Protein AF-0000000067513137 (afdb_homodimer)

Structure (mmCIF, N/CA/C/O backbone):
data_AF-0000000067513137-model_v1
#
loop_
_entity.id
_entity.type
_entity.pdbx_description
1 polymer 'Uncharacterized protein'
#
loop_
_atom_site.group_PDB
_atom_site.id
_atom_site.type_symbol
_atom_site.label_atom_id
_atom_site.label_alt_id
_atom_site.label_comp_id
_atom_site.label_asym_id
_atom_site.label_entity_id
_atom_site.label_seq_id
_atom_site.pdbx_PDB_ins_code
_atom_site.Cartn_x
_atom_site.Cartn_y
_atom_site.Cartn_z
_atom_site.occupancy
_atom_site.B_iso_or_equiv
_atom_site.auth_seq_id
_atom_site.auth_comp_id
_atom_site.auth_asym_id
_atom_site.auth_atom_id
_atom_site.pdbx_PDB_model_num
ATOM 1 N N . MET A 1 1 ? 99.938 69.5 22.969 1 27.77 1 MET A N 1
ATOM 2 C CA . MET A 1 1 ? 98.5 69.312 22.625 1 27.77 1 MET A CA 1
ATOM 3 C C . MET A 1 1 ? 98.312 68.25 21.594 1 27.77 1 MET A C 1
ATOM 5 O O . MET A 1 1 ? 97.812 68.5 20.516 1 27.77 1 MET A O 1
ATOM 9 N N . ARG A 1 2 ? 99.125 67.125 21.828 1 33.09 2 ARG A N 1
ATOM 10 C CA . ARG A 1 2 ? 99.5 66 21.016 1 33.09 2 ARG A CA 1
ATOM 11 C C . ARG A 1 2 ? 98.312 65.125 20.609 1 33.09 2 ARG A C 1
ATOM 13 O O . ARG A 1 2 ? 97.25 65.312 21.156 1 33.09 2 ARG A O 1
ATOM 20 N N . SER A 1 3 ? 98.438 63.969 20.609 1 30.14 3 SER A N 1
ATOM 21 C CA . SER A 1 3 ? 98.25 62.781 19.797 1 30.14 3 SER A CA 1
ATOM 22 C C . SER A 1 3 ? 96.938 62.062 20.219 1 30.14 3 SER A C 1
ATOM 24 O O . SER A 1 3 ? 96.938 60.875 20.5 1 30.14 3 SER A O 1
ATOM 26 N N . PHE A 1 4 ? 96 62.875 20.906 1 38.56 4 PHE A N 1
ATOM 27 C CA . PHE A 1 4 ? 94.812 62.219 21.438 1 38.56 4 PHE A CA 1
ATOM 28 C C . PHE A 1 4 ? 93.938 61.656 20.328 1 38.56 4 PHE A C 1
ATOM 30 O O . PHE A 1 4 ? 92.75 61.406 20.516 1 38.56 4 PHE A O 1
ATOM 37 N N . TRP A 1 5 ? 94.375 61.656 19.016 1 35.91 5 TRP A N 1
ATOM 38 C CA . TRP A 1 5 ? 93.562 61.312 17.828 1 35.91 5 TRP A CA 1
ATOM 39 C C . TRP A 1 5 ? 93.188 59.812 17.844 1 35.91 5 TRP A C 1
ATOM 41 O O . TRP A 1 5 ? 92.25 59.438 17.188 1 35.91 5 TRP A O 1
ATOM 51 N N . PRO A 1 6 ? 94 58.906 18.5 1 42.25 6 PRO A N 1
ATOM 52 C CA . PRO A 1 6 ? 93.75 57.469 18.234 1 42.25 6 PRO A CA 1
ATOM 53 C C . PRO A 1 6 ? 92.5 56.938 18.891 1 42.25 6 PRO A C 1
ATOM 55 O O . PRO A 1 6 ? 91.938 55.906 18.453 1 42.25 6 PRO A O 1
ATOM 58 N N . LEU A 1 7 ? 92.062 57.5 20.062 1 40.66 7 LEU A N 1
ATOM 59 C CA . LEU A 1 7 ? 91.062 56.75 20.812 1 40.66 7 LEU A CA 1
ATOM 60 C C . LEU A 1 7 ? 89.688 56.844 20.125 1 40.66 7 LEU A C 1
ATOM 62 O O . LEU A 1 7 ? 88.812 56.031 20.422 1 40.66 7 LEU A O 1
ATOM 66 N N . LEU A 1 8 ? 89.375 57.875 19.297 1 38.78 8 LEU A N 1
ATOM 67 C CA . LEU A 1 8 ? 88.062 57.969 18.625 1 38.78 8 LEU A CA 1
ATOM 68 C C . LEU A 1 8 ? 87.875 56.844 17.625 1 38.78 8 LEU A C 1
ATOM 70 O O . LEU A 1 8 ? 86.75 56.469 17.297 1 38.78 8 LEU A O 1
ATOM 74 N N . LEU A 1 9 ? 89 56.312 17.062 1 39.25 9 LEU A N 1
ATOM 75 C CA . LEU A 1 9 ? 88.875 55.281 16.031 1 39.25 9 LEU A CA 1
ATOM 76 C C . LEU A 1 9 ? 88.375 53.969 16.625 1 39.25 9 LEU A C 1
ATOM 78 O O . LEU A 1 9 ? 87.625 53.25 15.992 1 39.25 9 LEU A O 1
ATOM 82 N N . LEU A 1 10 ? 88.75 53.688 17.938 1 40.34 10 LEU A N 1
ATOM 83 C CA . LEU A 1 10 ? 88.375 52.344 18.453 1 40.34 10 LEU A CA 1
ATOM 84 C C . LEU A 1 10 ? 86.875 52.25 18.75 1 40.34 10 LEU A C 1
ATOM 86 O O . LEU A 1 10 ? 86.312 51.188 18.703 1 40.34 10 LEU A O 1
ATOM 90 N N . LEU A 1 11 ? 86.188 53.375 19.25 1 37.66 11 LEU A N 1
ATOM 91 C CA . LEU A 1 11 ? 84.812 53.219 19.625 1 37.66 11 LEU A CA 1
ATOM 92 C C . LEU A 1 11 ? 83.938 53 18.391 1 37.66 11 LEU A C 1
ATOM 94 O O . LEU A 1 11 ? 82.812 52.531 18.5 1 37.66 11 LEU A O 1
ATOM 98 N N . ALA A 1 12 ? 84.25 53.562 17.266 1 38.56 12 ALA A N 1
ATOM 99 C CA . ALA A 1 12 ? 83.5 53.281 16.078 1 38.56 12 ALA A CA 1
ATOM 100 C C . ALA A 1 12 ? 83.5 51.812 15.734 1 38.56 12 ALA A C 1
ATOM 102 O O . ALA A 1 12 ? 82.562 51.312 15.055 1 38.56 12 ALA A O 1
ATOM 103 N N . LEU A 1 13 ? 84.562 51.125 16.125 1 39.53 13 LEU A N 1
ATOM 104 C CA . LEU A 1 13 ? 84.625 49.719 15.711 1 39.53 13 LEU A CA 1
ATOM 105 C C . LEU A 1 13 ? 83.625 48.875 16.5 1 39.53 13 LEU A C 1
ATOM 107 O O . LEU A 1 13 ? 83.375 47.719 16.125 1 39.53 13 LEU A O 1
ATOM 111 N N . GLY A 1 14 ? 83.188 49.312 17.734 1 40.41 14 GLY A N 1
ATOM 112 C CA . GLY A 1 14 ? 82.375 48.375 18.531 1 40.41 14 GLY A CA 1
ATOM 113 C C . GLY A 1 14 ? 81 48.219 18.031 1 40.41 14 GLY A C 1
ATOM 114 O O . GLY A 1 14 ? 80.25 47.312 18.469 1 40.41 14 GLY A O 1
ATOM 115 N N . VAL A 1 15 ? 80.375 49.281 17.5 1 43.5 15 VAL A N 1
ATOM 116 C CA . VAL A 1 15 ? 78.938 49.188 17.203 1 43.5 15 VAL A CA 1
ATOM 117 C C . VAL A 1 15 ? 78.75 48.125 16.125 1 43.5 15 VAL A C 1
ATOM 119 O O . VAL A 1 15 ? 77.562 47.656 15.93 1 43.5 15 VAL A O 1
ATOM 122 N N . GLY A 1 16 ? 79.688 47.844 15.367 1 47.56 16 GLY A N 1
ATOM 123 C CA . GLY A 1 16 ? 79.438 46.906 14.289 1 47.56 16 GLY A CA 1
ATOM 124 C C . GLY A 1 16 ? 79.125 45.5 14.773 1 47.56 16 GLY A C 1
ATOM 125 O O . GLY A 1 16 ? 78.688 44.625 13.984 1 47.56 16 GLY A O 1
ATOM 126 N N . LEU A 1 17 ? 79.5 45.156 16.016 1 52.44 17 LEU A N 1
ATOM 127 C CA . LEU A 1 17 ? 79.688 43.75 16.344 1 52.44 17 LEU A CA 1
ATOM 128 C C . LEU A 1 17 ? 78.312 43.094 16.547 1 52.44 17 LEU A C 1
ATOM 130 O O . LEU A 1 17 ? 78.188 41.875 16.469 1 52.44 17 LEU A O 1
ATOM 134 N N . GLY A 1 18 ? 77.188 43.844 16.656 1 66 18 GLY A N 1
ATOM 135 C CA . GLY A 1 18 ? 76 43.094 17.047 1 66 18 GLY A CA 1
ATOM 136 C C . GLY A 1 18 ? 75 42.906 15.898 1 66 18 GLY A C 1
ATOM 137 O O . GLY A 1 18 ? 73.938 42.438 16.109 1 66 18 GLY A O 1
ATOM 138 N N . GLN A 1 19 ? 75.312 43.375 14.781 1 77.69 19 GLN A N 1
ATOM 139 C CA . GLN A 1 19 ? 74.375 43.25 13.664 1 77.69 19 GLN A CA 1
ATOM 140 C C . GLN A 1 19 ? 74.375 41.812 13.117 1 77.69 19 GLN A C 1
ATOM 142 O O . GLN A 1 19 ? 75.438 41.281 12.758 1 77.69 19 GLN A O 1
ATOM 147 N N . ARG A 1 20 ? 73.25 41.094 13.289 1 82.69 20 ARG A N 1
ATOM 148 C CA . ARG A 1 20 ? 73.25 39.719 12.781 1 82.69 20 ARG A CA 1
ATOM 149 C C . ARG A 1 20 ? 71.938 39.469 12.047 1 82.69 20 ARG A C 1
ATOM 151 O O . ARG A 1 20 ? 70.875 40.031 12.398 1 82.69 20 ARG A O 1
ATOM 158 N N . LEU A 1 21 ? 71.938 38.844 10.852 1 85.31 21 LEU A N 1
ATOM 159 C CA . LEU A 1 21 ? 70.812 38.219 10.156 1 85.31 21 LEU A CA 1
ATOM 160 C C . LEU A 1 21 ? 70.5 36.844 10.711 1 85.31 21 LEU A C 1
ATOM 162 O O . LEU A 1 21 ? 71.438 36.031 10.93 1 85.31 21 LEU A O 1
ATOM 166 N N . VAL A 1 22 ? 69.312 36.656 11.172 1 83.94 22 VAL A N 1
ATOM 167 C CA . VAL A 1 22 ? 68.875 35.344 11.625 1 83.94 22 VAL A CA 1
ATOM 168 C C . VAL A 1 22 ? 68.188 34.594 10.477 1 83.94 22 VAL A C 1
ATOM 170 O O . VAL A 1 22 ? 67.125 35.031 10.023 1 83.94 22 VAL A O 1
ATOM 173 N N . LEU A 1 23 ? 68.875 33.656 9.898 1 83.06 23 LEU A N 1
ATOM 174 C CA . LEU A 1 23 ? 68.438 32.875 8.75 1 83.06 23 LEU A CA 1
ATOM 175 C C . LEU A 1 23 ? 67.812 31.562 9.203 1 83.06 23 LEU A C 1
ATOM 177 O O . LEU A 1 23 ? 68.188 31 10.227 1 83.06 23 LEU A O 1
ATOM 181 N N . PRO A 1 24 ? 66.688 31.156 8.539 1 78.25 24 PRO A N 1
ATOM 182 C CA . PRO A 1 24 ? 66 29.906 8.922 1 78.25 24 PRO A CA 1
ATOM 183 C C . PRO A 1 24 ? 66.875 28.672 8.68 1 78.25 24 PRO A C 1
ATOM 185 O O . PRO A 1 24 ? 67.688 28.656 7.734 1 78.25 24 PRO A O 1
ATOM 188 N N . GLU A 1 25 ? 67 27.719 9.719 1 72 25 GLU A N 1
ATOM 189 C CA . GLU A 1 25 ? 67.625 26.422 9.562 1 72 25 GLU A CA 1
ATOM 190 C C . GLU A 1 25 ? 66.625 25.359 9.141 1 72 25 GLU A C 1
ATOM 192 O O . GLU A 1 25 ? 65.562 25.203 9.758 1 72 25 GLU A O 1
ATOM 197 N N . GLY A 1 26 ? 66.938 24.703 7.965 1 67.88 26 GLY A N 1
ATOM 198 C CA . GLY A 1 26 ? 66.188 23.531 7.555 1 67.88 26 GLY A CA 1
ATOM 199 C C . GLY A 1 26 ? 64.812 23.891 6.922 1 67.88 26 GLY A C 1
ATOM 200 O O . GLY A 1 26 ? 63.844 23.188 7.102 1 67.88 26 GLY A O 1
ATOM 201 N N . ALA A 1 27 ? 64.75 25.016 6.234 1 70.81 27 ALA A N 1
ATOM 202 C CA . ALA A 1 27 ? 63.5 25.406 5.578 1 70.81 27 ALA A CA 1
ATOM 203 C C . ALA A 1 27 ? 63.312 24.625 4.277 1 70.81 27 ALA A C 1
ATOM 205 O O . ALA A 1 27 ? 64.25 24.234 3.635 1 70.81 27 ALA A O 1
ATOM 206 N N . VAL A 1 28 ? 62.094 24.141 4.004 1 71.62 28 VAL A N 1
ATOM 207 C CA . VAL A 1 28 ? 61.75 23.359 2.822 1 71.62 28 VAL A CA 1
ATOM 208 C C . VAL A 1 28 ? 61.062 24.266 1.797 1 71.62 28 VAL A C 1
ATOM 210 O O . VAL A 1 28 ? 60.312 25.188 2.162 1 71.62 28 VAL A O 1
ATOM 213 N N . ALA A 1 29 ? 61.438 24.016 0.489 1 74 29 ALA A N 1
ATOM 214 C CA . ALA A 1 29 ? 60.875 24.797 -0.607 1 74 29 ALA A CA 1
ATOM 215 C C . ALA A 1 29 ? 59.344 24.703 -0.623 1 74 29 ALA A C 1
ATOM 217 O O . ALA A 1 29 ? 58.781 23.609 -0.467 1 74 29 ALA A O 1
ATOM 218 N N . GLY A 1 30 ? 58.656 25.828 -0.687 1 71.81 30 GLY A N 1
ATOM 219 C CA . GLY A 1 30 ? 57.219 25.906 -0.728 1 71.81 30 GLY A CA 1
ATOM 220 C C . GLY A 1 30 ? 56.594 26.188 0.627 1 71.81 30 GLY A C 1
ATOM 221 O O . GLY A 1 30 ? 55.375 26.469 0.72 1 71.81 30 GLY A O 1
ATOM 222 N N . GLY A 1 31 ? 57.312 26.062 1.786 1 71.5 31 GLY A N 1
ATOM 223 C CA . GLY A 1 31 ? 56.844 26.359 3.127 1 71.5 31 GLY A CA 1
ATOM 224 C C . GLY A 1 31 ? 57.094 27.797 3.543 1 71.5 31 GLY A C 1
ATOM 225 O O . GLY A 1 31 ? 57.875 28.5 2.912 1 71.5 31 GLY A O 1
ATOM 226 N N . PRO A 1 32 ? 56.344 28.266 4.59 1 77.56 32 PRO A N 1
ATOM 227 C CA . PRO A 1 32 ? 56.594 29.625 5.109 1 77.56 32 PRO A CA 1
ATOM 228 C C . PRO A 1 32 ? 57.906 29.719 5.863 1 77.56 32 PRO A C 1
ATOM 230 O O . PRO A 1 32 ? 58.281 28.812 6.605 1 77.56 32 PRO A O 1
ATOM 233 N N . LEU A 1 33 ? 58.781 30.688 5.48 1 80.62 33 LEU A N 1
ATOM 234 C CA . LEU A 1 33 ? 60.031 30.969 6.219 1 80.62 33 LEU A CA 1
ATOM 235 C C . LEU A 1 33 ? 60.094 32.438 6.633 1 80.62 33 LEU A C 1
ATOM 237 O O . LEU A 1 33 ? 59.406 33.281 6.043 1 80.62 33 LEU A O 1
ATOM 241 N N . THR A 1 34 ? 60.75 32.719 7.816 1 84.69 34 THR A N 1
ATOM 242 C CA . THR A 1 34 ? 60.906 34.094 8.32 1 84.69 34 THR A CA 1
ATOM 243 C C . THR A 1 34 ? 62.375 34.469 8.344 1 84.69 34 THR A C 1
ATOM 245 O O . THR A 1 34 ? 63.219 33.75 8.914 1 84.69 34 THR A O 1
ATOM 248 N N . LEU A 1 35 ? 62.688 35.531 7.637 1 85.31 35 LEU A N 1
ATOM 249 C CA . LEU A 1 35 ? 64 36.156 7.75 1 85.31 35 LEU A CA 1
ATOM 250 C C . LEU A 1 35 ? 63.969 37.25 8.812 1 85.31 35 LEU A C 1
ATOM 252 O O . LEU A 1 35 ? 63.031 38.094 8.844 1 85.31 35 LEU A O 1
ATOM 256 N N . SER A 1 36 ? 64.938 37.125 9.812 1 86.19 36 SER A N 1
ATOM 257 C CA . SER A 1 36 ? 65 38.125 10.859 1 86.19 36 SER A CA 1
ATOM 258 C C . SER A 1 36 ? 66.375 38.719 11.008 1 86.19 36 SER A C 1
ATOM 260 O O . SER A 1 36 ? 67.375 38.125 10.547 1 86.19 36 SER A O 1
ATOM 262 N N . GLY A 1 37 ? 66.438 39.938 11.453 1 85.25 37 GLY A N 1
ATOM 263 C CA . GLY A 1 37 ? 67.688 40.656 11.812 1 85.25 37 GLY A CA 1
ATOM 264 C C . GLY A 1 37 ? 67.625 41.281 13.188 1 85.25 37 GLY A C 1
ATOM 265 O O . GLY A 1 37 ? 66.5 41.625 13.68 1 85.25 37 GLY A O 1
ATOM 266 N N . GLU A 1 38 ? 68.812 41.25 13.898 1 85.69 38 GLU A N 1
ATOM 267 C CA . GLU A 1 38 ? 68.938 41.844 15.227 1 85.69 38 GLU A CA 1
ATOM 268 C C . GLU A 1 38 ? 70.125 42.812 15.273 1 85.69 38 GLU A C 1
ATOM 270 O O . GLU A 1 38 ? 71.125 42.625 14.578 1 85.69 38 GLU A O 1
ATOM 275 N N . GLY A 1 39 ? 70 43.906 16.109 1 82.94 39 GLY A N 1
ATOM 276 C CA . GLY A 1 39 ? 71 44.875 16.344 1 82.94 39 GLY A CA 1
ATOM 277 C C . GLY A 1 39 ? 71.25 45.844 15.195 1 82.94 39 GLY A C 1
ATOM 278 O O . GLY A 1 39 ? 72.312 46.344 14.977 1 82.94 39 GLY A O 1
ATOM 279 N N . LEU A 1 40 ? 70.062 46.031 14.523 1 85.56 40 LEU A N 1
ATOM 280 C CA . LEU A 1 40 ? 70.125 46.875 13.328 1 85.56 40 LEU A CA 1
ATOM 281 C C . LEU A 1 40 ? 69.625 48.281 13.633 1 85.56 40 LEU A C 1
ATOM 283 O O . LEU A 1 40 ? 68.812 48.5 14.516 1 85.56 40 LEU A O 1
ATOM 287 N N . PRO A 1 41 ? 70.25 49.344 13.008 1 86.12 41 PRO A N 1
ATOM 288 C CA . PRO A 1 41 ? 69.75 50.719 13.141 1 86.12 41 PRO A CA 1
ATOM 289 C C . PRO A 1 41 ? 68.312 50.875 12.586 1 86.12 41 PRO A C 1
ATOM 291 O O . PRO A 1 41 ? 68 50.219 11.602 1 86.12 41 PRO A O 1
ATOM 294 N N . ASP A 1 42 ? 67.562 51.625 13.242 1 84.56 42 ASP A N 1
ATOM 295 C CA . ASP A 1 42 ? 66.188 51.875 12.812 1 84.56 42 ASP A CA 1
ATOM 296 C C . ASP A 1 42 ? 66.125 52.531 11.43 1 84.56 42 ASP A C 1
ATOM 298 O O . ASP A 1 42 ? 67 53.344 11.102 1 84.56 42 ASP A O 1
ATOM 302 N N . GLY A 1 43 ? 65.312 52 10.57 1 87.31 43 GLY A N 1
ATOM 303 C CA . GLY A 1 43 ? 65.125 52.5 9.219 1 87.31 43 GLY A CA 1
ATOM 304 C C . GLY A 1 43 ? 64.625 51.469 8.242 1 87.31 43 GLY A C 1
ATOM 305 O O . GLY A 1 43 ? 64.25 50.344 8.641 1 87.31 43 GLY A O 1
ATOM 306 N N . ARG A 1 44 ? 64.438 51.875 7.031 1 86.31 44 ARG A N 1
ATOM 307 C CA . ARG A 1 44 ? 64.062 51 5.914 1 86.31 44 ARG A CA 1
ATOM 308 C C . ARG A 1 44 ? 65.25 50.656 5.059 1 86.31 44 ARG A C 1
ATOM 310 O O . ARG A 1 44 ? 66 51.531 4.625 1 86.31 44 ARG A O 1
ATOM 317 N N . TYR A 1 45 ? 65.5 49.344 4.98 1 91.38 45 TYR A N 1
ATOM 318 C CA . TYR A 1 45 ? 66.688 48.875 4.238 1 91.38 45 TYR A CA 1
ATOM 319 C C . TYR A 1 45 ? 66.25 47.844 3.184 1 91.38 45 TYR A C 1
ATOM 321 O O . TYR A 1 45 ? 65.312 47.062 3.402 1 91.38 45 TYR A O 1
ATOM 329 N N . PRO A 1 46 ? 66.75 48.031 2.041 1 89.62 46 PRO A N 1
ATOM 330 C CA . PRO A 1 46 ? 66.5 47 1.013 1 89.62 46 PRO A CA 1
ATOM 331 C C . PRO A 1 46 ? 67.188 45.688 1.325 1 89.62 46 PRO A C 1
ATOM 333 O O . PRO A 1 46 ? 68.375 45.656 1.706 1 89.62 46 PRO A O 1
ATOM 336 N N . LEU A 1 47 ? 66.438 44.656 1.381 1 90.69 47 LEU A N 1
ATOM 337 C CA . LEU A 1 47 ? 66.875 43.25 1.501 1 90.69 47 LEU A CA 1
ATOM 338 C C . LEU A 1 47 ? 66.812 42.531 0.155 1 90.69 47 LEU A C 1
ATOM 340 O O . LEU A 1 47 ? 65.75 42.469 -0.461 1 90.69 47 LEU A O 1
ATOM 344 N N . ALA A 1 48 ? 68 42.125 -0.337 1 88 48 ALA A N 1
ATOM 345 C CA . ALA A 1 48 ? 68.125 41.375 -1.584 1 88 48 ALA A CA 1
ATOM 346 C C . ALA A 1 48 ? 68.188 39.875 -1.312 1 88 48 ALA A C 1
ATOM 348 O O . ALA A 1 48 ? 69.062 39.438 -0.54 1 88 48 ALA A O 1
ATOM 349 N N . LEU A 1 49 ? 67.312 39.125 -1.892 1 87.44 49 LEU A N 1
ATOM 350 C CA . LEU A 1 49 ? 67.312 37.656 -1.855 1 87.44 49 LEU A CA 1
ATOM 351 C C . LEU A 1 49 ? 67.688 37.094 -3.211 1 87.44 49 LEU A C 1
ATOM 353 O O . LEU A 1 49 ? 66.938 37.219 -4.191 1 87.44 49 LEU A O 1
ATOM 357 N N . GLU A 1 50 ? 68.938 36.469 -3.264 1 86.5 50 GLU A N 1
ATOM 358 C CA . GLU A 1 50 ? 69.438 35.844 -4.473 1 86.5 50 GLU A CA 1
ATOM 359 C C . GLU A 1 50 ? 69.312 34.312 -4.375 1 86.5 50 GLU A C 1
ATOM 361 O O . GLU A 1 50 ? 69.812 33.719 -3.438 1 86.5 50 GLU A O 1
ATOM 366 N N . GLY A 1 51 ? 68.5 33.688 -5.25 1 82.12 51 GLY A N 1
ATOM 367 C CA . GLY A 1 51 ? 68.312 32.25 -5.281 1 82.12 51 GLY A CA 1
ATOM 368 C C . GLY A 1 51 ? 68.25 31.703 -6.691 1 82.12 51 GLY A C 1
ATOM 369 O O . GLY A 1 51 ? 68.438 32.406 -7.664 1 82.12 51 GLY A O 1
ATOM 370 N N . PRO A 1 52 ? 68.062 30.375 -6.863 1 81.75 52 PRO A N 1
ATOM 371 C CA . PRO A 1 52 ? 68 29.75 -8.188 1 81.75 52 PRO A CA 1
ATOM 372 C C . PRO A 1 52 ? 66.938 30.375 -9.102 1 81.75 52 PRO A C 1
ATOM 374 O O . PRO A 1 52 ? 67.062 30.328 -10.328 1 81.75 52 PRO A O 1
ATOM 377 N N . GLY A 1 53 ? 65.938 30.984 -8.75 1 76.44 53 GLY A N 1
ATOM 378 C CA . GLY A 1 53 ? 64.875 31.609 -9.57 1 76.44 53 GLY A CA 1
ATOM 379 C C . GLY A 1 53 ? 65.125 33.062 -9.828 1 76.44 53 GLY A C 1
ATOM 380 O O . GLY A 1 53 ? 64.312 33.75 -10.43 1 76.44 53 GLY A O 1
ATOM 381 N N . GLY A 1 54 ? 66.25 33.688 -9.359 1 80.88 54 GLY A N 1
ATOM 382 C CA . GLY A 1 54 ? 66.562 35.094 -9.586 1 80.88 54 GLY A CA 1
ATOM 383 C C . GLY A 1 54 ? 66.688 35.875 -8.297 1 80.88 54 GLY A C 1
ATOM 384 O O . GLY A 1 54 ? 66.75 35.312 -7.207 1 80.88 54 GLY A O 1
ATOM 385 N N . THR A 1 55 ? 67 37.188 -8.469 1 83.69 55 THR A N 1
ATOM 386 C CA . THR A 1 55 ? 67.188 38.094 -7.344 1 83.69 55 THR A CA 1
ATOM 387 C C . THR A 1 55 ? 65.875 38.844 -7.043 1 83.69 55 THR A C 1
ATOM 389 O O . THR A 1 55 ? 65.25 39.375 -7.953 1 83.69 55 THR A O 1
ATOM 392 N N . ARG A 1 56 ? 65.312 38.719 -5.863 1 83.56 56 ARG A N 1
ATOM 393 C CA . ARG A 1 56 ? 64.188 39.438 -5.344 1 83.56 56 ARG A CA 1
ATOM 394 C C . ARG A 1 56 ? 64.625 40.469 -4.301 1 83.56 56 ARG A C 1
ATOM 396 O O . ARG A 1 56 ? 65.375 40.156 -3.387 1 83.56 56 ARG A O 1
ATOM 403 N N . VAL A 1 57 ? 64.25 41.812 -4.496 1 84.81 57 VAL A N 1
ATOM 404 C CA . VAL A 1 57 ? 64.562 42.844 -3.535 1 84.81 57 VAL A CA 1
ATOM 405 C C . VAL A 1 57 ? 63.312 43.25 -2.77 1 84.81 57 VAL A C 1
ATOM 407 O O . VAL A 1 57 ? 62.281 43.562 -3.373 1 84.81 57 VAL A O 1
ATOM 410 N N . GLU A 1 58 ? 63.344 43.094 -1.514 1 84.19 58 GLU A N 1
ATOM 411 C CA . GLU A 1 58 ? 62.25 43.531 -0.623 1 84.19 58 GLU A CA 1
ATOM 412 C C . GLU A 1 58 ? 62.75 44.594 0.349 1 84.19 58 GLU A C 1
ATOM 414 O O . GLU A 1 58 ? 63.938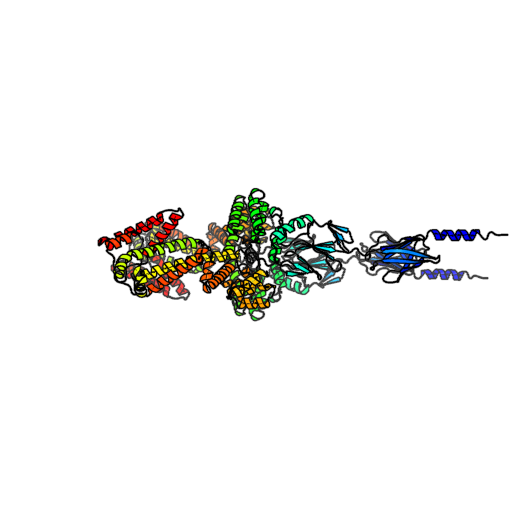 44.594 0.723 1 84.19 58 GLU A O 1
ATOM 419 N N . GLU A 1 59 ? 61.906 45.625 0.666 1 84.75 59 GLU A N 1
ATOM 420 C CA . GLU A 1 59 ? 62.219 46.625 1.671 1 84.75 59 GLU A CA 1
ATOM 421 C C . GLU A 1 59 ? 61.781 46.188 3.062 1 84.75 59 GLU A C 1
ATOM 423 O O . GLU A 1 59 ? 60.625 45.781 3.256 1 84.75 59 GLU A O 1
ATOM 428 N N . VAL A 1 60 ? 62.75 46.031 3.965 1 86.25 60 VAL A N 1
ATOM 429 C CA . VAL A 1 60 ? 62.438 45.656 5.344 1 86.25 60 VAL A CA 1
ATOM 430 C C . VAL A 1 60 ? 62.531 46.875 6.246 1 86.25 60 VAL A C 1
ATOM 432 O O . VAL A 1 60 ? 63.438 47.719 6.074 1 86.25 60 VAL A O 1
ATOM 435 N N . GLU A 1 61 ? 61.562 47.031 7.102 1 85.38 61 GLU A N 1
ATOM 436 C CA . GLU A 1 61 ? 61.531 48.094 8.117 1 85.38 61 GLU A CA 1
ATOM 437 C C . GLU A 1 61 ? 62.062 47.594 9.453 1 85.38 61 GLU A C 1
ATOM 439 O O . GLU A 1 61 ? 61.5 46.625 10.016 1 85.38 61 GLU A O 1
ATOM 444 N N . VAL A 1 62 ? 63.125 48.156 9.859 1 84.44 62 VAL A N 1
ATOM 445 C CA . VAL A 1 62 ? 63.719 47.844 11.156 1 84.44 62 VAL A CA 1
ATOM 446 C C . VAL A 1 62 ? 63.156 48.781 12.219 1 84.44 62 VAL A C 1
ATOM 448 O O . VAL A 1 62 ? 63.25 50 12.078 1 84.44 62 VAL A O 1
ATOM 451 N N . GLN A 1 63 ? 62.5 48.219 13.312 1 83.62 63 GLN A N 1
ATOM 452 C CA . GLN A 1 63 ? 62 48.906 14.492 1 83.62 63 GLN A CA 1
ATOM 453 C C . GLN A 1 63 ? 62.531 48.281 15.773 1 83.62 63 GLN A C 1
ATOM 455 O O . GLN A 1 63 ? 62.375 47.062 15.992 1 83.62 63 GLN A O 1
ATOM 460 N N . GLY A 1 64 ? 63.156 49.125 16.75 1 82.38 64 GLY A N 1
ATOM 461 C CA . GLY A 1 64 ? 63.75 48.594 17.984 1 82.38 64 GLY A CA 1
ATOM 462 C C . GLY A 1 64 ? 64.875 47.656 17.766 1 82.38 64 GLY A C 1
ATOM 463 O O . GLY A 1 64 ? 65.125 46.75 18.562 1 82.38 64 GLY A O 1
ATOM 464 N N . GLY A 1 65 ? 65.5 47.781 16.578 1 85.81 65 GLY A N 1
ATOM 465 C CA . GLY A 1 65 ? 66.688 47 16.281 1 85.81 65 GLY A CA 1
ATOM 466 C C . GLY A 1 65 ? 66.375 45.656 15.656 1 85.81 65 GLY A C 1
ATOM 467 O O . GLY A 1 65 ? 67.25 44.844 15.484 1 85.81 65 GLY A O 1
ATOM 468 N N . ARG A 1 66 ? 65 45.438 15.375 1 84.75 66 ARG A N 1
ATOM 469 C CA . ARG A 1 66 ? 64.625 44.125 14.852 1 84.75 66 ARG A CA 1
ATOM 470 C C . ARG A 1 66 ? 63.719 44.25 13.656 1 84.75 66 ARG A C 1
ATOM 472 O O . ARG A 1 66 ? 63 45.25 13.516 1 84.75 66 ARG A O 1
ATOM 479 N N . PHE A 1 67 ? 63.906 43.281 12.617 1 89.5 67 PHE A N 1
ATOM 480 C CA . PHE A 1 67 ? 62.906 43.062 11.57 1 89.5 67 PHE A CA 1
ATOM 481 C C . PHE A 1 67 ? 62.594 41.594 11.414 1 89.5 67 PHE A C 1
ATOM 483 O O . PHE A 1 67 ? 63.375 40.719 11.82 1 89.5 67 PHE A O 1
ATOM 490 N N . ALA A 1 68 ? 61.344 41.281 11.086 1 86.81 68 ALA A N 1
ATOM 491 C CA . ALA A 1 68 ? 60.875 39.938 10.711 1 86.81 68 ALA A CA 1
ATOM 492 C C . ALA A 1 68 ? 60.125 39.969 9.375 1 86.81 68 ALA A C 1
ATOM 494 O O . ALA A 1 68 ? 59.156 40.719 9.227 1 86.81 68 ALA A O 1
ATOM 495 N N . LEU A 1 69 ? 60.688 39.344 8.375 1 86.69 69 LEU A N 1
ATOM 496 C CA . LEU A 1 69 ? 60.094 39.25 7.047 1 86.69 69 LEU A CA 1
ATOM 497 C C . LEU A 1 69 ? 59.594 37.844 6.762 1 86.69 69 LEU A C 1
ATOM 499 O O . LEU A 1 69 ? 60.406 36.906 6.582 1 86.69 69 LEU A O 1
ATOM 503 N N . PRO A 1 70 ? 58.25 37.594 6.863 1 85.75 70 PRO A N 1
ATOM 504 C CA . PRO A 1 70 ? 57.719 36.312 6.434 1 85.75 70 PRO A CA 1
ATOM 505 C C . PRO A 1 70 ? 57.656 36.156 4.918 1 85.75 70 PRO A C 1
ATOM 507 O O . PRO A 1 70 ? 57.219 37.062 4.215 1 85.75 70 PRO A O 1
ATOM 510 N N . LEU A 1 71 ? 58.281 35.094 4.312 1 82 71 LEU A N 1
ATOM 511 C CA . LEU A 1 71 ? 58.281 34.844 2.875 1 82 71 LEU A CA 1
ATOM 512 C C . LEU A 1 71 ? 58.125 33.375 2.574 1 82 71 LEU A C 1
ATOM 514 O O . LEU A 1 71 ? 58.344 32.531 3.445 1 82 71 LEU A O 1
ATOM 518 N N . THR A 1 72 ? 57.594 33.031 1.296 1 79.94 72 THR A N 1
ATOM 519 C CA . THR A 1 72 ? 57.5 31.672 0.745 1 79.94 72 THR A CA 1
ATOM 520 C C . THR A 1 72 ? 58.344 31.562 -0.533 1 79.94 72 THR A C 1
ATOM 522 O O . THR A 1 72 ? 58.125 32.312 -1.482 1 79.94 72 THR A O 1
ATOM 525 N N . LEU A 1 73 ? 59.375 30.672 -0.513 1 78.5 73 LEU A N 1
ATOM 526 C CA . LEU A 1 73 ? 60.25 30.438 -1.666 1 78.5 73 LEU A CA 1
ATOM 527 C C . LEU A 1 73 ? 59.938 29.094 -2.314 1 78.5 73 LEU A C 1
ATOM 529 O O . LEU A 1 73 ? 59.75 28.094 -1.621 1 78.5 73 LEU A O 1
ATOM 533 N N . GLU A 1 74 ? 59.781 29.031 -3.664 1 76.69 74 GLU A N 1
ATOM 534 C CA . GLU A 1 74 ? 59.344 27.859 -4.395 1 76.69 74 GLU A CA 1
ATOM 535 C C . GLU A 1 74 ? 60.531 27 -4.855 1 76.69 74 GLU A C 1
ATOM 537 O O . GLU A 1 74 ? 60.406 25.781 -4.91 1 76.69 74 GLU A O 1
ATOM 542 N N . ALA A 1 75 ? 61.562 27.531 -5.234 1 76 75 ALA A N 1
ATOM 543 C CA . ALA A 1 75 ? 62.688 26.797 -5.812 1 76 75 ALA A CA 1
ATOM 544 C C . ALA A 1 75 ? 63.688 26.375 -4.734 1 76 75 ALA A C 1
ATOM 546 O O . ALA A 1 75 ? 64.188 27.203 -3.951 1 76 75 ALA A O 1
ATOM 547 N N . PRO A 1 76 ? 63.844 25 -4.68 1 77.62 76 PRO A N 1
ATOM 548 C CA . PRO A 1 76 ? 64.875 24.562 -3.764 1 77.62 76 PRO A CA 1
ATOM 549 C C . PRO A 1 76 ? 66.312 24.984 -4.223 1 77.62 76 PRO A C 1
ATOM 551 O O . PRO A 1 76 ? 66.5 25.156 -5.422 1 77.62 76 PRO A O 1
ATOM 554 N N . GLY A 1 77 ? 67.125 25.281 -3.287 1 79 77 GLY A N 1
ATOM 555 C CA . GLY A 1 77 ? 68.5 25.688 -3.564 1 79 77 GLY A CA 1
ATOM 556 C C . GLY A 1 77 ? 69.125 26.594 -2.496 1 79 77 GLY A C 1
ATOM 557 O O . GLY A 1 77 ? 68.5 26.797 -1.444 1 79 77 GLY A O 1
ATOM 558 N N . GLU A 1 78 ? 70.25 27 -2.764 1 82.12 78 GLU A N 1
ATOM 559 C CA . GLU A 1 78 ? 71 27.922 -1.874 1 82.12 78 GLU A CA 1
ATOM 560 C C . GLU A 1 78 ? 70.562 29.359 -2.131 1 82.12 78 GLU A C 1
ATOM 562 O O . GLU A 1 78 ? 70.562 29.812 -3.277 1 82.12 78 GLU A O 1
ATOM 567 N N . TYR A 1 79 ? 70 29.984 -1.123 1 87.69 79 TYR A N 1
ATOM 568 C CA . TYR A 1 79 ? 69.625 31.391 -1.194 1 87.69 79 TYR A CA 1
ATOM 569 C C . TYR A 1 79 ? 70.625 32.25 -0.446 1 87.69 79 TYR A C 1
ATOM 571 O O . TYR A 1 79 ? 71.062 31.891 0.637 1 87.69 79 TYR A O 1
ATOM 579 N N . ARG A 1 80 ? 71.062 33.438 -1.084 1 87.81 80 ARG A N 1
ATOM 580 C CA . ARG A 1 80 ? 71.875 34.469 -0.492 1 87.81 80 ARG A CA 1
ATOM 581 C C . ARG A 1 80 ? 71.062 35.719 -0.154 1 87.81 80 ARG A C 1
ATOM 583 O O . ARG A 1 80 ? 70.375 36.25 -1.006 1 87.81 80 ARG A O 1
ATOM 590 N N . VAL A 1 81 ? 71.062 36.031 1.159 1 88.62 81 VAL A N 1
ATOM 591 C CA . VAL A 1 81 ? 70.375 37.25 1.64 1 88.62 81 VAL A CA 1
ATOM 592 C C . VAL A 1 81 ? 71.375 38.344 1.877 1 88.62 81 VAL A C 1
ATOM 594 O O . VAL A 1 81 ? 72.438 38.125 2.531 1 88.62 81 VAL A O 1
ATOM 597 N N . ARG A 1 82 ? 71.125 39.562 1.269 1 86.88 82 ARG A N 1
ATOM 598 C CA . ARG A 1 82 ? 71.938 40.719 1.443 1 86.88 82 ARG A CA 1
ATOM 599 C C . ARG A 1 82 ? 71.125 41.938 1.922 1 86.88 82 ARG A C 1
ATOM 601 O O . ARG A 1 82 ? 70.188 42.375 1.234 1 86.88 82 ARG A O 1
ATOM 608 N N . LEU A 1 83 ? 71.438 42.312 3.133 1 87.81 83 LEU A N 1
ATOM 609 C CA . LEU A 1 83 ? 70.812 43.531 3.691 1 87.81 83 LEU A CA 1
ATOM 610 C C . LEU A 1 83 ? 71.812 44.688 3.605 1 87.81 83 LEU A C 1
ATOM 612 O O . LEU A 1 83 ? 72.875 44.656 4.191 1 87.81 83 LEU A O 1
ATOM 616 N N . ASN A 1 84 ? 71.438 45.75 2.877 1 86.44 84 ASN A N 1
ATOM 617 C CA . ASN A 1 84 ? 72.25 46.906 2.729 1 86.44 84 ASN A CA 1
ATOM 618 C C . ASN A 1 84 ? 72 47.969 3.797 1 86.44 84 ASN A C 1
ATOM 620 O O . ASN A 1 84 ? 70.938 48.562 3.793 1 86.44 84 ASN A O 1
ATOM 624 N N . LEU A 1 85 ? 72.938 48.031 4.738 1 82.81 85 LEU A N 1
ATOM 625 C CA . LEU A 1 85 ? 72.938 49.062 5.785 1 82.81 85 LEU A CA 1
ATOM 626 C C . LEU A 1 85 ? 73.938 50.188 5.504 1 82.81 85 LEU A C 1
ATOM 628 O O . LEU A 1 85 ? 74.875 49.969 4.742 1 82.81 85 LEU A O 1
ATOM 632 N N . PRO A 1 86 ? 73.812 51.375 6.098 1 81.56 86 PRO A N 1
ATOM 633 C CA . PRO A 1 86 ? 74.812 52.438 5.961 1 81.56 86 PRO A CA 1
ATOM 634 C C . PRO A 1 86 ? 76.188 52.031 6.496 1 81.56 86 PRO A C 1
ATOM 636 O O . PRO A 1 86 ? 77.188 52.5 5.984 1 81.56 86 PRO A O 1
ATOM 639 N N . SER A 1 87 ? 76.188 51.156 7.488 1 79.25 87 SER A N 1
ATOM 640 C CA . SER A 1 87 ? 77.438 50.719 8.102 1 79.25 87 SER A CA 1
ATOM 641 C C . SER A 1 87 ? 78.062 49.562 7.324 1 79.25 87 SER A C 1
ATOM 643 O O . SER A 1 87 ? 79.25 49.219 7.555 1 79.25 87 SER A O 1
ATOM 645 N N . GLY A 1 88 ? 77.375 49.031 6.316 1 81.69 88 GLY A N 1
ATOM 646 C CA . GLY A 1 88 ? 77.875 47.875 5.551 1 81.69 88 GLY A CA 1
ATOM 647 C C . GLY A 1 88 ? 76.75 46.875 5.242 1 81.69 88 GLY A C 1
ATOM 648 O O . GLY A 1 88 ? 75.688 46.938 5.809 1 81.69 88 GLY A O 1
ATOM 649 N N . ALA A 1 89 ? 77.125 46.125 4.305 1 84.44 89 ALA A N 1
ATOM 650 C CA . ALA A 1 89 ? 76.188 45.094 3.895 1 84.44 89 ALA A CA 1
ATOM 651 C C . ALA A 1 89 ? 76.312 43.875 4.773 1 84.44 89 ALA A C 1
ATOM 653 O O . ALA A 1 89 ? 77.375 43.438 5.105 1 84.44 89 ALA A O 1
ATOM 654 N N . LEU A 1 90 ? 75.188 43.375 5.395 1 86.06 90 LEU A N 1
ATOM 655 C CA . LEU A 1 90 ? 75.125 42.094 6.09 1 86.06 90 LEU A CA 1
ATOM 656 C C . LEU A 1 90 ? 74.625 40.969 5.145 1 86.06 90 LEU A C 1
ATOM 658 O O . LEU A 1 90 ? 73.625 41.125 4.449 1 86.06 90 LEU A O 1
ATOM 662 N N . GLU A 1 91 ? 75.5 40 4.973 1 85.81 91 GLU A N 1
ATOM 663 C CA . GLU A 1 91 ? 75.188 38.906 4.07 1 85.81 91 GLU A CA 1
ATOM 664 C C . GLU A 1 91 ? 75 37.594 4.844 1 85.81 91 GLU A C 1
ATOM 666 O O . GLU A 1 91 ? 75.625 37.406 5.891 1 85.81 91 GLU A O 1
ATOM 671 N N . GLY A 1 92 ? 74 36.75 4.512 1 86.06 92 GLY A N 1
ATOM 672 C CA . GLY A 1 92 ? 73.75 35.406 5.016 1 86.06 92 GLY A CA 1
ATOM 673 C C . GLY A 1 92 ? 73.25 34.469 3.945 1 86.06 92 GLY A C 1
ATOM 674 O O . GLY A 1 92 ? 72.75 34.875 2.885 1 86.06 92 GLY A O 1
ATOM 675 N N . ARG A 1 93 ? 73.688 33.125 4.133 1 86 93 ARG A N 1
ATOM 676 C CA . ARG A 1 93 ? 73.25 32.062 3.225 1 86 93 ARG A CA 1
ATOM 677 C C . ARG A 1 93 ? 72.438 31 3.963 1 86 93 ARG A C 1
ATOM 679 O O . ARG A 1 93 ? 72.688 30.734 5.141 1 86 93 ARG A O 1
ATOM 686 N N . PHE A 1 94 ? 71.25 30.641 3.311 1 84.25 94 PHE A N 1
ATOM 687 C CA . PHE A 1 94 ? 70.562 29.484 3.836 1 84.25 94 PHE A CA 1
ATOM 688 C C . PHE A 1 94 ? 70.125 28.562 2.709 1 84.25 94 PHE A C 1
ATOM 690 O O . PHE A 1 94 ? 70.062 28.969 1.548 1 84.25 94 PHE A O 1
ATOM 697 N N . LEU A 1 95 ? 70.062 27.234 3.039 1 78.88 95 LEU A N 1
ATOM 698 C CA . LEU A 1 95 ? 69.688 26.188 2.098 1 78.88 95 LEU A CA 1
ATOM 699 C C . LEU A 1 95 ? 68.188 25.859 2.215 1 78.88 95 LEU A C 1
ATOM 701 O O . LEU A 1 95 ? 67.75 25.609 3.314 1 78.88 95 LEU A O 1
ATOM 705 N N . LEU A 1 96 ? 67.562 26.188 1.125 1 76.19 96 LEU A N 1
ATOM 706 C CA . LEU A 1 96 ? 66.125 25.766 1.02 1 76.19 96 LEU A CA 1
ATOM 707 C C . LEU A 1 96 ? 66.062 24.359 0.442 1 76.19 96 LEU A C 1
ATOM 709 O O . LEU A 1 96 ? 66.5 24.109 -0.683 1 76.19 96 LEU A O 1
ATOM 713 N N . LEU A 1 97 ? 65.688 23.344 1.225 1 69.19 97 LEU A N 1
ATOM 714 C CA . LEU A 1 97 ? 65.625 21.938 0.843 1 69.19 97 LEU A CA 1
ATOM 715 C C . LEU A 1 97 ? 64.438 21.641 -0.077 1 69.19 97 LEU A C 1
ATOM 717 O O . LEU A 1 97 ? 63.438 22.297 0.004 1 69.19 97 LEU A O 1
ATOM 721 N N . ALA A 1 98 ? 64.75 20.906 -1.257 1 62.12 98 ALA A N 1
ATOM 722 C CA . ALA A 1 98 ? 63.656 20.453 -2.135 1 62.12 98 ALA A CA 1
ATOM 723 C C . ALA A 1 98 ? 62.656 19.625 -1.36 1 62.12 98 ALA A C 1
ATOM 725 O O . ALA A 1 98 ? 63 18.938 -0.398 1 62.12 98 ALA A O 1
ATOM 726 N N . PRO A 1 99 ? 61.375 20.109 -1.557 1 59.16 99 PRO A N 1
ATOM 727 C CA . PRO A 1 99 ? 60.406 19.281 -0.847 1 59.16 99 PRO A CA 1
ATOM 728 C C . PRO A 1 99 ? 60.625 17.781 -1.101 1 59.16 99 PRO A C 1
ATOM 730 O O . PRO A 1 99 ? 60.969 17.391 -2.213 1 59.16 99 PRO A O 1
ATOM 733 N N . THR A 1 100 ? 61.125 17.047 -0.175 1 63.09 100 THR A N 1
ATOM 734 C CA . THR A 1 100 ? 61.281 15.617 -0.329 1 63.09 100 THR A CA 1
ATOM 735 C C . THR A 1 100 ? 60.031 14.984 -0.947 1 63.09 100 THR A C 1
ATOM 737 O O . THR A 1 100 ? 58.938 15.219 -0.486 1 63.09 100 THR A O 1
ATOM 740 N N . PRO A 1 101 ? 60.188 14.508 -2.227 1 75.81 101 PRO A N 1
ATOM 741 C CA . PRO A 1 101 ? 59.062 13.82 -2.832 1 75.81 101 PRO A CA 1
ATOM 742 C C . PRO A 1 101 ? 58.469 12.734 -1.925 1 75.81 101 PRO A C 1
ATOM 744 O O . PRO A 1 101 ? 59.188 12.133 -1.132 1 75.81 101 PRO A O 1
ATOM 747 N N . PRO A 1 102 ? 57.188 12.742 -1.896 1 85 102 PRO A N 1
ATOM 748 C CA . PRO A 1 102 ? 56.562 11.68 -1.087 1 85 102 PRO A CA 1
ATOM 749 C C . PRO A 1 102 ? 57.094 10.289 -1.44 1 85 102 PRO A C 1
ATOM 751 O O . PRO A 1 102 ? 57.312 9.984 -2.619 1 85 102 PRO A O 1
ATOM 754 N N . GLU A 1 103 ? 57.625 9.562 -0.389 1 87.62 103 GLU A N 1
ATOM 755 C CA . GLU A 1 103 ? 58.188 8.227 -0.594 1 87.62 103 GLU A CA 1
ATOM 756 C C . GLU A 1 103 ? 57.469 7.195 0.283 1 87.62 103 GLU A C 1
ATOM 758 O O . GLU A 1 103 ? 57.156 7.473 1.441 1 87.62 103 GLU A O 1
ATOM 763 N N . LEU A 1 104 ? 57.125 6.074 -0.331 1 90.62 104 LEU A N 1
ATOM 764 C CA . LEU A 1 104 ? 56.531 4.961 0.411 1 90.62 104 LEU A CA 1
ATOM 765 C C . LEU A 1 104 ? 57.594 4.145 1.106 1 90.62 104 LEU A C 1
ATOM 767 O O . LEU A 1 104 ? 58.5 3.59 0.449 1 90.62 104 LEU A O 1
ATOM 771 N N . THR A 1 105 ? 57.594 4.23 2.422 1 86.56 105 THR A N 1
ATOM 772 C CA . THR A 1 105 ? 58.5 3.453 3.238 1 86.56 105 THR A CA 1
ATOM 773 C C . THR A 1 105 ? 57.781 2.305 3.934 1 86.56 105 THR A C 1
ATOM 775 O O . THR A 1 105 ? 56.562 2.229 3.9 1 86.56 105 THR A O 1
ATOM 778 N N . PRO A 1 106 ? 58.5 1.378 4.523 1 86.06 106 PRO A N 1
ATOM 779 C CA . PRO A 1 106 ? 57.844 0.28 5.242 1 86.06 106 PRO A CA 1
ATOM 780 C C . PRO A 1 106 ? 57.031 0.76 6.43 1 86.06 106 PRO A C 1
ATOM 782 O O . PRO A 1 106 ? 56.094 0.076 6.852 1 86.06 106 PRO A O 1
ATOM 785 N N . GLU A 1 107 ? 57.438 1.909 6.969 1 87.19 107 GLU A N 1
ATOM 786 C CA . GLU A 1 107 ? 56.719 2.453 8.117 1 87.19 107 GLU A CA 1
ATOM 787 C C . GLU A 1 107 ? 55.5 3.246 7.688 1 87.19 107 GLU A C 1
ATOM 789 O O . GLU A 1 107 ? 54.594 3.51 8.492 1 87.19 107 GLU A O 1
ATOM 794 N N . GLY A 1 108 ? 55.406 3.572 6.488 1 92.31 108 GLY A N 1
ATOM 795 C CA . GLY A 1 108 ? 54.281 4.352 5.996 1 92.31 108 GLY A CA 1
ATOM 796 C C . GLY A 1 108 ? 54.688 5.316 4.891 1 92.31 108 GLY A C 1
ATOM 797 O O . GLY A 1 108 ? 55.688 5.113 4.195 1 92.31 108 GLY A O 1
ATOM 798 N N . LEU A 1 109 ? 53.781 6.262 4.625 1 92.81 109 LEU A N 1
ATOM 799 C CA . LEU A 1 109 ? 54 7.27 3.592 1 92.81 109 LEU A CA 1
ATOM 800 C C . LEU A 1 109 ? 54.625 8.523 4.176 1 92.81 109 LEU A C 1
ATOM 802 O O . LEU A 1 109 ? 54.031 9.195 5.023 1 92.81 109 LEU A O 1
ATOM 806 N N . LYS A 1 110 ? 55.844 8.773 3.74 1 89.94 110 LYS A N 1
ATOM 807 C CA . LYS A 1 110 ? 56.531 9.961 4.191 1 89.94 110 LYS A CA 1
ATOM 808 C C . LYS A 1 110 ? 56.094 11.195 3.416 1 89.94 110 LYS A C 1
ATOM 810 O O . LYS A 1 110 ? 56.188 11.234 2.188 1 89.94 110 LYS A O 1
ATOM 815 N N . LEU A 1 111 ? 55.531 12.094 4.145 1 88.94 111 LEU A N 1
ATOM 816 C CA . LEU A 1 111 ? 55.031 13.344 3.582 1 88.94 111 LEU A CA 1
ATOM 817 C C . LEU A 1 111 ? 55.844 14.531 4.129 1 88.94 111 LEU A C 1
ATOM 819 O O . LEU A 1 111 ? 56.625 14.375 5.07 1 88.94 111 LEU A O 1
ATOM 823 N N . PRO A 1 112 ? 55.688 15.648 3.561 1 80.06 112 PRO A N 1
ATOM 824 C CA . PRO A 1 112 ? 56.438 16.812 4.027 1 80.06 112 PRO A CA 1
ATOM 825 C C . PRO A 1 112 ? 56.156 17.141 5.488 1 80.06 112 PRO A C 1
ATOM 827 O O . PRO A 1 112 ? 57.062 17.625 6.199 1 80.06 112 PRO A O 1
ATOM 830 N N . TRP A 1 113 ? 54.938 16.891 5.84 1 83.44 113 TRP A N 1
ATOM 831 C CA . TRP A 1 113 ? 54.562 17.281 7.195 1 83.44 113 TRP A CA 1
ATOM 832 C C . TRP A 1 113 ? 54.812 16.141 8.18 1 83.44 113 TRP A C 1
ATOM 834 O O . TRP A 1 113 ? 54.719 16.328 9.391 1 83.44 113 TRP A O 1
ATOM 844 N N . GLY A 1 114 ? 55.125 15.008 7.719 1 85.31 114 GLY A N 1
ATOM 845 C CA . GLY A 1 114 ? 55.344 13.898 8.633 1 85.31 114 GLY A CA 1
ATOM 846 C C . GLY A 1 114 ? 55.125 12.547 7.996 1 85.31 114 GLY A C 1
ATOM 847 O O . GLY A 1 114 ? 55.094 12.43 6.77 1 85.31 114 GLY A O 1
ATOM 848 N N . LEU A 1 115 ? 55.031 11.602 8.891 1 89.5 115 LEU A N 1
ATOM 849 C CA . LEU A 1 115 ? 54.844 10.219 8.453 1 89.5 115 LEU A CA 1
ATOM 850 C C . LEU A 1 115 ? 53.375 9.797 8.656 1 89.5 115 LEU A C 1
ATOM 852 O O . LEU A 1 115 ? 52.844 9.93 9.758 1 89.5 115 LEU A O 1
ATOM 856 N N . LEU A 1 116 ? 52.719 9.414 7.59 1 92.62 116 LEU A N 1
ATOM 857 C CA . LEU A 1 116 ? 51.406 8.797 7.676 1 92.62 116 LEU A CA 1
ATOM 858 C C . LEU A 1 116 ? 51.531 7.285 7.844 1 92.62 116 LEU A C 1
ATOM 860 O O . LEU A 1 116 ? 51.906 6.582 6.906 1 92.62 116 LEU A O 1
ATOM 864 N N . PRO A 1 117 ? 51.312 6.891 9.023 1 92.31 117 PRO A N 1
ATOM 865 C CA . PRO A 1 117 ? 51.438 5.449 9.25 1 92.31 117 PRO A CA 1
ATOM 866 C C . PRO A 1 117 ? 50.5 4.625 8.383 1 92.31 117 PRO A C 1
ATOM 868 O O . PRO A 1 117 ? 49.312 4.926 8.297 1 92.31 117 PRO A O 1
ATOM 871 N N . LEU A 1 118 ? 51.031 3.639 7.641 1 94.19 118 LEU A N 1
ATOM 872 C CA . LEU A 1 118 ? 50.25 2.691 6.832 1 94.19 118 LEU A CA 1
ATOM 873 C C . LEU A 1 118 ? 50.562 1.255 7.246 1 94.19 118 LEU A C 1
ATOM 875 O O . LEU A 1 118 ? 51.719 0.926 7.57 1 94.19 118 LEU A O 1
ATOM 879 N N . PRO A 1 119 ? 49.594 0.451 7.371 1 93 119 PRO A N 1
ATOM 880 C CA . PRO A 1 119 ? 49.844 -0.954 7.688 1 93 119 PRO A CA 1
ATOM 881 C C . PRO A 1 119 ? 50.719 -1.635 6.637 1 93 119 PRO A C 1
ATOM 883 O O . PRO A 1 119 ? 50.781 -1.198 5.484 1 93 119 PRO A O 1
ATOM 886 N N . GLN A 1 120 ? 51.406 -2.74 7.066 1 89.25 120 GLN A N 1
ATOM 887 C CA . GLN A 1 120 ? 52.281 -3.465 6.141 1 89.25 120 GLN A CA 1
ATOM 888 C C . GLN A 1 120 ? 51.469 -4.129 5.035 1 89.25 120 GLN A C 1
ATOM 890 O O . GLN A 1 120 ? 50.344 -4.586 5.27 1 89.25 120 GLN A O 1
ATOM 895 N N . GLY A 1 121 ? 52 -4.098 3.812 1 89.75 121 GLY A N 1
ATOM 896 C CA . GLY A 1 121 ? 51.312 -4.723 2.693 1 89.75 121 GLY A CA 1
ATOM 897 C C . GLY A 1 121 ? 51.781 -4.211 1.344 1 89.75 121 GLY A C 1
ATOM 898 O O . GLY A 1 121 ? 52.656 -3.359 1.271 1 89.75 121 GLY A O 1
ATOM 899 N N . PRO A 1 122 ? 51.281 -4.754 0.316 1 91.06 122 PRO A N 1
ATOM 900 C CA . PRO A 1 122 ? 51.719 -4.383 -1.04 1 91.06 122 PRO A CA 1
ATOM 901 C C . PRO A 1 122 ? 51.031 -3.111 -1.536 1 91.06 122 PRO A C 1
ATOM 903 O O . PRO A 1 122 ? 50.125 -3.176 -2.383 1 91.06 122 PRO A O 1
ATOM 906 N N . TRP A 1 123 ? 51.438 -2.008 -1.063 1 95.25 123 TRP A N 1
ATOM 907 C CA . TRP A 1 123 ? 50.906 -0.718 -1.456 1 95.25 123 TRP A CA 1
ATOM 908 C C . TRP A 1 123 ? 51.344 -0.338 -2.863 1 95.25 123 TRP A C 1
ATOM 910 O O . TRP A 1 123 ? 52.5 -0.576 -3.24 1 95.25 123 TRP A O 1
ATOM 920 N N . VAL A 1 124 ? 50.438 0.211 -3.629 1 94.38 124 VAL A N 1
ATOM 921 C CA . VAL A 1 124 ? 50.719 0.736 -4.965 1 94.38 124 VAL A CA 1
ATOM 922 C C . VAL A 1 124 ? 50.844 2.254 -4.902 1 94.38 124 VAL A C 1
ATOM 924 O O . VAL A 1 124 ? 50.062 2.936 -4.234 1 94.38 124 VAL A O 1
ATOM 927 N N . GLY A 1 125 ? 51.844 2.814 -5.73 1 89.88 125 GLY A N 1
ATOM 928 C CA . GLY A 1 125 ? 52.125 4.242 -5.719 1 89.88 125 GLY A CA 1
ATOM 929 C C . GLY A 1 125 ? 53.5 4.574 -5.152 1 89.88 125 GLY A C 1
ATOM 930 O O . GLY A 1 125 ? 54.375 3.721 -5.133 1 89.88 125 GLY A O 1
ATOM 931 N N . PRO A 1 126 ? 53.594 5.727 -4.816 1 93.5 126 PRO A N 1
ATOM 932 C CA . PRO A 1 126 ? 52.719 6.891 -4.691 1 93.5 126 PRO A CA 1
ATOM 933 C C . PRO A 1 126 ? 52.531 7.617 -6.02 1 93.5 126 PRO A C 1
ATOM 935 O O . PRO A 1 126 ? 53.438 7.68 -6.84 1 93.5 126 PRO A O 1
ATOM 938 N N . LEU A 1 127 ? 51.344 8.055 -6.25 1 94.31 127 LEU A N 1
ATOM 939 C CA . LEU A 1 127 ? 51.031 8.945 -7.363 1 94.31 127 LEU A CA 1
ATOM 940 C C . LEU A 1 127 ? 50.812 10.367 -6.875 1 94.31 127 LEU A C 1
ATOM 942 O O . LEU A 1 127 ? 49.938 10.617 -6.023 1 94.31 127 LEU A O 1
ATOM 946 N N . VAL A 1 128 ? 51.625 11.234 -7.379 1 90.88 128 VAL A N 1
ATOM 947 C CA . VAL A 1 128 ? 51.531 12.633 -6.98 1 90.88 128 VAL A CA 1
ATOM 948 C C . VAL A 1 128 ? 50.781 13.414 -8.055 1 90.88 128 VAL A C 1
ATOM 950 O O . VAL A 1 128 ? 51.156 13.414 -9.227 1 90.88 128 VAL A O 1
ATOM 953 N N . GLU A 1 129 ? 49.688 13.914 -7.617 1 89.38 129 GLU A N 1
ATOM 954 C CA . GLU A 1 129 ? 48.875 14.766 -8.492 1 89.38 129 GLU A CA 1
ATOM 955 C C . GLU A 1 129 ? 48.594 16.109 -7.84 1 89.38 129 GLU A C 1
ATOM 957 O O . GLU A 1 129 ? 47.688 16.219 -7.012 1 89.38 129 GLU A O 1
ATOM 962 N N . GLY A 1 130 ? 49.25 17.156 -8.367 1 84.31 130 GLY A N 1
ATOM 963 C CA . GLY A 1 130 ? 49.062 18.469 -7.742 1 84.31 130 GLY A CA 1
ATOM 964 C C . GLY A 1 130 ? 49.562 18.5 -6.305 1 84.31 130 GLY A C 1
ATOM 965 O O . GLY A 1 130 ? 50.719 18.188 -6.027 1 84.31 130 GLY A O 1
ATOM 966 N N . GLU A 1 131 ? 48.594 18.828 -5.445 1 86.5 131 GLU A N 1
ATOM 967 C CA . GLU A 1 131 ? 48.938 18.938 -4.031 1 86.5 131 GLU A CA 1
ATOM 968 C C . GLU A 1 131 ? 48.5 17.703 -3.26 1 86.5 131 GLU A C 1
ATOM 970 O O . GLU A 1 131 ? 48.406 17.734 -2.031 1 86.5 131 GLU A O 1
ATOM 975 N N . ARG A 1 132 ? 48.219 16.672 -4.008 1 92.81 132 ARG A N 1
ATOM 976 C CA . ARG A 1 132 ? 47.719 15.453 -3.363 1 92.81 132 ARG A CA 1
ATOM 977 C C . ARG A 1 132 ? 48.562 14.25 -3.738 1 92.81 132 ARG A C 1
ATOM 979 O O . ARG A 1 132 ? 49.156 14.203 -4.824 1 92.81 132 ARG A O 1
ATOM 986 N N . VAL A 1 133 ? 48.656 13.359 -2.799 1 94.12 133 VAL A N 1
ATOM 987 C CA . VAL A 1 133 ? 49.406 12.109 -3.012 1 94.12 133 VAL A CA 1
ATOM 988 C C . VAL A 1 133 ? 48.438 10.93 -2.809 1 94.12 133 VAL A C 1
ATOM 990 O O . VAL A 1 133 ? 47.625 10.93 -1.882 1 94.12 133 VAL A O 1
ATOM 993 N N . TYR A 1 134 ? 48.531 9.922 -3.746 1 96.25 134 TYR A N 1
ATOM 994 C CA . TYR A 1 134 ? 47.625 8.758 -3.691 1 96.25 134 TYR A CA 1
ATOM 995 C C . TYR A 1 134 ? 48.438 7.473 -3.537 1 96.25 134 TYR A C 1
ATOM 997 O O . TYR A 1 134 ? 49.438 7.281 -4.207 1 96.25 134 TYR A O 1
ATOM 1005 N N . VAL A 1 135 ? 48.031 6.688 -2.639 1 96.38 135 VAL A N 1
ATOM 1006 C CA . VAL A 1 135 ? 48.531 5.316 -2.5 1 96.38 135 VAL A CA 1
ATOM 1007 C C . VAL A 1 135 ? 47.344 4.359 -2.385 1 96.38 135 VAL A C 1
ATOM 1009 O O . VAL A 1 135 ? 46.25 4.754 -1.965 1 96.38 135 VAL A O 1
ATOM 1012 N N . ALA A 1 136 ? 47.531 3.086 -2.859 1 97.44 136 ALA A N 1
ATOM 1013 C CA . ALA A 1 136 ? 46.375 2.17 -2.855 1 97.44 136 ALA A CA 1
ATOM 1014 C C . ALA A 1 136 ? 46.812 0.77 -2.424 1 97.44 136 ALA A C 1
ATOM 1016 O O . ALA A 1 136 ? 47.969 0.371 -2.629 1 97.44 136 ALA A O 1
ATOM 1017 N N . GLN A 1 137 ? 46 0.09 -1.794 1 96.62 137 GLN A N 1
ATOM 1018 C CA . GLN A 1 137 ? 46.125 -1.323 -1.456 1 96.62 137 GLN A CA 1
ATOM 1019 C C . GLN A 1 137 ? 44.781 -2.035 -1.523 1 96.62 137 GLN A C 1
ATOM 1021 O O . GLN A 1 137 ? 43.844 -1.648 -0.835 1 96.62 137 GLN A O 1
ATOM 1026 N N . GLY A 1 138 ? 44.75 -3.105 -2.355 1 96.75 138 GLY A N 1
ATOM 1027 C CA . GLY A 1 138 ? 43.469 -3.805 -2.514 1 96.75 138 GLY A CA 1
ATOM 1028 C C . GLY A 1 138 ? 42.375 -2.914 -3.027 1 96.75 138 GLY A C 1
ATOM 1029 O O . GLY A 1 138 ? 42.469 -2.342 -4.113 1 96.75 138 GLY A O 1
ATOM 1030 N N . LEU A 1 139 ? 41.375 -2.703 -2.092 1 97.81 139 LEU A N 1
ATOM 1031 C CA . LEU A 1 139 ? 40.188 -1.934 -2.484 1 97.81 139 LEU A CA 1
ATOM 1032 C C . LEU A 1 139 ? 40.281 -0.512 -1.938 1 97.81 139 LEU A C 1
ATOM 1034 O O . LEU A 1 139 ? 39.344 0.281 -2.135 1 97.81 139 LEU A O 1
ATOM 1038 N N . LEU A 1 140 ? 41.312 -0.154 -1.295 1 97.94 140 LEU A N 1
ATOM 1039 C CA . LEU A 1 140 ? 41.375 1.128 -0.602 1 97.94 140 LEU A CA 1
ATOM 1040 C C . LEU A 1 140 ? 42.406 2.037 -1.225 1 97.94 140 LEU A C 1
ATOM 1042 O O . LEU A 1 140 ? 43.562 1.609 -1.469 1 97.94 140 LEU A O 1
ATOM 1046 N N . VAL A 1 141 ? 42 3.262 -1.5 1 97.62 141 VAL A N 1
ATOM 1047 C CA . VAL A 1 141 ? 42.906 4.316 -1.938 1 97.62 141 VAL A CA 1
ATOM 1048 C C . VAL A 1 141 ? 43 5.406 -0.87 1 97.62 141 VAL A C 1
ATOM 1050 O O . VAL A 1 141 ? 41.969 5.895 -0.396 1 97.62 141 VAL A O 1
ATOM 1053 N N . VAL A 1 142 ? 44.156 5.723 -0.499 1 96.75 142 VAL A N 1
ATOM 1054 C CA . VAL A 1 142 ? 44.406 6.766 0.492 1 96.75 142 VAL A CA 1
ATOM 1055 C C . VAL A 1 142 ? 44.906 8.023 -0.197 1 96.75 142 VAL A C 1
ATOM 1057 O O . VAL A 1 142 ? 45.906 7.969 -0.941 1 96.75 142 VAL A O 1
ATOM 1060 N N . GLU A 1 143 ? 44.219 9.07 0.029 1 96.44 143 GLU A N 1
ATOM 1061 C CA . GLU A 1 143 ? 44.594 10.391 -0.476 1 96.44 143 GLU A CA 1
ATOM 1062 C C . GLU A 1 143 ? 45.094 11.281 0.65 1 96.44 143 GLU A C 1
ATOM 1064 O O . GLU A 1 143 ? 44.375 11.508 1.637 1 96.44 143 GLU A O 1
ATOM 1069 N N . ALA A 1 144 ? 46.312 11.797 0.507 1 94.31 144 ALA A N 1
ATOM 1070 C CA . ALA A 1 144 ? 46.875 12.68 1.52 1 94.31 144 ALA A CA 1
ATOM 1071 C C . ALA A 1 144 ? 47.312 14.008 0.91 1 94.31 144 ALA A C 1
ATOM 1073 O O . ALA A 1 144 ? 47.75 14.062 -0.239 1 94.31 144 ALA A O 1
ATOM 1074 N N . GLY A 1 145 ? 47.156 15.031 1.7 1 91.19 145 GLY A N 1
ATOM 1075 C CA . GLY A 1 145 ? 47.594 16.344 1.269 1 91.19 145 GLY A CA 1
ATOM 1076 C C . GLY A 1 145 ? 49.094 16.562 1.518 1 91.19 145 GLY A C 1
ATOM 1077 O O . GLY A 1 145 ? 49.625 16.109 2.531 1 91.19 145 GLY A O 1
ATOM 1078 N N . LEU A 1 146 ? 49.625 17.297 0.597 1 85.88 146 LEU A N 1
ATOM 1079 C CA . LEU A 1 146 ? 51.062 17.594 0.749 1 85.88 146 LEU A CA 1
ATOM 1080 C C . LEU A 1 146 ? 51.281 18.766 1.705 1 85.88 146 LEU A C 1
ATOM 1082 O O . LEU A 1 146 ? 52.281 18.812 2.424 1 85.88 146 LEU A O 1
ATOM 1086 N N . LYS A 1 147 ? 50.312 19.656 1.655 1 79.38 147 LYS A N 1
ATOM 1087 C CA . LYS A 1 147 ? 50.469 20.875 2.445 1 79.38 147 LYS A CA 1
ATOM 1088 C C . LYS A 1 147 ? 49.719 20.766 3.775 1 79.38 147 LYS A C 1
ATOM 1090 O O . LYS A 1 147 ? 50.094 21.406 4.758 1 79.38 147 LYS A O 1
ATOM 1095 N N . GLU A 1 148 ? 48.625 20.078 3.77 1 81.12 148 GLU A N 1
ATOM 1096 C CA . GLU A 1 148 ? 47.812 19.953 4.961 1 81.12 148 GLU A CA 1
ATOM 1097 C C . GLU A 1 148 ? 47.719 18.5 5.422 1 81.12 148 GLU A C 1
ATOM 1099 O O . GLU A 1 148 ? 47.75 17.578 4.605 1 81.12 148 GLU A O 1
ATOM 1104 N N . GLU A 1 149 ? 47.656 18.516 6.719 1 85.12 149 GLU A N 1
ATOM 1105 C CA . GLU A 1 149 ? 47.469 17.188 7.285 1 85.12 149 GLU A CA 1
ATOM 1106 C C . GLU A 1 149 ? 46.062 16.672 7.102 1 85.12 149 GLU A C 1
ATOM 1108 O O . GLU A 1 149 ? 45.312 16.547 8.07 1 85.12 149 GLU A O 1
ATOM 1113 N N . ALA A 1 150 ? 45.594 16.547 5.926 1 89.69 150 ALA A N 1
ATOM 1114 C CA . ALA A 1 150 ? 44.281 16.047 5.586 1 89.69 150 ALA A CA 1
ATOM 1115 C C . ALA A 1 150 ? 44.344 14.727 4.828 1 89.69 150 ALA A C 1
ATOM 1117 O O . ALA A 1 150 ? 45.125 14.594 3.879 1 89.69 150 ALA A O 1
ATOM 1118 N N . VAL A 1 151 ? 43.719 13.703 5.352 1 93.62 151 VAL A N 1
ATOM 1119 C CA . VAL A 1 151 ? 43.688 12.375 4.73 1 93.62 151 VAL A CA 1
ATOM 1120 C C . VAL A 1 151 ? 42.281 11.992 4.344 1 93.62 151 VAL A C 1
ATOM 1122 O O . VAL A 1 151 ? 41.344 12.203 5.117 1 93.62 151 VAL A O 1
ATOM 1125 N N . ARG A 1 152 ? 42.031 11.516 3.133 1 95.5 152 ARG A N 1
ATOM 1126 C CA . ARG A 1 152 ? 40.75 11.008 2.639 1 95.5 152 ARG A CA 1
ATOM 1127 C C . ARG A 1 152 ? 40.875 9.57 2.15 1 95.5 152 ARG A C 1
ATOM 1129 O O . ARG A 1 152 ? 41.969 9.148 1.725 1 95.5 152 ARG A O 1
ATOM 1136 N N . TYR A 1 153 ? 39.875 8.898 2.227 1 97.75 153 TYR A N 1
ATOM 1137 C CA . TYR A 1 153 ? 39.844 7.492 1.838 1 97.75 153 TYR A CA 1
ATOM 1138 C C . TYR A 1 153 ? 38.844 7.242 0.726 1 97.75 153 TYR A C 1
ATOM 1140 O O . TYR A 1 153 ? 37.719 7.785 0.757 1 97.75 153 TYR A O 1
ATOM 1148 N N . HIS A 1 154 ? 39.281 6.504 -0.264 1 97.69 154 HIS A N 1
ATOM 1149 C CA . HIS A 1 154 ? 38.406 6.133 -1.374 1 97.69 154 HIS A CA 1
ATOM 1150 C C . HIS A 1 154 ? 38.344 4.621 -1.55 1 97.69 154 HIS A C 1
ATOM 1152 O O . HIS A 1 154 ? 39.375 3.957 -1.576 1 97.69 154 HIS A O 1
ATOM 1158 N N . PHE A 1 155 ? 37.156 4.082 -1.648 1 98.06 155 PHE A N 1
ATOM 1159 C CA . PHE A 1 155 ? 36.969 2.643 -1.775 1 98.06 155 PHE A CA 1
ATOM 1160 C C . PHE A 1 155 ? 36.719 2.256 -3.229 1 98.06 155 PHE A C 1
ATOM 1162 O O . PHE A 1 155 ? 35.719 2.695 -3.836 1 98.06 155 PHE A O 1
ATOM 1169 N N . ALA A 1 156 ? 37.562 1.416 -3.75 1 97.44 156 ALA A N 1
ATOM 1170 C CA . ALA A 1 156 ? 37.438 0.966 -5.133 1 97.44 156 ALA A CA 1
ATOM 1171 C C . ALA A 1 156 ? 36.5 -0.216 -5.238 1 97.44 156 ALA A C 1
ATOM 1173 O O . ALA A 1 156 ? 36.469 -1.078 -4.355 1 97.44 156 ALA A O 1
ATOM 1174 N N . PRO A 1 157 ? 35.719 -0.322 -6.309 1 95.88 157 PRO A N 1
ATOM 1175 C CA . PRO A 1 157 ? 34.781 -1.43 -6.48 1 95.88 157 PRO A CA 1
ATOM 1176 C C . PRO A 1 157 ? 35.469 -2.746 -6.832 1 95.88 157 PRO A C 1
ATOM 1178 O O . PRO A 1 157 ? 34.844 -3.809 -6.766 1 95.88 157 PRO A O 1
ATOM 1181 N N . ALA A 1 158 ? 36.688 -2.662 -7.242 1 96.38 158 ALA A N 1
ATOM 1182 C CA . ALA A 1 158 ? 37.531 -3.822 -7.508 1 96.38 158 ALA A CA 1
ATOM 1183 C C . ALA A 1 158 ? 38.969 -3.553 -7.102 1 96.38 158 ALA A C 1
ATOM 1185 O O . ALA A 1 158 ? 39.344 -2.412 -6.812 1 96.38 158 ALA A O 1
ATOM 1186 N N . LYS A 1 159 ? 39.719 -4.566 -7.113 1 96.88 159 LYS A N 1
ATOM 1187 C CA . LYS A 1 159 ? 41.125 -4.445 -6.672 1 96.88 159 LYS A CA 1
ATOM 1188 C C . LYS A 1 159 ? 41.906 -3.488 -7.566 1 96.88 159 LYS A C 1
ATOM 1190 O O . LYS A 1 159 ? 41.844 -3.58 -8.797 1 96.88 159 LYS A O 1
ATOM 1195 N N . VAL A 1 160 ? 42.625 -2.621 -6.914 1 97.19 160 VAL A N 1
ATOM 1196 C CA . VAL A 1 160 ? 43.438 -1.642 -7.633 1 97.19 160 VAL A CA 1
ATOM 1197 C C . VAL A 1 160 ? 44.75 -2.279 -8.07 1 97.19 160 VAL A C 1
ATOM 1199 O O . VAL A 1 160 ? 45.469 -2.848 -7.254 1 97.19 160 VAL A O 1
ATOM 1202 N N . LEU A 1 161 ? 45.031 -2.137 -9.344 1 96.25 161 LEU A N 1
ATOM 1203 C CA . LEU A 1 161 ? 46.281 -2.701 -9.891 1 96.25 161 LEU A CA 1
ATOM 1204 C C . LEU A 1 161 ? 47.344 -1.623 -10.047 1 96.25 161 LEU A C 1
ATOM 1206 O O . LEU A 1 161 ? 48.531 -1.887 -9.852 1 96.25 161 LEU A O 1
ATOM 1210 N N . ALA A 1 162 ? 46.875 -0.432 -10.445 1 95.62 162 ALA A N 1
ATOM 1211 C CA . ALA A 1 162 ? 47.812 0.672 -10.672 1 95.62 162 ALA A CA 1
ATOM 1212 C C . ALA A 1 162 ? 47.094 2.018 -10.539 1 95.62 162 ALA A C 1
ATOM 1214 O O . ALA A 1 162 ? 45.875 2.104 -10.68 1 95.62 162 ALA A O 1
ATOM 1215 N N . LEU A 1 163 ? 47.906 2.979 -10.164 1 96.5 163 LEU A N 1
ATOM 1216 C CA . LEU A 1 163 ? 47.406 4.355 -10.133 1 96.5 163 LEU A CA 1
ATOM 1217 C C . LEU A 1 163 ? 47.969 5.145 -11.32 1 96.5 163 LEU A C 1
ATOM 1219 O O . LEU A 1 163 ? 49.125 4.992 -11.695 1 96.5 163 LEU A O 1
ATOM 1223 N N . ARG A 1 164 ? 47.094 5.852 -11.938 1 94.88 164 ARG A N 1
ATOM 1224 C CA . ARG A 1 164 ? 47.438 6.645 -13.109 1 94.88 164 ARG A CA 1
ATOM 1225 C C . ARG A 1 164 ? 47.125 8.117 -12.891 1 94.88 164 ARG A C 1
ATOM 1227 O O . ARG A 1 164 ? 46.312 8.469 -12.031 1 94.88 164 ARG A O 1
ATOM 1234 N N . PRO A 1 165 ? 47.781 8.93 -13.727 1 91.31 165 PRO A N 1
ATOM 1235 C CA . PRO A 1 165 ? 47.531 10.367 -13.609 1 91.31 165 PRO A CA 1
ATOM 1236 C C . PRO A 1 165 ? 46.125 10.742 -14.07 1 91.31 165 PRO A C 1
ATOM 1238 O O . PRO A 1 165 ? 45.594 10.164 -15.023 1 91.31 165 PRO A O 1
ATOM 1241 N N . GLY A 1 166 ? 45.625 11.719 -13.391 1 84.75 166 GLY A N 1
ATOM 1242 C CA . GLY A 1 166 ? 44.281 12.188 -13.688 1 84.75 166 GLY A CA 1
ATOM 1243 C C . GLY A 1 166 ? 43.5 12.531 -12.438 1 84.75 166 GLY A C 1
ATOM 1244 O O . GLY A 1 166 ? 43 13.656 -12.297 1 84.75 166 GLY A O 1
ATOM 1245 N N . PRO A 1 167 ? 43.656 11.945 -11.453 1 93 167 PRO A N 1
ATOM 1246 C CA . PRO A 1 167 ? 44.062 10.617 -10.984 1 93 167 PRO A CA 1
ATOM 1247 C C . PRO A 1 167 ? 43.031 9.539 -11.289 1 93 167 PRO A C 1
ATOM 1249 O O . PRO A 1 167 ? 41.812 9.773 -11.141 1 93 167 PRO A O 1
ATOM 1252 N N . GLU A 1 168 ? 43.438 8.5 -11.742 1 96.56 168 GLU A N 1
ATOM 1253 C CA . GLU A 1 168 ? 42.625 7.344 -12.078 1 96.56 168 GLU A CA 1
ATOM 1254 C C . GLU A 1 168 ? 43.25 6.055 -11.562 1 96.56 168 GLU A C 1
ATOM 1256 O O . GLU A 1 168 ? 44.438 6.023 -11.242 1 96.56 168 GLU A O 1
ATOM 1261 N N . ALA A 1 169 ? 42.469 5.109 -11.352 1 96.88 169 ALA A N 1
ATOM 1262 C CA . ALA A 1 169 ? 42.938 3.805 -10.906 1 96.88 169 ALA A CA 1
ATOM 1263 C C . ALA A 1 169 ? 42.625 2.723 -11.93 1 96.88 169 ALA A C 1
ATOM 1265 O O . ALA A 1 169 ? 41.531 2.676 -12.469 1 96.88 169 ALA A O 1
ATOM 1266 N N . LEU A 1 170 ? 43.625 1.967 -12.227 1 96.62 170 LEU A N 1
ATOM 1267 C CA . LEU A 1 170 ? 43.406 0.743 -12.992 1 96.62 170 LEU A CA 1
ATOM 1268 C C . LEU A 1 170 ? 42.969 -0.4 -12.086 1 96.62 170 LEU A C 1
ATOM 1270 O O . LEU A 1 170 ? 43.688 -0.756 -11.141 1 96.62 170 LEU A O 1
ATOM 1274 N N . LEU A 1 171 ? 41.812 -0.928 -12.352 1 96.25 171 LEU A N 1
ATOM 1275 C CA . LEU A 1 171 ? 41.25 -1.957 -11.5 1 96.25 171 LEU A CA 1
ATOM 1276 C C . LEU A 1 171 ? 41.375 -3.334 -12.141 1 96.25 171 LEU A C 1
ATOM 1278 O O . LEU A 1 171 ? 41.625 -3.439 -13.344 1 96.25 171 LEU A O 1
ATOM 1282 N N . GLU A 1 172 ? 41.281 -4.297 -11.289 1 93.44 172 GLU A N 1
ATOM 1283 C CA . GLU A 1 172 ? 41.219 -5.652 -11.828 1 93.44 172 GLU A CA 1
ATOM 1284 C C . GLU A 1 172 ? 40.094 -5.789 -12.836 1 93.44 172 GLU A C 1
ATOM 1286 O O . GLU A 1 172 ? 38.969 -5.348 -12.578 1 93.44 172 GLU A O 1
ATOM 1291 N N . GLY A 1 173 ? 40.25 -6.359 -13.984 1 85.12 173 GLY A N 1
ATOM 1292 C CA . GLY A 1 173 ? 39.312 -6.418 -15.078 1 85.12 173 GLY A CA 1
ATOM 1293 C C . GLY A 1 173 ? 39.531 -5.359 -16.141 1 85.12 173 GLY A C 1
ATOM 1294 O O . GLY A 1 173 ? 38.688 -5.156 -17.016 1 85.12 173 GLY A O 1
ATOM 1295 N N . GLU A 1 174 ? 40.594 -4.562 -15.977 1 84.06 174 GLU A N 1
ATOM 1296 C CA . GLU A 1 174 ? 41.094 -3.604 -16.953 1 84.06 174 GLU A CA 1
ATOM 1297 C C . GLU A 1 174 ? 40.188 -2.391 -17.062 1 84.06 174 GLU A C 1
ATOM 1299 O O . GLU A 1 174 ? 40.062 -1.779 -18.125 1 84.06 174 GLU A O 1
ATOM 1304 N N . ARG A 1 175 ? 39.562 -2.121 -16.062 1 89.44 175 ARG A N 1
ATOM 1305 C CA . ARG A 1 175 ? 38.719 -0.916 -16.031 1 89.44 175 ARG A CA 1
ATOM 1306 C C . ARG A 1 175 ? 39.469 0.239 -15.375 1 89.44 175 ARG A C 1
ATOM 1308 O O . ARG A 1 175 ? 40.188 0.042 -14.383 1 89.44 175 ARG A O 1
ATOM 1315 N N . VAL A 1 176 ? 39.312 1.305 -15.93 1 94.38 176 VAL A N 1
ATOM 1316 C CA . VAL A 1 176 ? 39.938 2.51 -15.375 1 94.38 176 VAL A CA 1
ATOM 1317 C C . VAL A 1 176 ? 38.844 3.443 -14.844 1 94.38 176 VAL A C 1
ATOM 1319 O O . VAL A 1 176 ? 37.875 3.756 -15.547 1 94.38 176 VAL A O 1
ATOM 1322 N N . LEU A 1 177 ? 38.938 3.814 -13.625 1 95.94 177 LEU A N 1
ATOM 1323 C CA . LEU A 1 177 ? 37.969 4.711 -13.008 1 95.94 177 LEU A CA 1
ATOM 1324 C C . LEU A 1 177 ? 38.656 5.918 -12.383 1 95.94 177 LEU A C 1
ATOM 1326 O O . LEU A 1 177 ? 39.75 5.789 -11.828 1 95.94 177 LEU A O 1
ATOM 1330 N N . PRO A 1 178 ? 38.031 7.027 -12.445 1 96.31 178 PRO A N 1
ATOM 1331 C CA . PRO A 1 178 ? 38.594 8.219 -11.812 1 96.31 178 PRO A CA 1
ATOM 1332 C C . PRO A 1 178 ? 38.469 8.188 -10.289 1 96.31 178 PRO A C 1
ATOM 1334 O O . PRO A 1 178 ? 37.594 7.508 -9.75 1 96.31 178 PRO A O 1
ATOM 1337 N N . ILE A 1 179 ? 39.312 8.953 -9.562 1 95.94 179 ILE A N 1
ATOM 1338 C CA . ILE A 1 179 ? 39.25 9.125 -8.117 1 95.94 179 ILE A CA 1
ATOM 1339 C C . ILE A 1 179 ? 38.781 10.539 -7.781 1 95.94 179 ILE A C 1
ATOM 1341 O O . ILE A 1 179 ? 39.375 11.523 -8.242 1 95.94 179 ILE A O 1
ATOM 1345 N N . PRO A 1 180 ? 37.75 10.734 -7.035 1 95.12 180 PRO A N 1
ATOM 1346 C CA . PRO A 1 180 ? 36.969 9.727 -6.289 1 95.12 180 PRO A CA 1
ATOM 1347 C C . PRO A 1 180 ? 36.188 8.805 -7.203 1 95.12 180 PRO A C 1
ATOM 1349 O O . PRO A 1 180 ? 35.719 9.234 -8.266 1 95.12 180 PRO A O 1
ATOM 1352 N N . PHE A 1 181 ? 36.031 7.582 -6.715 1 96 181 PHE A N 1
ATOM 1353 C CA . PHE A 1 181 ? 35.344 6.562 -7.523 1 96 181 PHE A CA 1
ATOM 1354 C C . PHE A 1 181 ? 33.875 6.863 -7.656 1 96 181 PHE A C 1
ATOM 1356 O O . PHE A 1 181 ? 33.219 7.277 -6.691 1 96 181 PHE A O 1
ATOM 1363 N N . PRO A 1 182 ? 33.375 6.68 -8.875 1 93.88 182 PRO A N 1
ATOM 1364 C CA . PRO A 1 182 ? 31.906 6.762 -9.023 1 93.88 182 PRO A CA 1
ATOM 1365 C C . PRO A 1 182 ? 31.172 5.66 -8.266 1 93.88 182 PRO A C 1
ATOM 1367 O O . PRO A 1 182 ? 31.766 4.641 -7.918 1 93.88 182 PRO A O 1
ATOM 1370 N N . PRO A 1 183 ? 29.906 5.844 -7.965 1 93.81 183 PRO A N 1
ATOM 1371 C CA . PRO A 1 183 ? 29.125 4.855 -7.215 1 93.81 183 PRO A CA 1
ATOM 1372 C C . PRO A 1 183 ? 28.688 3.668 -8.078 1 93.81 183 PRO A C 1
ATOM 1374 O O . PRO A 1 183 ? 27.5 3.506 -8.359 1 93.81 183 PRO A O 1
ATOM 1377 N N . VAL A 1 184 ? 29.641 2.791 -8.328 1 94 184 VAL A N 1
ATOM 1378 C CA . VAL A 1 184 ? 29.344 1.589 -9.102 1 94 184 VAL A CA 1
ATOM 1379 C C . VAL A 1 184 ? 29.328 0.373 -8.18 1 94 184 VAL A C 1
ATOM 1381 O O . VAL A 1 184 ? 29.938 0.382 -7.109 1 94 184 VAL A O 1
ATOM 1384 N N . PRO A 1 185 ? 28.547 -0.643 -8.578 1 95.38 185 PRO A N 1
ATOM 1385 C CA . PRO A 1 185 ? 28.453 -1.833 -7.73 1 95.38 185 PRO A CA 1
ATOM 1386 C C . PRO A 1 185 ? 29.781 -2.555 -7.574 1 95.38 185 PRO A C 1
ATOM 1388 O O . PRO A 1 185 ? 30.688 -2.385 -8.406 1 95.38 185 PRO A O 1
ATOM 1391 N N . PHE A 1 186 ? 29.906 -3.34 -6.527 1 95.62 186 PHE A N 1
ATOM 1392 C CA . PHE A 1 186 ? 31.109 -4.109 -6.184 1 95.62 186 PHE A CA 1
ATOM 1393 C C . PHE A 1 186 ? 31.391 -5.16 -7.246 1 95.62 186 PHE A C 1
ATOM 1395 O O . PHE A 1 186 ? 30.484 -5.891 -7.668 1 95.62 186 PHE A O 1
ATOM 1402 N N . GLN A 1 187 ? 32.625 -5.219 -7.668 1 92.56 187 GLN A N 1
ATOM 1403 C CA . GLN A 1 187 ? 33 -6.168 -8.703 1 92.56 187 GLN A CA 1
ATOM 1404 C C . GLN A 1 187 ? 34.219 -6.988 -8.258 1 92.56 187 GLN A C 1
ATOM 1406 O O . GLN A 1 187 ? 34.844 -7.672 -9.078 1 92.56 187 GLN A O 1
ATOM 1411 N N . GLY A 1 188 ? 34.5 -6.891 -7.035 1 91.56 188 GLY A N 1
ATOM 1412 C CA . GLY A 1 188 ? 35.625 -7.641 -6.512 1 91.56 188 GLY A CA 1
ATOM 1413 C C . GLY A 1 188 ? 35.25 -9.031 -6.043 1 91.56 188 GLY A C 1
ATOM 1414 O O . GLY A 1 188 ? 34.188 -9.531 -6.363 1 91.56 188 GLY A O 1
ATOM 1415 N N . LYS A 1 189 ? 36.25 -9.664 -5.398 1 91.44 189 LYS A N 1
ATOM 1416 C CA . LYS A 1 189 ? 36.094 -11.023 -4.883 1 91.44 189 LYS A CA 1
ATOM 1417 C C . LYS A 1 189 ? 36.094 -11.031 -3.357 1 91.44 189 LYS A C 1
ATOM 1419 O O . LYS A 1 189 ? 36.375 -10.016 -2.725 1 91.44 189 LYS A O 1
ATOM 1424 N N . GLU A 1 190 ? 35.688 -12.164 -2.902 1 92.56 190 GLU A N 1
ATOM 1425 C CA . GLU A 1 190 ? 35.656 -12.328 -1.452 1 92.56 190 GLU A CA 1
ATOM 1426 C C . GLU A 1 190 ? 37.031 -12.133 -0.842 1 92.56 190 GLU A C 1
ATOM 1428 O O . GLU A 1 190 ? 37.156 -11.609 0.267 1 92.56 190 GLU A O 1
ATOM 1433 N N . GLU A 1 191 ? 38.031 -12.555 -1.541 1 94.5 191 GLU A N 1
ATOM 1434 C CA . GLU A 1 191 ? 39.406 -12.414 -1.072 1 94.5 191 GLU A CA 1
ATOM 1435 C C . GLU A 1 191 ? 39.781 -10.945 -0.911 1 94.5 191 GLU A C 1
ATOM 1437 O O . GLU A 1 191 ? 40.531 -10.586 -0.007 1 94.5 191 GLU A O 1
ATOM 1442 N N . ASP A 1 192 ? 39.281 -10.172 -1.765 1 95.69 192 ASP A N 1
ATOM 1443 C CA . ASP A 1 192 ? 39.531 -8.734 -1.688 1 95.69 192 ASP A CA 1
ATOM 1444 C C . ASP A 1 192 ? 38.938 -8.133 -0.428 1 95.69 192 ASP A C 1
ATOM 1446 O O . ASP A 1 192 ? 39.5 -7.23 0.182 1 95.69 192 ASP A O 1
ATOM 1450 N N . LEU A 1 193 ? 37.781 -8.578 -0.046 1 96.12 193 LEU A N 1
ATOM 1451 C CA . LEU A 1 193 ? 37.125 -8.086 1.156 1 96.12 193 LEU A CA 1
ATOM 1452 C C . LEU A 1 193 ? 37.875 -8.531 2.41 1 96.12 193 LEU A C 1
ATOM 1454 O O . LEU A 1 193 ? 37.969 -7.77 3.373 1 96.12 193 LEU A O 1
ATOM 1458 N N . LYS A 1 194 ? 38.375 -9.688 2.355 1 95 194 LYS A N 1
ATOM 1459 C CA . LYS A 1 194 ? 39.156 -10.172 3.48 1 95 194 LYS A CA 1
ATOM 1460 C C . LYS A 1 194 ? 40.438 -9.328 3.67 1 95 194 LYS A C 1
ATOM 1462 O O . LYS A 1 194 ? 40.844 -9.055 4.801 1 95 194 LYS A O 1
ATOM 1467 N N . ALA A 1 195 ? 40.938 -8.938 2.57 1 95.38 195 ALA A N 1
ATOM 1468 C CA . ALA A 1 195 ? 42.156 -8.133 2.605 1 95.38 195 ALA A CA 1
ATOM 1469 C C . ALA A 1 195 ? 41.875 -6.707 3.064 1 95.38 195 ALA A C 1
ATOM 1471 O O . ALA A 1 195 ? 42.75 -6 3.539 1 95.38 195 ALA A O 1
ATOM 1472 N N . LEU A 1 196 ? 40.719 -6.301 2.951 1 96.94 196 LEU A N 1
ATOM 1473 C CA . LEU A 1 196 ? 40.312 -4.945 3.311 1 96.94 196 LEU A CA 1
ATOM 1474 C C . LEU A 1 196 ? 40.156 -4.809 4.82 1 96.94 196 LEU A C 1
ATOM 1476 O O . LEU A 1 196 ? 40.344 -3.727 5.375 1 96.94 196 LEU A O 1
ATOM 1480 N N . ARG A 1 197 ? 39.844 -5.816 5.531 1 95.62 197 ARG A N 1
ATOM 1481 C CA . ARG A 1 197 ? 39.5 -5.789 6.953 1 95.62 197 ARG A CA 1
ATOM 1482 C C . ARG A 1 197 ? 40.656 -5.215 7.77 1 95.62 197 ARG A C 1
ATOM 1484 O O . ARG A 1 197 ? 40.5 -4.246 8.516 1 95.62 197 ARG A O 1
ATOM 1491 N N . PRO A 1 198 ? 41.875 -5.723 7.621 1 94.88 198 PRO A N 1
ATOM 1492 C CA . PRO A 1 198 ? 43 -5.168 8.422 1 94.88 198 PRO A CA 1
ATOM 1493 C C . PRO A 1 198 ? 43.25 -3.691 8.117 1 94.88 198 PRO A C 1
ATOM 1495 O O . PRO A 1 198 ? 43.656 -2.941 9.008 1 94.88 198 PRO A O 1
ATOM 1498 N N . LEU A 1 199 ? 43 -3.316 6.941 1 96.38 199 LEU A N 1
ATOM 1499 C CA . LEU A 1 199 ? 43.188 -1.914 6.582 1 96.38 199 LEU A CA 1
ATOM 1500 C C . LEU A 1 199 ? 42.188 -1.032 7.289 1 96.38 199 LEU A C 1
ATOM 1502 O O . LEU A 1 199 ? 42.531 0.033 7.805 1 96.38 199 LEU A O 1
ATOM 1506 N N . LEU A 1 200 ? 40.938 -1.484 7.301 1 96.75 200 LEU A N 1
ATOM 1507 C CA . LEU A 1 200 ? 39.875 -0.723 7.945 1 96.75 200 LEU A CA 1
ATOM 1508 C C . LEU A 1 200 ? 40.125 -0.601 9.445 1 96.75 200 LEU A C 1
ATOM 1510 O O . LEU A 1 200 ? 39.875 0.454 10.039 1 96.75 200 LEU A O 1
ATOM 1514 N N . LEU A 1 201 ? 40.625 -1.624 10.047 1 94.19 201 LEU A N 1
ATOM 1515 C CA . LEU A 1 201 ? 40.875 -1.63 11.484 1 94.19 201 LEU A CA 1
ATOM 1516 C C . LEU A 1 201 ? 42.062 -0.741 11.828 1 94.19 201 LEU A C 1
ATOM 1518 O O . LEU A 1 201 ? 42.031 -0.043 12.844 1 94.19 201 LEU A O 1
ATOM 1522 N N . ALA A 1 202 ? 42.969 -0.691 10.961 1 93.94 202 ALA A N 1
ATOM 1523 C CA . ALA A 1 202 ? 44.188 0.05 11.234 1 93.94 202 ALA A CA 1
ATOM 1524 C C . ALA A 1 202 ? 44.031 1.538 10.953 1 93.94 202 ALA A C 1
ATOM 1526 O O . ALA A 1 202 ? 44.469 2.383 11.734 1 93.94 202 ALA A O 1
ATOM 1527 N N . LEU A 1 203 ? 43.344 1.818 9.82 1 95.25 203 LEU A N 1
ATOM 1528 C CA . LEU A 1 203 ? 43.281 3.205 9.375 1 95.25 203 LEU A CA 1
ATOM 1529 C C . LEU A 1 203 ? 42 3.875 9.875 1 95.25 203 LEU A C 1
ATOM 1531 O O . LEU A 1 203 ? 41.938 5.105 9.898 1 95.25 203 LEU A O 1
ATOM 1535 N N . ASN A 1 204 ? 41 3.143 10.188 1 93.69 204 ASN A N 1
ATOM 1536 C CA . ASN A 1 204 ? 39.719 3.615 10.719 1 93.69 204 ASN A CA 1
ATOM 1537 C C . ASN A 1 204 ? 39.188 4.789 9.906 1 93.69 204 ASN A C 1
ATOM 1539 O O . ASN A 1 204 ? 38.906 5.852 10.461 1 93.69 204 ASN A O 1
ATOM 1543 N N . PRO A 1 205 ? 39.031 4.559 8.648 1 95.75 205 PRO A N 1
ATOM 1544 C CA . PRO A 1 205 ? 38.438 5.625 7.836 1 95.75 205 PRO A CA 1
ATOM 1545 C C . PRO A 1 205 ? 37.094 6.094 8.352 1 95.75 205 PRO A C 1
ATOM 1547 O O . PRO A 1 205 ? 36.344 5.312 8.953 1 95.75 205 PRO A O 1
ATOM 1550 N N . PRO A 1 206 ? 36.75 7.363 8.086 1 95.44 206 PRO A N 1
ATOM 1551 C CA . PRO A 1 206 ? 35.469 7.875 8.555 1 95.44 206 PRO A CA 1
ATOM 1552 C C . PRO A 1 206 ? 34.281 7.242 7.836 1 95.44 206 PRO A C 1
ATOM 1554 O O . PRO A 1 206 ? 34.344 6.992 6.629 1 95.44 206 PRO A O 1
ATOM 1557 N N . ARG A 1 207 ? 33.25 7.098 8.492 1 94.75 207 ARG A N 1
ATOM 1558 C CA . ARG A 1 207 ? 31.984 6.57 7.98 1 94.75 207 ARG A CA 1
ATOM 1559 C C . ARG A 1 207 ? 31.062 7.699 7.512 1 94.75 207 ARG A C 1
ATOM 1561 O O . ARG A 1 207 ? 31.188 8.836 7.965 1 94.75 207 ARG A O 1
ATOM 1568 N N . PRO A 1 208 ? 30.219 7.312 6.594 1 96.69 208 PRO A N 1
ATOM 1569 C CA . PRO A 1 208 ? 29.766 6.02 6.07 1 96.69 208 PRO A CA 1
ATOM 1570 C C . PRO A 1 208 ? 30.656 5.5 4.941 1 96.69 208 PRO A C 1
ATOM 1572 O O . PRO A 1 208 ? 31.281 6.289 4.227 1 96.69 208 PRO A O 1
ATOM 1575 N N . TRP A 1 209 ? 30.609 4.129 4.754 1 97.75 209 TRP A N 1
ATOM 1576 C CA . TRP A 1 209 ? 31.375 3.441 3.713 1 97.75 209 TRP A CA 1
ATOM 1577 C C . TRP A 1 209 ? 30.438 2.898 2.635 1 97.75 209 TRP A C 1
ATOM 1579 O O . TRP A 1 209 ? 29.219 2.918 2.793 1 97.75 209 TRP A O 1
ATOM 1589 N N . PRO A 1 210 ? 31.062 2.521 1.429 1 97.75 210 PRO A N 1
ATOM 1590 C CA . PRO A 1 210 ? 30.234 1.754 0.489 1 97.75 210 PRO A CA 1
ATOM 1591 C C . PRO A 1 210 ? 29.797 0.411 1.059 1 97.75 210 PRO A C 1
ATOM 1593 O O . PRO A 1 210 ? 30.438 -0.133 1.954 1 97.75 210 PRO A O 1
ATOM 1596 N N . TYR A 1 211 ? 28.719 -0.132 0.587 1 98.19 211 TYR A N 1
ATOM 1597 C CA . TYR A 1 211 ? 28.062 -1.282 1.185 1 98.19 211 TYR A CA 1
ATOM 1598 C C . TYR A 1 211 ? 29.016 -2.469 1.297 1 98.19 211 TYR A C 1
ATOM 1600 O O . TYR A 1 211 ? 28.984 -3.199 2.291 1 98.19 211 TYR A O 1
ATOM 1608 N N . PHE A 1 212 ? 29.859 -2.676 0.328 1 97.62 212 PHE A N 1
ATOM 1609 C CA . PHE A 1 212 ? 30.703 -3.869 0.3 1 97.62 212 PHE A CA 1
ATOM 1610 C C . PHE A 1 212 ? 31.797 -3.783 1.354 1 97.62 212 PHE A C 1
ATOM 1612 O O . PHE A 1 212 ? 32.312 -4.809 1.795 1 97.62 212 PHE A O 1
ATOM 1619 N N . ALA A 1 213 ? 32.156 -2.561 1.739 1 97.94 213 ALA A N 1
ATOM 1620 C CA . ALA A 1 213 ? 33.188 -2.408 2.787 1 97.94 213 ALA A CA 1
ATOM 1621 C C . ALA A 1 213 ? 32.656 -2.949 4.121 1 97.94 213 ALA A C 1
ATOM 1623 O O . ALA A 1 213 ? 33.438 -3.445 4.934 1 97.94 213 ALA A O 1
ATOM 1624 N N . TYR A 1 214 ? 31.391 -2.885 4.324 1 98 214 TYR A N 1
ATOM 1625 C CA . TYR A 1 214 ? 30.812 -3.389 5.562 1 98 214 TYR A CA 1
ATOM 1626 C C . TYR A 1 214 ? 30.844 -4.914 5.602 1 98 214 TYR A C 1
ATOM 1628 O O . TYR A 1 214 ? 30.797 -5.512 6.68 1 98 214 TYR A O 1
ATOM 1636 N N . TRP A 1 215 ? 30.953 -5.551 4.434 1 97.56 215 TRP A N 1
ATOM 1637 C CA . TRP A 1 215 ? 31.031 -7.008 4.355 1 97.56 215 TRP A CA 1
ATOM 1638 C C . TRP A 1 215 ? 32.406 -7.504 4.844 1 97.56 215 TRP A C 1
ATOM 1640 O O . TRP A 1 215 ? 32.562 -8.695 5.121 1 97.56 215 TRP A O 1
ATOM 1650 N N . ALA A 1 216 ? 33.312 -6.566 4.914 1 96.75 216 ALA A N 1
ATOM 1651 C CA . ALA A 1 216 ? 34.625 -6.941 5.383 1 96.75 216 ALA A CA 1
ATOM 1652 C C . ALA A 1 216 ? 34.656 -7.137 6.895 1 96.75 216 ALA A C 1
ATOM 1654 O O . ALA A 1 216 ? 35.562 -7.785 7.434 1 96.75 216 ALA A O 1
ATOM 1655 N N . LEU A 1 217 ? 33.719 -6.625 7.547 1 96.5 217 LEU A N 1
ATOM 1656 C CA . LEU A 1 217 ? 33.625 -6.707 9 1 96.5 217 LEU A CA 1
ATOM 1657 C C . LEU A 1 217 ? 32.688 -7.84 9.438 1 96.5 217 LEU A C 1
ATOM 1659 O O . LEU A 1 217 ? 31.828 -8.258 8.68 1 96.5 217 LEU A O 1
ATOM 1663 N N . PRO A 1 218 ? 33 -8.359 10.633 1 96.12 218 PRO A N 1
ATOM 1664 C CA . PRO A 1 218 ? 32.031 -9.297 11.156 1 96.12 218 PRO A CA 1
ATOM 1665 C C . PRO A 1 218 ? 30.641 -8.664 11.344 1 96.12 218 PRO A C 1
ATOM 1667 O O . PRO A 1 218 ? 30.531 -7.582 11.922 1 96.12 218 PRO A O 1
ATOM 1670 N N . PRO A 1 219 ? 29.656 -9.336 10.828 1 96.75 219 PRO A N 1
ATOM 1671 C CA . PRO A 1 219 ? 28.312 -8.734 10.875 1 96.75 219 PRO A CA 1
ATOM 1672 C C . PRO A 1 219 ? 27.891 -8.375 12.297 1 96.75 219 PRO A C 1
ATOM 1674 O O . PRO A 1 219 ? 27.109 -7.441 12.492 1 96.75 219 PRO A O 1
ATOM 1677 N N . GLU A 1 220 ? 28.359 -9.039 13.305 1 94.88 220 GLU A N 1
ATOM 1678 C CA . GLU A 1 220 ? 27.984 -8.836 14.695 1 94.88 220 GLU A CA 1
ATOM 1679 C C . GLU A 1 220 ? 28.469 -7.492 15.211 1 94.88 220 GLU A C 1
ATOM 1681 O O . GLU A 1 220 ? 27.969 -6.992 16.234 1 94.88 220 GLU A O 1
ATOM 1686 N N . THR A 1 221 ? 29.391 -6.91 14.523 1 94.75 221 THR A N 1
ATOM 1687 C CA . THR A 1 221 ? 29.984 -5.668 15 1 94.75 221 THR A CA 1
ATOM 1688 C C . THR A 1 221 ? 29.312 -4.457 14.352 1 94.75 221 THR A C 1
ATOM 1690 O O . THR A 1 221 ? 29.609 -3.316 14.711 1 94.75 221 THR A O 1
ATOM 1693 N N . LEU A 1 222 ? 28.422 -4.664 13.43 1 96.75 222 LEU A N 1
ATOM 1694 C CA . LEU A 1 222 ? 27.812 -3.564 12.695 1 96.75 222 LEU A CA 1
ATOM 1695 C C . LEU A 1 222 ? 26.75 -2.875 13.547 1 96.75 222 LEU A C 1
ATOM 1697 O O . LEU A 1 222 ? 25.859 -3.535 14.094 1 96.75 222 LEU A O 1
ATOM 1701 N N . SER A 1 223 ? 26.875 -1.551 13.633 1 96 223 SER A N 1
ATOM 1702 C CA . SER A 1 223 ? 25.891 -0.751 14.359 1 96 223 SER A CA 1
ATOM 1703 C C . SER A 1 223 ? 24.656 -0.492 13.508 1 96 223 SER A C 1
ATOM 1705 O O . SER A 1 223 ? 24.641 -0.804 12.312 1 96 223 SER A O 1
ATOM 1707 N N . GLU A 1 224 ? 23.672 0.049 14.133 1 95.88 224 GLU A N 1
ATOM 1708 C CA . GLU A 1 224 ? 22.453 0.408 13.406 1 95.88 224 GLU A CA 1
ATOM 1709 C C . GLU A 1 224 ? 22.734 1.475 12.352 1 95.88 224 GLU A C 1
ATOM 1711 O O . GLU A 1 224 ? 22.141 1.452 11.266 1 95.88 224 GLU A O 1
ATOM 1716 N N . GLU A 1 225 ? 23.609 2.354 12.672 1 96.94 225 GLU A N 1
ATOM 1717 C CA . GLU A 1 225 ? 24 3.393 11.719 1 96.94 225 GLU A CA 1
ATOM 1718 C C . GLU A 1 225 ? 24.734 2.799 10.516 1 96.94 225 GLU A C 1
ATOM 1720 O O . GLU A 1 225 ? 24.531 3.234 9.383 1 96.94 225 GLU A O 1
ATOM 1725 N N . ASP A 1 226 ? 25.516 1.771 10.797 1 97.81 226 ASP A N 1
ATOM 1726 C CA . ASP A 1 226 ? 26.219 1.075 9.719 1 97.81 226 ASP A CA 1
ATOM 1727 C C . ASP A 1 226 ? 25.234 0.381 8.781 1 97.81 226 ASP A C 1
ATOM 1729 O O . ASP A 1 226 ? 25.375 0.46 7.559 1 97.81 226 ASP A O 1
ATOM 1733 N N . LEU A 1 227 ? 24.297 -0.238 9.406 1 98.12 227 LEU A N 1
ATOM 1734 C CA . LEU A 1 227 ? 23.328 -0.978 8.617 1 98.12 227 LEU A CA 1
ATOM 1735 C C . LEU A 1 227 ? 22.484 -0.032 7.766 1 98.12 227 LEU A C 1
ATOM 1737 O O . LEU A 1 227 ? 22.141 -0.357 6.629 1 98.12 227 LEU A O 1
ATOM 1741 N N . ALA A 1 228 ? 22.188 1.109 8.328 1 97.5 228 ALA A N 1
ATOM 1742 C CA . ALA A 1 228 ? 21.453 2.113 7.559 1 97.5 228 ALA A CA 1
ATOM 1743 C C . ALA A 1 228 ? 22.297 2.621 6.387 1 97.5 228 ALA A C 1
ATOM 1745 O O . ALA A 1 228 ? 21.781 2.775 5.273 1 97.5 228 ALA A O 1
ATOM 1746 N N . ALA A 1 229 ? 23.562 2.855 6.656 1 97.56 229 ALA A N 1
ATOM 1747 C CA . ALA A 1 229 ? 24.469 3.309 5.609 1 97.56 229 ALA A CA 1
ATOM 1748 C C . ALA A 1 229 ? 24.641 2.24 4.531 1 97.56 229 ALA A C 1
ATOM 1750 O O . ALA A 1 229 ? 24.688 2.551 3.34 1 97.56 229 ALA A O 1
ATOM 1751 N N . TYR A 1 230 ? 24.766 1.018 4.957 1 97.75 230 TYR A N 1
ATOM 1752 C CA . TYR A 1 230 ? 24.828 -0.147 4.082 1 97.75 230 TYR A CA 1
ATOM 1753 C C . TYR A 1 230 ? 23.656 -0.161 3.104 1 97.75 230 TYR A C 1
ATOM 1755 O O . TYR A 1 230 ? 23.859 -0.259 1.89 1 97.75 230 TYR A O 1
ATOM 1763 N N . GLY A 1 231 ? 22.5 -0.011 3.637 1 97.38 231 GLY A N 1
ATOM 1764 C CA . GLY A 1 231 ? 21.281 -0.043 2.836 1 97.38 231 GLY A CA 1
ATOM 1765 C C . GLY A 1 231 ? 21.172 1.136 1.89 1 97.38 231 GLY A C 1
ATOM 1766 O O . GLY A 1 231 ? 20.781 0.97 0.728 1 97.38 231 GLY A O 1
ATOM 1767 N N . GLN A 1 232 ? 21.516 2.312 2.375 1 96.38 232 GLN A N 1
ATOM 1768 C CA . GLN A 1 232 ? 21.406 3.523 1.566 1 96.38 232 GLN A CA 1
ATOM 1769 C C . GLN A 1 232 ? 22.375 3.48 0.383 1 96.38 232 GLN A C 1
ATOM 1771 O O . GLN A 1 232 ? 22.031 3.904 -0.721 1 96.38 232 GLN A O 1
ATOM 1776 N N . ASP A 1 233 ? 23.469 2.924 0.661 1 97.62 233 ASP A N 1
ATOM 1777 C CA . ASP A 1 233 ? 24.453 2.818 -0.42 1 97.62 233 ASP A CA 1
ATOM 1778 C C . ASP A 1 233 ? 24 1.799 -1.465 1 97.62 233 ASP A C 1
ATOM 1780 O O . ASP A 1 233 ? 24.188 2.01 -2.666 1 97.62 233 ASP A O 1
ATOM 1784 N N . LEU A 1 234 ? 23.438 0.714 -1.017 1 97.75 234 LEU A N 1
ATOM 1785 C CA . LEU A 1 234 ? 22.891 -0.276 -1.941 1 97.75 234 LEU A CA 1
ATOM 1786 C C . LEU A 1 234 ? 21.875 0.356 -2.875 1 97.75 234 LEU A C 1
ATOM 1788 O O . LEU A 1 234 ? 21.953 0.187 -4.094 1 97.75 234 LEU A O 1
ATOM 1792 N N . ARG A 1 235 ? 21.031 1.11 -2.334 1 95.81 235 ARG A N 1
ATOM 1793 C CA . ARG A 1 235 ? 19.984 1.749 -3.119 1 95.81 235 ARG A CA 1
ATOM 1794 C C . ARG A 1 235 ? 20.562 2.746 -4.113 1 95.81 235 ARG A C 1
ATOM 1796 O O . ARG A 1 235 ? 20.125 2.811 -5.266 1 95.81 235 ARG A O 1
ATOM 1803 N N . ALA A 1 236 ? 21.531 3.436 -3.662 1 95 236 ALA A N 1
ATOM 1804 C CA . ALA A 1 236 ? 22.141 4.465 -4.492 1 95 236 ALA A CA 1
ATOM 1805 C C . ALA A 1 236 ? 22.859 3.848 -5.691 1 95 236 ALA A C 1
ATOM 1807 O O . ALA A 1 236 ? 22.938 4.461 -6.762 1 95 236 ALA A O 1
ATOM 1808 N N . ARG A 1 237 ? 23.297 2.615 -5.512 1 95.62 237 ARG A N 1
ATOM 1809 C CA . ARG A 1 237 ? 24.062 1.964 -6.57 1 95.62 237 ARG A CA 1
ATOM 1810 C C . ARG A 1 237 ? 23.156 1.132 -7.469 1 95.62 237 ARG A C 1
ATOM 1812 O O . ARG A 1 237 ? 23.625 0.423 -8.359 1 95.62 237 ARG A O 1
ATOM 1819 N N . GLY A 1 238 ? 21.922 1.17 -7.219 1 94.81 238 GLY A N 1
ATOM 1820 C CA . GLY A 1 238 ? 20.953 0.57 -8.125 1 94.81 238 GLY A CA 1
ATOM 1821 C C . GLY A 1 238 ? 20.547 -0.832 -7.719 1 94.81 238 GLY A C 1
ATOM 1822 O O . GLY A 1 238 ? 19.922 -1.553 -8.5 1 94.81 238 GLY A O 1
ATOM 1823 N N . HIS A 1 239 ? 20.891 -1.257 -6.523 1 97.75 239 HIS A N 1
ATOM 1824 C CA . HIS A 1 239 ? 20.406 -2.537 -6.02 1 97.75 239 HIS A CA 1
ATOM 1825 C C . HIS A 1 239 ? 18.922 -2.484 -5.719 1 97.75 239 HIS A C 1
ATOM 1827 O O . HIS A 1 239 ? 18.406 -1.453 -5.277 1 97.75 239 HIS A O 1
ATOM 1833 N N . ARG A 1 240 ? 18.297 -3.568 -6.09 1 97.5 240 ARG A N 1
ATOM 1834 C CA . ARG A 1 240 ? 16.844 -3.646 -5.875 1 97.5 240 ARG A CA 1
ATOM 1835 C C . ARG A 1 240 ? 16.484 -4.887 -5.066 1 97.5 240 ARG A C 1
ATOM 1837 O O . ARG A 1 240 ? 17.047 -5.965 -5.285 1 97.5 240 ARG A O 1
ATOM 1844 N N . PRO A 1 241 ? 15.531 -4.766 -4.184 1 97.25 241 PRO A N 1
ATOM 1845 C CA . PRO A 1 241 ? 15.164 -5.898 -3.328 1 97.25 241 PRO A CA 1
ATOM 1846 C C . PRO A 1 241 ? 14.555 -7.055 -4.113 1 97.25 241 PRO A C 1
ATOM 1848 O O . PRO A 1 241 ? 14.547 -8.195 -3.637 1 97.25 241 PRO A O 1
ATOM 1851 N N . GLU A 1 242 ? 14.047 -6.812 -5.332 1 97.31 242 GLU A N 1
ATOM 1852 C CA . GLU A 1 242 ? 13.383 -7.836 -6.133 1 97.31 242 GLU A CA 1
ATOM 1853 C C . GLU A 1 242 ? 14.391 -8.703 -6.871 1 97.31 242 GLU A C 1
ATOM 1855 O O . GLU A 1 242 ? 14.031 -9.711 -7.48 1 97.31 242 GLU A O 1
ATOM 1860 N N . LEU A 1 243 ? 15.617 -8.281 -6.816 1 97.75 243 LEU A N 1
ATOM 1861 C CA . LEU A 1 243 ? 16.688 -9.008 -7.488 1 97.75 243 LEU A CA 1
ATOM 1862 C C . LEU A 1 243 ? 17.438 -9.914 -6.508 1 97.75 243 LEU A C 1
ATOM 1864 O O . LEU A 1 243 ? 17.422 -9.672 -5.301 1 97.75 243 LEU A O 1
ATOM 1868 N N . PRO A 1 244 ? 18.062 -10.953 -6.984 1 97.25 244 PRO A N 1
ATOM 1869 C CA . PRO A 1 244 ? 18.703 -11.93 -6.102 1 97.25 244 PRO A CA 1
ATOM 1870 C C . PRO A 1 244 ? 20.047 -11.445 -5.555 1 97.25 244 PRO A C 1
ATOM 1872 O O . PRO A 1 244 ? 20.812 -10.797 -6.27 1 97.25 244 PRO A O 1
ATOM 1875 N N . PHE A 1 245 ? 20.281 -11.789 -4.293 1 97 245 PHE A N 1
ATOM 1876 C CA . PHE A 1 245 ? 21.531 -11.5 -3.6 1 97 245 PHE A CA 1
ATOM 1877 C C . PHE A 1 245 ? 22.219 -12.789 -3.182 1 97 245 PHE A C 1
ATOM 1879 O O . PHE A 1 245 ? 21.938 -13.336 -2.115 1 97 245 PHE A O 1
ATOM 1886 N N . GLY A 1 246 ? 23.156 -13.234 -4 1 94.88 246 GLY A N 1
ATOM 1887 C CA . GLY A 1 246 ? 23.844 -14.477 -3.697 1 94.88 246 GLY A CA 1
ATOM 1888 C C . GLY A 1 246 ? 25.25 -14.266 -3.166 1 94.88 246 GLY A C 1
ATOM 1889 O O . GLY A 1 246 ? 26 -15.227 -2.994 1 94.88 246 GLY A O 1
ATOM 1890 N N . GLN A 1 247 ? 25.594 -13.117 -2.828 1 94.12 247 GLN A N 1
ATOM 1891 C CA . GLN A 1 247 ? 26.953 -12.805 -2.375 1 94.12 247 GLN A CA 1
ATOM 1892 C C . GLN A 1 247 ? 27.172 -13.289 -0.944 1 94.12 247 GLN A C 1
ATOM 1894 O O . GLN A 1 247 ? 26.266 -13.25 -0.12 1 94.12 247 GLN A O 1
ATOM 1899 N N . GLU A 1 248 ? 28.391 -13.617 -0.676 1 95.06 248 GLU A N 1
ATOM 1900 C CA . GLU A 1 248 ? 28.75 -14.195 0.614 1 95.06 248 GLU A CA 1
ATOM 1901 C C . GLU A 1 248 ? 28.5 -13.211 1.751 1 95.06 248 GLU A C 1
ATOM 1903 O O . GLU A 1 248 ? 28.156 -13.609 2.863 1 95.06 248 GLU A O 1
ATOM 1908 N N . GLY A 1 249 ? 28.719 -11.984 1.45 1 95.81 249 GLY A N 1
ATOM 1909 C CA . GLY A 1 249 ? 28.484 -10.961 2.465 1 95.81 249 GLY A CA 1
ATOM 1910 C C . GLY A 1 249 ? 27.078 -10.984 3.029 1 95.81 249 GLY A C 1
ATOM 1911 O O . GLY A 1 249 ? 26.891 -10.836 4.238 1 95.81 249 GLY A O 1
ATOM 1912 N N . VAL A 1 250 ? 26.094 -11.211 2.195 1 97.81 250 VAL A N 1
ATOM 1913 C CA . VAL A 1 250 ? 24.688 -11.266 2.604 1 97.81 250 VAL A CA 1
ATOM 1914 C C . VAL A 1 250 ? 24.438 -12.547 3.398 1 97.81 250 VAL A C 1
ATOM 1916 O O . VAL A 1 250 ? 23.781 -12.516 4.441 1 97.81 250 VAL A O 1
ATOM 1919 N N . LEU A 1 251 ? 25.031 -13.609 2.934 1 97.12 251 LEU A N 1
ATOM 1920 C CA . LEU A 1 251 ? 24.844 -14.898 3.598 1 97.12 251 LEU A CA 1
ATOM 1921 C C . LEU A 1 251 ? 25.469 -14.875 4.996 1 97.12 251 LEU A C 1
ATOM 1923 O O . LEU A 1 251 ? 24.891 -15.438 5.934 1 97.12 251 LEU A O 1
ATOM 1927 N N . ARG A 1 252 ? 26.562 -14.211 5.094 1 97.5 252 ARG A N 1
ATOM 1928 C CA . ARG A 1 252 ? 27.203 -14.094 6.398 1 97.5 252 ARG A CA 1
ATOM 1929 C C . ARG A 1 252 ? 26.328 -13.305 7.367 1 97.5 252 ARG A C 1
ATOM 1931 O O . ARG A 1 252 ? 26.266 -13.617 8.562 1 97.5 252 ARG A O 1
ATOM 1938 N N . MET A 1 253 ? 25.703 -12.297 6.867 1 98 253 MET A N 1
ATOM 1939 C CA . MET A 1 253 ? 24.812 -11.508 7.711 1 98 253 MET A CA 1
ATOM 1940 C C . MET A 1 253 ? 23.641 -12.344 8.195 1 98 253 MET A C 1
ATOM 1942 O O . MET A 1 253 ? 23.25 -12.258 9.359 1 98 253 MET A O 1
ATOM 1946 N N . ALA A 1 254 ? 23.094 -13.172 7.34 1 98.38 254 ALA A N 1
ATOM 1947 C CA . ALA A 1 254 ? 21.984 -14.039 7.707 1 98.38 254 ALA A CA 1
ATOM 1948 C C . ALA A 1 254 ? 22.406 -15.07 8.742 1 98.38 254 ALA A C 1
ATOM 1950 O O . ALA A 1 254 ? 21.688 -15.312 9.719 1 98.38 254 ALA A O 1
ATOM 1951 N N . GLU A 1 255 ? 23.547 -15.617 8.531 1 97.75 255 GLU A N 1
ATOM 1952 C CA . GLU A 1 255 ? 24.062 -16.609 9.469 1 97.75 255 GLU A CA 1
ATOM 1953 C C . GLU A 1 255 ? 24.344 -15.992 10.828 1 97.75 255 GLU A C 1
ATOM 1955 O O . GLU A 1 255 ? 24.062 -16.594 11.867 1 97.75 255 GLU A O 1
ATOM 1960 N N . ALA A 1 256 ? 24.891 -14.844 10.805 1 98 256 ALA A N 1
ATOM 1961 C CA . ALA A 1 256 ? 25.156 -14.133 12.055 1 98 256 ALA A CA 1
ATOM 1962 C C . ALA A 1 256 ? 23.875 -13.836 12.805 1 98 256 ALA A C 1
ATOM 1964 O O . ALA A 1 256 ? 23.812 -13.953 14.031 1 98 256 ALA A O 1
ATOM 1965 N N . ALA A 1 257 ? 22.875 -13.422 12.078 1 97.94 257 ALA A N 1
ATOM 1966 C CA . ALA A 1 257 ? 21.594 -13.148 12.703 1 97.94 257 ALA A CA 1
ATOM 1967 C C . ALA A 1 257 ? 21.047 -14.383 13.406 1 97.94 257 ALA A C 1
ATOM 1969 O O . ALA A 1 257 ? 20.547 -14.297 14.531 1 97.94 257 ALA A O 1
ATOM 1970 N N . ARG A 1 258 ? 21.219 -15.523 12.789 1 96.56 258 ARG A N 1
ATOM 1971 C CA . ARG A 1 258 ? 20.766 -16.781 13.375 1 96.56 258 ARG A CA 1
ATOM 1972 C C . ARG A 1 258 ? 21.547 -17.094 14.648 1 96.56 258 ARG A C 1
ATOM 1974 O O . ARG A 1 258 ? 20.953 -17.5 15.664 1 96.56 258 ARG A O 1
ATOM 1981 N N . ALA A 1 259 ? 22.75 -16.859 14.562 1 96.31 259 ALA A N 1
ATOM 1982 C CA . ALA A 1 259 ? 23.625 -17.203 15.672 1 96.31 259 ALA A CA 1
ATOM 1983 C C . ALA A 1 259 ? 23.375 -16.297 16.875 1 96.31 259 ALA A C 1
ATOM 1985 O O . ALA A 1 259 ? 23.531 -16.703 18.016 1 96.31 259 ALA A O 1
ATOM 1986 N N . LEU A 1 260 ? 22.938 -15.148 16.609 1 96.25 260 LEU A N 1
ATOM 1987 C CA . LEU A 1 260 ? 22.797 -14.141 17.641 1 96.25 260 LEU A CA 1
ATOM 1988 C C . LEU A 1 260 ? 21.438 -14.227 18.312 1 96.25 260 LEU A C 1
ATOM 1990 O O . LEU A 1 260 ? 21.156 -13.516 19.281 1 96.25 260 LEU A O 1
ATOM 1994 N N . LEU A 1 261 ? 20.562 -15.039 17.891 1 93.56 261 LEU A N 1
ATOM 1995 C CA . LEU A 1 261 ? 19.188 -15.133 18.406 1 93.56 261 LEU A CA 1
ATOM 1996 C C . LEU A 1 261 ? 19.203 -15.383 19.906 1 93.56 261 LEU A C 1
ATOM 1998 O O . LEU A 1 261 ? 18.375 -14.828 20.641 1 93.56 261 LEU A O 1
ATOM 2002 N N . GLY A 1 262 ? 20.062 -16.156 20.438 1 88.81 262 GLY A N 1
ATOM 2003 C CA . GLY A 1 262 ? 20.125 -16.484 21.859 1 88.81 262 GLY A CA 1
ATOM 2004 C C . GLY A 1 262 ? 21 -15.516 22.641 1 88.81 262 GLY A C 1
ATOM 2005 O O . GLY A 1 262 ? 20.641 -15.117 23.75 1 88.81 262 GLY A O 1
ATOM 2006 N N . GLU A 1 263 ? 22.031 -14.992 22.031 1 92.44 263 GLU A N 1
ATOM 2007 C CA . GLU A 1 263 ? 23.062 -14.211 22.734 1 92.44 263 GLU A CA 1
ATOM 2008 C C . GLU A 1 263 ? 22.688 -12.727 22.75 1 92.44 263 GLU A C 1
ATOM 2010 O O . GLU A 1 263 ? 22.828 -12.055 23.781 1 92.44 263 GLU A O 1
ATOM 2015 N N . ASP A 1 264 ? 22.344 -12.289 21.625 1 94.31 264 ASP A N 1
ATOM 2016 C CA . ASP A 1 264 ? 22.016 -10.875 21.484 1 94.31 264 ASP A CA 1
ATOM 2017 C C . ASP A 1 264 ? 20.797 -10.688 20.562 1 94.31 264 ASP A C 1
ATOM 2019 O O . ASP A 1 264 ? 20.953 -10.305 19.406 1 94.31 264 ASP A O 1
ATOM 2023 N N . PRO A 1 265 ? 19.656 -10.797 21.125 1 93.81 265 PRO A N 1
ATOM 2024 C CA . PRO A 1 265 ? 18.438 -10.75 20.312 1 93.81 265 PRO A CA 1
ATOM 2025 C C . PRO A 1 265 ? 18.234 -9.398 19.641 1 93.81 265 PRO A C 1
ATOM 2027 O O . PRO A 1 265 ? 17.672 -9.336 18.547 1 93.81 265 PRO A O 1
ATOM 2030 N N . ALA A 1 266 ? 18.672 -8.352 20.281 1 94.31 266 ALA A N 1
ATOM 2031 C CA . ALA A 1 266 ? 18.5 -7.023 19.703 1 94.31 266 ALA A CA 1
ATOM 2032 C C . ALA A 1 266 ? 19.312 -6.879 18.406 1 94.31 266 ALA A C 1
ATOM 2034 O O . ALA A 1 266 ? 18.812 -6.344 17.422 1 94.31 266 ALA A O 1
ATOM 2035 N N . ARG A 1 267 ? 20.453 -7.398 18.469 1 95.38 267 ARG A N 1
ATOM 2036 C CA . ARG A 1 267 ? 21.297 -7.332 17.281 1 95.38 267 ARG A CA 1
ATOM 2037 C C . ARG A 1 267 ? 20.797 -8.281 16.188 1 95.38 267 ARG A C 1
ATOM 2039 O O . ARG A 1 267 ? 20.875 -7.961 15 1 95.38 267 ARG A O 1
ATOM 2046 N N . ALA A 1 268 ? 20.391 -9.453 16.562 1 97.06 268 ALA A N 1
ATOM 2047 C CA . ALA A 1 268 ? 19.797 -10.391 15.609 1 97.06 268 ALA A CA 1
ATOM 2048 C C . ALA A 1 268 ? 18.625 -9.758 14.875 1 97.06 268 ALA A C 1
ATOM 2050 O O . ALA A 1 268 ? 18.5 -9.898 13.648 1 97.06 268 ALA A O 1
ATOM 2051 N N . LYS A 1 269 ? 17.828 -9.086 15.648 1 96.81 269 LYS A N 1
ATOM 2052 C CA . LYS A 1 269 ? 16.672 -8.398 15.07 1 96.81 269 LYS A CA 1
ATOM 2053 C C . LYS A 1 269 ? 17.109 -7.32 14.086 1 96.81 269 LYS A C 1
ATOM 2055 O O . LYS A 1 269 ? 16.562 -7.211 12.992 1 96.81 269 LYS A O 1
ATOM 2060 N N . ALA A 1 270 ? 18.109 -6.551 14.453 1 97.5 270 ALA A N 1
ATOM 2061 C CA . ALA A 1 270 ? 18.594 -5.473 13.594 1 97.5 270 ALA A CA 1
ATOM 2062 C C . ALA A 1 270 ? 19.109 -6.012 12.273 1 97.5 270 ALA A C 1
ATOM 2064 O O . ALA A 1 270 ? 18.812 -5.469 11.203 1 97.5 270 ALA A O 1
ATOM 2065 N N . LEU A 1 271 ? 19.875 -7.051 12.359 1 98.25 271 LEU A N 1
ATOM 2066 C CA . LEU A 1 271 ? 20.406 -7.676 11.156 1 98.25 271 LEU A CA 1
ATOM 2067 C C . LEU A 1 271 ? 19.281 -8.234 10.289 1 98.25 271 LEU A C 1
ATOM 2069 O O . LEU A 1 271 ? 19.297 -8.055 9.07 1 98.25 271 LEU A O 1
ATOM 2073 N N . THR A 1 272 ? 18.328 -8.891 10.906 1 98.38 272 THR A N 1
ATOM 2074 C CA . THR A 1 272 ? 17.203 -9.469 10.188 1 98.38 272 THR A CA 1
ATOM 2075 C C . THR A 1 272 ? 16.406 -8.391 9.445 1 98.38 272 THR A C 1
ATOM 2077 O O . THR A 1 272 ? 16.078 -8.555 8.273 1 98.38 272 THR A O 1
ATOM 2080 N N . LEU A 1 273 ? 16.188 -7.293 10.18 1 97.62 273 LEU A N 1
ATOM 2081 C CA . LEU A 1 273 ? 15.414 -6.207 9.578 1 97.62 273 LEU A CA 1
ATOM 2082 C C . LEU A 1 273 ? 16.203 -5.547 8.453 1 97.62 273 LEU A C 1
ATOM 2084 O O . LEU A 1 273 ? 15.609 -5.121 7.453 1 97.62 273 LEU A O 1
ATOM 2088 N N . ALA A 1 274 ? 17.484 -5.457 8.57 1 98 274 ALA A N 1
ATOM 2089 C CA . ALA A 1 274 ? 18.312 -4.91 7.5 1 98 274 ALA A CA 1
ATOM 2090 C C . ALA A 1 274 ? 18.281 -5.805 6.262 1 98 274 ALA A C 1
ATOM 2092 O O . ALA A 1 274 ? 18.156 -5.312 5.137 1 98 274 ALA A O 1
ATOM 2093 N N . LEU A 1 275 ? 18.359 -7.09 6.484 1 98.44 275 LEU A N 1
ATOM 2094 C CA . LEU A 1 275 ? 18.281 -8.039 5.379 1 98.44 275 LEU A CA 1
ATOM 2095 C C . LEU A 1 275 ? 16.938 -7.949 4.672 1 98.44 275 LEU A C 1
ATOM 2097 O O . LEU A 1 275 ? 16.875 -7.914 3.441 1 98.44 275 LEU A O 1
ATOM 2101 N N . LEU A 1 276 ? 15.914 -7.863 5.434 1 98.06 276 LEU A N 1
ATOM 2102 C CA . LEU A 1 276 ? 14.57 -7.77 4.867 1 98.06 276 LEU A CA 1
ATOM 2103 C C . LEU A 1 276 ? 14.422 -6.496 4.043 1 98.06 276 LEU A C 1
ATOM 2105 O O . LEU A 1 276 ? 13.836 -6.523 2.957 1 98.06 276 LEU A O 1
ATOM 2109 N N . ARG A 1 277 ? 14.945 -5.465 4.523 1 97.25 277 ARG A N 1
ATOM 2110 C CA . ARG A 1 277 ? 14.727 -4.152 3.926 1 97.25 277 ARG A CA 1
ATOM 2111 C C . ARG A 1 277 ? 15.562 -3.982 2.66 1 97.25 277 ARG A C 1
ATOM 2113 O O . ARG A 1 277 ? 15.109 -3.373 1.688 1 97.25 277 ARG A O 1
ATOM 2120 N N . TYR A 1 278 ? 16.766 -4.586 2.666 1 97.56 278 TYR A N 1
ATOM 2121 C CA . TYR A 1 278 ? 17.688 -4.188 1.612 1 97.56 278 TYR A CA 1
ATOM 2122 C C . TYR A 1 278 ? 18.062 -5.379 0.735 1 97.56 278 TYR A C 1
ATOM 2124 O O . TYR A 1 278 ? 18.375 -5.215 -0.448 1 97.56 278 TYR A O 1
ATOM 2132 N N . THR A 1 279 ? 18.094 -6.543 1.299 1 98 279 THR A N 1
ATOM 2133 C CA . THR A 1 279 ? 18.516 -7.727 0.559 1 98 279 THR A CA 1
ATOM 2134 C C . THR A 1 279 ? 17.641 -8.93 0.908 1 98 279 THR A C 1
ATOM 2136 O O . THR A 1 279 ? 18.156 -9.969 1.329 1 98 279 THR A O 1
ATOM 2139 N N . PRO A 1 280 ? 16.391 -8.852 0.602 1 97.81 280 PRO A N 1
ATOM 2140 C CA . PRO A 1 280 ? 15.445 -9.852 1.101 1 97.81 280 PRO A CA 1
ATOM 2141 C C . PRO A 1 280 ? 15.523 -11.172 0.331 1 97.81 280 PRO A C 1
ATOM 2143 O O . PRO A 1 280 ? 15.039 -12.195 0.808 1 97.81 280 PRO A O 1
ATOM 2146 N N . LEU A 1 281 ? 16.141 -11.156 -0.843 1 97.88 281 LEU A N 1
ATOM 2147 C CA . LEU A 1 281 ? 16.156 -12.367 -1.662 1 97.88 281 LEU A CA 1
ATOM 2148 C C . LEU A 1 281 ? 17.562 -12.953 -1.742 1 97.88 281 LEU A C 1
ATOM 2150 O O . LEU A 1 281 ? 18.375 -12.516 -2.553 1 97.88 281 LEU A O 1
ATOM 2154 N N . PHE A 1 282 ? 17.828 -13.867 -0.933 1 97.25 282 PHE A N 1
ATOM 2155 C CA . PHE A 1 282 ? 19.078 -14.641 -0.941 1 97.25 282 PHE A CA 1
ATOM 2156 C C . PHE A 1 282 ? 18.781 -16.125 -0.801 1 97.25 282 PHE A C 1
ATOM 2158 O O . PHE A 1 282 ? 17.641 -16.516 -0.523 1 97.25 282 PHE A O 1
ATOM 2165 N N . PRO A 1 283 ? 19.75 -16.984 -1.171 1 95.25 283 PRO A N 1
ATOM 2166 C CA . PRO A 1 283 ? 19.469 -18.422 -1.068 1 95.25 283 PRO A CA 1
ATOM 2167 C C . PRO A 1 283 ? 18.984 -18.828 0.318 1 95.25 283 PRO A C 1
ATOM 2169 O O . PRO A 1 283 ? 19.641 -18.547 1.319 1 95.25 283 PRO A O 1
ATOM 2172 N N . GLY A 1 284 ? 17.781 -19.391 0.361 1 94.19 284 GLY A N 1
ATOM 2173 C CA . GLY A 1 284 ? 17.219 -19.844 1.622 1 94.19 284 GLY A CA 1
ATOM 2174 C C . GLY A 1 284 ? 16.547 -18.734 2.404 1 94.19 284 GLY A C 1
ATOM 2175 O O . GLY A 1 284 ? 16.25 -18.891 3.59 1 94.19 284 GLY A O 1
ATOM 2176 N N . SER A 1 285 ? 16.312 -17.641 1.794 1 97.06 285 SER A N 1
ATOM 2177 C CA . SER A 1 285 ? 15.805 -16.469 2.488 1 97.06 285 SER A CA 1
ATOM 2178 C C . SER A 1 285 ? 14.406 -16.719 3.053 1 97.06 285 SER A C 1
ATOM 2180 O O . SER A 1 285 ? 14.086 -16.25 4.148 1 97.06 285 SER A O 1
ATOM 2182 N N . GLU A 1 286 ? 13.539 -17.453 2.354 1 96.38 286 GLU A N 1
ATOM 2183 C CA . GLU A 1 286 ? 12.188 -17.719 2.836 1 96.38 286 GLU A CA 1
ATOM 2184 C C . GLU A 1 286 ? 12.219 -18.469 4.168 1 96.38 286 GLU A C 1
ATOM 2186 O O . GLU A 1 286 ? 11.562 -18.047 5.125 1 96.38 286 GLU A O 1
ATOM 2191 N N . ALA A 1 287 ? 12.961 -19.516 4.168 1 96.69 287 ALA A N 1
ATOM 2192 C CA . ALA A 1 287 ? 13.086 -20.297 5.398 1 96.69 287 ALA A CA 1
ATOM 2193 C C . ALA A 1 287 ? 13.711 -19.453 6.512 1 96.69 287 ALA A C 1
ATOM 2195 O O . ALA A 1 287 ? 13.312 -19.562 7.672 1 96.69 287 ALA A O 1
ATOM 2196 N N . PHE A 1 288 ? 14.727 -18.672 6.152 1 97.94 288 PHE A N 1
ATOM 2197 C CA . PHE A 1 288 ? 15.398 -17.812 7.117 1 97.94 288 PHE A CA 1
ATOM 2198 C C . PHE A 1 288 ? 14.406 -16.875 7.785 1 97.94 288 PHE A C 1
ATOM 2200 O O . PHE A 1 288 ? 14.344 -16.797 9.016 1 97.94 288 PHE A O 1
ATOM 2207 N N . PHE A 1 289 ? 13.586 -16.125 7 1 98.25 289 PHE A N 1
ATOM 2208 C CA . PHE A 1 289 ? 12.695 -15.109 7.562 1 98.25 289 PHE A CA 1
ATOM 2209 C C . PHE A 1 289 ? 11.562 -15.766 8.344 1 98.25 289 PHE A C 1
ATOM 2211 O O . PHE A 1 289 ? 11.086 -15.211 9.336 1 98.25 289 PHE A O 1
ATOM 2218 N N . ARG A 1 290 ? 11.141 -16.969 7.941 1 97.75 290 ARG A N 1
ATOM 2219 C CA . ARG A 1 290 ? 10.141 -17.703 8.711 1 97.75 290 ARG A CA 1
ATOM 2220 C C . ARG A 1 290 ? 10.68 -18.094 10.078 1 97.75 290 ARG A C 1
ATOM 2222 O O . ARG A 1 290 ? 9.992 -17.953 11.086 1 97.75 290 ARG A O 1
ATOM 2229 N N . GLU A 1 291 ? 11.859 -18.609 10.016 1 97.69 291 GLU A N 1
ATOM 2230 C CA . GLU A 1 291 ? 12.523 -19 11.258 1 97.69 291 GLU A CA 1
ATOM 2231 C C . GLU A 1 291 ? 12.68 -17.797 12.188 1 97.69 291 GLU A C 1
ATOM 2233 O O . GLU A 1 291 ? 12.406 -17.891 13.383 1 97.69 291 GLU A O 1
ATOM 2238 N N . MET A 1 292 ? 13.117 -16.719 11.617 1 98 292 MET A N 1
ATOM 2239 C CA . MET A 1 292 ? 13.328 -15.508 12.414 1 98 292 MET A CA 1
ATOM 2240 C C . MET A 1 292 ? 12 -14.984 12.953 1 98 292 MET A C 1
ATOM 2242 O O . MET A 1 292 ? 11.945 -14.484 14.086 1 98 292 MET A O 1
ATOM 2246 N N . ALA A 1 293 ? 10.93 -15.008 12.148 1 97.75 293 ALA A N 1
ATOM 2247 C CA . ALA A 1 293 ? 9.609 -14.57 12.602 1 97.75 293 ALA A CA 1
ATOM 2248 C C . ALA A 1 293 ? 9.141 -15.398 13.797 1 97.75 293 ALA A C 1
ATOM 2250 O O . ALA A 1 293 ? 8.625 -14.852 14.773 1 97.75 293 ALA A O 1
ATOM 2251 N N . GLU A 1 294 ? 9.344 -16.703 13.742 1 97.5 294 GLU A N 1
ATOM 2252 C CA . GLU A 1 294 ? 8.953 -17.578 14.836 1 97.5 294 GLU A CA 1
ATOM 2253 C C . GLU A 1 294 ? 9.758 -17.281 16.094 1 97.5 294 GLU A C 1
ATOM 2255 O O . GLU A 1 294 ? 9.203 -17.25 17.203 1 97.5 294 GLU A O 1
ATOM 2260 N N . ALA A 1 295 ? 11 -17.078 15.953 1 97.25 295 ALA A N 1
ATOM 2261 C CA . ALA A 1 295 ? 11.859 -16.766 17.078 1 97.25 295 ALA A CA 1
ATOM 2262 C C . ALA A 1 295 ? 11.469 -15.438 17.734 1 97.25 295 ALA A C 1
ATOM 2264 O O . ALA A 1 295 ? 11.422 -15.328 18.953 1 97.25 295 ALA A O 1
ATOM 2265 N N . LEU A 1 296 ? 11.211 -14.43 16.891 1 95.88 296 LEU A N 1
ATOM 2266 C CA . LEU A 1 296 ? 10.828 -13.117 17.406 1 95.88 296 LEU A CA 1
ATOM 2267 C C . LEU A 1 296 ? 9.477 -13.172 18.109 1 95.88 296 LEU A C 1
ATOM 2269 O O . LEU A 1 296 ? 9.273 -12.508 19.125 1 95.88 296 LEU A O 1
ATOM 2273 N N . GLU A 1 297 ? 8.578 -13.945 17.531 1 94.69 297 GLU A N 1
ATOM 2274 C CA . GLU A 1 297 ? 7.277 -14.141 18.172 1 94.69 297 GLU A CA 1
ATOM 2275 C C . GLU A 1 297 ? 7.434 -14.773 19.562 1 94.69 297 GLU A C 1
ATOM 2277 O O . GLU A 1 297 ? 6.785 -14.352 20.516 1 94.69 297 GLU A O 1
ATOM 2282 N N . ALA A 1 298 ? 8.273 -15.734 19.656 1 94.75 298 ALA A N 1
ATOM 2283 C CA . ALA A 1 298 ? 8.531 -16.422 20.922 1 94.75 298 ALA A CA 1
ATOM 2284 C C . ALA A 1 298 ? 9.148 -15.469 21.938 1 94.75 298 ALA A C 1
ATOM 2286 O O . ALA A 1 298 ? 8.953 -15.625 23.141 1 94.75 298 ALA A O 1
ATOM 2287 N N . GLN A 1 299 ? 9.867 -14.453 21.5 1 93.88 299 GLN A N 1
ATOM 2288 C CA . GLN A 1 299 ? 10.508 -13.477 22.375 1 93.88 299 GLN A CA 1
ATOM 2289 C C . GLN A 1 299 ? 9.555 -12.344 22.719 1 93.88 299 GLN A C 1
ATOM 2291 O O . GLN A 1 299 ? 9.945 -11.375 23.375 1 93.88 299 GLN A O 1
ATOM 2296 N N . GLY A 1 300 ? 8.359 -12.375 22.188 1 92.06 300 GLY A N 1
ATOM 2297 C CA . GLY A 1 300 ? 7.352 -11.383 22.531 1 92.06 300 GLY A CA 1
ATOM 2298 C C . GLY A 1 300 ? 7.293 -10.234 21.547 1 92.06 300 GLY A C 1
ATOM 2299 O O . GLY A 1 300 ? 6.547 -9.273 21.75 1 92.06 300 GLY A O 1
ATOM 2300 N N . GLU A 1 301 ? 8.156 -10.273 20.5 1 93.62 301 GLU A N 1
ATOM 2301 C CA . GLU A 1 301 ? 8.141 -9.242 19.469 1 93.62 301 GLU A CA 1
ATOM 2302 C C . GLU A 1 301 ? 7.141 -9.578 18.359 1 93.62 301 GLU A C 1
ATOM 2304 O O . GLU A 1 301 ? 7.52 -9.758 17.203 1 93.62 301 GLU A O 1
ATOM 2309 N N . VAL A 1 302 ? 5.879 -9.492 18.703 1 93.94 302 VAL A N 1
ATOM 2310 C CA . VAL A 1 302 ? 4.809 -10.008 17.859 1 93.94 302 VAL A CA 1
ATOM 2311 C C . VAL A 1 302 ? 4.621 -9.094 16.641 1 93.94 302 VAL A C 1
ATOM 2313 O O . VAL A 1 302 ? 4.336 -9.57 15.539 1 93.94 302 VAL A O 1
ATOM 2316 N N . ALA A 1 303 ? 4.793 -7.816 16.781 1 94.38 303 ALA A N 1
ATOM 2317 C CA . ALA A 1 303 ? 4.629 -6.875 15.68 1 94.38 303 ALA A CA 1
ATOM 2318 C C . ALA A 1 303 ? 5.711 -7.078 14.625 1 94.38 303 ALA A C 1
ATOM 2320 O O . ALA A 1 303 ? 5.422 -7.09 13.422 1 94.38 303 ALA A O 1
ATOM 2321 N N . THR A 1 304 ? 6.91 -7.258 15.094 1 95.38 304 THR A N 1
ATOM 2322 C CA . THR A 1 304 ? 8.016 -7.469 14.172 1 95.38 304 THR A CA 1
ATOM 2323 C C . THR A 1 304 ? 7.871 -8.805 13.453 1 95.38 304 THR A C 1
ATOM 2325 O O . THR A 1 304 ? 8.18 -8.914 12.258 1 95.38 304 THR A O 1
ATOM 2328 N N . ALA A 1 305 ? 7.406 -9.789 14.203 1 96.94 305 ALA A N 1
ATOM 2329 C CA . ALA A 1 305 ? 7.152 -11.102 13.602 1 96.94 305 ALA A CA 1
ATOM 2330 C C . ALA A 1 305 ? 6.102 -11 12.492 1 96.94 305 ALA A C 1
ATOM 2332 O O . ALA A 1 305 ? 6.273 -11.57 11.414 1 96.94 305 ALA A O 1
ATOM 2333 N N . LEU A 1 306 ? 5.086 -10.227 12.773 1 96.31 306 LEU A N 1
ATOM 2334 C CA . LEU A 1 306 ? 4.047 -10.023 11.773 1 96.31 306 LEU A CA 1
ATOM 2335 C C . LEU A 1 306 ? 4.602 -9.297 10.555 1 96.31 306 LEU A C 1
ATOM 2337 O O . LEU A 1 306 ? 4.258 -9.641 9.414 1 96.31 306 LEU A O 1
ATOM 2341 N N . ARG A 1 307 ? 5.422 -8.352 10.805 1 96 307 ARG A N 1
ATOM 2342 C CA . ARG A 1 307 ? 6.047 -7.621 9.703 1 96 307 ARG A CA 1
ATOM 2343 C C . ARG A 1 307 ? 6.836 -8.562 8.797 1 96 307 ARG A C 1
ATOM 2345 O O . ARG A 1 307 ? 6.758 -8.461 7.574 1 96 307 ARG A O 1
ATOM 2352 N N . LEU A 1 308 ? 7.582 -9.453 9.391 1 97.81 308 LEU A N 1
ATOM 2353 C CA . LEU A 1 308 ? 8.375 -10.406 8.617 1 97.81 308 LEU A CA 1
ATOM 2354 C C . LEU A 1 308 ? 7.477 -11.336 7.809 1 97.81 308 LEU A C 1
ATOM 2356 O O . LEU A 1 308 ? 7.715 -11.547 6.617 1 97.81 308 LEU A O 1
ATOM 2360 N N . ARG A 1 309 ? 6.43 -11.82 8.383 1 97.06 309 ARG A N 1
ATOM 2361 C CA . ARG A 1 309 ? 5.527 -12.742 7.707 1 97.06 309 ARG A CA 1
ATOM 2362 C C . ARG A 1 309 ? 4.805 -12.062 6.551 1 97.06 309 ARG A C 1
ATOM 2364 O O . ARG A 1 309 ? 4.691 -12.633 5.461 1 97.06 309 ARG A O 1
ATOM 2371 N N . GLU A 1 310 ? 4.363 -10.836 6.812 1 96.31 310 GLU A N 1
ATOM 2372 C CA . GLU A 1 310 ? 3.633 -10.109 5.773 1 96.31 310 GLU A CA 1
ATOM 2373 C C . GLU A 1 310 ? 4.559 -9.695 4.633 1 96.31 310 GLU A C 1
ATOM 2375 O O . GLU A 1 310 ? 4.16 -9.719 3.467 1 96.31 310 GLU A O 1
ATOM 2380 N N . ALA A 1 311 ? 5.758 -9.305 4.945 1 95.88 311 ALA A N 1
ATOM 2381 C CA . ALA A 1 311 ? 6.715 -8.945 3.906 1 95.88 311 ALA A CA 1
ATOM 2382 C C . ALA A 1 311 ? 7.055 -10.148 3.033 1 95.88 311 ALA A C 1
ATOM 2384 O O . ALA A 1 311 ? 7.215 -10.016 1.817 1 95.88 311 ALA A O 1
ATOM 2385 N N . LEU A 1 312 ? 7.16 -11.273 3.688 1 96.06 312 LEU A N 1
ATOM 2386 C CA . LEU A 1 312 ? 7.406 -12.508 2.945 1 96.06 312 LEU A CA 1
ATOM 2387 C C . LEU A 1 312 ? 6.258 -12.805 1.989 1 96.06 312 LEU A C 1
ATOM 2389 O O . LEU A 1 312 ? 6.484 -13.188 0.838 1 96.06 312 LEU A O 1
ATOM 2393 N N . ALA A 1 313 ? 5.105 -12.625 2.439 1 95 313 ALA A N 1
ATOM 2394 C CA . ALA A 1 313 ? 3.928 -12.867 1.612 1 95 313 ALA A CA 1
ATOM 2395 C C . ALA A 1 313 ? 3.867 -11.883 0.442 1 95 313 ALA A C 1
ATOM 2397 O O . ALA A 1 313 ? 3.525 -12.266 -0.679 1 95 313 ALA A O 1
ATOM 2398 N N . LEU A 1 314 ? 4.246 -10.695 0.718 1 93.25 314 LEU A N 1
ATOM 2399 C CA . LEU A 1 314 ? 4.191 -9.664 -0.307 1 93.25 314 LEU A CA 1
ATOM 2400 C C . LEU A 1 314 ? 5.281 -9.867 -1.353 1 93.25 314 LEU A C 1
ATOM 2402 O O . LEU A 1 314 ? 5.141 -9.43 -2.496 1 93.25 314 LEU A O 1
ATOM 2406 N N . SER A 1 315 ? 6.355 -10.547 -1.019 1 95.06 315 SER A N 1
ATOM 2407 C CA . SER A 1 315 ? 7.457 -10.773 -1.952 1 95.06 315 SER A CA 1
ATOM 2408 C C . SER A 1 315 ? 7.297 -12.109 -2.678 1 95.06 315 SER A C 1
ATOM 2410 O O . SER A 1 315 ? 8.125 -12.461 -3.52 1 95.06 315 SER A O 1
ATOM 2412 N N . ALA A 1 316 ? 6.238 -12.828 -2.426 1 94.19 316 ALA A N 1
ATOM 2413 C CA . ALA A 1 316 ? 6.012 -14.141 -3.021 1 94.19 316 ALA A CA 1
ATOM 2414 C C . ALA A 1 316 ? 5.961 -14.047 -4.543 1 94.19 316 ALA A C 1
ATOM 2416 O O . ALA A 1 316 ? 6.523 -14.898 -5.242 1 94.19 316 ALA A O 1
ATOM 2417 N N . PRO A 1 317 ? 5.379 -12.977 -5.066 1 93.75 317 PRO A N 1
ATOM 2418 C CA . PRO A 1 317 ? 5.309 -12.883 -6.527 1 93.75 317 PRO A CA 1
ATOM 2419 C C . PRO A 1 317 ? 6.672 -12.648 -7.172 1 93.75 317 PRO A C 1
ATOM 2421 O O . PRO A 1 317 ? 6.812 -12.773 -8.391 1 93.75 317 PRO A O 1
ATOM 2424 N N . TRP A 1 318 ? 7.688 -12.289 -6.371 1 96.62 318 TRP A N 1
ATOM 2425 C CA . TRP A 1 318 ? 9.031 -12.07 -6.902 1 96.62 318 TRP A CA 1
ATOM 2426 C C . TRP A 1 318 ? 9.742 -13.398 -7.121 1 96.62 318 TRP A C 1
ATOM 2428 O O . TRP A 1 318 ? 10.742 -13.469 -7.852 1 96.62 318 TRP A O 1
ATOM 2438 N N . ARG A 1 319 ? 9.258 -14.383 -6.504 1 95.25 319 ARG A N 1
ATOM 2439 C CA . ARG A 1 319 ? 9.961 -15.656 -6.477 1 95.25 319 ARG A CA 1
ATOM 2440 C C . ARG A 1 319 ? 9.445 -16.594 -7.562 1 95.25 319 ARG A C 1
ATOM 2442 O O . ARG A 1 319 ? 8.266 -16.531 -7.93 1 95.25 319 ARG A O 1
ATOM 2449 N N . PRO A 1 320 ? 10.375 -17.422 -8.047 1 95.25 320 PRO A N 1
ATOM 2450 C CA . PRO A 1 320 ? 9.945 -18.406 -9.031 1 95.25 320 PRO A CA 1
ATOM 2451 C C . PRO A 1 320 ? 8.93 -19.406 -8.461 1 95.25 320 PRO A C 1
ATOM 2453 O O . PRO A 1 320 ? 8.891 -19.625 -7.254 1 95.25 320 PRO A O 1
ATOM 2456 N N . PRO A 1 321 ? 8.141 -19.969 -9.344 1 93.94 321 PRO A N 1
ATOM 2457 C CA . PRO A 1 321 ? 7.188 -20.984 -8.883 1 93.94 321 PRO A CA 1
ATOM 2458 C C . PRO A 1 321 ? 7.871 -22.234 -8.336 1 93.94 321 PRO A C 1
ATOM 2460 O O . PRO A 1 321 ? 8.977 -22.578 -8.766 1 93.94 321 PRO A O 1
ATOM 2463 N N . ASP A 1 322 ? 7.191 -22.828 -7.426 1 91.44 322 ASP A N 1
ATOM 2464 C CA . ASP A 1 322 ? 7.695 -24.078 -6.871 1 91.44 322 ASP A CA 1
ATOM 2465 C C . ASP A 1 322 ? 7.367 -25.25 -7.785 1 91.44 322 ASP A C 1
ATOM 2467 O O . ASP A 1 322 ? 6.199 -25.609 -7.957 1 91.44 322 ASP A O 1
ATOM 2471 N N . LEU A 1 323 ? 8.43 -25.859 -8.32 1 93.12 323 LEU A N 1
ATOM 2472 C CA . LEU A 1 323 ? 8.25 -26.984 -9.227 1 93.12 323 LEU A CA 1
ATOM 2473 C C . LEU A 1 323 ? 8.812 -28.266 -8.609 1 93.12 323 LEU A C 1
ATOM 2475 O O . LEU A 1 323 ? 9.273 -29.156 -9.336 1 93.12 323 LEU A O 1
ATOM 2479 N N . GLY A 1 324 ? 8.742 -28.312 -7.352 1 88.12 324 GLY A N 1
ATOM 2480 C CA . GLY A 1 324 ? 9.234 -29.484 -6.641 1 88.12 324 GLY A CA 1
ATOM 2481 C C . GLY A 1 324 ? 8.445 -30.75 -6.953 1 88.12 324 GLY A C 1
ATOM 2482 O O . GLY A 1 324 ? 8.945 -31.859 -6.762 1 88.12 324 GLY A O 1
ATOM 2483 N N . PHE A 1 325 ? 7.355 -30.641 -7.559 1 90.12 325 PHE A N 1
ATOM 2484 C CA . PHE A 1 325 ? 6.484 -31.766 -7.844 1 90.12 325 PHE A CA 1
ATOM 2485 C C . PHE A 1 325 ? 6.938 -32.5 -9.102 1 90.12 325 PHE A C 1
ATOM 2487 O O . PHE A 1 325 ? 6.492 -33.625 -9.375 1 90.12 325 PHE A O 1
ATOM 2494 N N . LEU A 1 326 ? 7.871 -31.906 -9.742 1 91.81 326 LEU A N 1
ATOM 2495 C CA . LEU A 1 326 ? 8.258 -32.469 -11.039 1 91.81 326 LEU A CA 1
ATOM 2496 C C . LEU A 1 326 ? 8.984 -33.781 -10.867 1 91.81 326 LEU A C 1
ATOM 2498 O O . LEU A 1 326 ? 8.82 -34.688 -11.688 1 91.81 326 LEU A O 1
ATOM 2502 N N . ALA A 1 327 ? 9.719 -33.969 -9.836 1 90 327 ALA A N 1
ATOM 2503 C CA . ALA A 1 327 ? 10.445 -35.219 -9.617 1 90 327 ALA A CA 1
ATOM 2504 C C . ALA A 1 327 ? 9.484 -36.375 -9.359 1 90 327 ALA A C 1
ATOM 2506 O O . ALA A 1 327 ? 9.547 -37.406 -10.039 1 90 327 ALA A O 1
ATOM 2507 N N . PRO A 1 328 ? 8.594 -36.219 -8.477 1 90.88 328 PRO A N 1
ATOM 2508 C CA . PRO A 1 328 ? 7.605 -37.281 -8.312 1 90.88 328 PRO A CA 1
ATOM 2509 C C . PRO A 1 328 ? 6.75 -37.5 -9.562 1 90.88 328 PRO A C 1
ATOM 2511 O O . PRO A 1 328 ? 6.379 -38.625 -9.883 1 90.88 328 PRO A O 1
ATOM 2514 N N . ALA A 1 329 ? 6.5 -36.406 -10.203 1 93.25 329 ALA A N 1
ATOM 2515 C CA . ALA A 1 329 ? 5.703 -36.531 -11.414 1 93.25 329 ALA A CA 1
ATOM 2516 C C . ALA A 1 329 ? 6.426 -37.344 -12.477 1 93.25 329 ALA A C 1
ATOM 2518 O O . ALA A 1 329 ? 5.809 -38.156 -13.164 1 93.25 329 ALA A O 1
ATOM 2519 N N . PHE A 1 330 ? 7.688 -37.125 -12.672 1 92.88 330 PHE A N 1
ATOM 2520 C CA . PHE A 1 330 ? 8.492 -37.906 -13.609 1 92.88 330 PHE A CA 1
ATOM 2521 C C . PHE A 1 330 ? 8.477 -39.375 -13.25 1 92.88 330 PHE A C 1
ATOM 2523 O O . PHE A 1 330 ? 8.32 -40.25 -14.133 1 92.88 330 PHE A O 1
ATOM 2530 N N . PHE A 1 331 ? 8.625 -39.688 -12.023 1 93.62 331 PHE A N 1
ATOM 2531 C CA . PHE A 1 331 ? 8.641 -41.062 -11.57 1 93.62 331 PHE A CA 1
ATOM 2532 C C . PHE A 1 331 ? 7.301 -41.719 -11.836 1 93.62 331 PHE A C 1
ATOM 2534 O O . PHE A 1 331 ? 7.25 -42.844 -12.359 1 93.62 331 PHE A O 1
ATOM 2541 N N . VAL A 1 332 ? 6.23 -41.062 -11.469 1 95.5 332 VAL A N 1
ATOM 2542 C CA . VAL A 1 332 ? 4.895 -41.656 -11.586 1 95.5 332 VAL A CA 1
ATOM 2543 C C . VAL A 1 332 ? 4.543 -41.844 -13.055 1 95.5 332 VAL A C 1
ATOM 2545 O O . VAL A 1 332 ? 4.102 -42.938 -13.453 1 95.5 332 VAL A O 1
ATOM 2548 N N . LEU A 1 333 ? 4.805 -40.875 -13.789 1 96.19 333 LEU A N 1
ATOM 2549 C CA . LEU A 1 333 ? 4.508 -40.969 -15.219 1 96.19 333 LEU A CA 1
ATOM 2550 C C . LEU A 1 333 ? 5.402 -42 -15.891 1 96.19 333 LEU A C 1
ATOM 2552 O O . LEU A 1 333 ? 4.938 -42.781 -16.719 1 96.19 333 LEU A O 1
ATOM 2556 N N . GLY A 1 334 ? 6.652 -42 -15.547 1 94.88 334 GLY A N 1
ATOM 2557 C CA . GLY A 1 334 ? 7.594 -42.969 -16.109 1 94.88 334 GLY A CA 1
ATOM 2558 C C . GLY A 1 334 ? 7.258 -44.406 -15.766 1 94.88 334 GLY A C 1
ATOM 2559 O O . GLY A 1 334 ? 7.344 -45.281 -16.609 1 94.88 334 GLY A O 1
ATOM 2560 N N . THR A 1 335 ? 6.871 -44.562 -14.578 1 95.62 335 THR A N 1
ATOM 2561 C CA . THR A 1 335 ? 6.496 -45.906 -14.133 1 95.62 335 THR A CA 1
ATOM 2562 C C . THR A 1 335 ? 5.223 -46.344 -14.828 1 95.62 335 THR A C 1
ATOM 2564 O O . THR A 1 335 ? 5.125 -47.5 -15.25 1 95.62 335 THR A O 1
ATOM 2567 N N . ALA A 1 336 ? 4.312 -45.5 -14.883 1 95.69 336 ALA A N 1
ATOM 2568 C CA . ALA A 1 336 ? 3.072 -45.844 -15.578 1 95.69 336 ALA A CA 1
ATOM 2569 C C . ALA A 1 336 ? 3.34 -46.156 -17.047 1 95.69 336 ALA A C 1
ATOM 2571 O O . ALA A 1 336 ? 2.768 -47.125 -17.578 1 95.69 336 ALA A O 1
ATOM 2572 N N . TYR A 1 337 ? 4.199 -45.406 -17.688 1 96 337 TYR A N 1
ATOM 2573 C CA . TYR A 1 337 ? 4.555 -45.656 -19.078 1 96 337 TYR A CA 1
ATOM 2574 C C . TYR A 1 337 ? 5.238 -47 -19.234 1 96 337 TYR A C 1
ATOM 2576 O O . TYR A 1 337 ? 4.867 -47.812 -20.094 1 96 337 TYR A O 1
ATOM 2584 N N . LEU A 1 338 ? 6.191 -47.281 -18.375 1 95.56 338 LEU A N 1
ATOM 2585 C CA . LEU A 1 338 ? 6.945 -48.531 -18.453 1 95.56 338 LEU A CA 1
ATOM 2586 C C . LEU A 1 338 ? 6.039 -49.719 -18.188 1 95.56 338 LEU A C 1
ATOM 2588 O O . LEU A 1 338 ? 6.164 -50.75 -18.844 1 95.56 338 LEU A O 1
ATOM 2592 N N . ALA A 1 339 ? 5.172 -49.531 -17.266 1 95.25 339 ALA A N 1
ATOM 2593 C CA . ALA A 1 339 ? 4.23 -50.594 -16.953 1 95.25 339 ALA A CA 1
ATOM 2594 C C . ALA A 1 339 ? 3.293 -50.875 -18.125 1 95.25 339 ALA A C 1
ATOM 2596 O O . ALA A 1 339 ? 3.041 -52.031 -18.469 1 95.25 339 ALA A O 1
ATOM 2597 N N . LEU A 1 340 ? 2.816 -49.812 -18.641 1 94.19 340 LEU A N 1
ATOM 2598 C CA . LEU A 1 340 ? 1.932 -49.969 -19.797 1 94.19 340 LEU A CA 1
ATOM 2599 C C . LEU A 1 340 ? 2.674 -50.594 -20.969 1 94.19 340 LEU A C 1
ATOM 2601 O O . LEU A 1 340 ? 2.148 -51.5 -21.625 1 94.19 340 LEU A O 1
ATOM 2605 N N . PHE A 1 341 ? 3.836 -50.125 -21.219 1 94.69 341 PHE A N 1
ATOM 2606 C CA . PHE A 1 341 ? 4.652 -50.625 -22.328 1 94.69 341 PHE A CA 1
ATOM 2607 C C . PHE A 1 341 ? 4.945 -52.094 -22.141 1 94.69 341 PHE A C 1
ATOM 2609 O O . PHE A 1 341 ? 4.824 -52.875 -23.094 1 94.69 341 PHE A O 1
ATOM 2616 N N . LEU A 1 342 ? 5.254 -52.469 -20.953 1 94.31 342 LEU A N 1
ATOM 2617 C CA . LEU A 1 342 ? 5.543 -53.844 -20.641 1 94.31 342 LEU A CA 1
ATOM 2618 C C . LEU A 1 342 ? 4.285 -54.719 -20.75 1 94.31 342 LEU A C 1
ATOM 2620 O O . LEU A 1 342 ? 4.336 -55.844 -21.25 1 94.31 342 LEU A O 1
ATOM 2624 N N . TYR A 1 343 ? 3.221 -54.156 -20.344 1 93.19 343 TYR A N 1
ATOM 2625 C CA . TYR A 1 343 ? 1.942 -54.844 -20.438 1 93.19 343 TYR A CA 1
ATOM 2626 C C . TYR A 1 343 ? 1.575 -55.125 -21.875 1 93.19 343 TYR A C 1
ATOM 2628 O O . TYR A 1 343 ? 1.227 -56.25 -22.234 1 93.19 343 TYR A O 1
ATOM 2636 N N . LEU A 1 344 ? 1.699 -54.156 -22.609 1 91.81 344 LEU A N 1
ATOM 2637 C CA . LEU A 1 344 ? 1.353 -54.312 -24.016 1 91.81 344 LEU A CA 1
ATOM 2638 C C . LEU A 1 344 ? 2.33 -55.281 -24.703 1 91.81 344 LEU A C 1
ATOM 2640 O O . LEU A 1 344 ? 1.94 -56.031 -25.578 1 91.81 344 LEU A O 1
ATOM 2644 N N . PHE A 1 345 ? 3.559 -55.25 -24.328 1 92.88 345 PHE A N 1
ATOM 2645 C CA . PHE A 1 345 ? 4.566 -56.156 -24.859 1 92.88 345 PHE A CA 1
ATOM 2646 C C . PHE A 1 345 ? 4.227 -57.594 -24.531 1 92.88 345 PHE A C 1
ATOM 2648 O O . PHE A 1 345 ? 4.211 -58.438 -25.422 1 92.88 345 PHE A O 1
ATOM 2655 N N . LEU A 1 346 ? 3.842 -57.781 -23.344 1 93.5 346 LEU A N 1
ATOM 2656 C CA . LEU A 1 346 ? 3.539 -59.156 -22.891 1 93.5 346 LEU A CA 1
ATOM 2657 C C . LEU A 1 346 ? 2.188 -59.594 -23.438 1 93.5 346 LEU A C 1
ATOM 2659 O O . LEU A 1 346 ? 2.016 -60.781 -23.766 1 93.5 346 LEU A O 1
ATOM 2663 N N . PHE A 1 347 ? 1.287 -58.719 -23.5 1 91.25 347 PHE A N 1
ATOM 2664 C CA . PHE A 1 347 ? -0.068 -59.062 -23.922 1 91.25 347 PHE A CA 1
ATOM 2665 C C . PHE A 1 347 ? -0.082 -59.5 -25.391 1 91.25 347 PHE A C 1
ATOM 2667 O O . PHE A 1 347 ? -0.783 -60.438 -25.734 1 91.25 347 PHE A O 1
ATOM 2674 N N . TYR A 1 348 ? 0.721 -58.938 -26.203 1 91.81 348 TYR A N 1
ATOM 2675 C CA . TYR A 1 348 ? 0.649 -59.219 -27.641 1 91.81 348 TYR A CA 1
ATOM 2676 C C . TYR A 1 348 ? 1.835 -60.062 -28.078 1 91.81 348 TYR A C 1
ATOM 2678 O O . TYR A 1 348 ? 2 -60.344 -29.266 1 91.81 348 TYR A O 1
ATOM 2686 N N . LEU A 1 349 ? 2.705 -60.5 -27.203 1 91.06 349 LEU A N 1
ATOM 2687 C CA . LEU A 1 349 ? 3.91 -61.281 -27.516 1 91.06 349 LEU A CA 1
ATOM 2688 C C . LEU A 1 349 ? 3.559 -62.594 -28.203 1 91.06 349 LEU A C 1
ATOM 2690 O O . LEU A 1 349 ? 4.184 -62.969 -29.203 1 91.06 349 LEU A O 1
ATOM 2694 N N . PRO A 1 350 ? 2.473 -63.312 -27.75 1 89.62 350 PRO A N 1
ATOM 2695 C CA . PRO A 1 350 ? 2.148 -64.562 -28.406 1 89.62 350 PRO A CA 1
ATOM 2696 C C . PRO A 1 350 ? 1.726 -64.375 -29.859 1 89.62 350 PRO A C 1
ATOM 2698 O O . PRO A 1 350 ? 2.148 -65.125 -30.734 1 89.62 350 PRO A O 1
ATOM 2701 N N . ALA A 1 351 ? 0.992 -63.469 -30.047 1 89.19 351 ALA A N 1
ATOM 2702 C CA . ALA A 1 351 ? 0.56 -63.188 -31.406 1 89.19 351 ALA A CA 1
ATOM 2703 C C . ALA A 1 351 ? 1.734 -62.75 -32.281 1 89.19 351 ALA A C 1
ATOM 2705 O O . ALA A 1 351 ? 1.821 -63.125 -33.438 1 89.19 351 ALA A O 1
ATOM 2706 N N . GLN A 1 352 ? 2.582 -61.969 -31.766 1 90.88 352 GLN A N 1
ATOM 2707 C CA . GLN A 1 352 ? 3.752 -61.5 -32.5 1 90.88 352 GLN A CA 1
ATOM 2708 C C . GLN A 1 352 ? 4.691 -62.625 -32.844 1 90.88 352 GLN A C 1
ATOM 2710 O O . GLN A 1 352 ? 5.199 -62.719 -33.969 1 90.88 352 GLN A O 1
ATOM 2715 N N . LEU A 1 353 ? 4.867 -63.5 -31.906 1 89.38 353 LEU A N 1
ATOM 2716 C CA . LEU A 1 353 ? 5.758 -64.625 -32.125 1 89.38 353 LEU A CA 1
ATOM 2717 C C . LEU A 1 353 ? 5.219 -65.562 -33.25 1 89.38 353 LEU A C 1
ATOM 2719 O O . LEU A 1 353 ? 5.984 -66.062 -34.031 1 89.38 353 LEU A O 1
ATOM 2723 N N . LYS A 1 354 ? 3.977 -65.688 -33.219 1 88.44 354 LYS A N 1
ATOM 2724 C CA . LYS A 1 354 ? 3.342 -66.5 -34.25 1 88.44 354 LYS A CA 1
ATOM 2725 C C . LYS A 1 354 ? 3.547 -65.875 -35.656 1 88.44 354 LYS A C 1
ATOM 2727 O O . LYS A 1 354 ? 3.834 -66.625 -36.594 1 88.44 354 LYS A O 1
ATOM 2732 N N . ASP A 1 355 ? 3.473 -64.625 -35.625 1 88.56 355 ASP A N 1
ATOM 2733 C CA . ASP A 1 355 ? 3.594 -63.938 -36.906 1 88.56 355 ASP A CA 1
ATOM 2734 C C . ASP A 1 355 ? 5.051 -63.875 -37.375 1 88.56 355 ASP A C 1
ATOM 2736 O O . ASP A 1 355 ? 5.328 -63.844 -38.562 1 88.56 355 ASP A O 1
ATOM 2740 N N . LEU A 1 356 ? 5.988 -64 -36.438 1 89.31 356 LEU A N 1
ATOM 2741 C CA . LEU A 1 356 ? 7.398 -63.812 -36.781 1 89.31 356 LEU A CA 1
ATOM 2742 C C . LEU A 1 356 ? 8.062 -65.125 -37.094 1 89.31 356 LEU A C 1
ATOM 2744 O O . LEU A 1 356 ? 9.172 -65.188 -37.625 1 89.31 356 LEU A O 1
ATOM 2748 N N . ARG A 1 357 ? 7.465 -66.188 -36.938 1 88.38 357 ARG A N 1
ATOM 2749 C CA . ARG A 1 357 ? 8.047 -67.5 -37.156 1 88.38 357 ARG A CA 1
ATOM 2750 C C . ARG A 1 357 ? 8.469 -67.688 -38.625 1 88.38 357 ARG A C 1
ATOM 2752 O O . ARG A 1 357 ? 9.586 -68.125 -38.906 1 88.38 357 ARG A O 1
ATOM 2759 N N . PRO A 1 358 ? 7.562 -67.25 -39.406 1 86.19 358 PRO A N 1
ATOM 2760 C CA . PRO A 1 358 ? 7.941 -67.438 -40.812 1 86.19 358 PRO A CA 1
ATOM 2761 C C . PRO A 1 358 ? 9.07 -66.562 -41.25 1 86.19 358 PRO A C 1
ATOM 2763 O O . PRO A 1 358 ? 9.734 -66.812 -42.25 1 86.19 358 PRO A O 1
ATOM 2766 N N . ILE A 1 359 ? 9.32 -65.438 -40.531 1 86.31 359 ILE A N 1
ATOM 2767 C CA . ILE A 1 359 ? 10.289 -64.5 -41 1 86.31 359 ILE A CA 1
ATOM 2768 C C . ILE A 1 359 ? 11.602 -64.625 -40.25 1 86.31 359 ILE A C 1
ATOM 2770 O O . ILE A 1 359 ? 12.492 -63.781 -40.344 1 86.31 359 ILE A O 1
ATOM 2774 N N . GLY A 1 360 ? 11.883 -65.75 -39.531 1 84.88 360 GLY A N 1
ATOM 2775 C CA . GLY A 1 360 ? 13.156 -66 -38.875 1 84.88 360 GLY A CA 1
ATOM 2776 C C . GLY A 1 360 ? 13.102 -65.875 -37.375 1 84.88 360 GLY A C 1
ATOM 2777 O O . GLY A 1 360 ? 14.133 -65.875 -36.688 1 84.88 360 GLY A O 1
ATOM 2778 N N . GLY A 1 361 ? 11.891 -65.688 -36.781 1 84.56 361 GLY A N 1
ATOM 2779 C CA . GLY A 1 361 ? 11.75 -65.625 -35.344 1 84.56 361 GLY A CA 1
ATOM 2780 C C . GLY A 1 361 ? 11.859 -64.188 -34.812 1 84.56 361 GLY A C 1
ATOM 2781 O O . GLY A 1 361 ? 11.898 -63.25 -35.562 1 84.56 361 GLY A O 1
ATOM 2782 N N . TYR A 1 362 ? 11.875 -64.062 -33.5 1 85.19 362 TYR A N 1
ATOM 2783 C CA . TYR A 1 362 ? 11.82 -62.812 -32.812 1 85.19 362 TYR A CA 1
ATOM 2784 C C . TYR A 1 362 ? 13.078 -61.969 -33.125 1 85.19 362 TYR A C 1
ATOM 2786 O O . TYR A 1 362 ? 12.984 -60.812 -33.469 1 85.19 362 TYR A O 1
ATOM 2794 N N . LEU A 1 363 ? 14.32 -62.469 -33.031 1 84.56 363 LEU A N 1
ATOM 2795 C CA . LEU A 1 363 ? 15.57 -61.75 -33.281 1 84.56 363 LEU A CA 1
ATOM 2796 C C . LEU A 1 363 ? 16.031 -61.938 -34.719 1 84.56 363 LEU A C 1
ATOM 2798 O O . LEU A 1 363 ? 16.547 -61 -35.344 1 84.56 363 LEU A O 1
ATOM 2802 N N . GLY A 1 364 ? 15.875 -63.094 -35.312 1 83.19 364 GLY A N 1
ATOM 2803 C CA . GLY A 1 364 ? 16.297 -63.406 -36.656 1 83.19 364 GLY A CA 1
ATOM 2804 C C . GLY A 1 364 ? 15.578 -62.594 -37.719 1 83.19 364 GLY A C 1
ATOM 2805 O O . GLY A 1 364 ? 16.141 -62.312 -38.781 1 83.19 364 GLY A O 1
ATOM 2806 N N . GLY A 1 365 ? 14.438 -62.219 -37.406 1 80.44 365 GLY A N 1
ATOM 2807 C CA . GLY A 1 365 ? 13.656 -61.438 -38.344 1 80.44 365 GLY A CA 1
ATOM 2808 C C . GLY A 1 365 ? 14.273 -60.094 -38.625 1 80.44 365 GLY A C 1
ATOM 2809 O O . GLY A 1 365 ? 14.125 -59.562 -39.75 1 80.44 365 GLY A O 1
ATOM 2810 N N . PHE A 1 366 ? 15.023 -59.5 -37.625 1 84.25 366 PHE A N 1
ATOM 2811 C CA . PHE A 1 366 ? 15.641 -58.188 -37.812 1 84.25 366 PHE A CA 1
ATOM 2812 C C . PHE A 1 366 ? 16.797 -58.281 -38.812 1 84.25 366 PHE A C 1
ATOM 2814 O O . PHE A 1 366 ? 17.094 -57.312 -39.5 1 84.25 366 PHE A O 1
ATOM 2821 N N . PHE A 1 367 ? 17.422 -59.469 -38.938 1 85.88 367 PHE A N 1
ATOM 2822 C CA . PHE A 1 367 ? 18.594 -59.656 -39.781 1 85.88 367 PHE A CA 1
ATOM 2823 C C . PHE A 1 367 ? 18.172 -60.094 -41.188 1 85.88 367 PHE A C 1
ATOM 2825 O O . PHE A 1 367 ? 18.75 -59.656 -42.156 1 85.88 367 PHE A O 1
ATOM 2832 N N . ARG A 1 368 ? 17.266 -60.875 -41.375 1 87.5 368 ARG A N 1
ATOM 2833 C CA . ARG A 1 368 ? 16.859 -61.469 -42.656 1 87.5 368 ARG A CA 1
ATOM 2834 C C . ARG A 1 368 ? 15.914 -60.531 -43.406 1 87.5 368 ARG A C 1
ATOM 2836 O O . ARG A 1 368 ? 16.062 -60.312 -44.594 1 87.5 368 ARG A O 1
ATOM 2843 N N . HIS A 1 369 ? 14.969 -60 -42.688 1 88.5 369 HIS A N 1
ATOM 2844 C CA . HIS A 1 369 ? 13.977 -59.125 -43.312 1 88.5 369 HIS A CA 1
ATOM 2845 C C . HIS A 1 369 ? 13.656 -57.938 -42.406 1 88.5 369 HIS A C 1
ATOM 2847 O O . HIS A 1 369 ? 12.547 -57.812 -41.875 1 88.5 369 HIS A O 1
ATOM 2853 N N . PRO A 1 370 ? 14.547 -56.938 -42.375 1 85.62 370 PRO A N 1
ATOM 2854 C CA . PRO A 1 370 ? 14.391 -55.812 -41.438 1 85.62 370 PRO A CA 1
ATOM 2855 C C . PRO A 1 370 ? 13.148 -54.969 -41.688 1 85.62 370 PRO A C 1
ATOM 2857 O O . PRO A 1 370 ? 12.461 -54.562 -40.75 1 85.62 370 PRO A O 1
ATOM 2860 N N . LEU A 1 371 ? 12.789 -54.719 -42.906 1 85 371 LEU A N 1
ATOM 2861 C CA . LEU A 1 371 ? 11.641 -53.875 -43.219 1 85 371 LEU A CA 1
ATOM 2862 C C . LEU A 1 371 ? 10.336 -54.562 -42.875 1 85 371 LEU A C 1
ATOM 2864 O O . LEU A 1 371 ? 9.398 -53.906 -42.375 1 85 371 LEU A O 1
ATOM 2868 N N . LEU A 1 372 ? 10.328 -55.875 -43.094 1 85.31 372 LEU A N 1
ATOM 2869 C CA . LEU A 1 372 ? 9.133 -56.625 -42.75 1 85.31 372 LEU A CA 1
ATOM 2870 C C . LEU A 1 372 ? 8.984 -56.75 -41.219 1 85.31 372 LEU A C 1
ATOM 2872 O O . LEU A 1 372 ? 7.871 -56.781 -40.688 1 85.31 372 LEU A O 1
ATOM 2876 N N . ARG A 1 373 ? 10.125 -56.812 -40.594 1 88 373 ARG A N 1
ATOM 2877 C CA . ARG A 1 373 ? 10.102 -56.906 -39.125 1 88 373 ARG A CA 1
ATOM 2878 C C . ARG A 1 373 ? 9.578 -55.625 -38.5 1 88 373 ARG A C 1
ATOM 2880 O O . ARG A 1 373 ? 8.93 -55.656 -37.469 1 88 373 ARG A O 1
ATOM 2887 N N . LEU A 1 374 ? 9.812 -54.531 -39.125 1 87.06 374 LEU A N 1
ATOM 2888 C CA . LEU A 1 374 ? 9.367 -53.25 -38.594 1 87.06 374 LEU A CA 1
ATOM 2889 C C . LEU A 1 374 ? 7.848 -53.156 -38.594 1 87.06 374 LEU A C 1
ATOM 2891 O O . LEU A 1 374 ? 7.262 -52.438 -37.781 1 87.06 374 LEU A O 1
ATOM 2895 N N . ARG A 1 375 ? 7.219 -53.938 -39.344 1 86.25 375 ARG A N 1
ATOM 2896 C CA . ARG A 1 375 ? 5.762 -53.969 -39.406 1 86.25 375 ARG A CA 1
ATOM 2897 C C . ARG A 1 375 ? 5.168 -54.812 -38.281 1 86.25 375 ARG A C 1
ATOM 2899 O O . ARG A 1 375 ? 3.971 -54.719 -38 1 86.25 375 ARG A O 1
ATOM 2906 N N . HIS A 1 376 ? 6.059 -55.531 -37.656 1 87.81 376 HIS A N 1
ATOM 2907 C CA . HIS A 1 376 ? 5.574 -56.438 -36.625 1 87.81 376 HIS A CA 1
ATOM 2908 C C . HIS A 1 376 ? 6.086 -56.031 -35.25 1 87.81 376 HIS A C 1
ATOM 2910 O O . HIS A 1 376 ? 6.363 -56.906 -34.406 1 87.81 376 HIS A O 1
ATOM 2916 N N . LEU A 1 377 ? 6.227 -54.719 -35.031 1 89.75 377 LEU A N 1
ATOM 2917 C CA . LEU A 1 377 ? 6.555 -54.25 -33.719 1 89.75 377 LEU A CA 1
ATOM 2918 C C . LEU A 1 377 ? 5.387 -54.438 -32.75 1 89.75 377 LEU A C 1
ATOM 2920 O O . LEU A 1 377 ? 4.234 -54.531 -33.188 1 89.75 377 LEU A O 1
ATOM 2924 N N . HIS A 1 378 ? 5.699 -54.594 -31.516 1 87.38 378 HIS A N 1
ATOM 2925 C CA . HIS A 1 378 ? 4.656 -55.031 -30.594 1 87.38 378 HIS A CA 1
ATOM 2926 C C . HIS A 1 378 ? 3.521 -54.031 -30.516 1 87.38 378 HIS A C 1
ATOM 2928 O O . HIS A 1 378 ? 2.352 -54.406 -30.406 1 87.38 378 HIS A O 1
ATOM 2934 N N . LEU A 1 379 ? 3.826 -52.719 -30.656 1 90.75 379 LEU A N 1
ATOM 2935 C CA . LEU A 1 379 ? 2.781 -51.688 -30.547 1 90.75 379 LEU A CA 1
ATOM 2936 C C . LEU A 1 379 ? 1.895 -51.688 -31.781 1 90.75 379 LEU A C 1
ATOM 2938 O O . LEU A 1 379 ? 0.801 -51.125 -31.766 1 90.75 379 LEU A O 1
ATOM 2942 N N . ALA A 1 380 ? 2.318 -52.375 -32.719 1 89.75 380 ALA A N 1
ATOM 2943 C CA . ALA A 1 380 ? 1.494 -52.5 -33.938 1 89.75 380 ALA A CA 1
ATOM 2944 C C . ALA A 1 380 ? 0.277 -53.375 -33.656 1 89.75 380 ALA A C 1
ATOM 2946 O O . ALA A 1 380 ? -0.719 -53.312 -34.375 1 89.75 380 ALA A O 1
ATOM 2947 N N . TYR A 1 381 ? 0.404 -54.188 -32.656 1 91.31 381 TYR A N 1
ATOM 2948 C CA . TYR A 1 381 ? -0.685 -55.094 -32.312 1 91.31 381 TYR A CA 1
ATOM 2949 C C . TYR A 1 381 ? -1.672 -54.438 -31.359 1 91.31 381 TYR A C 1
ATOM 2951 O O . TYR A 1 381 ? -2.781 -54.938 -31.156 1 91.31 381 TYR A O 1
ATOM 2959 N N . ALA A 1 382 ? -1.249 -53.312 -30.828 1 89.31 382 ALA A N 1
ATOM 2960 C CA . ALA A 1 382 ? -2.086 -52.594 -29.859 1 89.31 382 ALA A CA 1
ATOM 2961 C C . ALA A 1 382 ? -3.129 -51.75 -30.578 1 89.31 382 ALA A C 1
ATOM 2963 O O . ALA A 1 382 ? -2.953 -51.375 -31.734 1 89.31 382 ALA A O 1
ATOM 2964 N N . GLY A 1 383 ? -4.32 -51.5 -29.891 1 87.75 383 GLY A N 1
ATOM 2965 C CA . GLY A 1 383 ? -5.34 -50.625 -30.438 1 87.75 383 GLY A CA 1
ATOM 2966 C C . GLY A 1 383 ? -4.898 -49.156 -30.5 1 87.75 383 GLY A C 1
ATOM 2967 O O . GLY A 1 383 ? -3.879 -48.781 -29.922 1 87.75 383 GLY A O 1
ATOM 2968 N N . LEU A 1 384 ? -5.652 -48.375 -31.266 1 88.06 384 LEU A N 1
ATOM 2969 C CA . LEU A 1 384 ? -5.324 -46.969 -31.438 1 88.06 384 LEU A CA 1
ATOM 2970 C C . LEU A 1 384 ? -5.348 -46.219 -30.109 1 88.06 384 LEU A C 1
ATOM 2972 O O . LEU A 1 384 ? -4.527 -45.344 -29.859 1 88.06 384 LEU A O 1
ATOM 2976 N N . GLY A 1 385 ? -6.32 -46.625 -29.234 1 87.38 385 GLY A N 1
ATOM 2977 C CA . GLY A 1 385 ? -6.402 -46 -27.922 1 87.38 385 GLY A CA 1
ATOM 2978 C C . GLY A 1 385 ? -5.215 -46.312 -27.031 1 87.38 385 GLY A C 1
ATOM 2979 O O . GLY A 1 385 ? -4.727 -45.469 -26.297 1 87.38 385 GLY A O 1
ATOM 2980 N N . GLU A 1 386 ? -4.77 -47.531 -27.172 1 89.88 386 GLU A N 1
ATOM 2981 C CA . GLU A 1 386 ? -3.615 -47.969 -26.391 1 89.88 386 GLU A CA 1
ATOM 2982 C C . GLU A 1 386 ? -2.338 -47.281 -26.875 1 89.88 386 GLU A C 1
ATOM 2984 O O . GLU A 1 386 ? -1.509 -46.844 -26.062 1 89.88 386 GLU A O 1
ATOM 2989 N N . ARG A 1 387 ? -2.229 -47.094 -28.141 1 92.31 387 ARG A N 1
ATOM 2990 C CA . ARG A 1 387 ? -1.056 -46.469 -28.703 1 92.31 387 ARG A CA 1
ATOM 2991 C C . ARG A 1 387 ? -1.015 -44.969 -28.328 1 92.31 387 ARG A C 1
ATOM 2993 O O . ARG A 1 387 ? 0.047 -44.438 -27.984 1 92.31 387 ARG A O 1
ATOM 3000 N N . LEU A 1 388 ? -2.176 -44.406 -28.406 1 91.62 388 LEU A N 1
ATOM 3001 C CA . LEU A 1 388 ? -2.254 -43 -28.062 1 91.62 388 LEU A CA 1
ATOM 3002 C C . LEU A 1 388 ? -1.915 -42.781 -26.594 1 91.62 388 LEU A C 1
ATOM 3004 O O . LEU A 1 388 ? -1.201 -41.812 -26.25 1 91.62 388 LEU A O 1
ATOM 3008 N N . LEU A 1 389 ? -2.434 -43.625 -25.75 1 92.12 389 LEU A N 1
ATOM 3009 C CA . LEU A 1 389 ? -2.152 -43.5 -24.328 1 92.12 389 LEU A CA 1
ATOM 3010 C C . LEU A 1 389 ? -0.665 -43.688 -24.047 1 92.12 389 LEU A C 1
ATOM 3012 O O . LEU A 1 389 ? -0.084 -42.938 -23.25 1 92.12 389 LEU A O 1
ATOM 3016 N N . ALA A 1 390 ? -0.061 -44.625 -24.672 1 92.88 390 ALA A N 1
ATOM 3017 C CA . ALA A 1 390 ? 1.369 -44.875 -24.5 1 92.88 390 ALA A CA 1
ATOM 3018 C C . ALA A 1 390 ? 2.186 -43.688 -24.984 1 92.88 390 ALA A C 1
ATOM 3020 O O . ALA A 1 390 ? 3.154 -43.281 -24.344 1 92.88 390 ALA A O 1
ATOM 3021 N N . LEU A 1 391 ? 1.72 -43.188 -26.078 1 93.5 391 LEU A N 1
ATOM 3022 C CA . LEU A 1 391 ? 2.412 -42.031 -26.609 1 93.5 391 LEU A CA 1
ATOM 3023 C C . LEU A 1 391 ? 2.268 -40.812 -25.672 1 93.5 391 LEU A C 1
ATOM 3025 O O . LEU A 1 391 ? 3.242 -40.125 -25.406 1 93.5 391 LEU A O 1
ATOM 3029 N N . LEU A 1 392 ? 1.061 -40.594 -25.203 1 94.19 392 LEU A N 1
ATOM 3030 C CA . LEU A 1 392 ? 0.799 -39.469 -24.328 1 94.19 392 LEU A CA 1
ATOM 3031 C C . LEU A 1 392 ? 1.582 -39.594 -23.016 1 94.19 392 LEU A C 1
ATOM 3033 O O . LEU A 1 392 ? 2.137 -38.625 -22.516 1 94.19 392 LEU A O 1
ATOM 3037 N N . LEU A 1 393 ? 1.61 -40.781 -22.484 1 94.5 393 LEU A N 1
ATOM 3038 C CA . LEU A 1 393 ? 2.365 -41 -21.25 1 94.5 393 LEU A CA 1
ATOM 3039 C C . LEU A 1 393 ? 3.859 -40.812 -21.5 1 94.5 393 LEU A C 1
ATOM 3041 O O . LEU A 1 393 ? 4.57 -40.281 -20.625 1 94.5 393 LEU A O 1
ATOM 3045 N N . PHE A 1 394 ? 4.309 -41.281 -22.609 1 94.94 394 PHE A N 1
ATOM 3046 C CA . PHE A 1 394 ? 5.711 -41.094 -22.969 1 94.94 394 PHE A CA 1
ATOM 3047 C C . PHE A 1 394 ? 6.055 -39.594 -23.062 1 94.94 394 PHE A C 1
ATOM 3049 O O . PHE A 1 394 ? 7.035 -39.156 -22.469 1 94.94 394 PHE A O 1
ATOM 3056 N N . LEU A 1 395 ? 5.164 -38.906 -23.766 1 95.19 395 LEU A N 1
ATOM 3057 C CA . LEU A 1 395 ? 5.402 -37.469 -23.953 1 95.19 395 LEU A CA 1
ATOM 3058 C C . LEU A 1 395 ? 5.328 -36.719 -22.625 1 95.19 395 LEU A C 1
ATOM 3060 O O . LEU A 1 395 ? 6.105 -35.812 -22.375 1 95.19 395 LEU A O 1
ATOM 3064 N N . ALA A 1 396 ? 4.449 -37.094 -21.797 1 95.62 396 ALA A N 1
ATOM 3065 C CA . ALA A 1 396 ? 4.324 -36.469 -20.484 1 95.62 396 ALA A CA 1
ATOM 3066 C C . ALA A 1 396 ? 5.559 -36.75 -19.641 1 95.62 396 ALA A C 1
ATOM 3068 O O . ALA A 1 396 ? 6.027 -35.844 -18.906 1 95.62 396 ALA A O 1
ATOM 3069 N N . THR A 1 397 ? 6.008 -37.906 -19.734 1 94.75 397 THR A N 1
ATOM 3070 C CA . THR A 1 397 ? 7.223 -38.281 -19.016 1 94.75 397 THR A CA 1
ATOM 3071 C C . THR A 1 397 ? 8.414 -37.469 -19.531 1 94.75 397 THR A C 1
ATOM 3073 O O . THR A 1 397 ? 9.211 -36.938 -18.734 1 94.75 397 THR A O 1
ATOM 3076 N N . LEU A 1 398 ? 8.492 -37.438 -20.766 1 92.62 398 LEU A N 1
ATOM 3077 C CA . LEU A 1 398 ? 9.57 -36.656 -21.391 1 92.62 398 LEU A CA 1
ATOM 3078 C C . LEU A 1 398 ? 9.484 -35.188 -21.016 1 92.62 398 LEU A C 1
ATOM 3080 O O . LEU A 1 398 ? 10.5 -34.562 -20.719 1 92.62 398 LEU A O 1
ATOM 3084 N N . ALA A 1 399 ? 8.305 -34.688 -21.016 1 93.88 399 ALA A N 1
ATOM 3085 C CA . ALA A 1 399 ? 8.094 -33.281 -20.641 1 93.88 399 ALA A CA 1
ATOM 3086 C C . ALA A 1 399 ? 8.5 -33.031 -19.203 1 93.88 399 ALA A C 1
ATOM 3088 O O . ALA A 1 399 ? 9.125 -32 -18.891 1 93.88 399 ALA A O 1
ATOM 3089 N N . ALA A 1 400 ? 8.148 -33.875 -18.359 1 94.31 400 ALA A N 1
ATOM 3090 C CA . ALA A 1 400 ? 8.508 -33.75 -16.953 1 94.31 400 ALA A CA 1
ATOM 3091 C C . ALA A 1 400 ? 10.016 -33.781 -16.766 1 94.31 400 ALA A C 1
ATOM 3093 O O . ALA A 1 400 ? 10.562 -33 -15.969 1 94.31 400 ALA A O 1
ATOM 3094 N N . LEU A 1 401 ? 10.617 -34.625 -17.438 1 92.62 401 LEU A N 1
ATOM 3095 C CA . LEU A 1 401 ? 12.07 -34.75 -17.359 1 92.62 401 LEU A CA 1
ATOM 3096 C C . LEU A 1 401 ? 12.75 -33.469 -17.891 1 92.62 401 LEU A C 1
ATOM 3098 O O . LEU A 1 401 ? 13.664 -32.969 -17.25 1 92.62 401 LEU A O 1
ATOM 3102 N N . LEU A 1 402 ? 12.297 -33.062 -19 1 93 402 LEU A N 1
ATOM 3103 C CA . LEU A 1 402 ? 12.891 -31.891 -19.609 1 93 402 LEU A CA 1
ATOM 3104 C C . LEU A 1 402 ? 12.672 -30.656 -18.734 1 93 402 LEU A C 1
ATOM 3106 O O . LEU A 1 402 ? 13.594 -29.859 -18.531 1 93 402 LEU A O 1
ATOM 3110 N N . LEU A 1 403 ? 11.469 -30.547 -18.234 1 94.88 403 LEU A N 1
ATOM 3111 C CA . LEU A 1 403 ? 11.156 -29.391 -17.375 1 94.88 403 LEU A CA 1
ATOM 3112 C C . LEU A 1 403 ? 11.961 -29.438 -16.094 1 94.88 403 LEU A C 1
ATOM 3114 O O . LEU A 1 403 ? 12.367 -28.391 -15.57 1 94.88 403 LEU A O 1
ATOM 3118 N N . TYR A 1 404 ? 12.094 -30.578 -15.602 1 94.38 404 TYR A N 1
ATOM 3119 C CA . TYR A 1 404 ? 12.922 -30.75 -14.414 1 94.38 404 TYR A CA 1
ATOM 3120 C C . TYR A 1 404 ? 14.344 -30.266 -14.672 1 94.38 404 TYR A C 1
ATOM 3122 O O . TYR A 1 404 ? 14.906 -29.516 -13.875 1 94.38 404 TYR A O 1
ATOM 3130 N N . GLY A 1 405 ? 14.922 -30.719 -15.695 1 93.69 405 GLY A N 1
ATOM 3131 C CA . GLY A 1 405 ? 16.281 -30.312 -16.047 1 93.69 405 GLY A CA 1
ATOM 3132 C C . GLY A 1 405 ? 16.406 -28.828 -16.328 1 93.69 405 GLY A C 1
ATOM 3133 O O . GLY A 1 405 ? 17.359 -28.188 -15.867 1 93.69 405 GLY A O 1
ATOM 3134 N N . LEU A 1 406 ? 15.469 -28.328 -17.062 1 95.31 406 LEU A N 1
ATOM 3135 C CA . LEU A 1 406 ? 15.484 -26.906 -17.391 1 95.31 406 LEU A CA 1
ATOM 3136 C C . LEU A 1 406 ? 15.32 -26.062 -16.125 1 95.31 406 LEU A C 1
ATOM 3138 O O . LEU A 1 406 ? 15.992 -25.031 -15.977 1 95.31 406 LEU A O 1
ATOM 3142 N N . ASP A 1 407 ? 14.43 -26.438 -15.266 1 95.25 407 ASP A N 1
ATOM 3143 C CA . ASP A 1 407 ? 14.211 -25.734 -14 1 95.25 407 ASP A CA 1
ATOM 3144 C C . ASP A 1 407 ? 15.484 -25.703 -13.156 1 95.25 407 ASP A C 1
ATOM 3146 O O . ASP A 1 407 ? 15.867 -24.656 -12.633 1 95.25 407 ASP A O 1
ATOM 3150 N N . ALA A 1 408 ? 16.078 -26.828 -13.062 1 93.69 408 ALA A N 1
ATOM 3151 C CA . ALA A 1 408 ? 17.297 -26.938 -12.266 1 93.69 408 ALA A CA 1
ATOM 3152 C C . ALA A 1 408 ? 18.391 -26.031 -12.828 1 93.69 408 ALA A C 1
ATOM 3154 O O . ALA A 1 408 ? 19.109 -25.375 -12.07 1 93.69 408 ALA A O 1
ATOM 3155 N N . LYS A 1 409 ? 18.516 -26.078 -14.062 1 94.19 409 LYS A N 1
ATOM 3156 C CA . LYS A 1 409 ? 19.531 -25.25 -14.711 1 94.19 409 LYS A CA 1
ATOM 3157 C C . LYS A 1 409 ? 19.25 -23.766 -14.508 1 94.19 409 LYS A C 1
ATOM 3159 O O . LYS A 1 409 ? 20.156 -23 -14.219 1 94.19 409 LYS A O 1
ATOM 3164 N N . ALA A 1 410 ? 18.016 -23.375 -14.703 1 94.56 410 ALA A N 1
ATOM 3165 C CA . ALA A 1 410 ? 17.641 -21.984 -14.539 1 94.56 410 ALA A CA 1
ATOM 3166 C C . ALA A 1 410 ? 17.844 -21.516 -13.102 1 94.56 410 ALA A C 1
ATOM 3168 O O . ALA A 1 410 ? 18.344 -20.422 -12.859 1 94.56 410 ALA A O 1
ATOM 3169 N N . ARG A 1 411 ? 17.5 -22.312 -12.18 1 94.12 411 ARG A N 1
ATOM 3170 C CA . ARG A 1 411 ? 17.625 -21.953 -10.773 1 94.12 411 ARG A CA 1
ATOM 3171 C C . ARG A 1 411 ? 19.094 -21.828 -10.383 1 94.12 411 ARG A C 1
ATOM 3173 O O . ARG A 1 411 ? 19.453 -20.938 -9.602 1 94.12 411 ARG A O 1
ATOM 3180 N N . ALA A 1 412 ? 19.844 -22.656 -10.859 1 91.94 412 ALA A N 1
ATOM 3181 C CA . ALA A 1 412 ? 21.266 -22.578 -10.562 1 91.94 412 ALA A CA 1
ATOM 3182 C C . ALA A 1 412 ? 21.891 -21.312 -11.141 1 91.94 412 ALA A C 1
ATOM 3184 O O . ALA A 1 412 ? 22.734 -20.688 -10.5 1 91.94 412 ALA A O 1
ATOM 3185 N N . ALA A 1 413 ? 21.484 -20.984 -12.281 1 93.38 413 ALA A N 1
ATOM 3186 C CA . ALA A 1 413 ? 22.016 -19.812 -12.953 1 93.38 413 ALA A CA 1
ATOM 3187 C C . ALA A 1 413 ? 21.594 -18.531 -12.227 1 93.38 413 ALA A C 1
ATOM 3189 O O . ALA A 1 413 ? 22.312 -17.531 -12.242 1 93.38 413 ALA A O 1
ATOM 3190 N N . LEU A 1 414 ? 20.453 -18.531 -11.57 1 94.31 414 LEU A N 1
ATOM 3191 C CA . LEU A 1 414 ? 19.922 -17.359 -10.883 1 94.31 414 LEU A CA 1
ATOM 3192 C C . LEU A 1 414 ? 20.828 -16.953 -9.727 1 94.31 414 LEU A C 1
ATOM 3194 O O . LEU A 1 414 ? 20.906 -15.766 -9.391 1 94.31 414 LEU A O 1
ATOM 3198 N N . TRP A 1 415 ? 21.453 -17.891 -9.156 1 93.5 415 TRP A N 1
ATOM 3199 C CA . TRP A 1 415 ? 22.234 -17.609 -7.953 1 93.5 415 TRP A CA 1
ATOM 3200 C C . TRP A 1 415 ? 23.719 -17.594 -8.266 1 93.5 415 TRP A C 1
ATOM 3202 O O . TRP A 1 415 ? 24.562 -17.656 -7.355 1 93.5 415 TRP A O 1
ATOM 3212 N N . ALA A 1 416 ? 24 -17.5 -9.508 1 92.69 416 ALA A N 1
ATOM 3213 C CA . ALA A 1 416 ? 25.391 -17.406 -9.961 1 92.69 416 ALA A CA 1
ATOM 3214 C C . ALA A 1 416 ? 25.672 -16.031 -10.562 1 92.69 416 ALA A C 1
ATOM 3216 O O . ALA A 1 416 ? 24.781 -15.383 -11.102 1 92.69 416 ALA A O 1
ATOM 3217 N N . PRO A 1 417 ? 26.953 -15.555 -10.461 1 92.19 417 PRO A N 1
ATOM 3218 C CA . PRO A 1 417 ? 27.297 -14.305 -11.148 1 92.19 417 PRO A CA 1
ATOM 3219 C C . PRO A 1 417 ? 27.016 -14.352 -12.648 1 92.19 417 PRO A C 1
ATOM 3221 O O . PRO A 1 417 ? 27.141 -15.414 -13.266 1 92.19 417 PRO A O 1
ATOM 3224 N N . PRO A 1 418 ? 26.547 -13.383 -13.102 1 94 418 PRO A N 1
ATOM 3225 C CA . PRO A 1 418 ? 26.453 -12.016 -12.57 1 94 418 PRO A CA 1
ATOM 3226 C C . PRO A 1 418 ? 25.078 -11.68 -12.023 1 94 418 PRO A C 1
ATOM 3228 O O . PRO A 1 418 ? 24.828 -10.547 -11.602 1 94 418 PRO A O 1
ATOM 3231 N N . LEU A 1 419 ? 24.172 -12.602 -11.945 1 95.69 419 LEU A N 1
ATOM 3232 C CA . LEU A 1 419 ? 22.781 -12.305 -11.633 1 95.69 419 LEU A CA 1
ATOM 3233 C C . LEU A 1 419 ? 22.578 -12.219 -10.117 1 95.69 419 LEU A C 1
ATOM 3235 O O . LEU A 1 419 ? 21.562 -11.68 -9.656 1 95.69 419 LEU A O 1
ATOM 3239 N N . ASP A 1 420 ? 23.469 -12.68 -9.352 1 94.81 420 ASP A N 1
ATOM 3240 C CA . ASP A 1 420 ? 23.281 -12.836 -7.91 1 94.81 420 ASP A CA 1
ATOM 3241 C C . ASP A 1 420 ? 23.75 -11.594 -7.156 1 94.81 420 ASP A C 1
ATOM 3243 O O . ASP A 1 420 ? 23.938 -11.633 -5.938 1 94.81 420 ASP A O 1
ATOM 3247 N N . GLN A 1 421 ? 23.875 -10.453 -7.82 1 95.31 421 GLN A N 1
ATOM 3248 C CA . GLN A 1 421 ? 24.5 -9.289 -7.191 1 95.31 421 GLN A CA 1
ATOM 3249 C C . GLN A 1 421 ? 23.438 -8.281 -6.762 1 95.31 421 GLN A C 1
ATOM 3251 O O . GLN A 1 421 ? 23.766 -7.18 -6.309 1 95.31 421 GLN A O 1
ATOM 3256 N N . GLY A 1 422 ? 22.234 -8.531 -6.938 1 96.88 422 GLY A N 1
ATOM 3257 C CA . GLY A 1 422 ? 21.156 -7.633 -6.531 1 96.88 422 GLY A CA 1
ATOM 3258 C C . GLY A 1 422 ? 21 -6.445 -7.457 1 96.88 422 GLY A C 1
ATOM 3259 O O . GLY A 1 422 ? 20.219 -5.527 -7.164 1 96.88 422 GLY A O 1
ATOM 3260 N N . THR A 1 423 ? 21.766 -6.41 -8.508 1 97.19 423 THR A N 1
ATOM 3261 C CA . THR A 1 423 ? 21.703 -5.359 -9.516 1 97.19 423 THR A CA 1
ATOM 3262 C C . THR A 1 423 ? 22.094 -5.902 -10.891 1 97.19 423 THR A C 1
ATOM 3264 O O . THR A 1 423 ? 22.703 -6.965 -10.992 1 97.19 423 THR A O 1
ATOM 3267 N N . LEU A 1 424 ? 21.609 -5.223 -11.883 1 97.12 424 LEU A N 1
ATOM 3268 C CA . LEU A 1 424 ? 21.922 -5.629 -13.242 1 97.12 424 LEU A CA 1
ATOM 3269 C C . LEU A 1 424 ? 22.703 -4.531 -13.969 1 97.12 424 LEU A C 1
ATOM 3271 O O . LEU A 1 424 ? 22.797 -4.539 -15.195 1 97.12 424 LEU A O 1
ATOM 3275 N N . PHE A 1 425 ? 23.281 -3.619 -13.156 1 95.69 425 PHE A N 1
ATOM 3276 C CA . PHE A 1 425 ? 23.969 -2.48 -13.742 1 95.69 425 PHE A CA 1
ATOM 3277 C C . PHE A 1 425 ? 25.484 -2.707 -13.734 1 95.69 425 PHE A C 1
ATOM 3279 O O . PHE A 1 425 ? 26.25 -1.771 -13.516 1 95.69 425 PHE A O 1
ATOM 3286 N N . THR A 1 426 ? 25.922 -3.898 -13.891 1 93.25 426 THR A N 1
ATOM 3287 C CA . THR A 1 426 ? 27.344 -4.238 -14.023 1 93.25 426 THR A CA 1
ATOM 3288 C C . THR A 1 426 ? 27.672 -4.617 -15.461 1 93.25 426 THR A C 1
ATOM 3290 O O . THR A 1 426 ? 26.797 -5.078 -16.203 1 93.25 426 THR A O 1
ATOM 3293 N N . PRO A 1 427 ? 28.938 -4.41 -15.812 1 91.69 427 PRO A N 1
ATOM 3294 C CA . PRO A 1 427 ? 29.328 -4.82 -17.156 1 91.69 427 PRO A CA 1
ATOM 3295 C C . PRO A 1 427 ? 29.094 -6.309 -17.422 1 91.69 427 PRO A C 1
ATOM 3297 O O . PRO A 1 427 ? 28.719 -6.699 -18.516 1 91.69 427 PRO A O 1
ATOM 3300 N N . ALA A 1 428 ? 29.328 -7.086 -16.406 1 93.12 428 ALA A N 1
ATOM 3301 C CA . ALA A 1 428 ? 29.125 -8.523 -16.547 1 93.12 428 ALA A CA 1
ATOM 3302 C C . ALA A 1 428 ? 27.656 -8.844 -16.812 1 93.12 428 ALA A C 1
ATOM 3304 O O . ALA A 1 428 ? 27.344 -9.719 -17.625 1 93.12 428 ALA A O 1
ATOM 3305 N N . ALA A 1 429 ? 26.766 -8.188 -16.156 1 95.44 429 ALA A N 1
ATOM 3306 C CA . ALA A 1 429 ? 25.344 -8.398 -16.359 1 95.44 429 ALA A CA 1
ATOM 3307 C C . ALA A 1 429 ? 24.906 -7.949 -17.75 1 95.44 429 ALA A C 1
ATOM 3309 O O . ALA A 1 429 ? 24.062 -8.578 -18.391 1 95.44 429 ALA A O 1
ATOM 3310 N N . GLN A 1 430 ? 25.5 -6.887 -18.234 1 95.25 430 GLN A N 1
ATOM 3311 C CA . GLN A 1 430 ? 25.203 -6.395 -19.578 1 95.25 430 GLN A CA 1
ATOM 3312 C C . GLN A 1 430 ? 25.625 -7.402 -20.641 1 95.25 430 GLN A C 1
ATOM 3314 O O . GLN A 1 430 ? 24.875 -7.668 -21.594 1 95.25 430 GLN A O 1
ATOM 3319 N N . GLU A 1 431 ? 26.797 -7.875 -20.406 1 94.88 431 GLU A N 1
ATOM 3320 C CA . GLU A 1 431 ? 27.297 -8.875 -21.344 1 94.88 431 GLU A CA 1
ATOM 3321 C C . GLU A 1 431 ? 26.438 -10.125 -21.328 1 94.88 431 GLU A C 1
ATOM 3323 O O . GLU A 1 431 ? 26.141 -10.703 -22.391 1 94.88 431 GLU A O 1
ATOM 3328 N N . TRP A 1 432 ? 26.078 -10.516 -20.172 1 95 432 TRP A N 1
ATOM 3329 C CA . TRP A 1 432 ? 25.203 -11.68 -20.031 1 95 432 TRP A CA 1
ATOM 3330 C C . TRP A 1 432 ? 23.875 -11.461 -20.75 1 95 432 TRP A C 1
ATOM 3332 O O . TRP A 1 432 ? 23.406 -12.344 -21.469 1 95 432 TRP A O 1
ATOM 3342 N N . ALA A 1 433 ? 23.266 -10.305 -20.562 1 95.69 433 ALA A N 1
ATOM 3343 C CA . ALA A 1 433 ? 21.984 -9.992 -21.203 1 95.69 433 ALA A CA 1
ATOM 3344 C C . ALA A 1 433 ? 22.125 -10.023 -22.734 1 95.69 433 ALA A C 1
ATOM 3346 O O . ALA A 1 433 ? 21.203 -10.445 -23.438 1 95.69 433 ALA A O 1
ATOM 3347 N N . ARG A 1 434 ? 23.25 -9.641 -23.219 1 94.06 434 ARG A N 1
ATOM 3348 C CA . ARG A 1 434 ? 23.5 -9.625 -24.656 1 94.06 434 ARG A CA 1
ATOM 3349 C C . ARG A 1 434 ? 23.672 -11.039 -25.188 1 94.06 434 ARG A C 1
ATOM 3351 O O . ARG A 1 434 ? 23.422 -11.289 -26.375 1 94.06 434 ARG A O 1
ATOM 3358 N N . SER A 1 435 ? 24.094 -11.922 -24.312 1 92.56 435 SER A N 1
ATOM 3359 C CA . SER A 1 435 ? 24.375 -13.289 -24.734 1 92.56 435 SER A CA 1
ATOM 3360 C C . SER A 1 435 ? 23.094 -14.102 -24.859 1 92.56 435 SER A C 1
ATOM 3362 O O . SER A 1 435 ? 23.094 -15.188 -25.453 1 92.56 435 SER A O 1
ATOM 3364 N N . LEU A 1 436 ? 22.016 -13.578 -24.359 1 93 436 LEU A N 1
ATOM 3365 C CA . LEU A 1 436 ? 20.734 -14.289 -24.422 1 93 436 LEU A CA 1
ATOM 3366 C C . LEU A 1 436 ? 20.188 -14.297 -25.844 1 93 436 LEU A C 1
ATOM 3368 O O . LEU A 1 436 ? 20.484 -13.391 -26.641 1 93 436 LEU A O 1
ATOM 3372 N N . PRO A 1 437 ? 19.469 -15.375 -26.141 1 91.75 437 PRO A N 1
ATOM 3373 C CA . PRO A 1 437 ? 18.797 -15.344 -27.453 1 91.75 437 PRO A CA 1
ATOM 3374 C C . PRO A 1 437 ? 17.906 -14.117 -27.625 1 91.75 437 PRO A C 1
ATOM 3376 O O . PRO A 1 437 ? 17.297 -13.648 -26.656 1 91.75 437 PRO A O 1
ATOM 3379 N N . PRO A 1 438 ? 17.797 -13.688 -28.828 1 89.56 438 PRO A N 1
ATOM 3380 C CA . PRO A 1 438 ? 17.047 -12.445 -29.078 1 89.56 438 PRO A CA 1
ATOM 3381 C C . PRO A 1 438 ? 15.539 -12.633 -28.953 1 89.56 438 PRO A C 1
ATOM 3383 O O . PRO A 1 438 ? 14.859 -12.867 -29.953 1 89.56 438 PRO A O 1
ATOM 3386 N N . THR A 1 439 ? 15.008 -12.609 -27.922 1 91.06 439 THR A N 1
ATOM 3387 C CA . THR A 1 439 ? 13.578 -12.609 -27.641 1 91.06 439 THR A CA 1
ATOM 3388 C C . THR A 1 439 ? 13.125 -11.258 -27.109 1 91.06 439 THR A C 1
ATOM 3390 O O . THR A 1 439 ? 13.953 -10.453 -26.656 1 91.06 439 THR A O 1
ATOM 3393 N N . PRO A 1 440 ? 11.875 -11.008 -27.281 1 92.75 440 PRO A N 1
ATOM 3394 C CA . PRO A 1 440 ? 11.391 -9.734 -26.75 1 92.75 440 PRO A CA 1
ATOM 3395 C C . PRO A 1 440 ? 11.727 -9.555 -25.266 1 92.75 440 PRO A C 1
ATOM 3397 O O . PRO A 1 440 ? 12.07 -8.445 -24.844 1 92.75 440 PRO A O 1
ATOM 3400 N N . GLY A 1 441 ? 11.641 -10.617 -24.516 1 94.88 441 GLY A N 1
ATOM 3401 C CA . GLY A 1 441 ? 12.008 -10.539 -23.109 1 94.88 441 GLY A CA 1
ATOM 3402 C C . GLY A 1 441 ? 13.477 -10.219 -22.891 1 94.88 441 GLY A C 1
ATOM 3403 O O . GLY A 1 441 ? 13.82 -9.438 -22 1 94.88 441 GLY A O 1
ATOM 3404 N N . ALA A 1 442 ? 14.289 -10.758 -23.703 1 94.75 442 ALA A N 1
ATOM 3405 C CA . ALA A 1 442 ? 15.719 -10.492 -23.625 1 94.75 442 ALA A CA 1
ATOM 3406 C C . ALA A 1 442 ? 16.031 -9.047 -23.984 1 94.75 442 ALA A C 1
ATOM 3408 O O . ALA A 1 442 ? 16.922 -8.43 -23.391 1 94.75 442 ALA A O 1
ATOM 3409 N N . LYS A 1 443 ? 15.32 -8.586 -24.969 1 95.94 443 LYS A N 1
ATOM 3410 C CA . LYS A 1 443 ? 15.508 -7.191 -25.359 1 95.94 443 LYS A CA 1
ATOM 3411 C C . LYS A 1 443 ? 15.148 -6.25 -24.219 1 95.94 443 LYS A C 1
ATOM 3413 O O . LYS A 1 443 ? 15.852 -5.27 -23.969 1 95.94 443 LYS A O 1
ATOM 3418 N N . ALA A 1 444 ? 14.031 -6.562 -23.578 1 96.44 444 ALA A N 1
ATOM 3419 C CA . ALA A 1 444 ? 13.625 -5.758 -22.438 1 96.44 444 ALA A CA 1
ATOM 3420 C C . ALA A 1 444 ? 14.695 -5.77 -21.344 1 96.44 444 ALA A C 1
ATOM 3422 O O . ALA A 1 444 ? 14.984 -4.734 -20.734 1 96.44 444 ALA A O 1
ATOM 3423 N N . LEU A 1 445 ? 15.258 -6.902 -21.125 1 97.06 445 LEU A N 1
ATOM 3424 C CA . LEU A 1 445 ? 16.297 -7.027 -20.109 1 97.06 445 LEU A CA 1
ATOM 3425 C C . LEU A 1 445 ? 17.547 -6.246 -20.5 1 97.06 445 LEU A C 1
ATOM 3427 O O . LEU A 1 445 ? 18.156 -5.586 -19.656 1 97.06 445 LEU A O 1
ATOM 3431 N N . GLN A 1 446 ? 17.891 -6.34 -21.75 1 97.12 446 GLN A N 1
ATOM 3432 C CA . GLN A 1 446 ? 19.016 -5.57 -22.266 1 97.12 446 GLN A CA 1
ATOM 3433 C C . GLN A 1 446 ? 18.797 -4.074 -22.078 1 97.12 446 GLN A C 1
ATOM 3435 O O . GLN A 1 446 ? 19.703 -3.344 -21.688 1 97.12 446 GLN A O 1
ATOM 3440 N N . GLY A 1 447 ? 17.625 -3.666 -22.422 1 96.94 447 GLY A N 1
ATOM 3441 C CA . GLY A 1 447 ? 17.281 -2.27 -22.203 1 96.94 447 GLY A CA 1
ATOM 3442 C C . GLY A 1 447 ? 17.438 -1.835 -20.766 1 96.94 447 GLY A C 1
ATOM 3443 O O . GLY A 1 447 ? 17.969 -0.753 -20.484 1 96.94 447 GLY A O 1
ATOM 3444 N N . TYR A 1 448 ? 17.016 -2.662 -19.844 1 97.25 448 TYR A N 1
ATOM 3445 C CA . TYR A 1 448 ? 17.109 -2.336 -18.422 1 97.25 448 TYR A CA 1
ATOM 3446 C C . TYR A 1 448 ? 18.562 -2.188 -18 1 97.25 448 TYR A C 1
ATOM 3448 O O . TYR A 1 448 ? 18.922 -1.268 -17.266 1 97.25 448 TYR A O 1
ATOM 3456 N N . THR A 1 449 ? 19.406 -3.055 -18.438 1 97.06 449 THR A N 1
ATOM 3457 C CA . THR A 1 449 ? 20.797 -3.055 -18.016 1 97.06 449 THR A CA 1
ATOM 3458 C C . THR A 1 449 ? 21.516 -1.812 -18.547 1 97.06 449 THR A C 1
ATOM 3460 O O . THR A 1 449 ? 22.547 -1.412 -18 1 97.06 449 THR A O 1
ATOM 3463 N N . LEU A 1 450 ? 20.984 -1.147 -19.547 1 96.5 450 LEU A N 1
ATOM 3464 C CA . LEU A 1 450 ? 21.641 -0.02 -20.203 1 96.5 450 LEU A CA 1
ATOM 3465 C C . LEU A 1 450 ? 21.047 1.304 -19.703 1 96.5 450 LEU A C 1
ATOM 3467 O O . LEU A 1 450 ? 21.484 2.373 -20.141 1 96.5 450 LEU A O 1
ATOM 3471 N N . LEU A 1 451 ? 20.156 1.299 -18.797 1 95.44 451 LEU A N 1
ATOM 3472 C CA . LEU A 1 451 ? 19.391 2.477 -18.391 1 95.44 451 LEU A CA 1
ATOM 3473 C C . LEU A 1 451 ? 20.328 3.578 -17.891 1 95.44 451 LEU A C 1
ATOM 3475 O O . LEU A 1 451 ? 20.078 4.762 -18.141 1 95.44 451 LEU A O 1
ATOM 3479 N N . ARG A 1 452 ? 21.375 3.215 -17.219 1 92.12 452 ARG A N 1
ATOM 3480 C CA . ARG A 1 452 ? 22.25 4.203 -16.594 1 92.12 452 ARG A CA 1
ATOM 3481 C C . ARG A 1 452 ? 23.344 4.637 -17.562 1 92.12 452 ARG A C 1
ATOM 3483 O O . ARG A 1 452 ? 23.781 5.789 -17.531 1 92.12 452 ARG A O 1
ATOM 3490 N N . ASP A 1 453 ? 23.719 3.807 -18.438 1 91.06 453 ASP A N 1
ATOM 3491 C CA . ASP A 1 453 ? 24.828 4.062 -19.328 1 91.06 453 ASP A CA 1
ATOM 3492 C C . ASP A 1 453 ? 24.359 4.723 -20.625 1 91.06 453 ASP A C 1
ATOM 3494 O O . ASP A 1 453 ? 25 5.645 -21.125 1 91.06 453 ASP A O 1
ATOM 3498 N N . ASN A 1 454 ? 23.344 4.199 -21.125 1 94.5 454 ASN A N 1
ATOM 3499 C CA . ASN A 1 454 ? 22.812 4.684 -22.391 1 94.5 454 ASN A CA 1
ATOM 3500 C C . ASN A 1 454 ? 21.281 4.715 -22.359 1 94.5 454 ASN A C 1
ATOM 3502 O O . ASN A 1 454 ? 20.625 3.846 -22.953 1 94.5 454 ASN A O 1
ATOM 3506 N N . PRO A 1 455 ? 20.734 5.789 -21.828 1 94.25 455 PRO A N 1
ATOM 3507 C CA . PRO A 1 455 ? 19.281 5.852 -21.641 1 94.25 455 PRO A CA 1
ATOM 3508 C C . PRO A 1 455 ? 18.516 5.84 -22.953 1 94.25 455 PRO A C 1
ATOM 3510 O O . PRO A 1 455 ? 17.406 5.293 -23.031 1 94.25 455 PRO A O 1
ATOM 3513 N N . THR A 1 456 ? 19.062 6.43 -23.984 1 95 456 THR A N 1
ATOM 3514 C CA . THR A 1 456 ? 18.359 6.492 -25.25 1 95 456 THR A CA 1
ATOM 3515 C C . THR A 1 456 ? 18.219 5.098 -25.875 1 95 456 THR A C 1
ATOM 3517 O O . THR A 1 456 ? 17.125 4.695 -26.281 1 95 456 THR A O 1
ATOM 3520 N N . GLN A 1 457 ? 19.344 4.422 -25.906 1 95.44 457 GLN A N 1
ATOM 3521 C CA . GLN A 1 457 ? 19.312 3.057 -26.422 1 95.44 457 GLN A CA 1
ATOM 3522 C C . GLN A 1 457 ? 18.453 2.152 -25.531 1 95.44 457 GLN A C 1
ATOM 3524 O O . GLN A 1 457 ? 17.75 1.272 -26.031 1 95.44 457 GLN A O 1
ATOM 3529 N N . ALA A 1 458 ? 18.562 2.332 -24.281 1 96.31 458 ALA A N 1
ATOM 3530 C CA . ALA A 1 458 ? 17.781 1.558 -23.312 1 96.31 458 ALA A CA 1
ATOM 3531 C C . ALA A 1 458 ? 16.281 1.688 -23.609 1 96.31 458 ALA A C 1
ATOM 3533 O O . ALA A 1 458 ? 15.562 0.688 -23.641 1 96.31 458 ALA A O 1
ATOM 3534 N N . ARG A 1 459 ? 15.859 2.877 -23.891 1 95.19 459 ARG A N 1
ATOM 3535 C CA . ARG A 1 459 ? 14.445 3.131 -24.125 1 95.19 459 ARG A CA 1
ATOM 3536 C C . ARG A 1 459 ? 13.977 2.469 -25.422 1 95.19 459 ARG A C 1
ATOM 3538 O O . ARG A 1 459 ? 12.852 1.955 -25.484 1 95.19 459 ARG A O 1
ATOM 3545 N N . ALA A 1 460 ? 14.82 2.492 -26.406 1 95.62 460 ALA A N 1
ATOM 3546 C CA . ALA A 1 460 ? 14.477 1.845 -27.672 1 95.62 460 ALA A CA 1
ATOM 3547 C C . ALA A 1 460 ? 14.305 0.34 -27.484 1 95.62 460 ALA A C 1
ATOM 3549 O O . ALA A 1 460 ? 13.359 -0.252 -28 1 95.62 460 ALA A O 1
ATOM 3550 N N . LEU A 1 461 ? 15.164 -0.219 -26.719 1 96.44 461 LEU A N 1
ATOM 3551 C CA . LEU A 1 461 ? 15.117 -1.656 -26.484 1 96.44 461 LEU A CA 1
ATOM 3552 C C . LEU A 1 461 ? 13.914 -2.023 -25.625 1 96.44 461 LEU A C 1
ATOM 3554 O O . LEU A 1 461 ? 13.273 -3.051 -25.859 1 96.44 461 LEU A O 1
ATOM 3558 N N . LEU A 1 462 ? 13.609 -1.194 -24.672 1 96.31 462 LEU A N 1
ATOM 3559 C CA . LEU A 1 462 ? 12.461 -1.428 -23.812 1 96.31 462 LEU A CA 1
ATOM 3560 C C . LEU A 1 462 ? 11.164 -1.373 -24.609 1 96.31 462 LEU A C 1
ATOM 3562 O O . LEU A 1 462 ? 10.234 -2.145 -24.344 1 96.31 462 LEU A O 1
ATOM 3566 N N . ARG A 1 463 ? 11.094 -0.545 -25.594 1 93.25 463 ARG A N 1
ATOM 3567 C CA . ARG A 1 463 ? 9.898 -0.408 -26.438 1 93.25 463 ARG A CA 1
ATOM 3568 C C . ARG A 1 463 ? 9.727 -1.623 -27.344 1 93.25 463 ARG A C 1
ATOM 3570 O O . ARG A 1 463 ? 8.594 -2.055 -27.594 1 93.25 463 ARG A O 1
ATOM 3577 N N . GLU A 1 464 ? 10.836 -2.125 -27.734 1 89.81 464 GLU A N 1
ATOM 3578 C CA . GLU A 1 464 ? 10.812 -3.289 -28.609 1 89.81 464 GLU A CA 1
ATOM 3579 C C . GLU A 1 464 ? 10.562 -4.57 -27.828 1 89.81 464 GLU A C 1
ATOM 3581 O O . GLU A 1 464 ? 10.133 -5.582 -28.391 1 89.81 464 GLU A O 1
ATOM 3586 N N . GLY A 1 465 ? 10.844 -4.441 -26.609 1 82.62 465 GLY A N 1
ATOM 3587 C CA . GLY A 1 465 ? 10.766 -5.617 -25.75 1 82.62 465 GLY A CA 1
ATOM 3588 C C . GLY A 1 465 ? 9.344 -6.035 -25.438 1 82.62 465 GLY A C 1
ATOM 3589 O O . GLY A 1 465 ? 8.391 -5.426 -25.922 1 82.62 465 GLY A O 1
ATOM 3590 N N . ALA A 1 466 ? 9.297 -7.234 -24.734 1 75.5 466 ALA A N 1
ATOM 3591 C CA . ALA A 1 466 ? 8 -7.758 -24.312 1 75.5 466 ALA A CA 1
ATOM 3592 C C . ALA A 1 466 ? 7.305 -6.793 -23.344 1 75.5 466 ALA A C 1
ATOM 3594 O O . ALA A 1 466 ? 7.965 -6.035 -22.641 1 75.5 466 ALA A O 1
ATOM 3595 N N . PRO A 1 467 ? 5.965 -6.809 -23.469 1 88.44 467 PRO A N 1
ATOM 3596 C CA . PRO A 1 467 ? 5.238 -5.941 -22.547 1 88.44 467 PRO A CA 1
ATOM 3597 C C . PRO A 1 467 ? 5.277 -6.449 -21.109 1 88.44 467 PRO A C 1
ATOM 3599 O O . PRO A 1 467 ? 4.23 -6.738 -20.516 1 88.44 467 PRO A O 1
ATOM 3602 N N . LEU A 1 468 ? 6.508 -6.594 -20.656 1 94.69 468 LEU A N 1
ATOM 3603 C CA . LEU A 1 468 ? 6.711 -6.922 -19.25 1 94.69 468 LEU A CA 1
ATOM 3604 C C . LEU A 1 468 ? 6.414 -5.723 -18.359 1 94.69 468 LEU A C 1
ATOM 3606 O O . LEU A 1 468 ? 6.711 -4.582 -18.719 1 94.69 468 LEU A O 1
ATOM 3610 N N . PRO A 1 469 ? 5.836 -6.008 -17.25 1 95 469 PRO A N 1
ATOM 3611 C CA . PRO A 1 469 ? 5.395 -4.902 -16.391 1 95 469 PRO A CA 1
ATOM 3612 C C . PRO A 1 469 ? 6.52 -3.926 -16.062 1 95 469 PRO A C 1
ATOM 3614 O O . PRO A 1 469 ? 6.32 -2.709 -16.125 1 95 469 PRO A O 1
ATOM 3617 N N . PHE A 1 470 ? 7.73 -4.398 -15.711 1 96.19 470 PHE A N 1
ATOM 3618 C CA . PHE A 1 470 ? 8.797 -3.482 -15.344 1 96.19 470 PHE A CA 1
ATOM 3619 C C . PHE A 1 470 ? 9.211 -2.627 -16.531 1 96.19 470 PHE A C 1
ATOM 3621 O O . PHE A 1 470 ? 9.5 -1.438 -16.375 1 96.19 470 PHE A O 1
ATOM 3628 N N . ALA A 1 471 ? 9.258 -3.188 -17.719 1 96.38 471 ALA A N 1
ATOM 3629 C CA . ALA A 1 471 ? 9.648 -2.475 -18.922 1 96.38 471 ALA A CA 1
ATOM 3630 C C . ALA A 1 471 ? 8.633 -1.387 -19.266 1 96.38 471 ALA A C 1
ATOM 3632 O O . ALA A 1 471 ? 9.008 -0.253 -19.578 1 96.38 471 ALA A O 1
ATOM 3633 N N . LEU A 1 472 ? 7.375 -1.742 -19.203 1 96.25 472 LEU A N 1
ATOM 3634 C CA . LEU A 1 472 ? 6.305 -0.792 -19.469 1 96.25 472 LEU A CA 1
ATOM 3635 C C . LEU A 1 472 ? 6.355 0.383 -18.5 1 96.25 472 LEU A C 1
ATOM 3637 O O . LEU A 1 472 ? 6.18 1.535 -18.906 1 96.25 472 LEU A O 1
ATOM 3641 N N . ALA A 1 473 ? 6.637 0.078 -17.234 1 96 473 ALA A N 1
ATOM 3642 C CA . ALA A 1 473 ? 6.641 1.095 -16.188 1 96 473 ALA A CA 1
ATOM 3643 C C . ALA A 1 473 ? 7.781 2.09 -16.391 1 96 473 ALA A C 1
ATOM 3645 O O . ALA A 1 473 ? 7.723 3.219 -15.906 1 96 473 ALA A O 1
ATOM 3646 N N . LEU A 1 474 ? 8.82 1.757 -17.141 1 95.81 474 LEU A N 1
ATOM 3647 C CA . LEU A 1 474 ? 10 2.596 -17.328 1 95.81 474 LEU A CA 1
ATOM 3648 C C . LEU A 1 474 ? 9.844 3.475 -18.562 1 95.81 474 LEU A C 1
ATOM 3650 O O . LEU A 1 474 ? 10.656 4.371 -18.797 1 95.81 474 LEU A O 1
ATOM 3654 N N . LEU A 1 475 ? 8.891 3.35 -19.406 1 93.69 475 LEU A N 1
ATOM 3655 C CA . LEU A 1 475 ? 8.766 4.031 -20.703 1 93.69 475 LEU A CA 1
ATOM 3656 C C . LEU A 1 475 ? 8.031 5.359 -20.531 1 93.69 475 LEU A C 1
ATOM 3658 O O . LEU A 1 475 ? 8.445 6.371 -21.109 1 93.69 475 LEU A O 1
ATOM 3662 N N . GLY A 1 476 ? 6.844 5.383 -19.797 1 86 476 GLY A N 1
ATOM 3663 C CA . GLY A 1 476 ? 6.105 6.625 -19.641 1 86 476 GLY A CA 1
ATOM 3664 C C . GLY A 1 476 ? 4.816 6.453 -18.859 1 86 476 GLY A C 1
ATOM 3665 O O . GLY A 1 476 ? 4.527 5.367 -18.359 1 86 476 GLY A O 1
ATOM 3666 N N . GLU A 1 477 ? 4.098 7.496 -18.938 1 86.12 477 GLU A N 1
ATOM 3667 C CA . GLU A 1 477 ? 2.881 7.539 -18.141 1 86.12 477 GLU A CA 1
ATOM 3668 C C . GLU A 1 477 ? 1.788 6.664 -18.75 1 86.12 477 GLU A C 1
ATOM 3670 O O . GLU A 1 477 ? 1.073 5.965 -18.016 1 86.12 477 GLU A O 1
ATOM 3675 N N . LYS A 1 478 ? 1.684 6.727 -20.047 1 88.19 478 LYS A N 1
ATOM 3676 C CA . LYS A 1 478 ? 0.664 5.914 -20.703 1 88.19 478 LYS A CA 1
ATOM 3677 C C . LYS A 1 478 ? 0.956 4.426 -20.547 1 88.19 478 LYS A C 1
ATOM 3679 O O . LYS A 1 478 ? 0.049 3.639 -20.266 1 88.19 478 LYS A O 1
ATOM 3684 N N . GLU A 1 479 ? 2.191 4.066 -20.688 1 93.56 479 GLU A N 1
ATOM 3685 C CA . GLU A 1 479 ? 2.592 2.67 -20.531 1 93.56 479 GLU A CA 1
ATOM 3686 C C . GLU A 1 479 ? 2.525 2.227 -19.078 1 93.56 479 GLU A C 1
ATOM 3688 O O . GLU A 1 479 ? 2.391 1.034 -18.797 1 93.56 479 GLU A O 1
ATOM 3693 N N . LEU A 1 480 ? 2.59 3.217 -18.219 1 94.88 480 LEU A N 1
ATOM 3694 C CA . LEU A 1 480 ? 2.508 2.914 -16.797 1 94.88 480 LEU A CA 1
ATOM 3695 C C . LEU A 1 480 ? 1.146 2.322 -16.438 1 94.88 480 LEU A C 1
ATOM 3697 O O . LEU A 1 480 ? 1.053 1.43 -15.594 1 94.88 480 LEU A O 1
ATOM 3701 N N . VAL A 1 481 ? 0.098 2.77 -17.109 1 95.56 481 VAL A N 1
ATOM 3702 C CA . VAL A 1 481 ? -1.248 2.254 -16.891 1 95.56 481 VAL A CA 1
ATOM 3703 C C . VAL A 1 481 ? -1.329 0.803 -17.359 1 95.56 481 VAL A C 1
ATOM 3705 O O . VAL A 1 481 ? -1.95 -0.036 -16.703 1 95.56 481 VAL A O 1
ATOM 3708 N N . LEU A 1 482 ? -0.671 0.519 -18.438 1 95.19 482 LEU A N 1
ATOM 3709 C CA . LEU A 1 482 ? -0.627 -0.85 -18.938 1 95.19 482 LEU A CA 1
ATOM 3710 C C . LEU A 1 482 ? 0.141 -1.757 -17.984 1 95.19 482 LEU A C 1
ATOM 3712 O O . LEU A 1 482 ? -0.234 -2.914 -17.781 1 95.19 482 LEU A O 1
ATOM 3716 N N . ALA A 1 483 ? 1.204 -1.204 -17.422 1 96.44 483 ALA A N 1
ATOM 3717 C CA . ALA A 1 483 ? 1.972 -1.958 -16.438 1 96.44 483 ALA A CA 1
ATOM 3718 C C . ALA A 1 483 ? 1.105 -2.33 -15.234 1 96.44 483 ALA A C 1
ATOM 3720 O O . ALA A 1 483 ? 1.179 -3.453 -14.734 1 96.44 483 ALA A O 1
ATOM 3721 N N . TYR A 1 484 ? 0.292 -1.401 -14.82 1 96.5 484 TYR A N 1
ATOM 3722 C CA . TYR A 1 484 ? -0.589 -1.627 -13.68 1 96.5 484 TYR A CA 1
ATOM 3723 C C . TYR A 1 484 ? -1.614 -2.711 -13.984 1 96.5 484 TYR A C 1
ATOM 3725 O O . TYR A 1 484 ? -1.958 -3.514 -13.117 1 96.5 484 TYR A O 1
ATOM 3733 N N . GLU A 1 485 ? -2.125 -2.734 -15.125 1 95.62 485 GLU A N 1
ATOM 3734 C CA . GLU A 1 485 ? -3.092 -3.752 -15.531 1 95.62 485 GLU A CA 1
ATOM 3735 C C . GLU A 1 485 ? -2.479 -5.148 -15.484 1 95.62 485 GLU A C 1
ATOM 3737 O O . GLU A 1 485 ? -3.141 -6.109 -15.086 1 95.62 485 GLU A O 1
ATOM 3742 N N . LYS A 1 486 ? -1.242 -5.191 -15.805 1 94 486 LYS A N 1
ATOM 3743 C CA . LYS A 1 486 ? -0.562 -6.48 -15.859 1 94 486 LYS A CA 1
ATOM 3744 C C . LYS A 1 486 ? -0.083 -6.914 -14.477 1 94 486 LYS A C 1
ATOM 3746 O O . LYS A 1 486 ? -0.056 -8.102 -14.164 1 94 486 LYS A O 1
ATOM 3751 N N . ALA A 1 487 ? 0.346 -5.941 -13.734 1 94.94 487 ALA A N 1
ATOM 3752 C CA . ALA A 1 487 ? 0.848 -6.227 -12.398 1 94.94 487 ALA A CA 1
ATOM 3753 C C . ALA A 1 487 ? 0.344 -5.191 -11.391 1 94.94 487 ALA A C 1
ATOM 3755 O O . ALA A 1 487 ? 1.121 -4.379 -10.883 1 94.94 487 ALA A O 1
ATOM 3756 N N . PRO A 1 488 ? -0.879 -5.277 -10.969 1 93.31 488 PRO A N 1
ATOM 3757 C CA . PRO A 1 488 ? -1.506 -4.254 -10.133 1 93.31 488 PRO A CA 1
ATOM 3758 C C . PRO A 1 488 ? -0.9 -4.191 -8.727 1 93.31 488 PRO A C 1
ATOM 3760 O O . PRO A 1 488 ? -1.026 -3.17 -8.047 1 93.31 488 PRO A O 1
ATOM 3763 N N . TRP A 1 489 ? -0.148 -5.238 -8.336 1 91.12 489 TRP A N 1
ATOM 3764 C CA . TRP A 1 489 ? 0.356 -5.262 -6.965 1 91.12 489 TRP A CA 1
ATOM 3765 C C . TRP A 1 489 ? 1.858 -5.004 -6.934 1 91.12 489 TRP A C 1
ATOM 3767 O O . TRP A 1 489 ? 2.49 -5.109 -5.879 1 91.12 489 TRP A O 1
ATOM 3777 N N . SER A 1 490 ? 2.352 -4.629 -8.086 1 94.94 490 SER A N 1
ATOM 3778 C CA . SER A 1 490 ? 3.766 -4.273 -8.133 1 94.94 490 SER A CA 1
ATOM 3779 C C . SER A 1 490 ? 4.035 -2.984 -7.363 1 94.94 490 SER A C 1
ATOM 3781 O O . SER A 1 490 ? 3.459 -1.939 -7.664 1 94.94 490 SER A O 1
ATOM 3783 N N . GLY A 1 491 ? 4.91 -3.051 -6.398 1 94.94 491 GLY A N 1
ATOM 3784 C CA . GLY A 1 491 ? 5.23 -1.912 -5.551 1 94.94 491 GLY A CA 1
ATOM 3785 C C . GLY A 1 491 ? 5.684 -0.695 -6.332 1 94.94 491 GLY A C 1
ATOM 3786 O O . GLY A 1 491 ? 5.113 0.388 -6.195 1 94.94 491 GLY A O 1
ATOM 3787 N N . PRO A 1 492 ? 6.672 -0.857 -7.176 1 96.06 492 PRO A N 1
ATOM 3788 C CA . PRO A 1 492 ? 7.184 0.286 -7.934 1 96.06 492 PRO A CA 1
ATOM 3789 C C . PRO A 1 492 ? 6.133 0.893 -8.859 1 96.06 492 PRO A C 1
ATOM 3791 O O . PRO A 1 492 ? 6.082 2.115 -9.023 1 96.06 492 PRO A O 1
ATOM 3794 N N . VAL A 1 493 ? 5.309 0.095 -9.484 1 95.94 493 VAL A N 1
ATOM 3795 C CA . VAL A 1 493 ? 4.258 0.593 -10.359 1 95.94 493 VAL A CA 1
ATOM 3796 C C . VAL A 1 493 ? 3.246 1.404 -9.555 1 95.94 493 VAL A C 1
ATOM 3798 O O . VAL A 1 493 ? 2.867 2.51 -9.953 1 95.94 493 VAL A O 1
ATOM 3801 N N . ARG A 1 494 ? 2.863 0.9 -8.43 1 95.88 494 ARG A N 1
ATOM 3802 C CA . ARG A 1 494 ? 1.906 1.592 -7.574 1 95.88 494 ARG A CA 1
ATOM 3803 C C . ARG A 1 494 ? 2.479 2.91 -7.066 1 95.88 494 ARG A C 1
ATOM 3805 O O . ARG A 1 494 ? 1.78 3.926 -7.035 1 95.88 494 ARG A O 1
ATOM 3812 N N . SER A 1 495 ? 3.742 2.875 -6.645 1 95.75 495 SER A N 1
ATOM 3813 C CA . SER A 1 495 ? 4.383 4.086 -6.141 1 95.75 495 SER A CA 1
ATOM 3814 C C . SER A 1 495 ? 4.469 5.156 -7.219 1 95.75 495 SER A C 1
ATOM 3816 O O . SER A 1 495 ? 4.242 6.34 -6.949 1 95.75 495 SER A O 1
ATOM 3818 N N . LEU A 1 496 ? 4.785 4.781 -8.422 1 95.5 496 LEU A N 1
ATOM 3819 C CA . LEU A 1 496 ? 4.887 5.727 -9.531 1 95.5 496 LEU A CA 1
ATOM 3820 C C . LEU A 1 496 ? 3.529 6.344 -9.852 1 95.5 496 LEU A C 1
ATOM 3822 O O . LEU A 1 496 ? 3.451 7.496 -10.281 1 95.5 496 LEU A O 1
ATOM 3826 N N . LEU A 1 497 ? 2.498 5.566 -9.586 1 95.44 497 LEU A N 1
ATOM 3827 C CA . LEU A 1 497 ? 1.143 6.035 -9.844 1 95.44 497 LEU A CA 1
ATOM 3828 C C . LEU A 1 497 ? 0.592 6.801 -8.648 1 95.44 497 LEU A C 1
ATOM 3830 O O . LEU A 1 497 ? -0.532 7.305 -8.688 1 95.44 497 LEU A O 1
ATOM 3834 N N . GLY A 1 498 ? 1.37 6.879 -7.586 1 93.5 498 GLY A N 1
ATOM 3835 C CA . GLY A 1 498 ? 0.912 7.57 -6.395 1 93.5 498 GLY A CA 1
ATOM 3836 C C . GLY A 1 498 ? -0.128 6.789 -5.613 1 93.5 498 GLY A C 1
ATOM 3837 O O . GLY A 1 498 ? -0.97 7.375 -4.93 1 93.5 498 GLY A O 1
ATOM 3838 N N . LEU A 1 499 ? -0.16 5.484 -5.734 1 95.12 499 LEU A N 1
ATOM 3839 C CA . LEU A 1 499 ? -1.164 4.637 -5.098 1 95.12 499 LEU A CA 1
ATOM 3840 C C . LEU A 1 499 ? -0.623 4.027 -3.811 1 95.12 499 LEU A C 1
ATOM 3842 O O . LEU A 1 499 ? -1.146 3.02 -3.328 1 95.12 499 LEU A O 1
ATOM 3846 N N . GLY A 1 500 ? 0.423 4.633 -3.289 1 93.94 500 GLY A N 1
ATOM 3847 C CA . GLY A 1 500 ? 1.025 4.113 -2.07 1 93.94 500 GLY A CA 1
ATOM 3848 C C . GLY A 1 500 ? 2.326 3.373 -2.316 1 93.94 500 GLY A C 1
ATOM 3849 O O . GLY A 1 500 ? 2.844 3.373 -3.436 1 93.94 500 GLY A O 1
ATOM 3850 N N . ALA A 1 501 ? 2.906 2.887 -1.208 1 95.06 501 ALA A N 1
ATOM 3851 C CA . ALA A 1 501 ? 4.184 2.184 -1.285 1 95.06 501 ALA A CA 1
ATOM 3852 C C . ALA A 1 501 ? 4.125 0.854 -0.54 1 95.06 501 ALA A C 1
ATOM 3854 O O . ALA A 1 501 ? 3.334 0.692 0.393 1 95.06 501 ALA A O 1
ATOM 3855 N N . ASP A 1 502 ? 4.855 -0.104 -1.082 1 94.81 502 ASP A N 1
ATOM 3856 C CA . ASP A 1 502 ? 5.012 -1.354 -0.346 1 94.81 502 ASP A CA 1
ATOM 3857 C C . ASP A 1 502 ? 6.082 -1.225 0.736 1 94.81 502 ASP A C 1
ATOM 3859 O O . ASP A 1 502 ? 6.594 -0.131 0.983 1 94.81 502 ASP A O 1
ATOM 3863 N N . PRO A 1 503 ? 6.363 -2.262 1.481 1 94.5 503 PRO A N 1
ATOM 3864 C CA . PRO A 1 503 ? 7.277 -2.145 2.617 1 94.5 503 PRO A CA 1
ATOM 3865 C C . PRO A 1 503 ? 8.672 -1.681 2.205 1 94.5 503 PRO A C 1
ATOM 3867 O O . PRO A 1 503 ? 9.445 -1.218 3.047 1 94.5 503 PRO A O 1
ATOM 3870 N N . TRP A 1 504 ? 9 -1.816 0.988 1 96.69 504 TRP A N 1
ATOM 3871 C CA . TRP A 1 504 ? 10.352 -1.488 0.546 1 96.69 504 TRP A CA 1
ATOM 3872 C C . TRP A 1 504 ? 10.414 -0.073 -0.018 1 96.69 504 TRP A C 1
ATOM 3874 O O . TRP A 1 504 ? 11.461 0.365 -0.504 1 96.69 504 TRP A O 1
ATOM 3884 N N . GLY A 1 505 ? 9.328 0.641 -0.015 1 94.12 505 GLY A N 1
ATOM 3885 C CA . GLY A 1 505 ? 9.312 2.053 -0.362 1 94.12 505 GLY A CA 1
ATOM 3886 C C . GLY A 1 505 ? 9.336 2.301 -1.858 1 94.12 505 GLY A C 1
ATOM 3887 O O . GLY A 1 505 ? 9.297 1.357 -2.65 1 94.12 505 GLY A O 1
ATOM 3888 N N . PRO A 1 506 ? 9.359 3.588 -2.201 1 94.81 506 PRO A N 1
ATOM 3889 C CA . PRO A 1 506 ? 9.445 3.947 -3.617 1 94.81 506 PRO A CA 1
ATOM 3890 C C . PRO A 1 506 ? 10.797 3.594 -4.234 1 94.81 506 PRO A C 1
ATOM 3892 O O . PRO A 1 506 ? 11.836 3.764 -3.592 1 94.81 506 PRO A O 1
ATOM 3895 N N . ARG A 1 507 ? 10.734 3.039 -5.395 1 95.19 507 ARG A N 1
ATOM 3896 C CA . ARG A 1 507 ? 11.945 2.662 -6.117 1 95.19 507 ARG A CA 1
ATOM 3897 C C . ARG A 1 507 ? 11.664 2.51 -7.609 1 95.19 507 ARG A C 1
ATOM 3899 O O . ARG A 1 507 ? 10.508 2.439 -8.023 1 95.19 507 ARG A O 1
ATOM 3906 N N . GLU A 1 508 ? 12.711 2.512 -8.336 1 94.56 508 GLU A N 1
ATOM 3907 C CA . GLU A 1 508 ? 12.594 2.318 -9.781 1 94.56 508 GLU A CA 1
ATOM 3908 C C . GLU A 1 508 ? 12.18 0.886 -10.109 1 94.56 508 GLU A C 1
ATOM 3910 O O . GLU A 1 508 ? 12.664 -0.063 -9.492 1 94.56 508 GLU A O 1
ATOM 3915 N N . PRO A 1 509 ? 11.273 0.718 -11.094 1 95.94 509 PRO A N 1
ATOM 3916 C CA . PRO A 1 509 ? 10.875 -0.635 -11.484 1 95.94 509 PRO A CA 1
ATOM 3917 C C . PRO A 1 509 ? 12.047 -1.466 -12.008 1 95.94 509 PRO A C 1
ATOM 3919 O O . PRO A 1 509 ? 12.922 -0.94 -12.711 1 95.94 509 PRO A O 1
ATOM 3922 N N . ALA A 1 510 ? 12.07 -2.721 -11.617 1 96.94 510 ALA A N 1
ATOM 3923 C CA . ALA A 1 510 ? 13.117 -3.656 -12.016 1 96.94 510 ALA A CA 1
ATOM 3924 C C . ALA A 1 510 ? 12.547 -5.047 -12.281 1 96.94 510 ALA A C 1
ATOM 3926 O O . ALA A 1 510 ? 11.422 -5.348 -11.867 1 96.94 510 ALA A O 1
ATOM 3927 N N . PRO A 1 511 ? 13.289 -5.824 -13.133 1 96.94 511 PRO A N 1
ATOM 3928 C CA . PRO A 1 511 ? 12.859 -7.223 -13.227 1 96.94 511 PRO A CA 1
ATOM 3929 C C . PRO A 1 511 ? 12.938 -7.953 -11.883 1 96.94 511 PRO A C 1
ATOM 3931 O O . PRO A 1 511 ? 13.852 -7.711 -11.094 1 96.94 511 PRO A O 1
ATOM 3934 N N . THR A 1 512 ? 11.977 -8.789 -11.617 1 97.06 512 THR A N 1
ATOM 3935 C CA . THR A 1 512 ? 11.969 -9.578 -10.391 1 97.06 512 THR A CA 1
ATOM 3936 C C . THR A 1 512 ? 12.75 -10.875 -10.586 1 97.06 512 THR A C 1
ATOM 3938 O O . THR A 1 512 ? 13.109 -11.234 -11.703 1 97.06 512 THR A O 1
ATOM 3941 N N . LEU A 1 513 ? 12.969 -11.516 -9.461 1 97.44 513 LEU A N 1
ATOM 3942 C CA . LEU A 1 513 ? 13.586 -12.836 -9.508 1 97.44 513 LEU A CA 1
ATOM 3943 C C . LEU A 1 513 ? 12.781 -13.781 -10.398 1 97.44 513 LEU A C 1
ATOM 3945 O O . LEU A 1 513 ? 13.352 -14.578 -11.141 1 97.44 513 LEU A O 1
ATOM 3949 N N . ARG A 1 514 ? 11.555 -13.656 -10.391 1 96.56 514 ARG A N 1
ATOM 3950 C CA . ARG A 1 514 ? 10.68 -14.492 -11.211 1 96.56 514 ARG A CA 1
ATOM 3951 C C . ARG A 1 514 ? 10.836 -14.156 -12.688 1 96.56 514 ARG A C 1
ATOM 3953 O O . ARG A 1 514 ? 10.844 -15.055 -13.539 1 96.56 514 ARG A O 1
ATOM 3960 N N . THR A 1 515 ? 10.93 -12.906 -12.977 1 96.06 515 THR A N 1
ATOM 3961 C CA . THR A 1 515 ? 11.133 -12.484 -14.359 1 96.06 515 THR A CA 1
ATOM 3962 C C . THR A 1 515 ? 12.438 -13.055 -14.914 1 96.06 515 THR A C 1
ATOM 3964 O O . THR A 1 515 ? 12.469 -13.562 -16.031 1 96.06 515 THR A O 1
ATOM 3967 N N . LEU A 1 516 ? 13.469 -12.977 -14.141 1 97.38 516 LEU A N 1
ATOM 3968 C CA . LEU A 1 516 ? 14.75 -13.523 -14.562 1 97.38 516 LEU A CA 1
ATOM 3969 C C . LEU A 1 516 ? 14.664 -15.031 -14.766 1 97.38 516 LEU A C 1
ATOM 3971 O O . LEU A 1 516 ? 15.188 -15.562 -15.75 1 97.38 516 LEU A O 1
ATOM 3975 N N . TYR A 1 517 ? 13.969 -15.695 -13.852 1 96.94 517 TYR A N 1
ATOM 3976 C CA . TYR A 1 517 ? 13.758 -17.125 -13.945 1 96.94 517 TYR A CA 1
ATOM 3977 C C . TYR A 1 517 ? 13.055 -17.5 -15.25 1 96.94 517 TYR A C 1
ATOM 3979 O O . TYR A 1 517 ? 13.477 -18.406 -15.961 1 96.94 517 TYR A O 1
ATOM 3987 N N . THR A 1 518 ? 12.008 -16.781 -15.578 1 95.75 518 THR A N 1
ATOM 3988 C CA . THR A 1 518 ? 11.211 -17.062 -16.766 1 95.75 518 THR A CA 1
ATOM 3989 C C . THR A 1 518 ? 12.031 -16.828 -18.031 1 95.75 518 THR A C 1
ATOM 3991 O O . THR A 1 518 ? 11.938 -17.594 -19 1 95.75 518 THR A O 1
ATOM 3994 N N . LEU A 1 519 ? 12.805 -15.812 -18 1 94.81 519 LEU A N 1
ATOM 3995 C CA . LEU A 1 519 ? 13.633 -15.508 -19.156 1 94.81 519 LEU A CA 1
ATOM 3996 C C . LEU A 1 519 ? 14.734 -16.562 -19.328 1 94.81 519 LEU A C 1
ATOM 3998 O O . LEU A 1 519 ? 15.07 -16.922 -20.469 1 94.81 519 LEU A O 1
ATOM 4002 N N . LEU A 1 520 ? 15.281 -16.969 -18.234 1 95.31 520 LEU A N 1
ATOM 4003 C CA . LEU A 1 520 ? 16.297 -18.016 -18.281 1 95.31 520 LEU A CA 1
ATOM 4004 C C . LEU A 1 520 ? 15.703 -19.328 -18.781 1 95.31 520 LEU A C 1
ATOM 4006 O O . LEU A 1 520 ? 16.328 -20.047 -19.562 1 95.31 520 LEU A O 1
ATOM 4010 N N . LEU A 1 521 ? 14.547 -19.609 -18.25 1 95.12 521 LEU A N 1
ATOM 4011 C CA . LEU A 1 521 ? 13.859 -20.812 -18.703 1 95.12 521 LEU A CA 1
ATOM 4012 C C . LEU A 1 521 ? 13.602 -20.781 -20.203 1 95.12 521 LEU A C 1
ATOM 4014 O O . LEU A 1 521 ? 13.82 -21.781 -20.891 1 95.12 521 LEU A O 1
ATOM 4018 N N . GLU A 1 522 ? 13.172 -19.703 -20.688 1 94 522 GLU A N 1
ATOM 4019 C CA . GLU A 1 522 ? 12.914 -19.516 -22.125 1 94 522 GLU A CA 1
ATOM 4020 C C . GLU A 1 522 ? 14.195 -19.641 -22.938 1 94 522 GLU A C 1
ATOM 4022 O O . GLU A 1 522 ? 14.211 -20.281 -23.984 1 94 522 GLU A O 1
ATOM 4027 N N . ALA A 1 523 ? 15.195 -19.047 -22.469 1 92.5 523 ALA A N 1
ATOM 4028 C CA . ALA A 1 523 ? 16.484 -19.094 -23.156 1 92.5 523 ALA A CA 1
ATOM 4029 C C . ALA A 1 523 ? 17 -20.531 -23.219 1 92.5 523 ALA A C 1
ATOM 4031 O O . ALA A 1 523 ? 17.484 -20.969 -24.281 1 92.5 523 ALA A O 1
ATOM 4032 N N . GLU A 1 524 ? 16.922 -21.203 -22.141 1 92.38 524 GLU A N 1
ATOM 4033 C CA . GLU A 1 524 ? 17.406 -22.578 -22.109 1 92.38 524 GLU A CA 1
ATOM 4034 C C . GLU A 1 524 ? 16.547 -23.5 -22.969 1 92.38 524 GLU A C 1
ATOM 4036 O O . GLU A 1 524 ? 17.047 -24.438 -23.594 1 92.38 524 GLU A O 1
ATOM 4041 N N . ALA A 1 525 ? 15.336 -23.25 -22.969 1 93.81 525 ALA A N 1
ATOM 4042 C CA . ALA A 1 525 ? 14.438 -24.016 -23.828 1 93.81 525 ALA A CA 1
ATOM 4043 C C . ALA A 1 525 ? 14.758 -23.797 -25.312 1 93.81 525 ALA A C 1
ATOM 4045 O O . ALA A 1 525 ? 14.719 -24.734 -26.109 1 93.81 525 ALA A O 1
ATOM 4046 N N . ARG A 1 526 ? 15.062 -22.609 -25.594 1 92.38 526 ARG A N 1
ATOM 4047 C CA . ARG A 1 526 ? 15.414 -22.297 -26.984 1 92.38 526 ARG A CA 1
ATOM 4048 C C . ARG A 1 526 ? 16.75 -22.953 -27.359 1 92.38 526 ARG A C 1
ATOM 4050 O O . ARG A 1 526 ? 16.891 -23.453 -28.484 1 92.38 526 ARG A O 1
ATOM 4057 N N . ARG A 1 527 ? 17.656 -22.859 -26.5 1 89.88 527 ARG A N 1
ATOM 4058 C CA . ARG A 1 527 ? 18.953 -23.5 -26.75 1 89.88 527 ARG A CA 1
ATOM 4059 C C . ARG A 1 527 ? 18.781 -25.016 -26.938 1 89.88 527 ARG A C 1
ATOM 4061 O O . ARG A 1 527 ? 19.438 -25.609 -27.797 1 89.88 527 ARG A O 1
ATOM 4068 N N . LEU A 1 528 ? 17.922 -25.547 -26.156 1 90.81 528 LEU A N 1
ATOM 4069 C CA . LEU A 1 528 ? 17.625 -26.969 -26.266 1 90.81 528 LEU A CA 1
ATOM 4070 C C . LEU A 1 528 ? 16.984 -27.281 -27.609 1 90.81 528 LEU A C 1
ATOM 4072 O O . LEU A 1 528 ? 17.297 -28.312 -28.219 1 90.81 528 LEU A O 1
ATOM 4076 N N . ALA A 1 529 ? 16.156 -26.469 -28.047 1 91.31 529 ALA A N 1
ATOM 4077 C CA . ALA A 1 529 ? 15.445 -26.672 -29.312 1 91.31 529 ALA A CA 1
ATOM 4078 C C . ALA A 1 529 ? 16.391 -26.516 -30.5 1 91.31 529 ALA A C 1
ATOM 4080 O O . ALA A 1 529 ? 16.234 -27.188 -31.516 1 91.31 529 ALA A O 1
ATOM 4081 N N . GLU A 1 530 ? 17.375 -25.719 -30.422 1 91.62 530 GLU A N 1
ATOM 4082 C CA . GLU A 1 530 ? 18.328 -25.5 -31.5 1 91.62 530 GLU A CA 1
ATOM 4083 C C . GLU A 1 530 ? 19.297 -26.672 -31.625 1 91.62 530 GLU A C 1
ATOM 4085 O O . GLU A 1 530 ? 19.641 -27.078 -32.75 1 91.62 530 GLU A O 1
ATOM 4090 N N . ASP A 1 531 ? 19.734 -27.109 -30.438 1 92 531 ASP A N 1
ATOM 4091 C CA . ASP A 1 531 ? 20.609 -28.281 -30.406 1 92 531 ASP A CA 1
ATOM 4092 C C . ASP A 1 531 ? 20.172 -29.266 -29.328 1 92 531 ASP A C 1
ATOM 4094 O O . ASP A 1 531 ? 20.75 -29.297 -28.234 1 92 531 ASP A O 1
ATOM 4098 N N . PRO A 1 532 ? 19.266 -30.062 -29.734 1 90.38 532 PRO A N 1
ATOM 4099 C CA . PRO A 1 532 ? 18.672 -30.953 -28.734 1 90.38 532 PRO A CA 1
ATOM 4100 C C . PRO A 1 532 ? 19.672 -31.922 -28.125 1 90.38 532 PRO A C 1
ATOM 4102 O O . PRO A 1 532 ? 19.594 -32.25 -26.938 1 90.38 532 PRO A O 1
ATOM 4105 N N . TRP A 1 533 ? 20.641 -32.406 -28.953 1 90.06 533 TRP A N 1
ATOM 4106 C CA . TRP A 1 533 ? 21.625 -33.375 -28.469 1 90.06 533 TRP A CA 1
ATOM 4107 C C . TRP A 1 533 ? 22.516 -32.75 -27.391 1 90.06 533 TRP A C 1
ATOM 4109 O O . TRP A 1 533 ? 22.641 -33.281 -26.297 1 90.06 533 TRP A O 1
ATOM 4119 N N . ARG A 1 534 ? 23.047 -31.625 -27.719 1 89 534 ARG A N 1
ATOM 4120 C CA . ARG A 1 534 ? 23.922 -30.953 -26.781 1 89 534 ARG A CA 1
ATOM 4121 C C . ARG A 1 534 ? 23.141 -30.391 -25.594 1 89 534 ARG A C 1
ATOM 4123 O O . ARG A 1 534 ? 23.625 -30.438 -24.453 1 89 534 ARG A O 1
ATOM 4130 N N . GLY A 1 535 ? 22.047 -29.875 -25.922 1 87.88 535 GLY A N 1
ATOM 4131 C CA . GLY A 1 535 ? 21.203 -29.312 -24.891 1 87.88 535 GLY A CA 1
ATOM 4132 C C . GLY A 1 535 ? 20.797 -30.328 -23.828 1 87.88 535 GLY A C 1
ATOM 4133 O O . GLY A 1 535 ? 20.844 -30.031 -22.641 1 87.88 535 GLY A O 1
ATOM 4134 N N . PHE A 1 536 ? 20.453 -31.391 -24.297 1 90.19 536 PHE A N 1
ATOM 4135 C CA . PHE A 1 536 ? 20 -32.438 -23.375 1 90.19 536 PHE A CA 1
ATOM 4136 C C . PHE A 1 536 ? 21.172 -32.938 -22.531 1 90.19 536 PHE A C 1
ATOM 4138 O O . PHE A 1 536 ? 21 -33.188 -21.328 1 90.19 536 PHE A O 1
ATOM 4145 N N . SER A 1 537 ? 22.281 -33 -23.094 1 88.44 537 SER A N 1
ATOM 4146 C CA . SER A 1 537 ? 23.453 -33.531 -22.391 1 88.44 537 SER A CA 1
ATOM 4147 C C . SER A 1 537 ? 23.906 -32.562 -21.297 1 88.44 537 SER A C 1
ATOM 4149 O O . SER A 1 537 ? 24.562 -32.969 -20.328 1 88.44 537 SER A O 1
ATOM 4151 N N . GLN A 1 538 ? 23.547 -31.359 -21.422 1 87.62 538 GLN A N 1
ATOM 4152 C CA . GLN A 1 538 ? 24 -30.344 -20.484 1 87.62 538 GLN A CA 1
ATOM 4153 C C . GLN A 1 538 ? 22.969 -30.125 -19.375 1 87.62 538 GLN A C 1
ATOM 4155 O O . GLN A 1 538 ? 23.234 -29.406 -18.406 1 87.62 538 GLN A O 1
ATOM 4160 N N . LEU A 1 539 ? 21.844 -30.734 -19.484 1 90.25 539 LEU A N 1
ATOM 4161 C CA . LEU A 1 539 ? 20.828 -30.594 -18.438 1 90.25 539 LEU A CA 1
ATOM 4162 C C . LEU A 1 539 ? 21.234 -31.375 -17.188 1 90.25 539 LEU A C 1
ATOM 4164 O O . LEU A 1 539 ? 21.781 -32.469 -17.281 1 90.25 539 LEU A O 1
ATOM 4168 N N . PRO A 1 540 ? 21.062 -30.703 -16.078 1 88.62 540 PRO A N 1
ATOM 4169 C CA . PRO A 1 540 ? 21.359 -31.406 -14.82 1 88.62 540 PRO A CA 1
ATOM 4170 C C . PRO A 1 540 ? 20.312 -32.469 -14.469 1 88.62 540 PRO A C 1
ATOM 4172 O O . PRO A 1 540 ? 19.5 -32.25 -13.555 1 88.62 540 PRO A O 1
ATOM 4175 N N . LEU A 1 541 ? 20.359 -33.5 -15.062 1 87.12 541 LEU A N 1
ATOM 4176 C CA . LEU A 1 541 ? 19.422 -34.594 -14.836 1 87.12 541 LEU A CA 1
ATOM 4177 C C . LEU A 1 541 ? 20 -35.594 -13.836 1 87.12 541 LEU A C 1
ATOM 4179 O O . LEU A 1 541 ? 21.203 -35.625 -13.609 1 87.12 541 LEU A O 1
ATOM 4183 N N . PRO A 1 542 ? 19.078 -36.25 -13.148 1 80.19 542 PRO A N 1
ATOM 4184 C CA . PRO A 1 542 ? 19.562 -37.281 -12.203 1 80.19 542 PRO A CA 1
ATOM 4185 C C . PRO A 1 542 ? 20.156 -38.5 -12.891 1 80.19 542 PRO A C 1
ATOM 4187 O O . PRO A 1 542 ? 19.672 -39.625 -12.688 1 80.19 542 PRO A O 1
ATOM 4190 N N . LEU A 1 543 ? 20.953 -38.281 -13.875 1 81.75 543 LEU A N 1
ATOM 4191 C CA . LEU A 1 543 ? 21.672 -39.281 -14.625 1 81.75 543 LEU A CA 1
ATOM 4192 C C . LEU A 1 543 ? 23.156 -38.969 -14.688 1 81.75 543 LEU A C 1
ATOM 4194 O O . LEU A 1 543 ? 23.547 -37.812 -14.734 1 81.75 543 LEU A O 1
ATOM 4198 N N . PRO A 1 544 ? 23.906 -40.062 -14.5 1 81.38 544 PRO A N 1
ATOM 4199 C CA . PRO A 1 544 ? 25.344 -39.781 -14.633 1 81.38 544 PRO A CA 1
ATOM 4200 C C . PRO A 1 544 ? 25.703 -39.125 -15.961 1 81.38 544 PRO A C 1
ATOM 4202 O O . PRO A 1 544 ? 25.062 -39.406 -16.984 1 81.38 544 PRO A O 1
ATOM 4205 N N . GLU A 1 545 ? 26.594 -38.25 -16.031 1 79.31 545 GLU A N 1
ATOM 4206 C CA . GLU A 1 545 ? 26.969 -37.406 -17.156 1 79.31 545 GLU A CA 1
ATOM 4207 C C . GLU A 1 545 ? 27.297 -38.219 -18.391 1 79.31 545 GLU A C 1
ATOM 4209 O O . GLU A 1 545 ? 26.891 -37.875 -19.5 1 79.31 545 GLU A O 1
ATOM 4214 N N . GLY A 1 546 ? 27.938 -39.281 -18.266 1 80.25 546 GLY A N 1
ATOM 4215 C CA . GLY A 1 546 ? 28.344 -40.125 -19.406 1 80.25 546 GLY A CA 1
ATOM 4216 C C . GLY A 1 546 ? 27.172 -40.812 -20.078 1 80.25 546 GLY A C 1
ATOM 4217 O O . GLY A 1 546 ? 27.266 -41.188 -21.25 1 80.25 546 GLY A O 1
ATOM 4218 N N . TYR A 1 547 ? 26.109 -40.844 -19.406 1 86.12 547 TYR A N 1
ATOM 4219 C CA . TYR A 1 547 ? 25 -41.656 -19.922 1 86.12 547 TYR A CA 1
ATOM 4220 C C . TYR A 1 547 ? 23.922 -40.75 -20.516 1 86.12 547 TYR A C 1
ATOM 4222 O O . TYR A 1 547 ? 22.953 -41.25 -21.094 1 86.12 547 TYR A O 1
ATOM 4230 N N . ARG A 1 548 ? 24.141 -39.438 -20.453 1 87.81 548 ARG A N 1
ATOM 4231 C CA . ARG A 1 548 ? 23.094 -38.531 -20.859 1 87.81 548 ARG A CA 1
ATOM 4232 C C . ARG A 1 548 ? 22.906 -38.562 -22.375 1 87.81 548 ARG A C 1
ATOM 4234 O O . ARG A 1 548 ? 21.781 -38.531 -22.875 1 87.81 548 ARG A O 1
ATOM 4241 N N . ALA A 1 549 ? 23.938 -38.656 -23.047 1 85.25 549 ALA A N 1
ATOM 4242 C CA . ALA A 1 549 ? 23.844 -38.75 -24.516 1 85.25 549 ALA A CA 1
ATOM 4243 C C . ALA A 1 549 ? 23.125 -40.031 -24.938 1 85.25 549 ALA A C 1
ATOM 4245 O O . ALA A 1 549 ? 22.328 -40.031 -25.875 1 85.25 549 ALA A O 1
ATOM 4246 N N . TRP A 1 550 ? 23.453 -41.062 -24.266 1 88.25 550 TRP A N 1
ATOM 4247 C CA . TRP A 1 550 ? 22.844 -42.375 -24.578 1 88.25 550 TRP A CA 1
ATOM 4248 C C . TRP A 1 550 ? 21.359 -42.344 -24.219 1 88.25 550 TRP A C 1
ATOM 4250 O O . TRP A 1 550 ? 20.531 -42.938 -24.922 1 88.25 550 TRP A O 1
ATOM 4260 N N . ALA A 1 551 ? 21.141 -41.719 -23.125 1 89.06 551 ALA A N 1
ATOM 4261 C CA . ALA A 1 551 ? 19.75 -41.625 -22.719 1 89.06 551 ALA A CA 1
ATOM 4262 C C . ALA A 1 551 ? 18.938 -40.844 -23.75 1 89.06 551 ALA A C 1
ATOM 4264 O O . ALA A 1 551 ? 17.797 -41.188 -24.047 1 89.06 551 ALA A O 1
ATOM 4265 N N . PHE A 1 552 ? 19.547 -39.781 -24.266 1 90.81 552 PHE A N 1
ATOM 4266 C CA . PHE A 1 552 ? 18.859 -39 -25.266 1 90.81 552 PHE A CA 1
ATOM 4267 C C . PHE A 1 552 ? 18.625 -39.812 -26.547 1 90.81 552 PHE A C 1
ATOM 4269 O O . PHE A 1 552 ? 17.547 -39.75 -27.141 1 90.81 552 PHE A O 1
ATOM 4276 N N . ALA A 1 553 ? 19.594 -40.531 -26.875 1 91.44 553 ALA A N 1
ATOM 4277 C CA . ALA A 1 553 ? 19.453 -41.406 -28.047 1 91.44 553 ALA A CA 1
ATOM 4278 C C . ALA A 1 553 ? 18.344 -42.406 -27.859 1 91.44 553 ALA A C 1
ATOM 4280 O O . ALA A 1 553 ? 17.562 -42.688 -28.781 1 91.44 553 ALA A O 1
ATOM 4281 N N . ALA A 1 554 ? 18.359 -42.969 -26.719 1 90.88 554 ALA A N 1
ATOM 4282 C CA . ALA A 1 554 ? 17.328 -43.938 -26.406 1 90.88 554 ALA A CA 1
ATOM 4283 C C . ALA A 1 554 ? 15.945 -43.312 -26.469 1 90.88 554 ALA A C 1
ATOM 4285 O O . ALA A 1 554 ? 15 -43.938 -26.984 1 90.88 554 ALA A O 1
ATOM 4286 N N . LEU A 1 555 ? 15.867 -42.156 -25.953 1 91.19 555 LEU A N 1
ATOM 4287 C CA . LEU A 1 555 ? 14.586 -41.469 -25.969 1 91.19 555 LEU A CA 1
ATOM 4288 C C . LEU A 1 555 ? 14.156 -41.125 -27.391 1 91.19 555 LEU A C 1
ATOM 4290 O O . LEU A 1 555 ? 12.977 -41.219 -27.734 1 91.19 555 LEU A O 1
ATOM 4294 N N . LEU A 1 556 ? 15.094 -40.75 -28.172 1 90.88 556 LEU A N 1
ATOM 4295 C CA . LEU A 1 556 ? 14.805 -40.469 -29.562 1 90.88 556 LEU A CA 1
ATOM 4296 C C . LEU A 1 556 ? 14.352 -41.719 -30.297 1 90.88 556 LEU A C 1
ATOM 4298 O O . LEU A 1 556 ? 13.422 -41.688 -31.109 1 90.88 556 LEU A O 1
ATOM 4302 N N . LEU A 1 557 ? 15.031 -42.781 -30.016 1 92.12 557 LEU A N 1
ATOM 4303 C CA . LEU A 1 557 ? 14.664 -44.062 -30.625 1 92.12 557 LEU A CA 1
ATOM 4304 C C . LEU A 1 557 ? 13.266 -44.5 -30.188 1 92.12 557 LEU A C 1
ATOM 4306 O O . LEU A 1 557 ? 12.5 -45 -31 1 92.12 557 LEU A O 1
ATOM 4310 N N . LEU A 1 558 ? 13.062 -44.25 -28.922 1 92.62 558 LEU A N 1
ATOM 4311 C CA . LEU A 1 558 ? 11.734 -44.594 -28.422 1 92.62 558 LEU A CA 1
ATOM 4312 C C . LEU A 1 558 ? 10.664 -43.719 -29.062 1 92.62 558 LEU A C 1
ATOM 4314 O O . LEU A 1 558 ? 9.57 -44.188 -29.359 1 92.62 558 LEU A O 1
ATOM 4318 N N . ALA A 1 559 ? 10.922 -42.438 -29.219 1 91.62 559 ALA A N 1
ATOM 4319 C CA . ALA A 1 559 ? 9.984 -41.531 -29.875 1 91.62 559 ALA A CA 1
ATOM 4320 C C . ALA A 1 559 ? 9.711 -41.969 -31.312 1 91.62 559 ALA A C 1
ATOM 4322 O O . ALA A 1 559 ? 8.562 -41.938 -31.75 1 91.62 559 ALA A O 1
ATOM 4323 N N . LEU A 1 560 ? 10.742 -42.344 -31.938 1 90.88 560 LEU A N 1
ATOM 4324 C CA . LEU A 1 560 ? 10.609 -42.844 -33.312 1 90.88 560 LEU A CA 1
ATOM 4325 C C . LEU A 1 560 ? 9.797 -44.125 -33.344 1 90.88 560 LEU A C 1
ATOM 4327 O O . LEU A 1 560 ? 8.992 -44.344 -34.25 1 90.88 560 LEU A O 1
ATOM 4331 N N . TYR A 1 561 ? 10.133 -44.938 -32.375 1 92.38 561 TYR A N 1
ATOM 4332 C CA . TYR A 1 561 ? 9.391 -46.188 -32.25 1 92.38 561 TYR A CA 1
ATOM 4333 C C . TYR A 1 561 ? 7.895 -45.906 -32.125 1 92.38 561 TYR A C 1
ATOM 4335 O O . TYR A 1 561 ? 7.09 -46.531 -32.844 1 92.38 561 TYR A O 1
ATOM 4343 N N . HIS A 1 562 ? 7.512 -45 -31.312 1 93.56 562 HIS A N 1
ATOM 4344 C CA . HIS A 1 562 ? 6.109 -44.656 -31.125 1 93.56 562 HIS A CA 1
ATOM 4345 C C . HIS A 1 562 ? 5.523 -44.031 -32.375 1 93.56 562 HIS A C 1
ATOM 4347 O O . HIS A 1 562 ? 4.383 -44.312 -32.75 1 93.56 562 HIS A O 1
ATOM 4353 N N . LEU A 1 563 ? 6.238 -43.188 -33.062 1 89.69 563 LEU A N 1
ATOM 4354 C CA . LEU A 1 563 ? 5.766 -42.5 -34.25 1 89.69 563 LEU A CA 1
ATOM 4355 C C . LEU A 1 563 ? 5.547 -43.5 -35.375 1 89.69 563 LEU A C 1
ATOM 4357 O O . LEU A 1 563 ? 4.535 -43.438 -36.094 1 89.69 563 LEU A O 1
ATOM 4361 N N . LEU A 1 564 ? 6.465 -44.438 -35.438 1 88.94 564 LEU A N 1
ATOM 4362 C CA . LEU A 1 564 ? 6.375 -45.438 -36.5 1 88.94 564 LEU A CA 1
ATOM 4363 C C . LEU A 1 564 ? 5.176 -46.344 -36.281 1 88.94 564 LEU A C 1
ATOM 4365 O O . LEU A 1 564 ? 4.43 -46.656 -37.219 1 88.94 564 LEU A O 1
ATOM 4369 N N . THR A 1 565 ? 5.07 -46.719 -35.062 1 90.62 565 THR A N 1
ATOM 4370 C CA . THR A 1 565 ? 4.027 -47.688 -34.781 1 90.62 565 THR A CA 1
ATOM 4371 C C . THR A 1 565 ? 2.65 -47.031 -34.781 1 90.62 565 THR A C 1
ATOM 4373 O O . THR A 1 565 ? 1.635 -47.719 -34.969 1 90.62 565 THR A O 1
ATOM 4376 N N . PHE A 1 566 ? 2.646 -45.75 -34.5 1 87.75 566 PHE A N 1
ATOM 4377 C CA . PHE A 1 566 ? 1.375 -45.031 -34.469 1 87.75 566 PHE A CA 1
ATOM 4378 C C . PHE A 1 566 ? 0.691 -45.031 -35.812 1 87.75 566 PHE A C 1
ATOM 4380 O O . PHE A 1 566 ? -0.537 -45.094 -35.906 1 87.75 566 PHE A O 1
ATOM 4387 N N . PHE A 1 567 ? 1.459 -45.156 -36.906 1 86.56 567 PHE A N 1
ATOM 4388 C CA . PHE A 1 567 ? 0.901 -45.062 -38.281 1 86.56 567 PHE A CA 1
ATOM 4389 C C . PHE A 1 567 ? 0.787 -46.438 -38.906 1 86.56 567 PHE A C 1
ATOM 4391 O O . PHE A 1 567 ? 0.249 -46.594 -40 1 86.56 567 PHE A O 1
ATOM 4398 N N . LEU A 1 568 ? 1.165 -47.469 -38.188 1 88.06 568 LEU A N 1
ATOM 4399 C CA . LEU A 1 568 ? 1.071 -48.812 -38.719 1 88.06 568 LEU A CA 1
ATOM 4400 C C . LEU A 1 568 ? -0.341 -49.375 -38.562 1 88.06 568 LEU A C 1
ATOM 4402 O O . LEU A 1 568 ? -1.021 -49.062 -37.562 1 88.06 568 LEU A O 1
ATOM 4406 N N . PRO A 1 569 ? -0.79 -50.125 -39.562 1 87.38 569 PRO A N 1
ATOM 4407 C CA . PRO A 1 569 ? -2.09 -50.781 -39.406 1 87.38 569 PRO A CA 1
ATOM 4408 C C . PRO A 1 569 ? -2.088 -51.844 -38.312 1 87.38 569 PRO A C 1
ATOM 4410 O O . PRO A 1 569 ? -1.081 -52.531 -38.125 1 87.38 569 PRO A O 1
ATOM 4413 N N . ARG A 1 570 ? -3.143 -51.906 -37.562 1 88.88 570 ARG A N 1
ATOM 4414 C CA . ARG A 1 570 ? -3.248 -52.844 -36.438 1 88.88 570 ARG A CA 1
ATOM 4415 C C . ARG A 1 570 ? -3.238 -54.281 -36.938 1 88.88 570 ARG A C 1
ATOM 4417 O O . ARG A 1 570 ? -3.959 -54.625 -37.875 1 88.88 570 ARG A O 1
ATOM 4424 N N . ARG A 1 571 ? -2.408 -55.031 -36.344 1 84.56 571 ARG A N 1
ATOM 4425 C CA . ARG A 1 571 ? -2.344 -56.438 -36.656 1 84.56 571 ARG A CA 1
ATOM 4426 C C . ARG A 1 571 ? -3.287 -57.25 -35.781 1 84.56 571 ARG A C 1
ATOM 4428 O O . ARG A 1 571 ? -3.562 -56.844 -34.625 1 84.56 571 ARG A O 1
ATOM 4435 N N . GLN A 1 572 ? -3.816 -58.25 -36.438 1 77.94 572 GLN A N 1
ATOM 4436 C CA . GLN A 1 572 ? -4.801 -59.062 -35.719 1 77.94 572 GLN A CA 1
ATOM 4437 C C . GLN A 1 572 ? -4.125 -60.156 -34.875 1 77.94 572 GLN A C 1
ATOM 4439 O O . GLN A 1 572 ? -3.029 -60.594 -35.219 1 77.94 572 GLN A O 1
ATOM 4444 N N . GLY A 1 573 ? -4.352 -60.156 -33.625 1 71.25 573 GLY A N 1
ATOM 4445 C CA . GLY A 1 573 ? -3.871 -61.25 -32.781 1 71.25 573 GLY A CA 1
ATOM 4446 C C . GLY A 1 573 ? -4.332 -61.125 -31.328 1 71.25 573 GLY A C 1
ATOM 4447 O O . GLY A 1 573 ? -4.191 -60.062 -30.719 1 71.25 573 GLY A O 1
ATOM 4448 N N . GLN A 1 574 ? -5.273 -62.062 -30.969 1 74.5 574 GLN A N 1
ATOM 4449 C CA . GLN A 1 574 ? -5.734 -62.062 -29.578 1 74.5 574 GLN A CA 1
ATOM 4450 C C . GLN A 1 574 ? -5.145 -63.219 -28.797 1 74.5 574 GLN A C 1
ATOM 4452 O O . GLN A 1 574 ? -5.031 -64.312 -29.328 1 74.5 574 GLN A O 1
ATOM 4457 N N . PRO A 1 575 ? -4.582 -62.844 -27.719 1 78.25 575 PRO A N 1
ATOM 4458 C CA . PRO A 1 575 ? -4.066 -63.938 -26.875 1 78.25 575 PRO A CA 1
ATOM 4459 C C . PRO A 1 575 ? -5.176 -64.812 -26.312 1 78.25 575 PRO A C 1
ATOM 4461 O O . PRO A 1 575 ? -6.359 -64.5 -26.453 1 78.25 575 PRO A O 1
ATOM 4464 N N . SER A 1 576 ? -4.734 -66 -25.781 1 85.31 576 SER A N 1
ATOM 4465 C CA . SER A 1 576 ? -5.691 -66.812 -25.109 1 85.31 576 SER A CA 1
ATOM 4466 C C . SER A 1 576 ? -6.363 -66.125 -23.938 1 85.31 576 SER A C 1
ATOM 4468 O O . SER A 1 576 ? -5.75 -65.25 -23.281 1 85.31 576 SER A O 1
ATOM 4470 N N . PRO A 1 577 ? -7.645 -66.438 -23.719 1 85.12 577 PRO A N 1
ATOM 4471 C CA . PRO A 1 577 ? -8.391 -65.688 -22.672 1 85.12 577 PRO A CA 1
ATOM 4472 C C . PRO A 1 577 ? -7.758 -65.875 -21.297 1 85.12 577 PRO A C 1
ATOM 4474 O O . PRO A 1 577 ? -7.738 -64.938 -20.516 1 85.12 577 PRO A O 1
ATOM 4477 N N . ALA A 1 578 ? -7.219 -67.062 -21.031 1 84.38 578 ALA A N 1
ATOM 4478 C CA . ALA A 1 578 ? -6.594 -67.25 -19.719 1 84.38 578 ALA A CA 1
ATOM 4479 C C . ALA A 1 578 ? -5.336 -66.375 -19.578 1 84.38 578 ALA A C 1
ATOM 4481 O O . ALA A 1 578 ? -5.102 -65.812 -18.516 1 84.38 578 ALA A O 1
ATOM 4482 N N . TYR A 1 579 ? -4.594 -66.375 -20.578 1 88.69 579 TYR A N 1
ATOM 4483 C CA . TYR A 1 579 ? -3.371 -65.562 -20.578 1 88.69 579 TYR A CA 1
ATOM 4484 C C . TYR A 1 579 ? -3.689 -64.062 -20.5 1 88.69 579 TYR A C 1
ATOM 4486 O O . TYR A 1 579 ? -3.043 -63.344 -19.75 1 88.69 579 TYR A O 1
ATOM 4494 N N . ALA A 1 580 ? -4.711 -63.656 -21.125 1 87.75 580 ALA A N 1
ATOM 4495 C CA . ALA A 1 580 ? -5.141 -62.25 -21.125 1 87.75 580 ALA A CA 1
ATOM 4496 C C . ALA A 1 580 ? -5.625 -61.844 -19.734 1 87.75 580 ALA A C 1
ATOM 4498 O O . ALA A 1 580 ? -5.32 -60.75 -19.266 1 87.75 580 ALA A O 1
ATOM 4499 N N . LEU A 1 581 ? -6.344 -62.812 -19.109 1 87.75 581 LEU A N 1
ATOM 4500 C CA . LEU A 1 581 ? -6.859 -62.531 -17.766 1 87.75 581 LEU A CA 1
ATOM 4501 C C . LEU A 1 581 ? -5.723 -62.406 -16.766 1 87.75 581 LEU A C 1
ATOM 4503 O O . LEU A 1 581 ? -5.75 -61.562 -15.875 1 87.75 581 LEU A O 1
ATOM 4507 N N . PHE A 1 582 ? -4.758 -63.219 -16.891 1 88.06 582 PHE A N 1
ATOM 4508 C CA . PHE A 1 582 ? -3.607 -63.188 -15.992 1 88.06 582 PHE A CA 1
ATOM 4509 C C . PHE A 1 582 ? -2.881 -61.875 -16.078 1 88.06 582 PHE A C 1
ATOM 4511 O O . PHE A 1 582 ? -2.572 -61.25 -15.055 1 88.06 582 PHE A O 1
ATOM 4518 N N . LEU A 1 583 ? -2.67 -61.344 -17.25 1 89.75 583 LEU A N 1
ATOM 4519 C CA . LEU A 1 583 ? -1.955 -60.094 -17.438 1 89.75 583 LEU A CA 1
ATOM 4520 C C . LEU A 1 583 ? -2.814 -58.906 -16.984 1 89.75 583 LEU A C 1
ATOM 4522 O O . LEU A 1 583 ? -2.297 -57.938 -16.453 1 89.75 583 LEU A O 1
ATOM 4526 N N . ARG A 1 584 ? -4.082 -59.062 -17.172 1 89.81 584 ARG A N 1
ATOM 4527 C CA . ARG A 1 584 ? -4.996 -57.969 -16.781 1 89.81 584 ARG A CA 1
ATOM 4528 C C . ARG A 1 584 ? -5.055 -57.844 -15.258 1 89.81 584 ARG A C 1
ATOM 4530 O O . ARG A 1 584 ? -5.25 -56.75 -14.734 1 89.81 584 ARG A O 1
ATOM 4537 N N . LEU A 1 585 ? -4.812 -58.938 -14.641 1 88.62 585 LEU A N 1
ATOM 4538 C CA . LEU A 1 585 ? -4.82 -58.906 -13.18 1 88.62 585 LEU A CA 1
ATOM 4539 C C . LEU A 1 585 ? -3.561 -58.219 -12.641 1 88.62 585 LEU A C 1
ATOM 4541 O O . LEU A 1 585 ? -3.568 -57.688 -11.531 1 88.62 585 LEU A O 1
ATOM 4545 N N . LEU A 1 586 ? -2.51 -58.156 -13.43 1 90.12 586 LEU A N 1
ATOM 4546 C CA . LEU A 1 586 ? -1.224 -57.656 -12.961 1 90.12 586 LEU A CA 1
ATOM 4547 C C . LEU A 1 586 ? -1.143 -56.156 -13.102 1 90.12 586 LEU A C 1
ATOM 4549 O O . LEU A 1 586 ? -0.412 -55.5 -12.359 1 90.12 586 LEU A O 1
ATOM 4553 N N . LEU A 1 587 ? -1.838 -55.594 -14.016 1 92.5 587 LEU A N 1
ATOM 4554 C CA . LEU A 1 587 ? -1.73 -54.156 -14.258 1 92.5 587 LEU A CA 1
ATOM 4555 C C . LEU A 1 587 ? -3.041 -53.469 -13.93 1 92.5 587 LEU A C 1
ATOM 4557 O O . LEU A 1 587 ? -4.004 -53.531 -14.695 1 92.5 587 LEU A O 1
ATOM 4561 N N . PRO A 1 588 ? -2.957 -52.719 -12.914 1 92.06 588 PRO A N 1
ATOM 4562 C CA . PRO A 1 588 ? -4.176 -51.969 -12.57 1 92.06 588 PRO A CA 1
ATOM 4563 C C . PRO A 1 588 ? -4.625 -51.031 -13.688 1 92.06 588 PRO A C 1
ATOM 4565 O O . PRO A 1 588 ? -3.816 -50.281 -14.211 1 92.06 588 PRO A O 1
ATOM 4568 N N . GLY A 1 589 ? -5.895 -51.062 -14.062 1 90.06 589 GLY A N 1
ATOM 4569 C CA . GLY A 1 589 ? -6.48 -50.188 -15.055 1 90.06 589 GLY A CA 1
ATOM 4570 C C . GLY A 1 589 ? -6.484 -50.781 -16.453 1 90.06 589 GLY A C 1
ATOM 4571 O O . GLY A 1 589 ? -7.023 -50.156 -17.391 1 90.06 589 GLY A O 1
ATOM 4572 N N . SER A 1 590 ? -6.047 -52 -16.672 1 88.38 590 SER A N 1
ATOM 4573 C CA . SER A 1 590 ? -5.887 -52.625 -17.984 1 88.38 590 SER A CA 1
ATOM 4574 C C . SER A 1 590 ? -7.23 -52.812 -18.672 1 88.38 590 SER A C 1
ATOM 4576 O O . SER A 1 590 ? -7.305 -52.875 -19.891 1 88.38 590 SER A O 1
ATOM 4578 N N . LEU A 1 591 ? -8.305 -52.969 -17.844 1 81.38 591 LEU A N 1
ATOM 4579 C CA . LEU A 1 591 ? -9.617 -53.25 -18.422 1 81.38 591 LEU A CA 1
ATOM 4580 C C . LEU A 1 591 ? -10.195 -52 -19.078 1 81.38 591 LEU A C 1
ATOM 4582 O O . LEU A 1 591 ? -11.086 -52.094 -19.938 1 81.38 591 LEU A O 1
ATOM 4586 N N . GLY A 1 592 ? -9.68 -50.906 -18.766 1 77.31 592 GLY A N 1
ATOM 4587 C CA . GLY A 1 592 ? -10.297 -49.688 -19.281 1 77.31 592 GLY A CA 1
ATOM 4588 C C . GLY A 1 592 ? -9.281 -48.656 -19.688 1 77.31 592 GLY A C 1
ATOM 4589 O O . GLY A 1 592 ? -9.469 -47.469 -19.391 1 77.31 592 GLY A O 1
ATOM 4590 N N . LEU A 1 593 ? -8.227 -49.031 -20.344 1 76.56 593 LEU A N 1
ATOM 4591 C CA . LEU A 1 593 ? -7.223 -48.062 -20.734 1 76.56 593 LEU A CA 1
ATOM 4592 C C . LEU A 1 593 ? -7.781 -47.094 -21.75 1 76.56 593 LEU A C 1
ATOM 4594 O O . LEU A 1 593 ? -7.379 -45.906 -21.797 1 76.56 593 LEU A O 1
ATOM 4598 N N . GLY A 1 594 ? -8.859 -47.5 -22.469 1 68.69 594 GLY A N 1
ATOM 4599 C CA . GLY A 1 594 ? -9.477 -46.656 -23.453 1 68.69 594 GLY A CA 1
ATOM 4600 C C . GLY A 1 594 ? -10.492 -45.688 -22.844 1 68.69 594 GLY A C 1
ATOM 4601 O O . GLY A 1 594 ? -10.805 -44.656 -23.438 1 68.69 594 GLY A O 1
ATOM 4602 N N . GLY A 1 595 ? -11 -45.969 -21.734 1 67.94 595 GLY A N 1
ATOM 4603 C CA . GLY A 1 595 ? -12.094 -45.219 -21.156 1 67.94 595 GLY A CA 1
ATOM 4604 C C . GLY A 1 595 ? -11.633 -44.219 -20.094 1 67.94 595 GLY A C 1
ATOM 4605 O O . GLY A 1 595 ? -12.461 -43.594 -19.422 1 67.94 595 GLY A O 1
ATOM 4606 N N . GLY A 1 596 ? -10.453 -43.938 -19.938 1 76.56 596 GLY A N 1
ATOM 4607 C CA . GLY A 1 596 ? -9.984 -42.938 -19.016 1 76.56 596 GLY A CA 1
ATOM 4608 C C . GLY A 1 596 ? -9.805 -43.469 -17.594 1 76.56 596 GLY A C 1
ATOM 4609 O O . GLY A 1 596 ? -8.781 -43.219 -16.953 1 76.56 596 GLY A O 1
ATOM 4610 N N . LEU A 1 597 ? -10.852 -44.219 -17.094 1 82.88 597 LEU A N 1
ATOM 4611 C CA . LEU A 1 597 ? -10.797 -44.75 -15.734 1 82.88 597 LEU A CA 1
ATOM 4612 C C . LEU A 1 597 ? -9.594 -45.656 -15.547 1 82.88 597 LEU A C 1
ATOM 4614 O O . LEU A 1 597 ? -8.992 -45.688 -14.477 1 82.88 597 LEU A O 1
ATOM 4618 N N . GLY A 1 598 ? -9.25 -46.344 -16.5 1 88.94 598 GLY A N 1
ATOM 4619 C CA . GLY A 1 598 ? -8.086 -47.219 -16.422 1 88.94 598 GLY A CA 1
ATOM 4620 C C . GLY A 1 598 ? -6.781 -46.469 -16.234 1 88.94 598 GLY A C 1
ATOM 4621 O O . GLY A 1 598 ? -5.906 -46.906 -15.492 1 88.94 598 GLY A O 1
ATOM 4622 N N . VAL A 1 599 ? -6.758 -45.312 -16.844 1 90.88 599 VAL A N 1
ATOM 4623 C CA . VAL A 1 599 ? -5.547 -44.5 -16.75 1 90.88 599 VAL A CA 1
ATOM 4624 C C . VAL A 1 599 ? -5.387 -43.969 -15.328 1 90.88 599 VAL A C 1
ATOM 4626 O O . VAL A 1 599 ? -4.277 -43.938 -14.789 1 90.88 599 VAL A O 1
ATOM 4629 N N . VAL A 1 600 ? -6.523 -43.625 -14.711 1 92.81 600 VAL A N 1
ATOM 4630 C CA . VAL A 1 600 ? -6.504 -43.094 -13.352 1 92.81 600 VAL A CA 1
ATOM 4631 C C . VAL A 1 600 ? -6 -44.156 -12.383 1 92.81 600 VAL A C 1
ATOM 4633 O O . VAL A 1 600 ? -5.199 -43.875 -11.492 1 92.81 600 VAL A O 1
ATOM 4636 N N . LEU A 1 601 ? -6.457 -45.375 -12.656 1 93.81 601 LEU A N 1
ATOM 4637 C CA . LEU A 1 601 ? -6.035 -46.438 -11.781 1 93.81 601 LEU A CA 1
ATOM 4638 C C . LEU A 1 601 ? -4.559 -46.781 -11.984 1 93.81 601 LEU A C 1
ATOM 4640 O O . LEU A 1 601 ? -3.85 -47.094 -11.031 1 93.81 601 LEU A O 1
ATOM 4644 N N . LEU A 1 602 ? -4.152 -46.688 -13.18 1 94.69 602 LEU A N 1
ATOM 4645 C CA . LEU A 1 602 ? -2.744 -46.938 -13.484 1 94.69 602 LEU A CA 1
ATOM 4646 C C . LEU A 1 602 ? -1.867 -45.875 -12.805 1 94.69 602 LEU A C 1
ATOM 4648 O O . LEU A 1 602 ? -0.847 -46.219 -12.203 1 94.69 602 LEU A O 1
ATOM 4652 N N . LEU A 1 603 ? -2.316 -44.625 -12.891 1 95.5 603 LEU A N 1
ATOM 4653 C CA . LEU A 1 603 ? -1.563 -43.531 -12.289 1 95.5 603 LEU A CA 1
ATOM 4654 C C . LEU A 1 603 ? -1.588 -43.625 -10.766 1 95.5 603 LEU A C 1
ATOM 4656 O O . LEU A 1 603 ? -0.591 -43.344 -10.102 1 95.5 603 LEU A O 1
ATOM 4660 N N . LEU A 1 604 ? -2.688 -44.094 -10.266 1 94.94 604 LEU A N 1
ATOM 4661 C CA . LEU A 1 604 ? -2.797 -44.281 -8.828 1 94.94 604 LEU A CA 1
ATOM 4662 C C . LEU A 1 604 ? -1.842 -45.375 -8.359 1 94.94 604 LEU A C 1
ATOM 4664 O O . LEU A 1 604 ? -1.219 -45.25 -7.301 1 94.94 604 LEU A O 1
ATOM 4668 N N . ALA A 1 605 ? -1.776 -46.375 -9.102 1 95.25 605 ALA A N 1
ATOM 4669 C CA . ALA A 1 605 ? -0.865 -47.469 -8.766 1 95.25 605 ALA A CA 1
ATOM 4670 C C . ALA A 1 605 ? 0.589 -47 -8.836 1 95.25 605 ALA A C 1
ATOM 4672 O O . ALA A 1 605 ? 1.398 -47.344 -7.973 1 95.25 605 ALA A O 1
ATOM 4673 N N . ALA A 1 606 ? 0.844 -46.25 -9.852 1 95.75 606 ALA A N 1
ATOM 4674 C CA . ALA A 1 606 ? 2.199 -45.719 -10 1 95.75 606 ALA A CA 1
ATOM 4675 C C . ALA A 1 606 ? 2.549 -44.781 -8.844 1 95.75 606 ALA A C 1
ATOM 4677 O O . ALA A 1 606 ? 3.662 -44.812 -8.32 1 95.75 606 ALA A O 1
ATOM 4678 N N . TYR A 1 607 ? 1.672 -43.906 -8.5 1 95.19 607 TYR A N 1
ATOM 4679 C CA . TYR A 1 607 ? 1.865 -43 -7.363 1 95.19 607 TYR A CA 1
ATOM 4680 C C . TYR A 1 607 ? 2.021 -43.781 -6.066 1 95.19 607 TYR A C 1
ATOM 4682 O O . TYR A 1 607 ? 2.844 -43.438 -5.215 1 95.19 607 TYR A O 1
ATOM 4690 N N . GLY A 1 608 ? 1.177 -44.781 -5.984 1 94.19 608 GLY A N 1
ATOM 4691 C CA . GLY A 1 608 ? 1.291 -45.656 -4.82 1 94.19 608 GLY A CA 1
ATOM 4692 C C . GLY A 1 608 ? 2.654 -46.312 -4.691 1 94.19 608 GLY A C 1
ATOM 4693 O O . GLY A 1 608 ? 3.189 -46.438 -3.588 1 94.19 608 GLY A O 1
ATOM 4694 N N . LEU A 1 609 ? 3.166 -46.781 -5.77 1 94.44 609 LEU A N 1
ATOM 4695 C CA . LEU A 1 609 ? 4.504 -47.375 -5.766 1 94.44 609 LEU A CA 1
ATOM 4696 C C . LEU A 1 609 ? 5.543 -46.344 -5.34 1 94.44 609 LEU A C 1
ATOM 4698 O O . LEU A 1 609 ? 6.453 -46.656 -4.57 1 94.44 609 LEU A O 1
ATOM 4702 N N . TRP A 1 610 ? 5.43 -45.125 -5.906 1 93.12 610 TRP A N 1
ATOM 4703 C CA . TRP A 1 610 ? 6.324 -44.031 -5.523 1 93.12 610 TRP A CA 1
ATOM 4704 C C . TRP A 1 610 ? 6.238 -43.75 -4.027 1 93.12 610 TRP A C 1
ATOM 4706 O O . TRP A 1 610 ? 7.266 -43.625 -3.355 1 93.12 610 TRP A O 1
ATOM 4716 N N . ALA A 1 611 ? 5.078 -43.656 -3.559 1 93.38 611 ALA A N 1
ATOM 4717 C CA . ALA A 1 611 ? 4.859 -43.375 -2.139 1 93.38 611 ALA A CA 1
ATOM 4718 C C . ALA A 1 611 ? 5.48 -44.469 -1.274 1 93.38 611 ALA A C 1
ATOM 4720 O O . ALA A 1 611 ? 6.074 -44.188 -0.234 1 93.38 611 ALA A O 1
ATOM 4721 N N . LEU A 1 612 ? 5.34 -45.656 -1.732 1 92.5 612 LEU A N 1
ATOM 4722 C CA . LEU A 1 612 ? 5.898 -46.812 -1.009 1 92.5 612 LEU A CA 1
ATOM 4723 C C . LEU A 1 612 ? 7.418 -46.719 -0.963 1 92.5 612 LEU A C 1
ATOM 4725 O O . LEU A 1 612 ? 8.031 -46.969 0.078 1 92.5 612 LEU A O 1
ATOM 4729 N N . LEU A 1 613 ? 7.973 -46.375 -2.01 1 92.19 613 LEU A N 1
ATOM 4730 C CA . LEU A 1 613 ? 9.43 -46.281 -2.094 1 92.19 613 LEU A CA 1
ATOM 4731 C C . LEU A 1 613 ? 9.945 -45.125 -1.234 1 92.19 613 LEU A C 1
ATOM 4733 O O . LEU A 1 613 ? 11.086 -45.156 -0.771 1 92.19 613 LEU A O 1
ATOM 4737 N N . GLN A 1 614 ? 9.086 -44.062 -1.042 1 91.5 614 GLN A N 1
ATOM 4738 C CA . GLN A 1 614 ? 9.445 -42.938 -0.199 1 91.5 614 GLN A CA 1
ATOM 4739 C C . GLN A 1 614 ? 9.164 -43.219 1.271 1 91.5 614 GLN A C 1
ATOM 4741 O O . GLN A 1 614 ? 9.453 -42.406 2.143 1 91.5 614 GLN A O 1
ATOM 4746 N N . GLY A 1 615 ? 8.711 -44.375 1.507 1 88.44 615 GLY A N 1
ATOM 4747 C CA . GLY A 1 615 ? 8.469 -44.812 2.873 1 88.44 615 GLY A CA 1
ATOM 4748 C C . GLY A 1 615 ? 7.078 -44.469 3.373 1 88.44 615 GLY A C 1
ATOM 4749 O O . GLY A 1 615 ? 6.812 -44.531 4.574 1 88.44 615 GLY A O 1
ATOM 4750 N N . SER A 1 616 ? 6.375 -44 2.439 1 84.94 616 SER A N 1
ATOM 4751 C CA . SER A 1 616 ? 5.023 -43.625 2.844 1 84.94 616 SER A CA 1
ATOM 4752 C C . SER A 1 616 ? 4.098 -44.844 2.867 1 84.94 616 SER A C 1
ATOM 4754 O O . SER A 1 616 ? 4.527 -45.938 2.582 1 84.94 616 SER A O 1
ATOM 4756 N N . SER A 1 617 ? 2.783 -44.625 2.971 1 83.94 617 SER A N 1
ATOM 4757 C CA . SER A 1 617 ? 1.752 -45.625 3.195 1 83.94 617 SER A CA 1
ATOM 4758 C C . SER A 1 617 ? 1.489 -46.438 1.933 1 83.94 617 SER A C 1
ATOM 4760 O O . SER A 1 617 ? 1.599 -45.938 0.82 1 83.94 617 SER A O 1
ATOM 4762 N N . TYR A 1 618 ? 1.351 -47.75 2.076 1 90.5 618 TYR A N 1
ATOM 4763 C CA . TYR A 1 618 ? 1.031 -48.688 1.007 1 90.5 618 TYR A CA 1
ATOM 4764 C C . TYR A 1 618 ? -0.431 -48.594 0.596 1 90.5 618 TYR A C 1
ATOM 4766 O O . TYR A 1 618 ? -0.869 -49.219 -0.358 1 90.5 618 TYR A O 1
ATOM 4774 N N . LEU A 1 619 ? -1.113 -47.656 1.188 1 91.19 619 LEU A N 1
ATOM 4775 C CA . LEU A 1 619 ? -2.561 -47.562 1.035 1 91.19 619 LEU A CA 1
ATOM 4776 C C . LEU A 1 619 ? -2.934 -47.188 -0.398 1 91.19 619 LEU A C 1
ATOM 4778 O O . LEU A 1 619 ? -3.939 -47.656 -0.924 1 91.19 619 LEU A O 1
ATOM 4782 N N . TYR A 1 620 ? -2.182 -46.375 -0.989 1 93.06 620 TYR A N 1
ATOM 4783 C CA . TYR A 1 620 ? -2.504 -45.969 -2.348 1 93.06 620 TYR A CA 1
ATOM 4784 C C . TYR A 1 620 ? -2.385 -47.125 -3.32 1 93.06 620 TYR A C 1
ATOM 4786 O O . TYR A 1 620 ? -3.227 -47.281 -4.207 1 93.06 620 TYR A O 1
ATOM 4794 N N . LEU A 1 621 ? -1.343 -47.875 -3.164 1 92.69 621 LEU A N 1
ATOM 4795 C CA . LEU A 1 621 ? -1.132 -49.031 -4.016 1 92.69 621 LEU A CA 1
ATOM 4796 C C . LEU A 1 621 ? -2.215 -50.094 -3.781 1 92.69 621 LEU A C 1
ATOM 4798 O O . LEU A 1 621 ? -2.738 -50.656 -4.734 1 92.69 621 LEU A O 1
ATOM 4802 N N . ALA A 1 622 ? -2.6 -50.25 -2.576 1 93.44 622 ALA A N 1
ATOM 4803 C CA . ALA A 1 622 ? -3.658 -51.188 -2.215 1 93.44 622 ALA A CA 1
ATOM 4804 C C . ALA A 1 622 ? -5.004 -50.75 -2.773 1 93.44 622 ALA A C 1
ATOM 4806 O O . ALA A 1 622 ? -5.793 -51.562 -3.244 1 93.44 622 ALA A O 1
ATOM 4807 N N . ALA A 1 623 ? -5.195 -49.531 -2.66 1 93.75 623 ALA A N 1
ATOM 4808 C CA . ALA A 1 623 ? -6.445 -49 -3.184 1 93.75 623 ALA A CA 1
ATOM 4809 C C . ALA A 1 623 ? -6.539 -49.188 -4.695 1 93.75 623 ALA A C 1
ATOM 4811 O O . ALA A 1 623 ? -7.605 -49.5 -5.223 1 93.75 623 ALA A O 1
ATOM 4812 N N . ALA A 1 624 ? -5.465 -48.969 -5.367 1 93.56 624 ALA A N 1
ATOM 4813 C CA . ALA A 1 624 ? -5.457 -49.125 -6.82 1 93.56 624 ALA A CA 1
ATOM 4814 C C . ALA A 1 624 ? -5.734 -50.562 -7.223 1 93.56 624 ALA A C 1
ATOM 4816 O O . ALA A 1 624 ? -6.574 -50.844 -8.086 1 93.56 624 ALA A O 1
ATOM 4817 N N . TYR A 1 625 ? -5.117 -51.531 -6.594 1 93.38 625 TYR A N 1
ATOM 4818 C CA . TYR A 1 625 ? -5.309 -52.938 -6.91 1 93.38 625 TYR A CA 1
ATOM 4819 C C . TYR A 1 625 ? -6.676 -53.438 -6.441 1 93.38 625 TYR A C 1
ATOM 4821 O O . TYR A 1 625 ? -7.305 -54.281 -7.098 1 93.38 625 TYR A O 1
ATOM 4829 N N . GLY A 1 626 ? -7.098 -52.875 -5.332 1 92.44 626 GLY A N 1
ATOM 4830 C CA . GLY A 1 626 ? -8.43 -53.219 -4.859 1 92.44 626 GLY A CA 1
ATOM 4831 C C . GLY A 1 626 ? -9.531 -52.812 -5.816 1 92.44 626 GLY A C 1
ATOM 4832 O O . GLY A 1 626 ? -10.406 -53.625 -6.148 1 92.44 626 GLY A O 1
ATOM 4833 N N . LEU A 1 627 ? -9.453 -51.625 -6.164 1 91.81 627 LEU A N 1
ATOM 4834 C CA . LEU A 1 627 ? -10.445 -51.094 -7.109 1 91.81 627 LEU A CA 1
ATOM 4835 C C . LEU A 1 627 ? -10.352 -51.844 -8.438 1 91.81 627 LEU A C 1
ATOM 4837 O O . LEU A 1 627 ? -11.375 -52.125 -9.07 1 91.81 627 LEU A O 1
ATOM 4841 N N . HIS A 1 628 ? -9.133 -52.188 -8.867 1 91.81 628 HIS A N 1
ATOM 4842 C CA . HIS A 1 628 ? -8.914 -52.906 -10.109 1 91.81 628 HIS A CA 1
ATOM 4843 C C . HIS A 1 628 ? -9.508 -54.312 -10.016 1 91.81 628 HIS A C 1
ATOM 4845 O O . HIS A 1 628 ? -10.164 -54.781 -10.953 1 91.81 628 HIS A O 1
ATOM 4851 N N . LEU A 1 629 ? -9.359 -54.938 -8.914 1 90.69 629 LEU A N 1
ATOM 4852 C CA . LEU A 1 629 ? -9.898 -56.281 -8.711 1 90.69 629 LEU A CA 1
ATOM 4853 C C . LEU A 1 629 ? -11.422 -56.281 -8.727 1 90.69 629 LEU A C 1
ATOM 4855 O O . LEU A 1 629 ? -12.055 -57.188 -9.258 1 90.69 629 LEU A O 1
ATOM 4859 N N . LEU A 1 630 ? -11.945 -55.25 -8.18 1 89.06 630 LEU A N 1
ATOM 4860 C CA . LEU A 1 630 ? -13.398 -55.125 -8.195 1 89.06 630 LEU A CA 1
ATOM 4861 C C . LEU A 1 630 ? -13.914 -54.969 -9.617 1 89.06 630 LEU A C 1
ATOM 4863 O O . LEU A 1 630 ? -14.945 -55.531 -9.977 1 89.06 630 LEU A O 1
ATOM 4867 N N . LEU A 1 631 ? -13.18 -54.281 -10.375 1 86.38 631 LEU A N 1
ATOM 4868 C CA . LEU A 1 631 ? -13.586 -54.062 -11.758 1 86.38 631 LEU A CA 1
ATOM 4869 C C . LEU A 1 631 ? -13.422 -55.312 -12.594 1 86.38 631 LEU A C 1
ATOM 4871 O O . LEU A 1 631 ? -14.234 -55.594 -13.469 1 86.38 631 LEU A O 1
ATOM 4875 N N . VAL A 1 632 ? -12.383 -56.125 -12.312 1 85.81 632 VAL A N 1
ATOM 4876 C CA . VAL A 1 632 ? -12.133 -57.344 -13.047 1 85.81 632 VAL A CA 1
ATOM 4877 C C . VAL A 1 632 ? -13.211 -58.375 -12.719 1 85.81 632 VAL A C 1
ATOM 4879 O O . VAL A 1 632 ? -13.719 -59.062 -13.609 1 85.81 632 VAL A O 1
ATOM 4882 N N . LEU A 1 633 ? -13.555 -58.375 -11.523 1 83.94 633 LEU A N 1
ATOM 4883 C CA . LEU A 1 633 ? -14.562 -59.344 -11.094 1 83.94 633 LEU A CA 1
ATOM 4884 C C . LEU A 1 633 ? -15.93 -59 -11.672 1 83.94 633 LEU A C 1
ATOM 4886 O O . LEU A 1 633 ? -16.75 -59.875 -11.906 1 83.94 633 LEU A O 1
ATOM 4890 N N . SER A 1 634 ? -16.078 -57.781 -11.945 1 79.19 634 SER A N 1
ATOM 4891 C CA . SER A 1 634 ? -17.375 -57.344 -12.469 1 79.19 634 SER A CA 1
ATOM 4892 C C . SER A 1 634 ? -17.391 -57.375 -13.992 1 79.19 634 SER A C 1
ATOM 4894 O O . SER A 1 634 ? -18.453 -57.25 -14.609 1 79.19 634 SER A O 1
ATOM 4896 N N . SER A 1 635 ? -16.266 -57.656 -14.531 1 77.75 635 SER A N 1
ATOM 4897 C CA . SER A 1 635 ? -16.188 -57.594 -15.984 1 77.75 635 SER A CA 1
ATOM 4898 C C . SER A 1 635 ? -16.562 -58.906 -16.641 1 77.75 635 SER A C 1
ATOM 4900 O O . SER A 1 635 ? -16.547 -59.969 -15.984 1 77.75 635 SER A O 1
ATOM 4902 N N . ARG A 1 636 ? -16.906 -58.781 -17.891 1 68.38 636 ARG A N 1
ATOM 4903 C CA . ARG A 1 636 ? -17.297 -59.938 -18.688 1 68.38 636 ARG A CA 1
ATOM 4904 C C . ARG A 1 636 ? -16.125 -60.875 -18.922 1 68.38 636 ARG A C 1
ATOM 4906 O O . ARG A 1 636 ? -16.312 -62.062 -19.125 1 68.38 636 ARG A O 1
ATOM 4913 N N . ALA A 1 637 ? -14.945 -60.406 -18.875 1 60.69 637 ALA A N 1
ATOM 4914 C CA . ALA A 1 637 ? -13.734 -61.188 -19.125 1 60.69 637 ALA A CA 1
ATOM 4915 C C . ALA A 1 637 ? -13.531 -62.25 -18.031 1 60.69 637 ALA A C 1
ATOM 4917 O O . ALA A 1 637 ? -13.094 -63.344 -18.328 1 60.69 637 ALA A O 1
ATOM 4918 N N . TRP A 1 638 ? -13.891 -61.844 -16.891 1 70.31 638 TRP A N 1
ATOM 4919 C CA . TRP A 1 638 ? -13.82 -62.781 -15.789 1 70.31 638 TRP A CA 1
ATOM 4920 C C . TRP A 1 638 ? -14.805 -63.938 -15.984 1 70.31 638 TRP A C 1
ATOM 4922 O O . TRP A 1 638 ? -14.469 -65.125 -15.742 1 70.31 638 TRP A O 1
ATOM 4932 N N . ARG A 1 639 ? -15.93 -63.688 -16.594 1 68.38 639 ARG A N 1
ATOM 4933 C CA . ARG A 1 639 ? -16.969 -64.688 -16.781 1 68.38 639 ARG A CA 1
ATOM 4934 C C . ARG A 1 639 ? -16.578 -65.688 -17.906 1 68.38 639 ARG A C 1
ATOM 4936 O O . ARG A 1 639 ? -16.953 -66.875 -17.859 1 68.38 639 ARG A O 1
ATOM 4943 N N . ARG A 1 640 ? -15.844 -65.188 -18.781 1 64.88 640 ARG A N 1
ATOM 4944 C CA . ARG A 1 640 ? -15.5 -66.062 -19.922 1 64.88 640 ARG A CA 1
ATOM 4945 C C . ARG A 1 640 ? -14.25 -66.875 -19.641 1 64.88 640 ARG A C 1
ATOM 4947 O O . ARG A 1 640 ? -13.969 -67.812 -20.344 1 64.88 640 ARG A O 1
ATOM 4954 N N . ALA A 1 641 ? -13.523 -66.625 -18.641 1 59.75 641 ALA A N 1
ATOM 4955 C CA . ALA A 1 641 ? -12.344 -67.438 -18.344 1 59.75 641 ALA A CA 1
ATOM 4956 C C . ALA A 1 641 ? -12.703 -68.625 -17.484 1 59.75 641 ALA A C 1
ATOM 4958 O O . ALA A 1 641 ? -13.555 -68.562 -16.594 1 59.75 641 ALA A O 1
ATOM 4959 N N . MET B 1 1 ? 55.375 107 23.516 1 26.67 1 MET B N 1
ATOM 4960 C CA . MET B 1 1 ? 55.375 105.562 23.547 1 26.67 1 MET B CA 1
ATOM 4961 C C . MET B 1 1 ? 54.094 105.062 24.203 1 26.67 1 MET B C 1
ATOM 4963 O O . MET B 1 1 ? 54.125 104.562 25.344 1 26.67 1 MET B O 1
ATOM 4967 N N . ARG B 1 2 ? 52.938 105.75 23.891 1 35.28 2 ARG B N 1
ATOM 4968 C CA . ARG B 1 2 ? 51.594 105.75 24.391 1 35.28 2 ARG B CA 1
ATOM 4969 C C . ARG B 1 2 ? 50.906 104.375 24.219 1 35.28 2 ARG B C 1
ATOM 4971 O O . ARG B 1 2 ? 51.375 103.562 23.453 1 35.28 2 ARG B O 1
ATOM 4978 N N . SER B 1 3 ? 49.594 104.312 24.422 1 31.31 3 SER B N 1
ATOM 4979 C CA . SER B 1 3 ? 48.594 103.5 25.078 1 31.31 3 SER B CA 1
ATOM 4980 C C . SER B 1 3 ? 48.094 102.375 24.172 1 31.31 3 SER B C 1
ATOM 4982 O O . SER B 1 3 ? 47.125 102.562 23.438 1 31.31 3 SER B O 1
ATOM 4984 N N . PHE B 1 4 ? 49.062 101.688 23.484 1 38.84 4 PHE B N 1
ATOM 4985 C CA . PHE B 1 4 ? 48.688 100.562 22.609 1 38.84 4 PHE B CA 1
ATOM 4986 C C . PHE B 1 4 ? 47.938 99.5 23.375 1 38.84 4 PHE B C 1
ATOM 4988 O O . PHE B 1 4 ? 47.906 98.312 22.953 1 38.84 4 PHE B O 1
ATOM 4995 N N . TRP B 1 5 ? 47.5 99.688 24.656 1 36.47 5 TRP B N 1
ATOM 4996 C CA . TRP B 1 5 ? 46.906 98.688 25.531 1 36.47 5 TRP B CA 1
ATOM 4997 C C . TRP B 1 5 ? 45.562 98.25 25 1 36.47 5 TRP B C 1
ATOM 4999 O O . TRP B 1 5 ? 45.125 97.125 25.266 1 36.47 5 TRP B O 1
ATOM 5009 N N . PRO B 1 6 ? 44.75 99.125 24.344 1 42.88 6 PRO B N 1
ATOM 5010 C CA . PRO B 1 6 ? 43.344 98.688 24.109 1 42.88 6 PRO B CA 1
ATOM 5011 C C . PRO B 1 6 ? 43.219 97.625 23.031 1 42.88 6 PRO B C 1
ATOM 5013 O O . PRO B 1 6 ? 42.188 96.938 22.953 1 42.88 6 PRO B O 1
ATOM 5016 N N . LEU B 1 7 ? 44.188 97.5 22.094 1 40.94 7 LEU B N 1
ATOM 5017 C CA . LEU B 1 7 ? 43.969 96.625 20.984 1 40.94 7 LEU B CA 1
ATOM 5018 C C . LEU B 1 7 ? 44.031 95.188 21.438 1 40.94 7 LEU B C 1
ATOM 5020 O O . LEU B 1 7 ? 43.438 94.312 20.781 1 40.94 7 LEU B O 1
ATOM 5024 N N . LEU B 1 8 ? 44.781 94.875 22.531 1 39.59 8 LEU B N 1
ATOM 5025 C CA . LEU B 1 8 ? 44.906 93.438 22.922 1 39.59 8 LEU B CA 1
ATOM 5026 C C . LEU B 1 8 ? 43.594 92.938 23.484 1 39.59 8 LEU B C 1
ATOM 5028 O O . LEU B 1 8 ? 43.312 91.75 23.438 1 39.59 8 LEU B O 1
ATOM 5032 N N . LEU B 1 9 ? 42.719 93.812 24.078 1 39.69 9 LEU B N 1
ATOM 5033 C CA . LEU B 1 9 ? 41.5 93.312 24.688 1 39.69 9 LEU B CA 1
ATOM 5034 C C . LEU B 1 9 ? 40.5 92.938 23.609 1 39.69 9 LEU B C 1
ATOM 5036 O O . LEU B 1 9 ? 39.688 92 23.828 1 39.69 9 LEU B O 1
ATOM 5040 N N . LEU B 1 10 ? 40.531 93.625 22.422 1 40.41 10 LEU B N 1
ATOM 5041 C CA . LEU B 1 10 ? 39.531 93.25 21.422 1 40.41 10 LEU B CA 1
ATOM 5042 C C . LEU B 1 10 ? 39.812 91.875 20.828 1 40.41 10 LEU B C 1
ATOM 5044 O O . LEU B 1 10 ? 38.875 91.25 20.344 1 40.41 10 LEU B O 1
ATOM 5048 N N . LEU B 1 11 ? 41.094 91.5 20.656 1 37.56 11 LEU B N 1
ATOM 5049 C CA . LEU B 1 11 ? 41.344 90.25 20 1 37.56 11 LEU B CA 1
ATOM 5050 C C . LEU B 1 11 ? 40.938 89.062 20.891 1 37.56 11 LEU B C 1
ATOM 5052 O O . LEU B 1 11 ? 40.688 87.938 20.406 1 37.56 11 LEU B O 1
ATOM 5056 N N . ALA B 1 12 ? 41 89.25 22.172 1 39.12 12 ALA B N 1
ATOM 5057 C CA . ALA B 1 12 ? 40.562 88.125 22.984 1 39.12 12 ALA B CA 1
ATOM 5058 C C . ALA B 1 12 ? 39.062 87.875 22.844 1 39.12 12 ALA B C 1
ATOM 5060 O O . ALA B 1 12 ? 38.562 86.75 23.094 1 39.12 12 ALA B O 1
ATOM 5061 N N . LEU B 1 13 ? 38.344 88.938 22.594 1 39.78 13 LEU B N 1
ATOM 5062 C CA . LEU B 1 13 ? 36.906 88.75 22.531 1 39.78 13 LEU B CA 1
ATOM 5063 C C . LEU B 1 13 ? 36.5 88 21.281 1 39.78 13 LEU B C 1
ATOM 5065 O O . LEU B 1 13 ? 35.344 87.562 21.156 1 39.78 13 LEU B O 1
ATOM 5069 N N . GLY B 1 14 ? 37.312 88 20.219 1 40.44 14 GLY B N 1
ATOM 5070 C CA . GLY B 1 14 ? 36.875 87.375 18.984 1 40.44 14 GLY B CA 1
ATOM 5071 C C . GLY B 1 14 ? 36.812 85.875 19.094 1 40.44 14 GLY B C 1
ATOM 5072 O O . GLY B 1 14 ? 36.25 85.188 18.203 1 40.44 14 GLY B O 1
ATOM 5073 N N . VAL B 1 15 ? 37.688 85.312 19.891 1 43.5 15 VAL B N 1
ATOM 5074 C CA . VAL B 1 15 ? 37.75 83.812 19.828 1 43.5 15 VAL B CA 1
ATOM 5075 C C . VAL B 1 15 ? 36.438 83.25 20.375 1 43.5 15 VAL B C 1
ATOM 5077 O O . VAL B 1 15 ? 36.156 82.062 20.172 1 43.5 15 VAL B O 1
ATOM 5080 N N . GLY B 1 16 ? 35.719 83.938 21.125 1 47.5 16 GLY B N 1
ATOM 5081 C CA . GLY B 1 16 ? 34.531 83.312 21.719 1 47.5 16 GLY B CA 1
ATOM 5082 C C . GLY B 1 16 ? 33.438 83.062 20.734 1 47.5 16 GLY B C 1
ATOM 5083 O O . GLY B 1 16 ? 32.469 82.375 21.062 1 47.5 16 GLY B O 1
ATOM 5084 N N . LEU B 1 17 ? 33.375 83.812 19.609 1 52.03 17 LEU B N 1
ATOM 5085 C CA . LEU B 1 17 ? 32.125 83.938 18.859 1 52.03 17 LEU B CA 1
ATOM 5086 C C . LEU B 1 17 ? 31.812 82.625 18.125 1 52.03 17 LEU B C 1
ATOM 5088 O O . LEU B 1 17 ? 30.672 82.375 17.75 1 52.03 17 LEU B O 1
ATOM 5092 N N . GLY B 1 18 ? 32.719 81.688 18.016 1 65.31 18 GLY B N 1
ATOM 5093 C CA . GLY B 1 18 ? 32.344 80.562 17.141 1 65.31 18 GLY B CA 1
ATOM 5094 C C . GLY B 1 18 ? 32 79.312 17.891 1 65.31 18 GLY B C 1
ATOM 5095 O O . GLY B 1 18 ? 31.812 78.25 17.297 1 65.31 18 GLY B O 1
ATOM 5096 N N . GLN B 1 19 ? 32 79.312 19.125 1 77.44 19 GLN B N 1
ATOM 5097 C CA . GLN B 1 19 ? 31.719 78.125 19.891 1 77.44 19 GLN B CA 1
ATOM 5098 C C . GLN B 1 19 ? 30.219 77.875 19.953 1 77.44 19 GLN B C 1
ATOM 5100 O O . GLN B 1 19 ? 29.453 78.688 20.391 1 77.44 19 GLN B O 1
ATOM 5105 N N . ARG B 1 20 ? 29.781 76.812 19.344 1 82.5 20 ARG B N 1
ATOM 5106 C CA . ARG B 1 20 ? 28.359 76.5 19.391 1 82.5 20 ARG B CA 1
ATOM 5107 C C . ARG B 1 20 ? 28.125 75 19.672 1 82.5 20 ARG B C 1
ATOM 5109 O O . ARG B 1 20 ? 28.938 74.125 19.25 1 82.5 20 ARG B O 1
ATOM 5116 N N . LEU B 1 21 ? 27.172 74.688 20.531 1 84.81 21 LEU B N 1
ATOM 5117 C CA . LEU B 1 21 ? 26.609 73.375 20.703 1 84.81 21 LEU B CA 1
ATOM 5118 C C . LEU B 1 21 ? 25.5 73.062 19.688 1 84.81 21 LEU B C 1
ATOM 5120 O O . LEU B 1 21 ? 24.641 73.938 19.469 1 84.81 21 LEU B O 1
ATOM 5124 N N . VAL B 1 22 ? 25.641 72.062 18.938 1 83.62 22 VAL B N 1
ATOM 5125 C CA . VAL B 1 22 ? 24.594 71.625 18.016 1 83.62 22 VAL B CA 1
ATOM 5126 C C . VAL B 1 22 ? 23.703 70.625 18.672 1 83.62 22 VAL B C 1
ATOM 5128 O O . VAL B 1 22 ? 24.156 69.5 18.938 1 83.62 22 VAL B O 1
ATOM 5131 N N . LEU B 1 23 ? 22.516 71 19.047 1 82.25 23 LEU B N 1
ATOM 5132 C CA . LEU B 1 23 ? 21.578 70.188 19.75 1 82.25 23 LEU B CA 1
ATOM 5133 C C . LEU B 1 23 ? 20.562 69.562 18.766 1 82.25 23 LEU B C 1
ATOM 5135 O O . LEU B 1 23 ? 20.234 70.188 17.75 1 82.25 23 LEU B O 1
ATOM 5139 N N . PRO B 1 24 ? 20.203 68.312 18.984 1 77.25 24 PRO B N 1
ATOM 5140 C CA . PRO B 1 24 ? 19.234 67.688 18.078 1 77.25 24 PRO B CA 1
ATOM 5141 C C . PRO B 1 24 ? 17.859 68.312 18.141 1 77.25 24 PRO B C 1
ATOM 5143 O O . PRO B 1 24 ? 17.438 68.812 19.203 1 77.25 24 PRO B O 1
ATOM 5146 N N . GLU B 1 25 ? 17.234 68.625 16.938 1 70.75 25 GLU B N 1
ATOM 5147 C CA . GLU B 1 25 ? 15.844 69.062 16.859 1 70.75 25 GLU B CA 1
ATOM 5148 C C . GLU B 1 25 ? 14.883 67.875 16.672 1 70.75 25 GLU B C 1
ATOM 5150 O O . GLU B 1 25 ? 15.07 67.062 15.789 1 70.75 25 GLU B O 1
ATOM 5155 N N . GLY B 1 26 ? 13.906 67.75 17.656 1 67.38 26 GLY B N 1
ATOM 5156 C CA . GLY B 1 26 ? 12.82 66.812 17.484 1 67.38 26 GLY B CA 1
ATOM 5157 C C . GLY B 1 26 ? 13.227 65.375 17.844 1 67.38 26 GLY B C 1
ATOM 5158 O O . GLY B 1 26 ? 12.781 64.438 17.203 1 67.38 26 GLY B O 1
ATOM 5159 N N . ALA B 1 27 ? 14.102 65.188 18.781 1 70.31 27 ALA B N 1
ATOM 5160 C CA . ALA B 1 27 ? 14.5 63.844 19.172 1 70.31 27 ALA B CA 1
ATOM 5161 C C . ALA B 1 27 ? 13.461 63.219 20.094 1 70.31 27 ALA B C 1
ATOM 5163 O O . ALA B 1 27 ? 12.758 63.938 20.812 1 70.31 27 ALA B O 1
ATOM 5164 N N . VAL B 1 28 ? 13.188 61.938 19.891 1 70.31 28 VAL B N 1
ATOM 5165 C CA . VAL B 1 28 ? 12.195 61.188 20.656 1 70.31 28 VAL B CA 1
ATOM 5166 C C . VAL B 1 28 ? 12.898 60.312 21.703 1 70.31 28 VAL B C 1
ATOM 5168 O O . VAL B 1 28 ? 13.992 59.812 21.469 1 70.31 28 VAL B O 1
ATOM 5171 N N . ALA B 1 29 ? 12.258 60.281 22.906 1 73.12 29 ALA B N 1
ATOM 5172 C CA . ALA B 1 29 ? 12.812 59.5 24.016 1 73.12 29 ALA B CA 1
ATOM 5173 C C . ALA B 1 29 ? 12.984 58.031 23.625 1 73.12 29 ALA B C 1
ATOM 5175 O O . ALA B 1 29 ? 12.086 57.438 23.031 1 73.12 29 ALA B O 1
ATOM 5176 N N . GLY B 1 30 ? 14.172 57.438 23.875 1 71.44 30 GLY B N 1
ATOM 5177 C CA . GLY B 1 30 ? 14.484 56.062 23.578 1 71.44 30 GLY B CA 1
ATOM 5178 C C . GLY B 1 30 ? 15.219 55.875 22.266 1 71.44 30 GLY B C 1
ATOM 5179 O O . GLY B 1 30 ? 15.711 54.781 21.953 1 71.44 30 GLY B O 1
ATOM 5180 N N . GLY B 1 31 ? 15.289 56.906 21.391 1 70.88 31 GLY B N 1
ATOM 5181 C CA . GLY B 1 31 ? 16.016 56.875 20.125 1 70.88 31 GLY B CA 1
ATOM 5182 C C . GLY B 1 31 ? 17.438 57.375 20.234 1 70.88 31 GLY B C 1
ATOM 5183 O O . GLY B 1 31 ? 17.797 58.031 21.234 1 70.88 31 GLY B O 1
ATOM 5184 N N . PRO B 1 32 ? 18.25 57 19.188 1 76.81 32 PRO B N 1
ATOM 5185 C CA . PRO B 1 32 ? 19.625 57.531 19.203 1 76.81 32 PRO B CA 1
ATOM 5186 C C . PRO B 1 32 ? 19.703 59.031 18.875 1 76.81 32 PRO B C 1
ATOM 5188 O O . PRO B 1 32 ? 18.984 59.5 17.984 1 76.81 32 PRO B O 1
ATOM 5191 N N . LEU B 1 33 ? 20.359 59.844 19.734 1 80.25 33 LEU B N 1
ATOM 5192 C CA . LEU B 1 33 ? 20.594 61.25 19.438 1 80.25 33 LEU B CA 1
ATOM 5193 C C . LEU B 1 33 ? 22.078 61.562 19.531 1 80.25 33 LEU B C 1
ATOM 5195 O O . LEU B 1 33 ? 22.844 60.844 20.156 1 80.25 33 LEU B O 1
ATOM 5199 N N . THR B 1 34 ? 22.531 62.562 18.688 1 84.38 34 THR B N 1
ATOM 5200 C CA . THR B 1 34 ? 23.938 63 18.688 1 84.38 34 THR B CA 1
ATOM 5201 C C . THR B 1 34 ? 24.062 64.438 19.156 1 84.38 34 THR B C 1
ATOM 5203 O O . THR B 1 34 ? 23.406 65.312 18.609 1 84.38 34 THR B O 1
ATOM 5206 N N . LEU B 1 35 ? 24.812 64.625 20.188 1 85.38 35 LEU B N 1
ATOM 5207 C CA . LEU B 1 35 ? 25.219 66 20.594 1 85.38 35 LEU B CA 1
ATOM 5208 C C . LEU B 1 35 ? 26.547 66.375 19.953 1 85.38 35 LEU B C 1
ATOM 5210 O O . LEU B 1 35 ? 27.484 65.562 19.938 1 85.38 35 LEU B O 1
ATOM 5214 N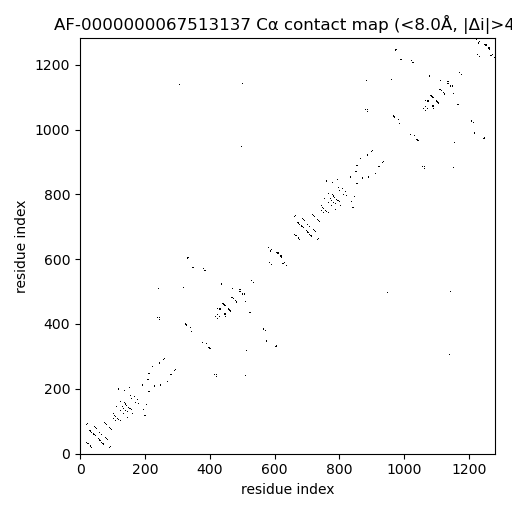 N . SER B 1 36 ? 26.5 67.562 19.25 1 86 36 SER B N 1
ATOM 5215 C CA . SER B 1 36 ? 27.734 68 18.625 1 86 36 SER B CA 1
ATOM 5216 C C . SER B 1 36 ? 28.078 69.438 19.016 1 86 36 SER B C 1
ATOM 5218 O O . SER B 1 36 ? 27.219 70.188 19.484 1 86 36 SER B O 1
ATOM 5220 N N . GLY B 1 37 ? 29.344 69.75 18.984 1 85.5 37 GLY B N 1
ATOM 5221 C CA . GLY B 1 37 ? 29.891 71.062 19.172 1 85.5 37 GLY B CA 1
ATOM 5222 C C . GLY B 1 37 ? 30.875 71.5 18.094 1 85.5 37 GLY B C 1
ATOM 5223 O O . GLY B 1 37 ? 31.516 70.625 17.484 1 85.5 37 GLY B O 1
ATOM 5224 N N . GLU B 1 38 ? 30.812 72.812 17.734 1 85.44 38 GLU B N 1
ATOM 5225 C CA . GLU B 1 38 ? 31.719 73.375 16.734 1 85.44 38 GLU B CA 1
ATOM 5226 C C . GLU B 1 38 ? 32.469 74.562 17.281 1 85.44 38 GLU B C 1
ATOM 5228 O O . GLU B 1 38 ? 31.906 75.312 18.094 1 85.44 38 GLU B O 1
ATOM 5233 N N . GLY B 1 39 ? 33.75 74.75 16.812 1 82.44 39 GLY B N 1
ATOM 5234 C CA . GLY B 1 39 ? 34.562 75.938 17.141 1 82.44 39 GLY B CA 1
ATOM 5235 C C . GLY B 1 39 ? 35.125 75.875 18.547 1 82.44 39 GLY B C 1
ATOM 5236 O O . GLY B 1 39 ? 35.344 76.938 19.172 1 82.44 39 GLY B O 1
ATOM 5237 N N . LEU B 1 40 ? 35.344 74.562 18.938 1 85.12 40 LEU B N 1
ATOM 5238 C CA . LEU B 1 40 ? 35.781 74.375 20.312 1 85.12 40 LEU B CA 1
ATOM 5239 C C . LEU B 1 40 ? 37.281 74.188 20.375 1 85.12 40 LEU B C 1
ATOM 5241 O O . LEU B 1 40 ? 37.875 73.625 19.438 1 85.12 40 LEU B O 1
ATOM 5245 N N . PRO B 1 41 ? 37.969 74.625 21.375 1 85.38 41 PRO B N 1
ATOM 5246 C CA . PRO B 1 41 ? 39.406 74.312 21.531 1 85.38 41 PRO B CA 1
ATOM 5247 C C . PRO B 1 41 ? 39.656 72.812 21.766 1 85.38 41 PRO B C 1
ATOM 5249 O O . PRO B 1 41 ? 38.844 72.188 22.406 1 85.38 41 PRO B O 1
ATOM 5252 N N . ASP B 1 42 ? 40.719 72.375 21.219 1 84.12 42 ASP B N 1
ATOM 5253 C CA . ASP B 1 42 ? 41.062 70.938 21.359 1 84.12 42 ASP B CA 1
ATOM 5254 C C . ASP B 1 42 ? 41.281 70.562 22.812 1 84.12 42 ASP B C 1
ATOM 5256 O O . ASP B 1 42 ? 41.875 71.375 23.578 1 84.12 42 ASP B O 1
ATOM 5260 N N . GLY B 1 43 ? 40.688 69.438 23.188 1 86.94 43 GLY B N 1
ATOM 5261 C CA . GLY B 1 43 ? 40.875 68.938 24.547 1 86.94 43 GLY B CA 1
ATOM 5262 C C . GLY B 1 43 ? 39.719 68.062 25.016 1 86.94 43 GLY B C 1
ATOM 5263 O O . GLY B 1 43 ? 38.812 67.75 24.234 1 86.94 43 GLY B O 1
ATOM 5264 N N . ARG B 1 44 ? 39.812 67.625 26.234 1 85.62 44 ARG B N 1
ATOM 5265 C CA . ARG B 1 44 ? 38.75 66.875 26.906 1 85.62 44 ARG B CA 1
ATOM 5266 C C . ARG B 1 44 ? 37.969 67.75 27.875 1 85.62 44 ARG B C 1
ATOM 5268 O O . ARG B 1 44 ? 38.562 68.438 28.734 1 85.62 44 ARG B O 1
ATOM 5275 N N . TYR B 1 45 ? 36.719 67.812 27.594 1 90.94 45 TYR B N 1
ATOM 5276 C CA . TYR B 1 45 ? 35.875 68.625 28.422 1 90.94 45 TYR B CA 1
ATOM 5277 C C . TYR B 1 45 ? 34.688 67.875 28.984 1 90.94 45 TYR B C 1
ATOM 5279 O O . TYR B 1 45 ? 34.125 67 28.312 1 90.94 45 TYR B O 1
ATOM 5287 N N . PRO B 1 46 ? 34.406 68.125 30.188 1 89 46 PRO B N 1
ATOM 5288 C CA . PRO B 1 46 ? 33.219 67.438 30.75 1 89 46 PRO B CA 1
ATOM 5289 C C . PRO B 1 46 ? 31.922 68.062 30.219 1 89 46 PRO B C 1
ATOM 5291 O O . PRO B 1 46 ? 31.781 69.312 30.156 1 89 46 PRO B O 1
ATOM 5294 N N . LEU B 1 47 ? 31.109 67.25 29.703 1 90.56 47 LEU B N 1
ATOM 5295 C CA . LEU B 1 47 ? 29.766 67.625 29.281 1 90.56 47 LEU B CA 1
ATOM 5296 C C . LEU B 1 47 ? 28.734 67.062 30.281 1 90.56 47 LEU B C 1
ATOM 5298 O O . LEU B 1 47 ? 28.672 65.875 30.562 1 90.56 47 LEU B O 1
ATOM 5302 N N . ALA B 1 48 ? 28.016 68.062 30.859 1 87.12 48 ALA B N 1
ATOM 5303 C CA . ALA B 1 48 ? 26.938 67.688 31.797 1 87.12 48 ALA B CA 1
ATOM 5304 C C . ALA B 1 48 ? 25.578 67.75 31.109 1 87.12 48 ALA B C 1
ATOM 5306 O O . ALA B 1 48 ? 25.219 68.75 30.5 1 87.12 48 ALA B O 1
ATOM 5307 N N . LEU B 1 49 ? 24.859 66.625 31.203 1 86.56 49 LEU B N 1
ATOM 5308 C CA . LEU B 1 49 ? 23.484 66.5 30.719 1 86.56 49 LEU B CA 1
ATOM 5309 C C . LEU B 1 49 ? 22.5 66.5 31.891 1 86.56 49 LEU B C 1
ATOM 5311 O O . LEU B 1 49 ? 22.484 65.5 32.656 1 86.56 49 LEU B O 1
ATOM 5315 N N . GLU B 1 50 ? 21.734 67.562 32.062 1 85.56 50 GLU B N 1
ATOM 5316 C CA . GLU B 1 50 ? 20.703 67.625 33.094 1 85.56 50 GLU B CA 1
ATOM 5317 C C . GLU B 1 50 ? 19.312 67.438 32.5 1 85.56 50 GLU B C 1
ATOM 5319 O O . GLU B 1 50 ? 18.891 68.125 31.594 1 85.56 50 GLU B O 1
ATOM 5324 N N . GLY B 1 51 ? 18.609 66.312 32.969 1 81.81 51 GLY B N 1
ATOM 5325 C CA . GLY B 1 51 ? 17.266 66 32.5 1 81.81 51 GLY B CA 1
ATOM 5326 C C . GLY B 1 51 ? 16.375 65.5 33.594 1 81.81 51 GLY B C 1
ATOM 5327 O O . GLY B 1 51 ? 16.75 65.5 34.781 1 81.81 51 GLY B O 1
ATOM 5328 N N . PRO B 1 52 ? 15.133 65.125 33.312 1 81.44 52 PRO B N 1
ATOM 5329 C CA . PRO B 1 52 ? 14.188 64.688 34.312 1 81.44 52 PRO B CA 1
ATOM 5330 C C . PRO B 1 52 ? 14.719 63.469 35.125 1 81.44 52 PRO B C 1
ATOM 5332 O O . PRO B 1 52 ? 14.336 63.281 36.281 1 81.44 52 PRO B O 1
ATOM 5335 N N . GLY B 1 53 ? 15.57 62.656 34.75 1 75.75 53 GLY B N 1
ATOM 5336 C CA . GLY B 1 53 ? 16.109 61.5 35.469 1 75.75 53 GLY B CA 1
ATOM 5337 C C . GLY B 1 53 ? 17.391 61.812 36.219 1 75.75 53 GLY B C 1
ATOM 5338 O O . GLY B 1 53 ? 18.016 60.906 36.781 1 75.75 53 GLY B O 1
ATOM 5339 N N . GLY B 1 54 ? 17.891 63.031 36.188 1 80.69 54 GLY B N 1
ATOM 5340 C CA . GLY B 1 54 ? 19.094 63.406 36.906 1 80.69 54 GLY B CA 1
ATOM 5341 C C . GLY B 1 54 ? 20.172 63.969 36 1 80.69 54 GLY B C 1
ATOM 5342 O O . GLY B 1 54 ? 19.922 64.25 34.812 1 80.69 54 GLY B O 1
ATOM 5343 N N . THR B 1 55 ? 21.328 64.312 36.625 1 82.69 55 THR B N 1
ATOM 5344 C CA . THR B 1 55 ? 22.453 64.938 35.906 1 82.69 55 THR B CA 1
ATOM 5345 C C . THR B 1 55 ? 23.469 63.844 35.531 1 82.69 55 THR B C 1
ATOM 5347 O O . THR B 1 55 ? 23.859 63.031 36.375 1 82.69 55 THR B O 1
ATOM 5350 N N . ARG B 1 56 ? 23.734 63.594 34.25 1 82.81 56 ARG B N 1
ATOM 5351 C CA . ARG B 1 56 ? 24.781 62.719 33.719 1 82.81 56 ARG B CA 1
ATOM 5352 C C . ARG B 1 56 ? 25.953 63.531 33.188 1 82.81 56 ARG B C 1
ATOM 5354 O O . ARG B 1 56 ? 25.766 64.5 32.406 1 82.81 56 ARG B O 1
ATOM 5361 N N . VAL B 1 57 ? 27.203 63.25 33.719 1 83.69 57 VAL B N 1
ATOM 5362 C CA . VAL B 1 57 ? 28.391 63.938 33.219 1 83.69 57 VAL B CA 1
ATOM 5363 C C . VAL B 1 57 ? 29.203 63 32.344 1 83.69 57 VAL B C 1
ATOM 5365 O O . VAL B 1 57 ? 29.516 61.875 32.719 1 83.69 57 VAL B O 1
ATOM 5368 N N . GLU B 1 58 ? 29.391 63.344 31.109 1 84.25 58 GLU B N 1
ATOM 5369 C CA . GLU B 1 58 ? 30.234 62.594 30.172 1 84.25 58 GLU B CA 1
ATOM 5370 C C . GLU B 1 58 ? 31.422 63.438 29.719 1 84.25 58 GLU B C 1
ATOM 5372 O O . GLU B 1 58 ? 31.328 64.688 29.672 1 84.25 58 GLU B O 1
ATOM 5377 N N . GLU B 1 59 ? 32.594 62.844 29.547 1 84.69 59 GLU B N 1
ATOM 5378 C CA . GLU B 1 59 ? 33.75 63.531 29.016 1 84.69 59 GLU B CA 1
ATOM 5379 C C . GLU B 1 59 ? 33.781 63.469 27.484 1 84.69 59 GLU B C 1
ATOM 5381 O O . GLU B 1 59 ? 33.656 62.406 26.891 1 84.69 59 GLU B O 1
ATOM 5386 N N . VAL B 1 60 ? 33.75 64.562 26.859 1 85.69 60 VAL B N 1
ATOM 5387 C CA . VAL B 1 60 ? 33.812 64.688 25.391 1 85.69 60 VAL B CA 1
ATOM 5388 C C . VAL B 1 60 ? 35.219 65.125 24.953 1 85.69 60 VAL B C 1
ATOM 5390 O O . VAL B 1 60 ? 35.812 66 25.594 1 85.69 60 VAL B O 1
ATOM 5393 N N . GLU B 1 61 ? 35.719 64.438 23.984 1 85.06 61 GLU B N 1
ATOM 5394 C CA . GLU B 1 61 ? 37 64.812 23.391 1 85.06 61 GLU B CA 1
ATOM 5395 C C . GLU B 1 61 ? 36.781 65.688 22.141 1 85.06 61 GLU B C 1
ATOM 5397 O O . GLU B 1 61 ? 36.125 65.25 21.188 1 85.06 61 GLU B O 1
ATOM 5402 N N . VAL B 1 62 ? 37.25 66.812 22.188 1 83.75 62 VAL B N 1
ATOM 5403 C CA . VAL B 1 62 ? 37.188 67.75 21.031 1 83.75 62 VAL B CA 1
ATOM 5404 C C . VAL B 1 62 ? 38.469 67.562 20.203 1 83.75 62 VAL B C 1
ATOM 5406 O O . VAL B 1 62 ? 39.562 67.75 20.719 1 83.75 62 VAL B O 1
ATOM 5409 N N . GLN B 1 63 ? 38.312 67.25 18.891 1 82.94 63 GLN B N 1
ATOM 5410 C CA . GLN B 1 63 ? 39.406 67.188 17.922 1 82.94 63 GLN B CA 1
ATOM 5411 C C . GLN B 1 63 ? 39.062 68 16.672 1 82.94 63 GLN B C 1
ATOM 5413 O O . GLN B 1 63 ? 38 67.812 16.047 1 82.94 63 GLN B O 1
ATOM 5418 N N . GLY B 1 64 ? 39.969 68.938 16.234 1 81.75 64 GLY B N 1
ATOM 5419 C CA . GLY B 1 64 ? 39.75 69.812 15.078 1 81.75 64 GLY B CA 1
ATOM 5420 C C . GLY B 1 64 ? 38.594 70.812 15.266 1 81.75 64 GLY B C 1
ATOM 5421 O O . GLY B 1 64 ? 37.938 71.188 14.305 1 81.75 64 GLY B O 1
ATOM 5422 N N . GLY B 1 65 ? 38.312 70.938 16.516 1 85.69 65 GLY B N 1
ATOM 5423 C CA . GLY B 1 65 ? 37.312 71.938 16.844 1 85.69 65 GLY B CA 1
ATOM 5424 C C . GLY B 1 65 ? 35.906 71.312 16.922 1 85.69 65 GLY B C 1
ATOM 5425 O O . GLY B 1 65 ? 34.938 72.062 17.031 1 85.69 65 GLY B O 1
ATOM 5426 N N .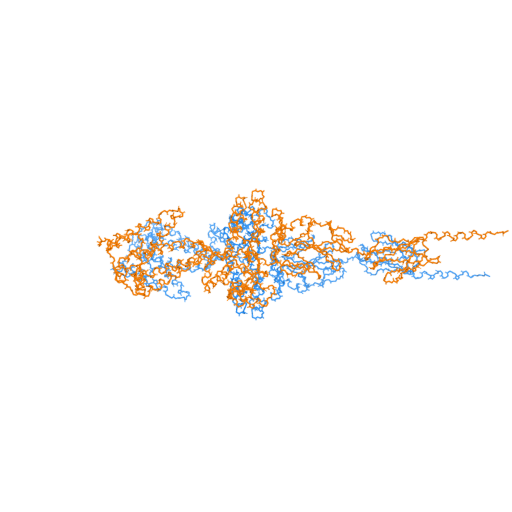 ARG B 1 66 ? 35.875 70 16.766 1 84.06 66 ARG B N 1
ATOM 5427 C CA . ARG B 1 66 ? 34.531 69.375 16.766 1 84.06 66 ARG B CA 1
ATOM 5428 C C . ARG B 1 66 ? 34.5 68.125 17.672 1 84.06 66 ARG B C 1
ATOM 5430 O O . ARG B 1 66 ? 35.531 67.5 17.922 1 84.06 66 ARG B O 1
ATOM 5437 N N . PHE B 1 67 ? 33.25 67.938 18.328 1 88.56 67 PHE B N 1
ATOM 5438 C CA . PHE B 1 67 ? 32.938 66.688 18.969 1 88.56 67 PHE B CA 1
ATOM 5439 C C . PHE B 1 67 ? 31.562 66.188 18.594 1 88.56 67 PHE B C 1
ATOM 5441 O O . PHE B 1 67 ? 30.719 66.938 18.156 1 88.56 67 PHE B O 1
ATOM 5448 N N . ALA B 1 68 ? 31.422 64.875 18.5 1 85.44 68 ALA B N 1
ATOM 5449 C CA . ALA B 1 68 ? 30.125 64.188 18.328 1 85.44 68 ALA B CA 1
ATOM 5450 C C . ALA B 1 68 ? 29.922 63.125 19.375 1 85.44 68 ALA B C 1
ATOM 5452 O O . ALA B 1 68 ? 30.766 62.219 19.516 1 85.44 68 ALA B O 1
ATOM 5453 N N . LEU B 1 69 ? 28.953 63.281 20.188 1 85.75 69 LEU B N 1
ATOM 5454 C CA . LEU B 1 69 ? 28.625 62.312 21.234 1 85.75 69 LEU B CA 1
ATOM 5455 C C . LEU B 1 69 ? 27.297 61.656 20.953 1 85.75 69 LEU B C 1
ATOM 5457 O O . LEU B 1 69 ? 26.234 62.281 21.047 1 85.75 69 LEU B O 1
ATOM 5461 N N . PRO B 1 70 ? 27.375 60.375 20.469 1 84.94 70 PRO B N 1
ATOM 5462 C CA . PRO B 1 70 ? 26.125 59.625 20.344 1 84.94 70 PRO B CA 1
ATOM 5463 C C . PRO B 1 70 ? 25.594 59.156 21.688 1 84.94 70 PRO B C 1
ATOM 5465 O O . PRO B 1 70 ? 26.344 58.594 22.5 1 84.94 70 PRO B O 1
ATOM 5468 N N . LEU B 1 71 ? 24.312 59.438 22.016 1 81.25 71 LEU B N 1
ATOM 5469 C CA . LEU B 1 71 ? 23.703 58.969 23.266 1 81.25 71 LEU B CA 1
ATOM 5470 C C . LEU B 1 71 ? 22.234 58.625 23.062 1 81.25 71 LEU B C 1
ATOM 5472 O O . LEU B 1 71 ? 21.625 59.031 22.078 1 81.25 71 LEU B O 1
ATOM 5476 N N . THR B 1 72 ? 21.688 57.719 24 1 79 72 THR B N 1
ATOM 5477 C CA . THR B 1 72 ? 20.266 57.375 24.078 1 79 72 THR B CA 1
ATOM 5478 C C . THR B 1 72 ? 19.688 57.781 25.422 1 79 72 THR B C 1
ATOM 5480 O O . THR B 1 72 ? 20.172 57.375 26.469 1 79 72 THR B O 1
ATOM 5483 N N . LEU B 1 73 ? 18.656 58.656 25.391 1 78 73 LEU B N 1
ATOM 5484 C CA . LEU B 1 73 ? 17.984 59.125 26.594 1 78 73 LEU B CA 1
ATOM 5485 C C . LEU B 1 73 ? 16.594 58.531 26.703 1 78 73 LEU B C 1
ATOM 5487 O O . LEU B 1 73 ? 15.859 58.469 25.719 1 78 73 LEU B O 1
ATOM 5491 N N . GLU B 1 74 ? 16.203 58 27.891 1 76.5 74 GLU B N 1
ATOM 5492 C CA . GLU B 1 74 ? 14.969 57.25 28.094 1 76.5 74 GLU B CA 1
ATOM 5493 C C . GLU B 1 74 ? 13.836 58.156 28.547 1 76.5 74 GLU B C 1
ATOM 5495 O O . GLU B 1 74 ? 12.672 57.938 28.203 1 76.5 74 GLU B O 1
ATOM 5500 N N . ALA B 1 75 ? 14.047 59.125 29.312 1 75.75 75 ALA B N 1
ATOM 5501 C CA . ALA B 1 75 ? 12.992 59.938 29.891 1 75.75 75 ALA B CA 1
ATOM 5502 C C . ALA B 1 75 ? 12.703 61.156 29.016 1 75.75 75 ALA B C 1
ATOM 5504 O O . ALA B 1 75 ? 13.617 61.938 28.672 1 75.75 75 ALA B O 1
ATOM 5505 N N . PRO B 1 76 ? 11.383 61.188 28.594 1 76.56 76 PRO B N 1
ATOM 5506 C CA . PRO B 1 76 ? 11.039 62.406 27.875 1 76.56 76 PRO B CA 1
ATOM 5507 C C . PRO B 1 76 ? 11.07 63.656 28.75 1 76.56 76 PRO B C 1
ATOM 5509 O O . PRO B 1 76 ? 10.867 63.562 29.969 1 76.56 76 PRO B O 1
ATOM 5512 N N . GLY B 1 77 ? 11.438 64.75 28.203 1 79.06 77 GLY B N 1
ATOM 5513 C CA . GLY B 1 77 ? 11.484 66.062 28.922 1 79.06 77 GLY B CA 1
ATOM 5514 C C . GLY B 1 77 ? 12.516 67 28.375 1 79.06 77 GLY B C 1
ATOM 5515 O O . GLY B 1 77 ? 13.102 66.75 27.312 1 79.06 77 GLY B O 1
ATOM 5516 N N . GLU B 1 78 ? 12.641 68.062 29.016 1 81.81 78 GLU B N 1
ATOM 5517 C CA . GLU B 1 78 ? 13.617 69.062 28.641 1 81.81 78 GLU B CA 1
ATOM 5518 C C . GLU B 1 78 ? 15 68.75 29.219 1 81.81 78 GLU B C 1
ATOM 5520 O O . GLU B 1 78 ? 15.125 68.438 30.406 1 81.81 78 GLU B O 1
ATOM 5525 N N . TYR B 1 79 ? 15.93 68.562 28.359 1 87.31 79 TYR B N 1
ATOM 5526 C CA . TYR B 1 79 ? 17.312 68.312 28.766 1 87.31 79 TYR B CA 1
ATOM 5527 C C . TYR B 1 79 ? 18.156 69.562 28.578 1 87.31 79 TYR B C 1
ATOM 5529 O O . TYR B 1 79 ? 18.031 70.312 27.578 1 87.31 79 TYR B O 1
ATOM 5537 N N . ARG B 1 80 ? 19.016 69.938 29.625 1 88.06 80 ARG B N 1
ATOM 5538 C CA . ARG B 1 80 ? 20 71 29.594 1 88.06 80 ARG B CA 1
ATOM 5539 C C . ARG B 1 80 ? 21.422 70.438 29.469 1 88.06 80 ARG B C 1
ATOM 5541 O O . ARG B 1 80 ? 21.828 69.625 30.25 1 88.06 80 ARG B O 1
ATOM 5548 N N . VAL B 1 81 ? 22.062 70.875 28.359 1 88.5 81 VAL B N 1
ATOM 5549 C CA . VAL B 1 81 ? 23.453 70.438 28.125 1 88.5 81 VAL B CA 1
ATOM 5550 C C . VAL B 1 81 ? 24.391 71.562 28.5 1 88.5 81 VAL B C 1
ATOM 5552 O O . VAL B 1 81 ? 24.188 72.75 28.062 1 88.5 81 VAL B O 1
ATOM 5555 N N . ARG B 1 82 ? 25.391 71.25 29.344 1 87.19 82 ARG B N 1
ATOM 5556 C CA . ARG B 1 82 ? 26.406 72.188 29.75 1 87.19 82 ARG B CA 1
ATOM 5557 C C . ARG B 1 82 ? 27.812 71.688 29.469 1 87.19 82 ARG B C 1
ATOM 5559 O O . ARG B 1 82 ? 28.219 70.625 30.016 1 87.19 82 ARG B O 1
ATOM 5566 N N . LEU B 1 83 ? 28.469 72.312 28.578 1 87.94 83 LEU B N 1
ATOM 5567 C CA . LEU B 1 83 ? 29.875 72.062 28.312 1 87.94 83 LEU B CA 1
ATOM 5568 C C . LEU B 1 83 ? 30.781 73.062 28.984 1 87.94 83 LEU B C 1
ATOM 5570 O O . LEU B 1 83 ? 30.703 74.25 28.688 1 87.94 83 LEU B O 1
ATOM 5574 N N . ASN B 1 84 ? 31.625 72.562 29.859 1 86.06 84 ASN B N 1
ATOM 5575 C CA . ASN B 1 84 ? 32.531 73.438 30.562 1 86.06 84 ASN B CA 1
ATOM 5576 C C . ASN B 1 84 ? 33.875 73.562 29.844 1 86.06 84 ASN B C 1
ATOM 5578 O O . ASN B 1 84 ? 34.656 72.625 29.781 1 86.06 84 ASN B O 1
ATOM 5582 N N . LEU B 1 85 ? 34.031 74.75 29.297 1 82.56 85 LEU B N 1
ATOM 5583 C CA . LEU B 1 85 ? 35.281 75.125 28.641 1 82.56 85 LEU B CA 1
ATOM 5584 C C . LEU B 1 85 ? 36.094 76.062 29.484 1 82.56 85 LEU B C 1
ATOM 5586 O O . LEU B 1 85 ? 35.531 76.75 30.359 1 82.56 85 LEU B O 1
ATOM 5590 N N . PRO B 1 86 ? 37.438 76.188 29.266 1 81.56 86 PRO B N 1
ATOM 5591 C CA . PRO B 1 86 ? 38.219 77.188 29.969 1 81.56 86 PRO B CA 1
ATOM 5592 C C . PRO B 1 86 ? 37.781 78.625 29.703 1 81.56 86 PRO B C 1
ATOM 5594 O O . PRO B 1 86 ? 37.906 79.5 30.562 1 81.56 86 PRO B O 1
ATOM 5597 N N . SER B 1 87 ? 37.156 78.875 28.547 1 79.25 87 SER B N 1
ATOM 5598 C CA . SER B 1 87 ? 36.719 80.188 28.156 1 79.25 87 SER B CA 1
ATOM 5599 C C . SER B 1 87 ? 35.312 80.5 28.672 1 79.25 87 SER B C 1
ATOM 5601 O O . SER B 1 87 ? 34.844 81.625 28.625 1 79.25 87 SER B O 1
ATOM 5603 N N . GLY B 1 88 ? 34.656 79.5 29.25 1 81.5 88 GLY B N 1
ATOM 5604 C CA . GLY B 1 88 ? 33.281 79.625 29.734 1 81.5 88 GLY B CA 1
ATOM 5605 C C . GLY B 1 88 ? 32.406 78.438 29.438 1 81.5 88 GLY B C 1
ATOM 5606 O O . GLY B 1 88 ? 32.812 77.562 28.672 1 81.5 88 GLY B O 1
ATOM 5607 N N . ALA B 1 89 ? 31.359 78.438 30.109 1 84.31 89 ALA B N 1
ATOM 5608 C CA . ALA B 1 89 ? 30.453 77.312 29.922 1 84.31 89 ALA B CA 1
ATOM 5609 C C . ALA B 1 89 ? 29.5 77.562 28.766 1 84.31 89 ALA B C 1
ATOM 5611 O O . ALA B 1 89 ? 28.984 78.688 28.609 1 84.31 89 ALA B O 1
ATOM 5612 N N . LEU B 1 90 ? 29.406 76.688 27.797 1 86.12 90 LEU B N 1
ATOM 5613 C CA . LEU B 1 90 ? 28.406 76.688 26.75 1 86.12 90 LEU B CA 1
ATOM 5614 C C . LEU B 1 90 ? 27.172 75.875 27.156 1 86.12 90 LEU B C 1
ATOM 5616 O O . LEU B 1 90 ? 27.297 74.75 27.594 1 86.12 90 LEU B O 1
ATOM 5620 N N . GLU B 1 91 ? 26.062 76.562 27.172 1 85.12 91 GLU B N 1
ATOM 5621 C CA . GLU B 1 91 ? 24.828 75.875 27.578 1 85.12 91 GLU B CA 1
ATOM 5622 C C . GLU B 1 91 ? 23.828 75.812 26.422 1 85.12 91 GLU B C 1
ATOM 5624 O O . GLU B 1 91 ? 23.812 76.688 25.562 1 85.12 91 GLU B O 1
ATOM 5629 N N . GLY B 1 92 ? 23.109 74.625 26.25 1 85.94 92 GLY B N 1
ATOM 5630 C CA . GLY B 1 92 ? 22.016 74.438 25.312 1 85.94 92 GLY B CA 1
ATOM 5631 C C . GLY B 1 92 ? 20.906 73.562 25.875 1 85.94 92 GLY B C 1
ATOM 5632 O O . GLY B 1 92 ? 21.109 72.875 26.859 1 85.94 92 GLY B O 1
ATOM 5633 N N . ARG B 1 93 ? 19.641 73.938 25.375 1 85.25 93 ARG B N 1
ATOM 5634 C CA . ARG B 1 93 ? 18.469 73.125 25.797 1 85.25 93 ARG B CA 1
ATOM 5635 C C . ARG B 1 93 ? 17.797 72.5 24.578 1 85.25 93 ARG B C 1
ATOM 5637 O O . ARG B 1 93 ? 17.812 73.062 23.484 1 85.25 93 ARG B O 1
ATOM 5644 N N . PHE B 1 94 ? 17.484 71.125 24.781 1 83.88 94 PHE B N 1
ATOM 5645 C CA . PHE B 1 94 ? 16.656 70.5 23.766 1 83.88 94 PHE B CA 1
ATOM 5646 C C . PHE B 1 94 ? 15.547 69.688 24.406 1 83.88 94 PHE B C 1
ATOM 5648 O O . PHE B 1 94 ? 15.641 69.312 25.578 1 83.88 94 PHE B O 1
ATOM 5655 N N . LEU B 1 95 ? 14.422 69.562 23.688 1 77.88 95 LEU B N 1
ATOM 5656 C CA . LEU B 1 95 ? 13.258 68.812 24.141 1 77.88 95 LEU B CA 1
ATOM 5657 C C . LEU B 1 95 ? 13.258 67.438 23.562 1 77.88 95 LEU B C 1
ATOM 5659 O O . LEU B 1 95 ? 13.391 67.25 22.359 1 77.88 95 LEU B O 1
ATOM 5663 N N . LEU B 1 96 ? 13.383 66.5 24.484 1 75 96 LEU B N 1
ATOM 5664 C CA . LEU B 1 96 ? 13.203 65.062 24.094 1 75 96 LEU B CA 1
ATOM 5665 C C . LEU B 1 96 ? 11.734 64.688 24.172 1 75 96 LEU B C 1
ATOM 5667 O O . LEU B 1 96 ? 11.125 64.75 25.25 1 75 96 LEU B O 1
ATOM 5671 N N . LEU B 1 97 ? 11.109 64.438 23.047 1 68.06 97 LEU B N 1
ATOM 5672 C CA . LEU B 1 97 ? 9.672 64.125 22.969 1 68.06 97 LEU B CA 1
ATOM 5673 C C . LEU B 1 97 ? 9.367 62.719 23.438 1 68.06 97 LEU B C 1
ATOM 5675 O O . LEU B 1 97 ? 10.203 61.844 23.312 1 68.06 97 LEU B O 1
ATOM 5679 N N . ALA B 1 98 ? 8.297 62.531 24.328 1 61.06 98 ALA B N 1
ATOM 5680 C CA . ALA B 1 98 ? 7.82 61.219 24.734 1 61.06 98 ALA B CA 1
ATOM 5681 C C . ALA B 1 98 ? 7.441 60.375 23.516 1 61.06 98 ALA B C 1
ATOM 5683 O O . ALA B 1 98 ? 6.984 60.938 22.5 1 61.06 98 ALA B O 1
ATOM 5684 N N . PRO B 1 99 ? 8.102 59.156 23.516 1 58.75 99 PRO B N 1
ATOM 5685 C CA . PRO B 1 99 ? 7.691 58.344 22.359 1 58.75 99 PRO B CA 1
ATOM 5686 C C . PRO B 1 99 ? 6.18 58.312 22.172 1 58.75 99 PRO B C 1
ATOM 5688 O O . PRO B 1 99 ? 5.43 58.281 23.141 1 58.75 99 PRO B O 1
ATOM 5691 N N . THR B 1 100 ? 5.676 58.969 21.172 1 62.81 100 THR B N 1
ATOM 5692 C CA . THR B 1 100 ? 4.246 58.938 20.906 1 62.81 100 THR B CA 1
ATOM 5693 C C . THR B 1 100 ? 3.719 57.5 20.969 1 62.81 100 THR B C 1
ATOM 5695 O O . THR B 1 100 ? 4.277 56.594 20.344 1 62.81 100 THR B O 1
ATOM 5698 N N . PRO B 1 101 ? 2.916 57.219 22.016 1 75.69 101 PRO B N 1
ATOM 5699 C CA . PRO B 1 101 ? 2.312 55.875 22.078 1 75.69 101 PRO B CA 1
ATOM 5700 C C . PRO B 1 101 ? 1.629 55.5 20.766 1 75.69 101 PRO B C 1
ATOM 5702 O O . PRO B 1 101 ? 1.125 56.375 20.047 1 75.69 101 PRO B O 1
ATOM 5705 N N . PRO B 1 102 ? 1.892 54.281 20.391 1 84.88 102 PRO B N 1
ATOM 5706 C CA . PRO B 1 102 ? 1.207 53.844 19.172 1 84.88 102 PRO B CA 1
ATOM 5707 C C . PRO B 1 102 ? -0.297 54.094 19.203 1 84.88 102 PRO B C 1
ATOM 5709 O O . PRO B 1 102 ? -0.933 53.906 20.25 1 84.88 102 PRO B O 1
ATOM 5712 N N . GLU B 1 103 ? -0.796 54.844 18.156 1 87.5 103 GLU B N 1
ATOM 5713 C CA . GLU B 1 103 ? -2.217 55.156 18.078 1 87.5 103 GLU B CA 1
ATOM 5714 C C . GLU B 1 103 ? -2.836 54.656 16.781 1 87.5 103 GLU B C 1
ATOM 5716 O O . GLU B 1 103 ? -2.215 54.719 15.719 1 87.5 103 GLU B O 1
ATOM 5721 N N . LEU B 1 104 ? -3.992 54.031 16.906 1 90.81 104 LEU B N 1
ATOM 5722 C CA . LEU B 1 104 ? -4.746 53.594 15.734 1 90.81 104 LEU B CA 1
ATOM 5723 C C . LEU B 1 104 ? -5.535 54.75 15.125 1 90.81 104 LEU B C 1
ATOM 5725 O O . LEU B 1 104 ? -6.391 55.344 15.797 1 90.81 104 LEU B O 1
ATOM 5729 N N . THR B 1 105 ? -5.113 55.125 13.93 1 86.62 105 THR B N 1
ATOM 5730 C CA . THR B 1 105 ? -5.805 56.156 13.188 1 86.62 105 THR B CA 1
ATOM 5731 C C . THR B 1 105 ? -6.578 55.562 12.016 1 86.62 105 THR B C 1
ATOM 5733 O O . THR B 1 105 ? -6.434 54.406 11.695 1 86.62 105 THR B O 1
ATOM 5736 N N . PRO B 1 106 ? -7.434 56.312 11.383 1 86 106 PRO B N 1
ATOM 5737 C CA . PRO B 1 106 ? -8.172 55.812 10.227 1 86 106 PRO B CA 1
ATOM 5738 C C . PRO B 1 106 ? -7.254 55.438 9.062 1 86 106 PRO B C 1
ATOM 5740 O O . PRO B 1 106 ? -7.625 54.625 8.227 1 86 106 PRO B O 1
ATOM 5743 N N . GLU B 1 107 ? -6.102 56.094 9.023 1 87.19 107 GLU B N 1
ATOM 5744 C CA . GLU B 1 107 ? -5.156 55.812 7.945 1 87.19 107 GLU B CA 1
ATOM 5745 C C . GLU B 1 107 ? -4.297 54.594 8.266 1 87.19 107 GLU B C 1
ATOM 5747 O O . GLU B 1 107 ? -3.68 54 7.371 1 87.19 107 GLU B O 1
ATOM 5752 N N . GLY B 1 108 ? -4.285 54.219 9.445 1 92.38 108 GLY B N 1
ATOM 5753 C CA . GLY B 1 108 ? -3.473 53.094 9.844 1 92.38 108 GLY B CA 1
ATOM 5754 C C . GLY B 1 108 ? -2.912 53.219 11.25 1 92.38 108 GLY B C 1
ATOM 5755 O O . GLY B 1 108 ? -3.479 53.906 12.086 1 92.38 108 GLY B O 1
ATOM 5756 N N . LEU B 1 109 ? -1.901 52.375 11.531 1 93 109 LEU B N 1
ATOM 5757 C CA . LEU B 1 109 ? -1.249 52.375 12.836 1 93 109 LEU B CA 1
ATOM 5758 C C . LEU B 1 109 ? -0.033 53.281 12.844 1 93 109 LEU B C 1
ATOM 5760 O O . LEU B 1 109 ? 0.932 53.062 12.109 1 93 109 LEU B O 1
ATOM 5764 N N . LYS B 1 110 ? -0.141 54.312 13.648 1 90.06 110 LYS B N 1
ATOM 5765 C CA . LYS B 1 110 ? 0.977 55.25 13.781 1 90.06 110 LYS B CA 1
ATOM 5766 C C . LYS B 1 110 ? 2.027 54.719 14.742 1 90.06 110 LYS B C 1
ATOM 5768 O O . LYS B 1 110 ? 1.728 54.438 15.906 1 90.06 110 LYS B O 1
ATOM 5773 N N . LEU B 1 111 ? 3.168 54.5 14.195 1 89.06 111 LEU B N 1
ATOM 5774 C CA . LEU B 1 111 ? 4.301 53.969 14.961 1 89.06 111 LEU B CA 1
ATOM 5775 C C . LEU B 1 111 ? 5.418 55.031 15.031 1 89.06 111 LEU B C 1
ATOM 5777 O O . LEU B 1 111 ? 5.375 56.031 14.328 1 89.06 111 LEU B O 1
ATOM 5781 N N . PRO B 1 112 ? 6.359 54.812 15.836 1 80.19 112 PRO B N 1
ATOM 5782 C CA . PRO B 1 112 ? 7.438 55.812 15.961 1 80.19 112 PRO B CA 1
ATOM 5783 C C . PRO B 1 112 ? 8.188 56.031 14.648 1 80.19 112 PRO B C 1
ATOM 5785 O O . PRO B 1 112 ? 8.656 57.125 14.375 1 80.19 112 PRO B O 1
ATOM 5788 N N . TRP B 1 113 ? 8.242 54.906 13.93 1 83.75 113 TRP B N 1
ATOM 5789 C CA . TRP B 1 113 ? 9.031 55.031 12.703 1 83.75 113 TRP B CA 1
ATOM 5790 C C . TRP B 1 113 ? 8.156 55.438 11.523 1 83.75 113 TRP B C 1
ATOM 5792 O O . TRP B 1 113 ? 8.672 55.719 10.445 1 83.75 113 TRP B O 1
ATOM 5802 N N . GLY B 1 114 ? 6.898 55.469 11.688 1 85.44 114 GLY B N 1
ATOM 5803 C CA . GLY B 1 114 ? 6.039 55.844 10.578 1 85.44 114 GLY B CA 1
ATOM 5804 C C . GLY B 1 114 ? 4.633 55.312 10.695 1 85.44 114 GLY B C 1
ATOM 5805 O O . GLY B 1 114 ? 4.211 54.875 11.773 1 85.44 114 GLY B O 1
ATOM 5806 N N . LEU B 1 115 ? 3.996 55.375 9.57 1 89.69 115 LEU B N 1
ATOM 5807 C CA . LEU B 1 115 ? 2.617 54.906 9.5 1 89.69 115 LEU B CA 1
ATOM 5808 C C . LEU B 1 115 ? 2.543 53.562 8.805 1 89.69 115 LEU B C 1
ATOM 5810 O O . LEU B 1 115 ? 3.055 53.406 7.699 1 89.69 115 LEU B O 1
ATOM 5814 N N . LEU B 1 116 ? 2.021 52.594 9.484 1 92.69 116 LEU B N 1
ATOM 5815 C CA . LEU B 1 116 ? 1.697 51.281 8.875 1 92.69 116 LEU B CA 1
ATOM 5816 C C . LEU B 1 116 ? 0.286 51.312 8.297 1 92.69 116 LEU B C 1
ATOM 5818 O O . LEU B 1 116 ? -0.695 51.312 9.039 1 92.69 116 LEU B O 1
ATOM 5822 N N . PRO B 1 117 ? 0.266 51.406 7.043 1 92.25 117 PRO B N 1
ATOM 5823 C CA . PRO B 1 117 ? -1.068 51.469 6.438 1 92.25 117 PRO B CA 1
ATOM 5824 C C . PRO B 1 117 ? -1.903 50.219 6.746 1 92.25 117 PRO B C 1
ATOM 5826 O O . PRO B 1 117 ? -1.419 49.094 6.602 1 92.25 117 PRO B O 1
ATOM 5829 N N . LEU B 1 118 ? -3.133 50.406 7.262 1 94.19 118 LEU B N 1
ATOM 5830 C CA . LEU B 1 118 ? -4.102 49.344 7.523 1 94.19 118 LEU B CA 1
ATOM 5831 C C . LEU B 1 118 ? -5.41 49.594 6.789 1 94.19 118 LEU B C 1
ATOM 5833 O O . LEU B 1 118 ? -5.848 50.75 6.684 1 94.19 118 LEU B O 1
ATOM 5837 N N . PRO B 1 119 ? -5.953 48.625 6.18 1 93 119 PRO B N 1
ATOM 5838 C CA . PRO B 1 119 ? -7.254 48.844 5.539 1 93 119 PRO B CA 1
ATOM 5839 C C . PRO B 1 119 ? -8.328 49.281 6.523 1 93 119 PRO B C 1
ATOM 5841 O O . PRO B 1 119 ? -8.227 49.031 7.723 1 93 119 PRO B O 1
ATOM 5844 N N . GLN B 1 120 ? -9.398 49.938 5.961 1 89.25 120 GLN B N 1
ATOM 5845 C CA . GLN B 1 120 ? -10.484 50.406 6.816 1 89.25 120 GLN B CA 1
ATOM 5846 C C . GLN B 1 120 ? -11.25 49.25 7.426 1 89.25 120 GLN B C 1
ATOM 5848 O O . GLN B 1 120 ? -11.438 48.219 6.777 1 89.25 120 GLN B O 1
ATOM 5853 N N . GLY B 1 121 ? -11.617 49.375 8.711 1 89.81 121 GLY B N 1
ATOM 5854 C CA . GLY B 1 121 ? -12.367 48.312 9.375 1 89.81 121 GLY B CA 1
ATOM 5855 C C . GLY B 1 121 ? -12.328 48.406 10.891 1 89.81 121 GLY B C 1
ATOM 5856 O O . GLY B 1 121 ? -11.703 49.312 11.438 1 89.81 121 GLY B O 1
ATOM 5857 N N . PRO B 1 122 ? -13.039 47.594 11.539 1 91.12 122 PRO B N 1
ATOM 5858 C CA . PRO B 1 122 ? -13.109 47.625 13 1 91.12 122 PRO B CA 1
ATOM 5859 C C . PRO B 1 122 ? -11.906 46.969 13.664 1 91.12 122 PRO B C 1
ATOM 5861 O O . PRO B 1 122 ? -12.023 45.875 14.195 1 91.12 122 PRO B O 1
ATOM 5864 N N . TRP B 1 123 ? -10.812 47.625 13.672 1 95.31 123 TRP B N 1
ATOM 5865 C CA . TRP B 1 123 ? -9.586 47.125 14.273 1 95.31 123 TRP B CA 1
ATOM 5866 C C . TRP B 1 123 ? -9.672 47.156 15.797 1 95.31 123 TRP B C 1
ATOM 5868 O O . TRP B 1 123 ? -10.211 48.125 16.375 1 95.31 123 TRP B O 1
ATOM 5878 N N . VAL B 1 124 ? -9.172 46.125 16.438 1 94.38 124 VAL B N 1
ATOM 5879 C CA . VAL B 1 124 ? -9.062 46.031 17.891 1 94.38 124 VAL B CA 1
ATOM 5880 C C . VAL B 1 124 ? -7.637 46.344 18.328 1 94.38 124 VAL B C 1
ATOM 5882 O O . VAL B 1 124 ? -6.676 45.875 17.703 1 94.38 124 VAL B O 1
ATOM 5885 N N . GLY B 1 125 ? -7.492 47.094 19.5 1 89.75 125 GLY B N 1
ATOM 5886 C CA . GLY B 1 125 ? -6.188 47.5 20 1 89.75 125 GLY B CA 1
ATOM 5887 C C . GLY B 1 125 ? -5.965 49 19.922 1 89.75 125 GLY B C 1
ATOM 5888 O O . GLY B 1 125 ? -6.926 49.781 19.859 1 89.75 125 GLY B O 1
ATOM 5889 N N . PRO B 1 126 ? -4.828 49.344 19.984 1 93.5 126 PRO B N 1
ATOM 5890 C CA . PRO B 1 126 ? -3.531 48.656 20 1 93.5 126 PRO B CA 1
ATOM 5891 C C . PRO B 1 126 ? -3.152 48.125 21.391 1 93.5 126 PRO B C 1
ATOM 5893 O O . PRO B 1 126 ? -3.471 48.781 22.406 1 93.5 126 PRO B O 1
ATOM 5896 N N . LEU B 1 127 ? -2.564 47 21.438 1 94.31 127 LEU B N 1
ATOM 5897 C CA . LEU B 1 127 ? -1.956 46.438 22.641 1 94.31 127 LEU B CA 1
ATOM 5898 C C . LEU B 1 127 ? -0.435 46.531 22.562 1 94.31 127 LEU B C 1
ATOM 5900 O O . LEU B 1 127 ? 0.175 46 21.641 1 94.31 127 LEU B O 1
ATOM 5904 N N . VAL B 1 128 ? 0.083 47.25 23.516 1 90.88 128 VAL B N 1
ATOM 5905 C CA . VAL B 1 128 ? 1.534 47.406 23.531 1 90.88 128 VAL B CA 1
ATOM 5906 C C . VAL B 1 128 ? 2.137 46.438 24.562 1 90.88 128 VAL B C 1
ATOM 5908 O O . VAL B 1 128 ? 1.767 46.469 25.734 1 90.88 128 VAL B O 1
ATOM 5911 N N . GLU B 1 129 ? 2.928 45.594 24.031 1 89.62 129 GLU B N 1
ATOM 5912 C CA . GLU B 1 129 ? 3.648 44.656 24.875 1 89.62 129 GLU B CA 1
ATOM 5913 C C . GLU B 1 129 ? 5.148 44.688 24.609 1 89.62 129 GLU B C 1
ATOM 5915 O O . GLU B 1 129 ? 5.637 44.094 23.656 1 89.62 129 GLU B O 1
ATOM 5920 N N . GLY B 1 130 ? 5.895 45.281 25.594 1 84.44 130 GLY B N 1
ATOM 5921 C CA . GLY B 1 130 ? 7.32 45.438 25.359 1 84.44 130 GLY B CA 1
ATOM 5922 C C . GLY B 1 130 ? 7.637 46.344 24.188 1 84.44 130 GLY B C 1
ATOM 5923 O O . GLY B 1 130 ? 7.195 47.5 24.125 1 84.44 130 GLY B O 1
ATOM 5924 N N . GLU B 1 131 ? 8.328 45.719 23.219 1 86.56 131 GLU B N 1
ATOM 5925 C CA . GLU B 1 131 ? 8.734 46.469 22.047 1 86.56 131 GLU B CA 1
ATOM 5926 C C . GLU B 1 131 ? 7.844 46.156 20.844 1 86.56 131 GLU B C 1
ATOM 5928 O O . GLU B 1 131 ? 8.203 46.438 19.703 1 86.56 131 GLU B O 1
ATOM 5933 N N . ARG B 1 132 ? 6.715 45.562 21.156 1 93 132 ARG B N 1
ATOM 5934 C CA . ARG B 1 132 ? 5.824 45.156 20.078 1 93 132 ARG B CA 1
ATOM 5935 C C . ARG B 1 132 ? 4.426 45.719 20.266 1 93 132 ARG B C 1
ATOM 5937 O O . ARG B 1 132 ? 3.996 45.938 21.406 1 93 132 ARG B O 1
ATOM 5944 N N . VAL B 1 133 ? 3.82 46.031 19.172 1 94.19 133 VAL B N 1
ATOM 5945 C CA . VAL B 1 133 ? 2.449 46.531 19.172 1 94.19 133 VAL B CA 1
ATOM 5946 C C . VAL B 1 133 ? 1.551 45.562 18.375 1 94.19 133 VAL B C 1
ATOM 5948 O O . VAL B 1 133 ? 1.941 45.062 17.328 1 94.19 133 VAL B O 1
ATOM 5951 N N . TYR B 1 134 ? 0.339 45.25 18.953 1 96.25 134 TYR B N 1
ATOM 5952 C CA . TYR B 1 134 ? -0.582 44.312 18.328 1 96.25 134 TYR B CA 1
ATOM 5953 C C . TYR B 1 134 ? -1.912 44.969 18 1 96.25 134 TYR B C 1
ATOM 5955 O O . TYR B 1 134 ? -2.451 45.719 18.828 1 96.25 134 TYR B O 1
ATOM 5963 N N . VAL B 1 135 ? -2.354 44.781 16.844 1 96.38 135 VAL B N 1
ATOM 5964 C CA . VAL B 1 135 ? -3.705 45.156 16.422 1 96.38 135 VAL B CA 1
ATOM 5965 C C . VAL B 1 135 ? -4.367 43.969 15.727 1 96.38 135 VAL B C 1
ATOM 5967 O O . VAL B 1 135 ? -3.682 43.094 15.18 1 96.38 135 VAL B O 1
ATOM 5970 N N . ALA B 1 136 ? -5.727 43.875 15.828 1 97.44 136 ALA B N 1
ATOM 5971 C CA . ALA B 1 136 ? -6.387 42.719 15.25 1 97.44 136 ALA B CA 1
ATOM 5972 C C . ALA B 1 136 ? -7.68 43.094 14.547 1 97.44 136 ALA B C 1
ATOM 5974 O O . ALA B 1 136 ? -8.32 44.094 14.914 1 97.44 136 ALA B O 1
ATOM 5975 N N . GLN B 1 137 ? -8.008 42.438 13.555 1 96.62 137 GLN B N 1
ATOM 5976 C CA . GLN B 1 137 ? -9.289 42.531 12.852 1 96.62 137 GLN B CA 1
ATOM 5977 C C . GLN B 1 137 ? -9.734 41.156 12.359 1 96.62 137 GLN B C 1
ATOM 5979 O O . GLN B 1 137 ? -9.023 40.5 11.594 1 96.62 137 GLN B O 1
ATOM 5984 N N . GLY B 1 138 ? -10.961 40.781 12.789 1 96.75 138 GLY B N 1
ATOM 5985 C CA . GLY B 1 138 ? -11.43 39.469 12.398 1 96.75 138 GLY B CA 1
ATOM 5986 C C . GLY B 1 138 ? -10.516 38.344 12.852 1 96.75 138 GLY B C 1
ATOM 5987 O O . GLY B 1 138 ? -10.281 38.156 14.047 1 96.75 138 GLY B O 1
ATOM 5988 N N . LEU B 1 139 ? -9.891 37.688 11.797 1 97.81 139 LEU B N 1
ATOM 5989 C CA . LEU B 1 139 ? -9.047 36.531 12.078 1 97.81 139 LEU B CA 1
ATOM 5990 C C . LEU B 1 139 ? -7.57 36.906 12.023 1 97.81 139 LEU B C 1
ATOM 5992 O O . LEU B 1 139 ? -6.699 36.062 12.203 1 97.81 139 LEU B O 1
ATOM 5996 N N . LEU B 1 140 ? -7.25 38.125 11.812 1 97.94 140 LEU B N 1
ATOM 5997 C CA . LEU B 1 140 ? -5.867 38.5 11.57 1 97.94 140 LEU B CA 1
ATOM 5998 C C . LEU B 1 140 ? -5.359 39.406 12.688 1 97.94 140 LEU B C 1
ATOM 6000 O O . LEU B 1 140 ? -6.035 40.375 13.07 1 97.94 140 LEU B O 1
ATOM 6004 N N . VAL B 1 141 ? -4.199 39.062 13.211 1 97.62 141 VAL B N 1
ATOM 6005 C CA . VAL B 1 141 ? -3.477 39.906 14.164 1 97.62 141 VAL B CA 1
ATOM 6006 C C . VAL B 1 141 ? -2.182 40.406 13.531 1 97.62 141 VAL B C 1
ATOM 6008 O O . VAL B 1 141 ? -1.402 39.625 12.984 1 97.62 141 VAL B O 1
ATOM 6011 N N . VAL B 1 142 ? -2.004 41.656 13.586 1 96.81 142 VAL B N 1
ATOM 6012 C CA . VAL B 1 142 ? -0.799 42.281 13.047 1 96.81 142 VAL B CA 1
ATOM 6013 C C . VAL B 1 142 ? 0.12 42.719 14.195 1 96.81 142 VAL B C 1
ATOM 6015 O O . VAL B 1 142 ? -0.303 43.406 15.109 1 96.81 142 VAL B O 1
ATOM 6018 N N . GLU B 1 143 ? 1.305 42.219 14.117 1 96.5 143 GLU B N 1
ATOM 6019 C CA . GLU B 1 143 ? 2.354 42.562 15.078 1 96.5 143 GLU B CA 1
ATOM 6020 C C . GLU B 1 143 ? 3.402 43.469 14.438 1 96.5 143 GLU B C 1
ATOM 6022 O O . GLU B 1 143 ? 3.988 43.125 13.406 1 96.5 143 GLU B O 1
ATOM 6027 N N . ALA B 1 144 ? 3.635 44.625 15.047 1 94.31 144 ALA B N 1
ATOM 6028 C CA . ALA B 1 144 ? 4.629 45.562 14.531 1 94.31 144 ALA B CA 1
ATOM 6029 C C . ALA B 1 144 ? 5.656 45.906 15.602 1 94.31 144 ALA B C 1
ATOM 6031 O O . ALA B 1 144 ? 5.324 46 16.781 1 94.31 144 ALA B O 1
ATOM 6032 N N . GLY B 1 145 ? 6.852 46.094 15.148 1 91.25 145 GLY B N 1
ATOM 6033 C CA . GLY B 1 145 ? 7.898 46.531 16.062 1 91.25 145 GLY B CA 1
ATOM 6034 C C . GLY B 1 145 ? 7.902 48.031 16.281 1 91.25 145 GLY B C 1
ATOM 6035 O O . GLY B 1 145 ? 7.633 48.812 15.352 1 91.25 145 GLY B O 1
ATOM 6036 N N . LEU B 1 146 ? 8.266 48.375 17.484 1 86 146 LEU B N 1
ATOM 6037 C CA . LEU B 1 146 ? 8.328 49.781 17.797 1 86 146 LEU B CA 1
ATOM 6038 C C . LEU B 1 146 ? 9.648 50.406 17.344 1 86 146 LEU B C 1
ATOM 6040 O O . LEU B 1 146 ? 9.703 51.562 16.969 1 86 146 LEU B O 1
ATOM 6044 N N . LYS B 1 147 ? 10.664 49.531 17.406 1 79.62 147 LYS B N 1
ATOM 6045 C CA . LYS B 1 147 ? 11.992 50.031 17.094 1 79.62 147 LYS B CA 1
ATOM 6046 C C . LYS B 1 147 ? 12.375 49.719 15.648 1 79.62 147 LYS B C 1
ATOM 6048 O O . LYS B 1 147 ? 13.242 50.375 15.07 1 79.62 147 LYS B O 1
ATOM 6053 N N . GLU B 1 148 ? 11.891 48.625 15.164 1 81.5 148 GLU B N 1
ATOM 6054 C CA . GLU B 1 148 ? 12.234 48.156 13.82 1 81.5 148 GLU B CA 1
ATOM 6055 C C . GLU B 1 148 ? 11 48.094 12.93 1 81.5 148 GLU B C 1
ATOM 6057 O O . GLU B 1 148 ? 9.898 47.781 13.414 1 81.5 148 GLU B O 1
ATOM 6062 N N . GLU B 1 149 ? 11.359 48.406 11.727 1 85.38 149 GLU B N 1
ATOM 6063 C CA . GLU B 1 149 ? 10.273 48.281 10.758 1 85.38 149 GLU B CA 1
ATOM 6064 C C . GLU B 1 149 ? 10 46.844 10.398 1 85.38 149 GLU B C 1
ATOM 6066 O O . GLU B 1 149 ? 10.273 46.406 9.273 1 85.38 149 GLU B O 1
ATOM 6071 N N . ALA B 1 150 ? 9.641 46.031 11.32 1 89.69 150 ALA B N 1
ATOM 6072 C CA . ALA B 1 150 ? 9.32 44.625 11.125 1 89.69 150 ALA B CA 1
ATOM 6073 C C . ALA B 1 150 ? 7.855 44.344 11.445 1 89.69 150 ALA B C 1
ATOM 6075 O O . ALA B 1 150 ? 7.348 44.781 12.484 1 89.69 150 ALA B O 1
ATOM 6076 N N . VAL B 1 151 ? 7.148 43.781 10.5 1 93.69 151 VAL B N 1
ATOM 6077 C CA . VAL B 1 151 ? 5.738 43.469 10.672 1 93.69 151 VAL B CA 1
ATOM 6078 C C . VAL B 1 151 ? 5.535 41.938 10.539 1 93.69 151 VAL B C 1
ATOM 6080 O O . VAL B 1 151 ? 6.117 41.312 9.664 1 93.69 151 VAL B O 1
ATOM 6083 N N . ARG B 1 152 ? 4.801 41.312 11.445 1 95.44 152 ARG B N 1
ATOM 6084 C CA . ARG B 1 152 ? 4.43 39.906 11.414 1 95.44 152 ARG B CA 1
ATOM 6085 C C . ARG B 1 152 ? 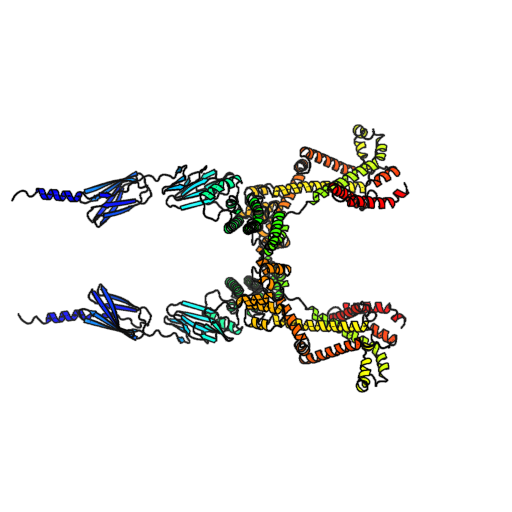2.914 39.75 11.461 1 95.44 152 ARG B C 1
ATOM 6087 O O . ARG B 1 152 ? 2.207 40.594 12.008 1 95.44 152 ARG B O 1
ATOM 6094 N N . TYR B 1 153 ? 2.488 38.719 10.922 1 97.69 153 TYR B N 1
ATOM 6095 C CA . TYR B 1 153 ? 1.057 38.438 10.852 1 97.69 153 TYR B CA 1
ATOM 6096 C C . TYR B 1 153 ? 0.722 37.125 11.539 1 97.69 153 TYR B C 1
ATOM 6098 O O . TYR B 1 153 ? 1.447 36.156 11.391 1 97.69 153 TYR B O 1
ATOM 6106 N N . HIS B 1 154 ? -0.307 37.156 12.336 1 97.69 154 HIS B N 1
ATOM 6107 C CA . HIS B 1 154 ? -0.785 35.969 13.023 1 97.69 154 HIS B CA 1
ATOM 6108 C C . HIS B 1 154 ? -2.256 35.719 12.719 1 97.69 154 HIS B C 1
ATOM 6110 O O . HIS B 1 154 ? -3.084 36.625 12.805 1 97.69 154 HIS B O 1
ATOM 6116 N N . PHE B 1 155 ? -2.568 34.5 12.336 1 98.06 155 PHE B N 1
ATOM 6117 C CA . PHE B 1 155 ? -3.932 34.125 11.977 1 98.06 155 PHE B CA 1
ATOM 6118 C C . PHE B 1 155 ? -4.629 33.406 13.133 1 98.06 155 PHE B C 1
ATOM 6120 O O . PHE B 1 155 ? -4.184 32.344 13.578 1 98.06 155 PHE B O 1
ATOM 6127 N N . ALA B 1 156 ? -5.723 34 13.57 1 97.5 156 ALA B N 1
ATOM 6128 C CA . ALA B 1 156 ? -6.484 33.406 14.672 1 97.5 156 ALA B CA 1
ATOM 6129 C C . ALA B 1 156 ? -7.461 32.375 14.164 1 97.5 156 ALA B C 1
ATOM 6131 O O . ALA B 1 156 ? -8.039 32.5 13.086 1 97.5 156 ALA B O 1
ATOM 6132 N N . PRO B 1 157 ? -7.715 31.312 14.922 1 95.81 157 PRO B N 1
ATOM 6133 C CA . PRO B 1 157 ? -8.633 30.266 14.5 1 95.81 157 PRO B CA 1
ATOM 6134 C C . PRO B 1 157 ? -10.102 30.672 14.602 1 95.81 157 PRO B C 1
ATOM 6136 O O . PRO B 1 157 ? -10.977 30 14.062 1 95.81 157 PRO B O 1
ATOM 6139 N N . ALA B 1 158 ? -10.336 31.703 15.32 1 96.38 158 ALA B N 1
ATOM 6140 C CA . ALA B 1 158 ? -11.664 32.312 15.43 1 96.38 158 ALA B CA 1
ATOM 6141 C C . ALA B 1 158 ? -11.562 33.812 15.516 1 96.38 158 ALA B C 1
ATOM 6143 O O . ALA B 1 158 ? -10.469 34.375 15.68 1 96.38 158 ALA B O 1
ATOM 6144 N N . LYS B 1 159 ? -12.664 34.469 15.43 1 96.94 159 LYS B N 1
ATOM 6145 C CA . LYS B 1 159 ? -12.688 35.906 15.414 1 96.94 159 LYS B CA 1
ATOM 6146 C C . LYS B 1 159 ? -12.148 36.469 16.719 1 96.94 159 LYS B C 1
ATOM 6148 O O . LYS B 1 159 ? -12.539 36.031 17.812 1 96.94 159 LYS B O 1
ATOM 6153 N N . VAL B 1 160 ? -11.281 37.438 16.578 1 97.19 160 VAL B N 1
ATOM 6154 C CA . VAL B 1 160 ? -10.688 38.094 17.75 1 97.19 160 VAL B CA 1
ATOM 6155 C C . VAL B 1 160 ? -11.648 39.156 18.297 1 97.19 160 VAL B C 1
ATOM 6157 O O . VAL B 1 160 ? -12.094 40.031 17.562 1 97.19 160 VAL B O 1
ATOM 6160 N N . LEU B 1 161 ? -11.891 39.062 19.578 1 96.25 161 LEU B N 1
ATOM 6161 C CA . LEU B 1 161 ? -12.789 40 20.234 1 96.25 161 LEU B CA 1
ATOM 6162 C C . LEU B 1 161 ? -12 41.094 20.969 1 96.25 161 LEU B C 1
ATOM 6164 O O . LEU B 1 161 ? -12.414 42.25 21.016 1 96.25 161 LEU B O 1
ATOM 6168 N N . ALA B 1 162 ? -10.883 40.656 21.594 1 95.62 162 ALA B N 1
ATOM 6169 C CA . ALA B 1 162 ? -10.062 41.562 22.359 1 95.62 162 ALA B CA 1
ATOM 6170 C C . ALA B 1 162 ? -8.617 41.094 22.469 1 95.62 162 ALA B C 1
ATOM 6172 O O . ALA B 1 162 ? -8.359 39.875 22.312 1 95.62 162 ALA B O 1
ATOM 6173 N N . LEU B 1 163 ? -7.758 42.031 22.609 1 96.5 163 LEU B N 1
ATOM 6174 C CA . LEU B 1 163 ? -6.359 41.719 22.875 1 96.5 163 LEU B CA 1
ATOM 6175 C C . LEU B 1 163 ? -6.016 41.969 24.344 1 96.5 163 LEU B C 1
ATOM 6177 O O . LEU B 1 163 ? -6.465 42.938 24.938 1 96.5 163 LEU B O 1
ATOM 6181 N N . ARG B 1 164 ? -5.355 41.031 24.891 1 94.75 164 ARG B N 1
ATOM 6182 C CA . ARG B 1 164 ? -4.977 41.094 26.297 1 94.75 164 ARG B CA 1
ATOM 6183 C C . ARG B 1 164 ? -3.461 41 26.453 1 94.75 164 ARG B C 1
ATOM 6185 O O . ARG B 1 164 ? -2.758 40.531 25.562 1 94.75 164 ARG B O 1
ATOM 6192 N N . PRO B 1 165 ? -3.027 41.469 27.656 1 91.31 165 PRO B N 1
ATOM 6193 C CA . PRO B 1 165 ? -1.587 41.375 27.906 1 91.31 165 PRO B CA 1
ATOM 6194 C C . PRO B 1 165 ? -1.09 39.938 28.078 1 91.31 165 PRO B C 1
ATOM 6196 O O . PRO B 1 165 ? -1.793 39.094 28.656 1 91.31 165 PRO B O 1
ATOM 6199 N N . GLY B 1 166 ? 0.12 39.781 27.641 1 84.69 166 GLY B N 1
ATOM 6200 C CA . GLY B 1 166 ? 0.732 38.469 27.688 1 84.69 166 GLY B CA 1
ATOM 6201 C C . GLY B 1 166 ? 1.516 38.125 26.438 1 84.69 166 GLY B C 1
ATOM 6202 O O . GLY B 1 166 ? 2.709 37.844 26.516 1 84.69 166 GLY B O 1
ATOM 6203 N N . PRO B 1 167 ? 1.168 38.5 25.375 1 92.88 167 PRO B N 1
ATOM 6204 C CA . PRO B 1 167 ? -0.045 38.906 24.656 1 92.88 167 PRO B CA 1
ATOM 6205 C C . PRO B 1 167 ? -0.956 37.719 24.344 1 92.88 167 PRO B C 1
ATOM 6207 O O . PRO B 1 167 ? -0.476 36.656 23.953 1 92.88 167 PRO B O 1
ATOM 6210 N N . GLU B 1 168 ? -2.143 37.875 24.578 1 96.5 168 GLU B N 1
ATOM 6211 C CA . GLU B 1 168 ? -3.182 36.875 24.328 1 96.5 168 GLU B CA 1
ATOM 6212 C C . GLU B 1 168 ? -4.383 37.5 23.625 1 96.5 168 GLU B C 1
ATOM 6214 O O . GLU B 1 168 ? -4.543 38.75 23.625 1 96.5 168 GLU B O 1
ATOM 6219 N N . ALA B 1 169 ? -5.078 36.75 22.938 1 96.81 169 ALA B N 1
ATOM 6220 C CA . ALA B 1 169 ? -6.289 37.188 22.25 1 96.81 169 ALA B CA 1
ATOM 6221 C C . ALA B 1 169 ? -7.523 36.469 22.781 1 96.81 169 ALA B C 1
ATOM 6223 O O . ALA B 1 169 ? -7.504 35.25 22.984 1 96.81 169 ALA B O 1
ATOM 6224 N N . LEU B 1 170 ? -8.492 37.25 23.078 1 96.56 170 LEU B N 1
ATOM 6225 C CA . LEU B 1 170 ? -9.812 36.719 23.375 1 96.56 170 LEU B CA 1
ATOM 6226 C C . LEU B 1 170 ? -10.586 36.438 22.078 1 96.56 170 LEU B C 1
ATOM 6228 O O . LEU B 1 170 ? -10.805 37.375 21.281 1 96.56 170 LEU B O 1
ATOM 6232 N N . LEU B 1 171 ? -10.93 35.25 21.859 1 96.25 171 LEU B N 1
ATOM 6233 C CA . LEU B 1 171 ? -11.586 34.844 20.625 1 96.25 171 LEU B CA 1
ATOM 6234 C C . LEU B 1 171 ? -13.078 34.625 20.844 1 96.25 171 LEU B C 1
ATOM 6236 O O . LEU B 1 171 ? -13.531 34.5 21.969 1 96.25 171 LEU B O 1
ATOM 6240 N N . GLU B 1 172 ? -13.758 34.688 19.734 1 93.5 172 GLU B N 1
ATOM 6241 C CA . GLU B 1 172 ? -15.172 34.344 19.812 1 93.5 172 GLU B CA 1
ATOM 6242 C C . GLU B 1 172 ? -15.352 32.938 20.406 1 93.5 172 GLU B C 1
ATOM 6244 O O . GLU B 1 172 ? -14.664 31.984 20 1 93.5 172 GLU B O 1
ATOM 6249 N N . GLY B 1 173 ? -16.219 32.719 21.344 1 85.06 173 GLY B N 1
ATOM 6250 C CA . GLY B 1 173 ? -16.375 31.453 22.078 1 85.06 173 GLY B CA 1
ATOM 6251 C C . GLY B 1 173 ? -15.695 31.469 23.422 1 85.06 173 GLY B C 1
ATOM 6252 O O . GLY B 1 173 ? -15.578 30.438 24.078 1 85.06 173 GLY B O 1
ATOM 6253 N N . GLU B 1 174 ? -15.086 32.594 23.797 1 84.25 174 GLU B N 1
ATOM 6254 C CA . GLU B 1 174 ? -14.523 32.875 25.109 1 84.25 174 GLU B CA 1
ATOM 6255 C C . GLU B 1 174 ? -13.234 32.094 25.344 1 84.25 174 GLU B C 1
ATOM 6257 O O . GLU B 1 174 ? -12.922 31.734 26.469 1 84.25 174 GLU B O 1
ATOM 6262 N N . ARG B 1 175 ? -12.609 31.828 24.344 1 89.62 175 ARG B N 1
ATOM 6263 C CA . ARG B 1 175 ? -11.305 31.188 24.469 1 89.62 175 ARG B CA 1
ATOM 6264 C C . ARG B 1 175 ? -10.18 32.219 24.391 1 89.62 175 ARG B C 1
ATOM 6266 O O . ARG B 1 175 ? -10.234 33.156 23.609 1 89.62 175 ARG B O 1
ATOM 6273 N N . VAL B 1 176 ? -9.289 32 25.188 1 94.38 176 VAL B N 1
ATOM 6274 C CA . VAL B 1 176 ? -8.117 32.875 25.188 1 94.38 176 VAL B CA 1
ATOM 6275 C C . VAL B 1 176 ? -6.895 32.094 24.703 1 94.38 176 VAL B C 1
ATOM 6277 O O . VAL B 1 176 ? -6.598 31 25.203 1 94.38 176 VAL B O 1
ATOM 6280 N N . LEU B 1 177 ? -6.246 32.594 23.719 1 95.88 177 LEU B N 1
ATOM 6281 C CA . LEU B 1 177 ? -5.059 31.938 23.172 1 95.88 177 LEU B CA 1
ATOM 6282 C C . LEU B 1 177 ? -3.879 32.906 23.125 1 95.88 177 LEU B C 1
ATOM 6284 O O . LEU B 1 177 ? -4.055 34.094 22.875 1 95.88 177 LEU B O 1
ATOM 6288 N N . PRO B 1 178 ? -2.734 32.406 23.359 1 96.31 178 PRO B N 1
ATOM 6289 C CA . PRO B 1 178 ? -1.543 33.25 23.281 1 96.31 178 PRO B CA 1
ATOM 6290 C C . PRO B 1 178 ? -1.152 33.594 21.844 1 96.31 178 PRO B C 1
ATOM 6292 O O . PRO B 1 178 ? -1.5 32.844 20.922 1 96.31 178 PRO B O 1
ATOM 6295 N N . ILE B 1 179 ? -0.391 34.656 21.609 1 95.94 179 ILE B N 1
ATOM 6296 C CA . ILE B 1 179 ? 0.158 35.062 20.328 1 95.94 179 ILE B CA 1
ATOM 6297 C C . ILE B 1 179 ? 1.672 34.844 20.328 1 95.94 179 ILE B C 1
ATOM 6299 O O . ILE B 1 179 ? 2.373 35.375 21.203 1 95.94 179 ILE B O 1
ATOM 6303 N N . PRO B 1 180 ? 2.24 34.125 19.406 1 95.12 180 PRO B N 1
ATOM 6304 C CA . PRO B 1 180 ? 1.616 33.531 18.219 1 95.12 180 PRO B CA 1
ATOM 6305 C C . PRO B 1 180 ? 0.657 32.375 18.578 1 95.12 180 PRO B C 1
ATOM 6307 O O . PRO B 1 180 ? 0.872 31.672 19.562 1 95.12 180 PRO B O 1
ATOM 6310 N N . PHE B 1 181 ? -0.35 32.25 17.734 1 96 181 PHE B N 1
ATOM 6311 C CA . PHE B 1 181 ? -1.403 31.281 18 1 96 181 PHE B CA 1
ATOM 6312 C C . PHE B 1 181 ? -0.883 29.859 17.844 1 96 181 PHE B C 1
ATOM 6314 O O . PHE B 1 181 ? -0.121 29.578 16.906 1 96 181 PHE B O 1
ATOM 6321 N N . PRO B 1 182 ? -1.298 29 18.75 1 93.94 182 PRO B N 1
ATOM 6322 C CA . PRO B 1 182 ? -0.995 27.578 18.547 1 93.94 182 PRO B CA 1
ATOM 6323 C C . PRO B 1 182 ? -1.708 27 17.328 1 93.94 182 PRO B C 1
ATOM 6325 O O . PRO B 1 182 ? -2.697 27.562 16.859 1 93.94 182 PRO B O 1
ATOM 6328 N N . PRO B 1 183 ? -1.219 25.906 16.781 1 93.88 183 PRO B N 1
ATOM 6329 C CA . PRO B 1 183 ? -1.821 25.297 15.594 1 93.88 183 PRO B CA 1
ATOM 6330 C C . PRO B 1 183 ? -3.09 24.516 15.922 1 93.88 183 PRO B C 1
ATOM 6332 O O . PRO B 1 183 ? -3.098 23.281 15.836 1 93.88 183 PRO B O 1
ATOM 6335 N N . VAL B 1 184 ? -4.164 25.234 16.125 1 94.06 184 VAL B N 1
ATOM 6336 C CA . VAL B 1 184 ? -5.449 24.609 16.391 1 94.06 184 VAL B CA 1
ATOM 6337 C C . VAL B 1 184 ? -6.359 24.734 15.18 1 94.06 184 VAL B C 1
ATOM 6339 O O . VAL B 1 184 ? -6.188 25.641 14.359 1 94.06 184 VAL B O 1
ATOM 6342 N N . PRO B 1 185 ? -7.281 23.766 15.047 1 95.5 185 PRO B N 1
ATOM 6343 C CA . PRO B 1 185 ? -8.172 23.812 13.883 1 95.5 185 PRO B CA 1
ATOM 6344 C C . PRO B 1 185 ? -9.062 25.062 13.875 1 95.5 185 PRO B C 1
ATOM 6346 O O . PRO B 1 185 ? -9.281 25.672 14.914 1 95.5 185 PRO B O 1
ATOM 6349 N N . PHE B 1 186 ? -9.555 25.422 12.711 1 95.69 186 PHE B N 1
ATOM 6350 C CA . PHE B 1 186 ? -10.414 26.578 12.469 1 95.69 186 PHE B CA 1
ATOM 6351 C C . PHE B 1 186 ? -11.742 26.422 13.211 1 95.69 186 PHE B C 1
ATOM 6353 O O . PHE B 1 186 ? -12.375 25.375 13.148 1 95.69 186 PHE B O 1
ATOM 6360 N N . GLN B 1 187 ? -12.133 27.453 13.891 1 92.56 187 GLN B N 1
ATOM 6361 C CA . GLN B 1 187 ? -13.367 27.422 14.656 1 92.56 187 GLN B CA 1
ATOM 6362 C C . GLN B 1 187 ? -14.258 28.625 14.32 1 92.56 187 GLN B C 1
ATOM 6364 O O . GLN B 1 187 ? -15.234 28.891 15.031 1 92.56 187 GLN B O 1
ATOM 6369 N N . GLY B 1 188 ? -13.906 29.266 13.297 1 91.75 188 GLY B N 1
ATOM 6370 C CA . GLY B 1 188 ? -14.688 30.406 12.883 1 91.75 188 GLY B CA 1
ATOM 6371 C C . GLY B 1 188 ? -15.82 30.047 11.938 1 91.75 188 GLY B C 1
ATOM 6372 O O . GLY B 1 188 ? -16.188 28.875 11.812 1 91.75 188 GLY B O 1
ATOM 6373 N N . LYS B 1 189 ? -16.422 31.141 11.422 1 91.62 189 LYS B N 1
ATOM 6374 C CA . LYS B 1 189 ? -17.547 31 10.5 1 91.62 189 LYS B CA 1
ATOM 6375 C C . LYS B 1 189 ? -17.172 31.469 9.094 1 91.62 189 LYS B C 1
ATOM 6377 O O . LYS B 1 189 ? -16.078 32.031 8.898 1 91.62 189 LYS B O 1
ATOM 6382 N N . GLU B 1 190 ? -18.047 31.094 8.219 1 92.81 190 GLU B N 1
ATOM 6383 C CA . GLU B 1 190 ? -17.828 31.469 6.832 1 92.81 190 GLU B CA 1
ATOM 6384 C C . GLU B 1 190 ? -17.734 33 6.691 1 92.81 190 GLU B C 1
ATOM 6386 O O . GLU B 1 190 ? -16.969 33.5 5.859 1 92.81 190 GLU B O 1
ATOM 6391 N N . GLU B 1 191 ? -18.484 33.688 7.473 1 94.56 191 GLU B N 1
ATOM 6392 C CA . GLU B 1 191 ? -18.469 35.156 7.441 1 94.56 191 GLU B CA 1
ATOM 6393 C C . GLU B 1 191 ? -17.109 35.688 7.832 1 94.56 191 GLU B C 1
ATOM 6395 O O . GLU B 1 191 ? -16.672 36.719 7.305 1 94.56 191 GLU B O 1
ATOM 6400 N N . ASP B 1 192 ? -16.5 35.031 8.719 1 95.69 192 ASP B N 1
ATOM 6401 C CA . ASP B 1 192 ? -15.18 35.469 9.141 1 95.69 192 ASP B CA 1
ATOM 6402 C C . ASP B 1 192 ? -14.164 35.312 8.008 1 95.69 192 ASP B C 1
ATOM 6404 O O . ASP B 1 192 ? -13.25 36.125 7.875 1 95.69 192 ASP B O 1
ATOM 6408 N N . LEU B 1 193 ? -14.289 34.281 7.223 1 96.12 193 LEU B N 1
ATOM 6409 C CA . LEU B 1 193 ? -13.391 34.062 6.094 1 96.12 193 LEU B CA 1
ATOM 6410 C C . LEU B 1 193 ? -13.625 35.125 5.004 1 96.12 193 LEU B C 1
ATOM 6412 O O . LEU B 1 193 ? -12.672 35.594 4.379 1 96.12 193 LEU B O 1
ATOM 6416 N N . LYS B 1 194 ? -14.812 35.469 4.836 1 95 194 LYS B N 1
ATOM 6417 C CA . LYS B 1 194 ? -15.133 36.531 3.863 1 95 194 LYS B CA 1
ATOM 6418 C C . LYS B 1 194 ? -14.516 37.844 4.27 1 95 194 LYS B C 1
ATOM 6420 O O . LYS B 1 194 ? -14.039 38.594 3.416 1 95 194 LYS B O 1
ATOM 6425 N N . ALA B 1 195 ? -14.523 38.062 5.543 1 95.44 195 ALA B N 1
ATOM 6426 C CA . ALA B 1 195 ? -13.969 39.312 6.066 1 95.44 195 ALA B CA 1
ATOM 6427 C C . ALA B 1 195 ? -12.445 39.281 5.992 1 95.44 195 ALA B C 1
ATOM 6429 O O . ALA B 1 195 ? -11.812 40.344 6 1 95.44 195 ALA B O 1
ATOM 6430 N N . LEU B 1 196 ? -11.891 38.188 5.906 1 96.94 196 LEU B N 1
ATOM 6431 C CA . LEU B 1 196 ? -10.438 38.062 5.879 1 96.94 196 LEU B CA 1
ATOM 6432 C C . LEU B 1 196 ? -9.883 38.375 4.492 1 96.94 196 LEU B C 1
ATOM 6434 O O . LEU B 1 196 ? -8.758 38.844 4.363 1 96.94 196 LEU B O 1
ATOM 6438 N N . ARG B 1 197 ? -10.609 38.188 3.461 1 95.56 197 ARG B N 1
ATOM 6439 C CA . ARG B 1 197 ? -10.156 38.312 2.08 1 95.56 197 ARG B CA 1
ATOM 6440 C C . ARG B 1 197 ? -9.609 39.719 1.801 1 95.56 197 ARG B C 1
ATOM 6442 O O . ARG B 1 197 ? -8.477 39.875 1.349 1 95.56 197 ARG B O 1
ATOM 6449 N N . PRO B 1 198 ? -10.344 40.781 2.105 1 94.94 198 PRO B N 1
ATOM 6450 C CA . PRO B 1 198 ? -9.82 42.125 1.827 1 94.94 198 PRO B CA 1
ATOM 6451 C C . PRO B 1 198 ? -8.539 42.406 2.611 1 94.94 198 PRO B C 1
ATOM 6453 O O . PRO B 1 198 ? -7.676 43.156 2.129 1 94.94 198 PRO B O 1
ATOM 6456 N N . LEU B 1 199 ? -8.453 41.875 3.74 1 96.31 199 LEU B N 1
ATOM 6457 C CA . LEU B 1 199 ? -7.25 42.094 4.539 1 96.31 199 LEU B CA 1
ATOM 6458 C C . LEU B 1 199 ? -6.043 41.406 3.889 1 96.31 199 LEU B C 1
ATOM 6460 O O . LEU B 1 199 ? -4.961 42 3.826 1 96.31 199 LEU B O 1
ATOM 6464 N N . LEU B 1 200 ? -6.242 40.219 3.418 1 96.69 200 LEU B N 1
ATOM 6465 C CA . LEU B 1 200 ? -5.16 39.469 2.777 1 96.69 200 LEU B CA 1
ATOM 6466 C C . LEU B 1 200 ? -4.703 40.188 1.503 1 96.69 200 LEU B C 1
ATOM 6468 O O . LEU B 1 200 ? -3.508 40.25 1.208 1 96.69 200 LEU B O 1
ATOM 6472 N N . LEU B 1 201 ? -5.613 40.719 0.77 1 94.31 201 LEU B N 1
ATOM 6473 C CA . LEU B 1 201 ? -5.297 41.375 -0.487 1 94.31 201 LEU B CA 1
ATOM 6474 C C . LEU B 1 201 ? -4.582 42.719 -0.232 1 94.31 201 LEU B C 1
ATOM 6476 O O . LEU B 1 201 ? -3.662 43.062 -0.968 1 94.31 201 LEU B O 1
ATOM 6480 N N . ALA B 1 202 ? -4.91 43.312 0.824 1 94 202 ALA B N 1
ATOM 6481 C CA . ALA B 1 202 ? -4.359 44.625 1.118 1 94 202 ALA B CA 1
ATOM 6482 C C . ALA B 1 202 ? -2.984 44.531 1.771 1 94 202 ALA B C 1
ATOM 6484 O O . ALA B 1 202 ? -2.064 45.281 1.426 1 94 202 ALA B O 1
ATOM 6485 N N . LEU B 1 203 ? -2.896 43.594 2.717 1 95.19 203 LEU B N 1
ATOM 6486 C CA . LEU B 1 203 ? -1.684 43.531 3.523 1 95.19 203 LEU B CA 1
ATOM 6487 C C . LEU B 1 203 ? -0.686 42.531 2.934 1 95.19 203 LEU B C 1
ATOM 6489 O O . LEU B 1 203 ? 0.505 42.594 3.252 1 95.19 203 LEU B O 1
ATOM 6493 N N . ASN B 1 204 ? -1.109 41.594 2.172 1 93.75 204 ASN B N 1
ATOM 6494 C CA . ASN B 1 204 ? -0.289 40.625 1.492 1 93.75 204 ASN B CA 1
ATOM 6495 C C . ASN B 1 204 ? 0.715 39.969 2.445 1 93.75 204 ASN B C 1
ATOM 6497 O O . ASN B 1 204 ? 1.919 39.969 2.182 1 93.75 204 ASN B O 1
ATOM 6501 N N . PRO B 1 205 ? 0.198 39.406 3.484 1 95.75 205 PRO B N 1
ATOM 6502 C CA . PRO B 1 205 ? 1.105 38.719 4.402 1 95.75 205 PRO B CA 1
ATOM 6503 C C . PRO B 1 205 ? 1.93 37.625 3.717 1 95.75 205 PRO B C 1
ATOM 6505 O O . PRO B 1 205 ? 1.473 37.031 2.744 1 95.75 205 PRO B O 1
ATOM 6508 N N . PRO B 1 206 ? 3.121 37.375 4.262 1 95.38 206 PRO B N 1
ATOM 6509 C CA . PRO B 1 206 ? 3.967 36.344 3.652 1 95.38 206 PRO B CA 1
ATOM 6510 C C . PRO B 1 206 ? 3.395 34.938 3.814 1 95.38 206 PRO B C 1
ATOM 6512 O O . PRO B 1 206 ? 2.834 34.594 4.863 1 95.38 206 PRO B O 1
ATOM 6515 N N . ARG B 1 207 ? 3.611 34.125 2.896 1 94.75 207 ARG B N 1
ATOM 6516 C CA . ARG B 1 207 ? 3.211 32.719 2.889 1 94.75 207 ARG B CA 1
ATOM 6517 C C . ARG B 1 207 ? 4.328 31.828 3.426 1 94.75 207 ARG B C 1
ATOM 6519 O O . ARG B 1 207 ? 5.5 32.188 3.383 1 94.75 207 ARG B O 1
ATOM 6526 N N . PRO B 1 208 ? 3.863 30.703 3.939 1 96.69 208 PRO B N 1
ATOM 6527 C CA . PRO B 1 208 ? 2.584 29.984 3.914 1 96.69 208 PRO B CA 1
ATOM 6528 C C . PRO B 1 208 ? 1.634 30.438 5.02 1 96.69 208 PRO B C 1
ATOM 6530 O O . PRO B 1 208 ? 2.082 30.891 6.074 1 96.69 208 PRO B O 1
ATOM 6533 N N . TRP B 1 209 ? 0.306 30.219 4.773 1 97.69 209 TRP B N 1
ATOM 6534 C CA . TRP B 1 209 ? -0.752 30.547 5.723 1 97.69 209 TRP B CA 1
ATOM 6535 C C . TRP B 1 209 ? -1.379 29.281 6.305 1 97.69 209 TRP B C 1
ATOM 6537 O O . TRP B 1 209 ? -1.095 28.172 5.852 1 97.69 209 TRP B O 1
ATOM 6547 N N . PRO B 1 210 ? -2.162 29.484 7.457 1 97.75 210 PRO B N 1
ATOM 6548 C CA . PRO B 1 210 ? -2.984 28.344 7.879 1 97.75 210 PRO B CA 1
ATOM 6549 C C . PRO B 1 210 ? -4.027 27.953 6.836 1 97.75 210 PRO B C 1
ATOM 6551 O O . PRO B 1 210 ? -4.434 28.781 6.02 1 97.75 210 PRO B O 1
ATOM 6554 N N . TYR B 1 211 ? -4.465 26.75 6.832 1 98.19 211 TYR B N 1
ATOM 6555 C CA . TYR B 1 211 ? -5.277 26.172 5.766 1 98.19 211 TYR B CA 1
ATOM 6556 C C . TYR B 1 211 ? -6.547 27 5.551 1 98.19 211 TYR B C 1
ATOM 6558 O O . TYR B 1 211 ? -6.977 27.203 4.414 1 98.19 211 TYR B O 1
ATOM 6566 N N . PHE B 1 212 ? -7.145 27.5 6.594 1 97.62 212 PHE B N 1
ATOM 6567 C CA . PHE B 1 212 ? -8.438 28.172 6.48 1 97.62 212 PHE B CA 1
ATOM 6568 C C . PHE B 1 212 ? -8.281 29.531 5.824 1 97.62 212 PHE B C 1
ATOM 6570 O O . PHE B 1 212 ? -9.234 30.062 5.25 1 97.62 212 PHE B O 1
ATOM 6577 N N . ALA B 1 213 ? -7.094 30.109 5.934 1 97.94 213 ALA B N 1
ATOM 6578 C CA . ALA B 1 213 ? -6.859 31.406 5.277 1 97.94 213 ALA B CA 1
ATOM 6579 C C . ALA B 1 213 ? -6.938 31.266 3.76 1 97.94 213 ALA B C 1
ATOM 6581 O O . ALA B 1 213 ? -7.344 32.188 3.066 1 97.94 213 ALA B O 1
ATOM 6582 N N . TYR B 1 214 ? -6.59 30.109 3.254 1 98 214 TYR B N 1
ATOM 6583 C CA . TYR B 1 214 ? -6.641 29.875 1.816 1 98 214 TYR B CA 1
ATOM 6584 C C . TYR B 1 214 ? -8.086 29.766 1.333 1 98 214 TYR B C 1
ATOM 6586 O O . TYR B 1 214 ? -8.367 30 0.154 1 98 214 TYR B O 1
ATOM 6594 N N . TRP B 1 215 ? -9.008 29.453 2.246 1 97.62 215 TRP B N 1
ATOM 6595 C CA . TRP B 1 215 ? -10.422 29.375 1.902 1 97.62 215 TRP B CA 1
ATOM 6596 C C . TRP B 1 215 ? -11.016 30.75 1.657 1 97.62 215 TRP B C 1
ATOM 6598 O O . TRP B 1 215 ? -12.102 30.875 1.088 1 97.62 215 TRP B O 1
ATOM 6608 N N . ALA B 1 216 ? -10.273 31.75 2.107 1 96.75 216 ALA B N 1
ATOM 6609 C CA . ALA B 1 216 ? -10.758 33.094 1.915 1 96.75 216 ALA B CA 1
ATOM 6610 C C . ALA B 1 216 ? -10.555 33.562 0.472 1 96.75 216 ALA B C 1
ATOM 6612 O O . ALA B 1 216 ? -11.188 34.531 0.021 1 96.75 216 ALA B O 1
ATOM 6613 N N . LEU B 1 217 ? -9.734 32.906 -0.227 1 96.5 217 LEU B N 1
ATOM 6614 C CA . LEU B 1 217 ? -9.43 33.25 -1.607 1 96.5 217 LEU B CA 1
ATOM 6615 C C . LEU B 1 217 ? -10.227 32.406 -2.582 1 96.5 217 LEU B C 1
ATOM 6617 O O . LEU B 1 217 ? -10.656 31.297 -2.236 1 96.5 217 LEU B O 1
ATOM 6621 N N . PRO B 1 218 ? -10.453 33 -3.756 1 96.06 218 PRO B N 1
ATOM 6622 C CA . PRO B 1 218 ? -11.023 32.125 -4.773 1 96.06 218 PRO B CA 1
ATOM 6623 C C . PRO B 1 218 ? -10.117 30.938 -5.109 1 96.06 218 PRO B C 1
ATOM 6625 O O . PRO B 1 218 ? -8.922 31.109 -5.352 1 96.06 218 PRO B O 1
ATOM 6628 N N . PRO B 1 219 ? -10.719 29.766 -5.102 1 96.75 219 PRO B N 1
ATOM 6629 C CA . PRO B 1 219 ? -9.898 28.578 -5.312 1 96.75 219 PRO B CA 1
ATOM 6630 C C . PRO B 1 219 ? -9.117 28.625 -6.625 1 96.75 219 PRO B C 1
ATOM 6632 O O . PRO B 1 219 ? -8.031 28.047 -6.723 1 96.75 219 PRO B O 1
ATOM 6635 N N . GLU B 1 220 ? -9.562 29.312 -7.621 1 94.81 220 GLU B N 1
ATOM 6636 C CA . GLU B 1 220 ? -8.938 29.391 -8.945 1 94.81 220 GLU B CA 1
ATOM 6637 C C . GLU B 1 220 ? -7.613 30.141 -8.891 1 94.81 220 GLU B C 1
ATOM 6639 O O . GLU B 1 220 ? -6.793 30.031 -9.797 1 94.81 220 GLU B O 1
ATOM 6644 N N . THR B 1 221 ? -7.414 30.859 -7.844 1 94.69 221 THR B N 1
ATOM 6645 C CA . THR B 1 221 ? -6.223 31.703 -7.762 1 94.69 221 THR B CA 1
ATOM 6646 C C . THR B 1 221 ? -5.121 31 -6.973 1 94.69 221 THR B C 1
ATOM 6648 O O . THR B 1 221 ? -3.998 31.5 -6.887 1 94.69 221 THR B O 1
ATOM 6651 N N . LEU B 1 222 ? -5.391 29.859 -6.414 1 96.75 222 LEU B N 1
ATOM 6652 C CA . LEU B 1 222 ? -4.426 29.156 -5.566 1 96.75 222 LEU B CA 1
ATOM 6653 C C . LEU B 1 222 ? -3.359 28.469 -6.41 1 96.75 222 LEU B C 1
ATOM 6655 O O . LEU B 1 222 ? -3.682 27.719 -7.34 1 96.75 222 LEU B O 1
ATOM 6659 N N . SER B 1 223 ? -2.098 28.75 -6.062 1 96 223 SER B N 1
ATOM 6660 C CA . SER B 1 223 ? -0.973 28.125 -6.738 1 96 223 SER B CA 1
ATOM 6661 C C . SER B 1 223 ? -0.723 26.719 -6.195 1 96 223 SER B C 1
ATOM 6663 O O . SER B 1 223 ? -1.329 26.312 -5.203 1 96 223 SER B O 1
ATOM 6665 N N . GLU B 1 224 ? 0.142 26.016 -6.859 1 96 224 GLU B N 1
ATOM 6666 C CA . GLU B 1 224 ? 0.517 24.688 -6.402 1 96 224 GLU B CA 1
ATOM 6667 C C . GLU B 1 224 ? 1.205 24.734 -5.043 1 96 224 GLU B C 1
ATOM 6669 O O . GLU B 1 224 ? 1.01 23.859 -4.203 1 96 224 GLU B O 1
ATOM 6674 N N . GLU B 1 225 ? 1.953 25.766 -4.844 1 97 225 GLU B N 1
ATOM 6675 C CA . GLU B 1 225 ? 2.623 25.953 -3.561 1 97 225 GLU B CA 1
ATOM 6676 C C . GLU B 1 225 ? 1.616 26.234 -2.449 1 97 225 GLU B C 1
ATOM 6678 O O . GLU B 1 225 ? 1.774 25.75 -1.325 1 97 225 GLU B O 1
ATOM 6683 N N . ASP B 1 226 ? 0.562 26.953 -2.803 1 97.88 226 ASP B N 1
ATOM 6684 C CA . ASP B 1 226 ? -0.503 27.234 -1.843 1 97.88 226 ASP B CA 1
ATOM 6685 C C . ASP B 1 226 ? -1.225 25.938 -1.441 1 97.88 226 ASP B C 1
ATOM 6687 O O . ASP B 1 226 ? -1.492 25.719 -0.26 1 97.88 226 ASP B O 1
ATOM 6691 N N . LEU B 1 227 ? -1.487 25.188 -2.443 1 98.12 227 LEU B N 1
ATOM 6692 C CA . LEU B 1 227 ? -2.215 23.938 -2.197 1 98.12 227 LEU B CA 1
ATOM 6693 C C . LEU B 1 227 ? -1.387 22.984 -1.345 1 98.12 227 LEU B C 1
ATOM 6695 O O . LEU B 1 227 ? -1.928 22.281 -0.485 1 98.12 227 LEU B O 1
ATOM 6699 N N . ALA B 1 228 ? -0.104 22.984 -1.585 1 97.44 228 ALA B N 1
ATOM 6700 C CA . ALA B 1 228 ? 0.781 22.156 -0.766 1 97.44 228 ALA B CA 1
ATOM 6701 C C . ALA B 1 228 ? 0.811 22.656 0.677 1 97.44 228 ALA B C 1
ATOM 6703 O O . ALA B 1 228 ? 0.764 21.859 1.615 1 97.44 228 ALA B O 1
ATOM 6704 N N . ALA B 1 229 ? 0.875 23.953 0.819 1 97.62 229 ALA B N 1
ATOM 6705 C CA . ALA B 1 229 ? 0.867 24.562 2.152 1 97.62 229 ALA B CA 1
ATOM 6706 C C . ALA B 1 229 ? -0.457 24.297 2.865 1 97.62 229 ALA B C 1
ATOM 6708 O O . ALA B 1 229 ? -0.477 24 4.062 1 97.62 229 ALA B O 1
ATOM 6709 N N . TYR B 1 230 ? -1.524 24.406 2.139 1 97.75 230 TYR B N 1
ATOM 6710 C CA . TYR B 1 230 ? -2.867 24.094 2.609 1 97.75 230 TYR B CA 1
ATOM 6711 C C . TYR B 1 230 ? -2.92 22.688 3.203 1 97.75 230 TYR B C 1
ATOM 6713 O O . TYR B 1 230 ? -3.363 22.5 4.34 1 97.75 230 TYR B O 1
ATOM 6721 N N . GLY B 1 231 ? -2.426 21.766 2.461 1 97.38 231 GLY B N 1
ATOM 6722 C CA . GLY B 1 231 ? -2.441 20.375 2.873 1 97.38 231 GLY B CA 1
ATOM 6723 C C . GLY B 1 231 ? -1.547 20.094 4.066 1 97.38 231 GLY B C 1
ATOM 6724 O O . GLY B 1 231 ? -1.938 19.375 4.984 1 97.38 231 GLY B O 1
ATOM 6725 N N . GLN B 1 232 ? -0.371 20.688 4.062 1 96.31 232 GLN B N 1
ATOM 6726 C CA . GLN B 1 232 ? 0.586 20.453 5.141 1 96.31 232 GLN B CA 1
ATOM 6727 C C . GLN B 1 232 ? 0.066 21.016 6.465 1 96.31 232 GLN B C 1
ATOM 6729 O O . GLN B 1 232 ? 0.25 20.406 7.52 1 96.31 232 GLN B O 1
ATOM 6734 N N . ASP B 1 233 ? -0.589 22.078 6.316 1 97.5 233 ASP B N 1
ATOM 6735 C CA . ASP B 1 233 ? -1.147 22.672 7.531 1 97.5 233 ASP B CA 1
ATOM 6736 C C . ASP B 1 233 ? -2.301 21.828 8.07 1 97.5 233 ASP B C 1
ATOM 6738 O O . ASP B 1 233 ? -2.443 21.672 9.281 1 97.5 233 ASP B O 1
ATOM 6742 N N . LEU B 1 234 ? -3.113 21.328 7.195 1 97.75 234 LEU B N 1
ATOM 6743 C CA . LEU B 1 234 ? -4.191 20.422 7.609 1 97.75 234 LEU B CA 1
ATOM 6744 C C . LEU B 1 234 ? -3.645 19.234 8.391 1 97.75 234 LEU B C 1
ATOM 6746 O O . LEU B 1 234 ? -4.133 18.922 9.477 1 97.75 234 LEU B O 1
ATOM 6750 N N . ARG B 1 235 ? -2.645 18.688 7.895 1 95.88 235 ARG B N 1
ATOM 6751 C CA . ARG B 1 235 ? -2.051 17.516 8.531 1 95.88 235 ARG B CA 1
ATOM 6752 C C . ARG B 1 235 ? -1.468 17.875 9.898 1 95.88 235 ARG B C 1
ATOM 6754 O O . ARG B 1 235 ? -1.618 17.109 10.859 1 95.88 235 ARG B O 1
ATOM 6761 N N . ALA B 1 236 ? -0.869 19 9.938 1 95 236 ALA B N 1
ATOM 6762 C CA . ALA B 1 236 ? -0.221 19.438 11.172 1 95 236 ALA B CA 1
ATOM 6763 C C . ALA B 1 236 ? -1.248 19.703 12.273 1 95 236 ALA B C 1
ATOM 6765 O O . ALA B 1 236 ? -0.958 19.516 13.453 1 95 236 ALA B O 1
ATOM 6766 N N . ARG B 1 237 ? -2.441 20.047 11.852 1 95.56 237 ARG B N 1
ATOM 6767 C CA . ARG B 1 237 ? -3.471 20.391 12.828 1 95.56 237 ARG B CA 1
ATOM 6768 C C . ARG B 1 237 ? -4.328 19.172 13.164 1 95.56 237 ARG B C 1
ATOM 6770 O O . ARG B 1 237 ? -5.312 19.297 13.898 1 95.56 237 ARG B O 1
ATOM 6777 N N . GLY B 1 238 ? -4.008 18.078 12.625 1 94.75 238 GLY B N 1
ATOM 6778 C CA . GLY B 1 238 ? -4.637 16.828 13.039 1 94.75 238 GLY B CA 1
ATOM 6779 C C . GLY B 1 238 ? -5.785 16.422 12.133 1 94.75 238 GLY B C 1
ATOM 6780 O O . GLY B 1 238 ? -6.551 15.516 12.469 1 94.75 238 GLY B O 1
ATOM 6781 N N . HIS B 1 239 ? -5.934 17.078 11 1 97.69 239 HIS B N 1
ATOM 6782 C CA . HIS B 1 239 ? -6.926 16.641 10.023 1 97.69 239 HIS B CA 1
ATOM 6783 C C . HIS B 1 239 ? -6.52 15.312 9.375 1 97.69 239 HIS B C 1
ATOM 6785 O O . HIS B 1 239 ? -5.332 15.07 9.148 1 97.69 239 HIS B O 1
ATOM 6791 N N . ARG B 1 240 ? -7.523 14.5 9.219 1 97.5 240 ARG B N 1
ATOM 6792 C CA . ARG B 1 240 ? -7.273 13.188 8.633 1 97.5 240 ARG B CA 1
ATOM 6793 C C . ARG B 1 240 ? -8.18 12.945 7.426 1 97.5 240 ARG B C 1
ATOM 6795 O O . ARG B 1 240 ? -9.359 13.297 7.453 1 97.5 240 ARG B O 1
ATOM 6802 N N . PRO B 1 241 ? -7.664 12.328 6.398 1 97.31 241 PRO B N 1
ATOM 6803 C CA . PRO B 1 241 ? -8.453 12.117 5.184 1 97.31 241 PRO B CA 1
ATOM 6804 C C . PRO B 1 241 ? -9.633 11.18 5.402 1 97.31 241 PRO B C 1
ATOM 6806 O O . PRO B 1 241 ? -10.594 11.195 4.621 1 97.31 241 PRO B O 1
ATOM 6809 N N . GLU B 1 242 ? -9.625 10.367 6.469 1 97.38 242 GLU B N 1
ATOM 6810 C CA . GLU B 1 242 ? -10.68 9.391 6.73 1 97.38 242 GLU B CA 1
ATOM 6811 C C . GLU B 1 242 ? -11.883 10.039 7.406 1 97.38 242 GLU B C 1
ATOM 6813 O O . GLU B 1 242 ? -12.93 9.406 7.566 1 97.38 242 GLU B O 1
ATOM 6818 N N . LEU B 1 243 ? -11.703 11.266 7.801 1 97.81 243 LEU B N 1
ATOM 6819 C CA . LEU B 1 243 ? -12.766 12.008 8.477 1 97.81 243 LEU B CA 1
ATOM 6820 C C . LEU B 1 243 ? -13.508 12.914 7.504 1 97.81 243 LEU B C 1
ATOM 6822 O O . LEU B 1 243 ? -12.961 13.281 6.457 1 97.81 243 LEU B O 1
ATOM 6826 N N . PRO B 1 244 ? -14.734 13.266 7.793 1 97.25 244 PRO B N 1
ATOM 6827 C CA . PRO B 1 244 ? -15.555 14.031 6.859 1 97.25 244 PRO B CA 1
ATOM 6828 C C . PRO B 1 244 ? -15.195 15.516 6.84 1 97.25 244 PRO B C 1
ATOM 6830 O O . PRO B 1 244 ? -14.898 16.094 7.887 1 97.25 244 PRO B O 1
ATOM 6833 N N . PHE B 1 245 ? -15.242 16.078 5.637 1 97.06 245 PHE B N 1
ATOM 6834 C CA . PHE B 1 245 ? -15.016 17.5 5.402 1 97.06 245 PHE B CA 1
ATOM 6835 C C . PHE B 1 245 ? -16.25 18.156 4.812 1 97.06 245 PHE B C 1
ATOM 6837 O O . PHE B 1 245 ? -16.453 18.156 3.596 1 97.06 245 PHE B O 1
ATOM 6844 N N . GLY B 1 246 ? -17.047 18.75 5.684 1 95 246 GLY B N 1
ATOM 6845 C CA . GLY B 1 246 ? -18.281 19.375 5.211 1 95 246 GLY B CA 1
ATOM 6846 C C . GLY B 1 246 ? -18.203 20.891 5.152 1 95 246 GLY B C 1
ATOM 6847 O O . GLY B 1 246 ? -19.219 21.562 4.91 1 95 246 GLY B O 1
ATOM 6848 N N . GLN B 1 247 ? -17.094 21.438 5.273 1 94.12 247 GLN B N 1
ATOM 6849 C CA . GLN B 1 247 ? -16.938 22.891 5.301 1 94.12 247 GLN B CA 1
ATOM 6850 C C . GLN B 1 247 ? -17.062 23.484 3.902 1 94.12 247 GLN B C 1
ATOM 6852 O O . GLN B 1 247 ? -16.656 22.859 2.918 1 94.12 247 GLN B O 1
ATOM 6857 N N . GLU B 1 248 ? -17.516 24.672 3.861 1 94.94 248 GLU B N 1
ATOM 6858 C CA . GLU B 1 248 ? -17.812 25.344 2.594 1 94.94 248 GLU B CA 1
ATOM 6859 C C . GLU B 1 248 ? -16.531 25.547 1.782 1 94.94 248 GLU B C 1
ATOM 6861 O O . GLU B 1 248 ? -16.562 25.516 0.55 1 94.94 248 GLU B O 1
ATOM 6866 N N . GLY B 1 249 ? -15.484 25.797 2.48 1 95.81 249 GLY B N 1
ATOM 6867 C CA . GLY B 1 249 ? -14.219 25.984 1.796 1 95.81 249 GLY B CA 1
ATOM 6868 C C . GLY B 1 249 ? -13.828 24.812 0.911 1 95.81 249 GLY B C 1
ATOM 6869 O O . GLY B 1 249 ? -13.344 25.016 -0.205 1 95.81 249 GLY B O 1
ATOM 6870 N N . VAL B 1 250 ? -14.07 23.609 1.356 1 97.81 250 VAL B N 1
ATOM 6871 C CA . VAL B 1 250 ? -13.758 22.406 0.604 1 97.81 250 VAL B CA 1
ATOM 6872 C C . VAL B 1 250 ? -14.719 22.266 -0.574 1 97.81 250 VAL B C 1
ATOM 6874 O O . VAL B 1 250 ? -14.297 21.953 -1.69 1 97.81 250 VAL B O 1
ATOM 6877 N N . LEU B 1 251 ? -15.969 22.578 -0.313 1 97.19 251 LEU B N 1
ATOM 6878 C CA . LEU B 1 251 ? -16.984 22.469 -1.356 1 97.19 251 LEU B CA 1
ATOM 6879 C C . LEU B 1 251 ? -16.719 23.469 -2.477 1 97.19 251 LEU B C 1
ATOM 6881 O O . LEU B 1 251 ? -16.906 23.156 -3.654 1 97.19 251 LEU B O 1
ATOM 6885 N N . ARG B 1 252 ? -16.25 24.609 -2.076 1 97.44 252 ARG B N 1
ATOM 6886 C CA . ARG B 1 252 ? -15.93 25.609 -3.076 1 97.44 252 ARG B CA 1
ATOM 6887 C C . ARG B 1 252 ? -14.766 25.156 -3.957 1 97.44 252 ARG B C 1
ATOM 6889 O O . ARG B 1 252 ? -14.75 25.438 -5.16 1 97.44 252 ARG B O 1
ATOM 6896 N N . MET B 1 253 ? -13.82 24.516 -3.359 1 97.94 253 MET B N 1
ATOM 6897 C CA . MET B 1 253 ? -12.688 24.016 -4.125 1 97.94 253 MET B CA 1
ATOM 6898 C C . MET B 1 253 ? -13.148 22.953 -5.129 1 97.94 253 MET B C 1
ATOM 6900 O O . MET B 1 253 ? -12.688 22.938 -6.273 1 97.94 253 MET B O 1
ATOM 6904 N N . ALA B 1 254 ? -14.055 22.109 -4.73 1 98.38 254 ALA B N 1
ATOM 6905 C CA . ALA B 1 254 ? -14.578 21.062 -5.617 1 98.38 254 ALA B CA 1
ATOM 6906 C C . ALA B 1 254 ? -15.367 21.672 -6.77 1 98.38 254 ALA B C 1
ATOM 6908 O O . ALA B 1 254 ? -15.211 21.266 -7.922 1 98.38 254 ALA B O 1
ATOM 6909 N N . GLU B 1 255 ? -16.141 22.641 -6.445 1 97.75 255 GLU B N 1
ATOM 6910 C CA . GLU B 1 255 ? -16.938 23.312 -7.473 1 97.75 255 GLU B CA 1
ATOM 6911 C C . GLU B 1 255 ? -16.047 24.047 -8.461 1 97.75 255 GLU B C 1
ATOM 6913 O O . GLU B 1 255 ? -16.312 24.031 -9.672 1 97.75 255 GLU B O 1
ATOM 6918 N N . ALA B 1 256 ? -15.07 24.672 -7.957 1 98 256 ALA B N 1
ATOM 6919 C CA . ALA B 1 256 ? -14.125 25.375 -8.82 1 98 256 ALA B CA 1
ATOM 6920 C C . ALA B 1 256 ? -13.414 24.406 -9.758 1 98 256 ALA B C 1
ATOM 6922 O O . ALA B 1 256 ? -13.195 24.719 -10.93 1 98 256 ALA B O 1
ATOM 6923 N N . ALA B 1 257 ? -13.039 23.297 -9.219 1 97.94 257 ALA B N 1
ATOM 6924 C CA . ALA B 1 257 ? -12.375 22.281 -10.047 1 97.94 257 ALA B CA 1
ATOM 6925 C C . ALA B 1 257 ? -13.266 21.844 -11.203 1 97.94 257 ALA B C 1
ATOM 6927 O O . ALA B 1 257 ? -12.797 21.719 -12.336 1 97.94 257 ALA B O 1
ATOM 6928 N N . ARG B 1 258 ? -14.547 21.719 -10.945 1 96.62 258 ARG B N 1
ATOM 6929 C CA . ARG B 1 258 ? -15.508 21.344 -11.977 1 96.62 258 ARG B CA 1
ATOM 6930 C C . ARG B 1 258 ? -15.617 22.422 -13.039 1 96.62 258 ARG B C 1
ATOM 6932 O O . ARG B 1 258 ? -15.625 22.141 -14.234 1 96.62 258 ARG B O 1
ATOM 6939 N N . ALA B 1 259 ? -15.641 23.562 -12.578 1 96.25 259 ALA B N 1
ATOM 6940 C CA . ALA B 1 259 ? -15.836 24.703 -13.477 1 96.25 259 ALA B CA 1
ATOM 6941 C C . ALA B 1 259 ? -14.617 24.906 -14.359 1 96.25 259 ALA B C 1
ATOM 6943 O O . ALA B 1 259 ? -14.742 25.344 -15.508 1 96.25 259 ALA B O 1
ATOM 6944 N N . LEU B 1 260 ? -13.523 24.531 -13.883 1 96.31 260 LEU B N 1
ATOM 6945 C CA . LEU B 1 260 ? -12.273 24.812 -14.562 1 96.31 260 LEU B CA 1
ATOM 6946 C C . LEU B 1 260 ? -11.93 23.703 -15.562 1 96.31 260 LEU B C 1
ATOM 6948 O O . LEU B 1 260 ? -10.961 23.812 -16.312 1 96.31 260 LEU B O 1
ATOM 6952 N N . LEU B 1 261 ? -12.641 22.672 -15.633 1 93.62 261 LEU B N 1
ATOM 6953 C CA . LEU B 1 261 ? -12.344 21.516 -16.484 1 93.62 261 LEU B CA 1
ATOM 6954 C C . LEU B 1 261 ? -12.203 21.953 -17.938 1 93.62 261 LEU B C 1
ATOM 6956 O O . LEU B 1 261 ? -11.336 21.438 -18.656 1 93.62 261 LEU B O 1
ATOM 6960 N N . GLY B 1 262 ? -12.961 22.844 -18.438 1 88.94 262 GLY B N 1
ATOM 6961 C CA . GLY B 1 262 ? -12.914 23.312 -19.812 1 88.94 262 GLY B CA 1
ATOM 6962 C C . GLY B 1 262 ? -11.953 24.469 -20.031 1 88.94 262 GLY B C 1
ATOM 6963 O O . GLY B 1 262 ? -11.234 24.5 -21.031 1 88.94 262 GLY B O 1
ATOM 6964 N N . GLU B 1 263 ? -11.789 25.328 -19.047 1 92.5 263 GLU B N 1
ATOM 6965 C CA . GLU B 1 263 ? -11.047 26.578 -19.188 1 92.5 263 GLU B CA 1
ATOM 6966 C C . GLU B 1 263 ? -9.57 26.391 -18.859 1 92.5 263 GLU B C 1
ATOM 6968 O O . GLU B 1 263 ? -8.703 26.891 -19.578 1 92.5 263 GLU B O 1
ATOM 6973 N N . ASP B 1 264 ? -9.383 25.766 -17.766 1 94.25 264 ASP B N 1
ATOM 6974 C CA . ASP B 1 264 ? -8.016 25.531 -17.312 1 94.25 264 ASP B CA 1
ATOM 6975 C C . ASP B 1 264 ? -7.859 24.141 -16.719 1 94.25 264 ASP B C 1
ATOM 6977 O O . ASP B 1 264 ? -7.824 23.969 -15.508 1 94.25 264 ASP B O 1
ATOM 6981 N N . PRO B 1 265 ? -7.602 23.219 -17.562 1 93.69 265 PRO B N 1
ATOM 6982 C CA . PRO B 1 265 ? -7.543 21.812 -17.125 1 93.69 265 PRO B CA 1
ATOM 6983 C C . PRO B 1 265 ? -6.398 21.547 -16.141 1 93.69 265 PRO B C 1
ATOM 6985 O O . PRO B 1 265 ? -6.52 20.703 -15.258 1 93.69 265 PRO B O 1
ATOM 6988 N N . ALA B 1 266 ? -5.328 22.281 -16.312 1 94.12 266 ALA B N 1
ATOM 6989 C CA . ALA B 1 266 ? -4.188 22.078 -15.414 1 94.12 266 ALA B CA 1
ATOM 6990 C C . ALA B 1 266 ? -4.531 22.484 -13.984 1 94.12 266 ALA B C 1
ATOM 6992 O O . ALA B 1 266 ? -4.188 21.766 -13.039 1 94.12 266 ALA B O 1
ATOM 6993 N N . ARG B 1 267 ? -5.223 23.516 -13.898 1 95.44 267 ARG B N 1
ATOM 6994 C CA . ARG B 1 267 ? -5.625 23.984 -12.578 1 95.44 267 ARG B CA 1
ATOM 6995 C C . ARG B 1 267 ? -6.711 23.078 -11.992 1 95.44 267 ARG B C 1
ATOM 6997 O O . ARG B 1 267 ? -6.734 22.828 -10.781 1 95.44 267 ARG B O 1
ATOM 7004 N N . ALA B 1 268 ? -7.645 22.672 -12.789 1 97.06 268 ALA B N 1
ATOM 7005 C CA . ALA B 1 268 ? -8.672 21.734 -12.352 1 97.06 268 ALA B CA 1
ATOM 7006 C C . ALA B 1 268 ? -8.047 20.469 -11.781 1 97.06 268 ALA B C 1
ATOM 7008 O O . ALA B 1 268 ? -8.477 19.969 -10.734 1 97.06 268 ALA B O 1
ATOM 7009 N N . LYS B 1 269 ? -7.07 20.016 -12.492 1 96.75 269 LYS B N 1
ATOM 7010 C CA . LYS B 1 269 ? -6.355 18.812 -12.055 1 96.75 269 LYS B CA 1
ATOM 7011 C C . LYS B 1 269 ? -5.664 19.047 -10.711 1 96.75 269 LYS B C 1
ATOM 7013 O O . LYS B 1 269 ? -5.742 18.203 -9.812 1 96.75 269 LYS B O 1
ATOM 7018 N N . ALA B 1 270 ? -5.027 20.172 -10.57 1 97.5 270 ALA B N 1
ATOM 7019 C CA . ALA B 1 270 ? -4.312 20.484 -9.336 1 97.5 270 ALA B CA 1
ATOM 7020 C C . ALA B 1 270 ? -5.266 20.531 -8.141 1 97.5 270 ALA B C 1
ATOM 7022 O O . ALA B 1 270 ? -4.969 19.984 -7.078 1 97.5 270 ALA B O 1
ATOM 7023 N N . LEU B 1 271 ? -6.363 21.172 -8.352 1 98.25 271 LEU B N 1
ATOM 7024 C CA . LEU B 1 271 ? -7.363 21.25 -7.293 1 98.25 271 LEU B CA 1
ATOM 7025 C C . LEU B 1 271 ? -7.914 19.875 -6.949 1 98.25 271 LEU B C 1
ATOM 7027 O O . LEU B 1 271 ? -8.055 19.531 -5.773 1 98.25 271 LEU B O 1
ATOM 7031 N N . THR B 1 272 ? -8.195 19.078 -7.949 1 98.38 272 THR B N 1
ATOM 7032 C CA . THR B 1 272 ? -8.727 17.734 -7.758 1 98.38 272 THR B CA 1
ATOM 7033 C C . THR B 1 272 ? -7.75 16.875 -6.957 1 98.38 272 THR B C 1
ATOM 7035 O O . THR B 1 272 ? -8.148 16.188 -6.012 1 98.38 272 THR B O 1
ATOM 7038 N N . LEU B 1 273 ? -6.473 17 -7.359 1 97.62 273 LEU B N 1
ATOM 7039 C CA . LEU B 1 273 ? -5.453 16.203 -6.684 1 97.62 273 LEU B CA 1
ATOM 7040 C C . LEU B 1 273 ? -5.262 16.672 -5.246 1 97.62 273 LEU B C 1
ATOM 7042 O O . LEU B 1 273 ? -5.008 15.852 -4.352 1 97.62 273 LEU B O 1
ATOM 7046 N N . ALA B 1 274 ? -5.391 17.922 -5.004 1 98.06 274 ALA B N 1
ATOM 7047 C CA . 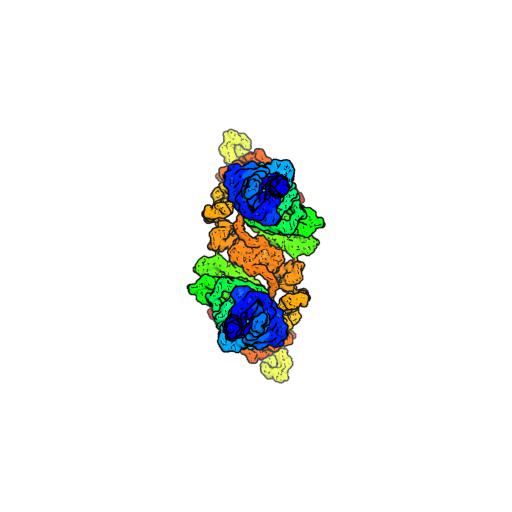ALA B 1 274 ? -5.301 18.453 -3.643 1 98.06 274 ALA B CA 1
ATOM 7048 C C . ALA B 1 274 ? -6.457 17.953 -2.785 1 98.06 274 ALA B C 1
ATOM 7050 O O . ALA B 1 274 ? -6.262 17.547 -1.636 1 98.06 274 ALA B O 1
ATOM 7051 N N . LEU B 1 275 ? -7.637 17.969 -3.35 1 98.44 275 LEU B N 1
ATOM 7052 C CA . LEU B 1 275 ? -8.812 17.469 -2.639 1 98.44 275 LEU B CA 1
ATOM 7053 C C . LEU B 1 275 ? -8.656 15.992 -2.311 1 98.44 275 LEU B C 1
ATOM 7055 O O . LEU B 1 275 ? -8.93 15.57 -1.183 1 98.44 275 LEU B O 1
ATOM 7059 N N . LEU B 1 276 ? -8.203 15.25 -3.244 1 98 276 LEU B N 1
ATOM 7060 C CA . LEU B 1 276 ? -8.008 13.82 -3.037 1 98 276 LEU B CA 1
ATOM 7061 C C . LEU B 1 276 ? -6.988 13.562 -1.937 1 98 276 LEU B C 1
ATOM 7063 O O . LEU B 1 276 ? -7.184 12.68 -1.097 1 98 276 LEU B O 1
ATOM 7067 N N . ARG B 1 277 ? -5.977 14.312 -1.943 1 97.19 277 ARG B N 1
ATOM 7068 C CA . ARG B 1 277 ? -4.848 14.062 -1.057 1 97.19 277 ARG B CA 1
ATOM 7069 C C . ARG B 1 277 ? -5.164 14.492 0.372 1 97.19 277 ARG B C 1
ATOM 7071 O O . ARG B 1 277 ? -4.75 13.844 1.33 1 97.19 277 ARG B O 1
ATOM 7078 N N . TYR B 1 278 ? -5.945 15.57 0.494 1 97.62 278 TYR B N 1
ATOM 7079 C CA . TYR B 1 278 ? -6.012 16.172 1.82 1 97.62 278 TYR B CA 1
ATOM 7080 C C . TYR B 1 278 ? -7.438 16.141 2.361 1 97.62 278 TYR B C 1
ATOM 7082 O O . TYR B 1 278 ? -7.645 16.094 3.576 1 97.62 278 TYR B O 1
ATOM 7090 N N . THR B 1 279 ? -8.406 16.219 1.506 1 98 279 THR B N 1
ATOM 7091 C CA . THR B 1 279 ? -9.797 16.281 1.942 1 98 279 THR B CA 1
ATOM 7092 C C . THR B 1 279 ? -10.68 15.438 1.038 1 98 279 THR B C 1
ATOM 7094 O O . THR B 1 279 ? -11.656 15.938 0.466 1 98 279 THR B O 1
ATOM 7097 N N . PRO B 1 280 ? -10.469 14.164 1.015 1 97.81 280 PRO B N 1
ATOM 7098 C CA . PRO B 1 280 ? -11.117 13.32 0.014 1 97.81 280 PRO B CA 1
ATOM 7099 C C . PRO B 1 280 ? -12.578 13.023 0.349 1 97.81 280 PRO B C 1
ATOM 7101 O O . PRO B 1 280 ? -13.344 12.602 -0.522 1 97.81 280 PRO B O 1
ATOM 7104 N N . LEU B 1 281 ? -12.984 13.266 1.585 1 97.81 281 LEU B N 1
ATOM 7105 C CA . LEU B 1 281 ? -14.344 12.906 1.979 1 97.81 281 LEU B CA 1
ATOM 7106 C C . LEU B 1 281 ? -15.188 14.148 2.236 1 97.81 281 LEU B C 1
ATOM 7108 O O . LEU B 1 281 ? -15.141 14.719 3.33 1 97.81 281 LEU B O 1
ATOM 7112 N N . PHE B 1 282 ? -15.875 14.578 1.282 1 97.25 282 PHE B N 1
ATOM 7113 C CA . PHE B 1 282 ? -16.844 15.664 1.375 1 97.25 282 PHE B CA 1
ATOM 7114 C C . PHE B 1 282 ? -18.172 15.273 0.729 1 97.25 282 PHE B C 1
ATOM 7116 O O . PHE B 1 282 ? -18.25 14.234 0.064 1 97.25 282 PHE B O 1
ATOM 7123 N N . PRO B 1 283 ? -19.25 15.977 1.068 1 95.31 283 PRO B N 1
ATOM 7124 C CA . PRO B 1 283 ? -20.547 15.602 0.477 1 95.31 283 PRO B CA 1
ATOM 7125 C C . PRO B 1 283 ? -20.484 15.516 -1.047 1 95.31 283 PRO B C 1
ATOM 7127 O O . PRO B 1 283 ? -20.078 16.469 -1.711 1 95.31 283 PRO B O 1
ATOM 7130 N N . GLY B 1 284 ? -20.781 14.336 -1.561 1 94.25 284 GLY B N 1
ATOM 7131 C CA . GLY B 1 284 ? -20.781 14.141 -3.002 1 94.25 284 GLY B CA 1
ATOM 7132 C C . GLY B 1 284 ? -19.391 13.844 -3.562 1 94.25 284 GLY B C 1
ATOM 7133 O O . GLY B 1 284 ? -19.188 13.891 -4.777 1 94.25 284 GLY B O 1
ATOM 7134 N N . SER B 1 285 ? -18.469 13.547 -2.732 1 97 285 SER B N 1
ATOM 7135 C CA . SER B 1 285 ? -17.078 13.383 -3.146 1 97 285 SER B CA 1
ATOM 7136 C C . SER B 1 285 ? -16.922 12.203 -4.102 1 97 285 SER B C 1
ATOM 7138 O O . SER B 1 285 ? -16.141 12.273 -5.059 1 97 285 SER B O 1
ATOM 7140 N N . GLU B 1 286 ? -17.641 11.109 -3.906 1 96.38 286 GLU B N 1
ATOM 7141 C CA . GLU B 1 286 ? -17.531 9.945 -4.777 1 96.38 286 GLU B CA 1
ATOM 7142 C C . GLU B 1 286 ? -17.891 10.289 -6.219 1 96.38 286 GLU B C 1
ATOM 7144 O O . GLU B 1 286 ? -17.141 9.992 -7.145 1 96.38 286 GLU B O 1
ATOM 7149 N N . ALA B 1 287 ? -19.031 10.898 -6.344 1 96.69 287 ALA B N 1
ATOM 7150 C CA . ALA B 1 287 ? -19.469 11.312 -7.672 1 96.69 287 ALA B CA 1
ATOM 7151 C C . ALA B 1 287 ? -18.5 12.32 -8.281 1 96.69 287 ALA B C 1
ATOM 7153 O O . ALA B 1 287 ? -18.219 12.273 -9.484 1 96.69 287 ALA B O 1
ATOM 7154 N N . PHE B 1 288 ? -18.031 13.25 -7.449 1 97.88 288 PHE B N 1
ATOM 7155 C CA . PHE B 1 288 ? -17.094 14.266 -7.90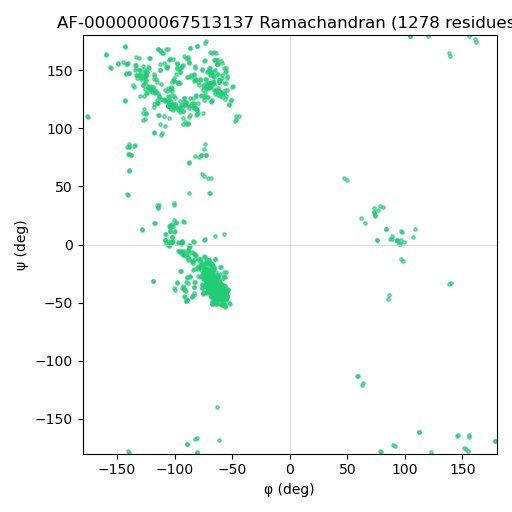2 1 97.88 288 PHE B CA 1
ATOM 7156 C C . PHE B 1 288 ? -15.844 13.625 -8.492 1 97.88 288 PHE B C 1
ATOM 7158 O O . PHE B 1 288 ? -15.445 13.938 -9.609 1 97.88 288 PHE B O 1
ATOM 7165 N N . PHE B 1 289 ? -15.188 12.68 -7.766 1 98.25 289 PHE B N 1
ATOM 7166 C CA . PHE B 1 289 ? -13.922 12.102 -8.211 1 98.25 289 PHE B CA 1
ATOM 7167 C C . PHE B 1 289 ? -14.133 11.195 -9.414 1 98.25 289 PHE B C 1
ATOM 7169 O O . PHE B 1 289 ? -13.266 11.094 -10.289 1 98.25 289 PHE B O 1
ATOM 7176 N N . ARG B 1 290 ? -15.305 10.547 -9.516 1 97.75 290 ARG B N 1
ATOM 7177 C CA . ARG B 1 290 ? -15.617 9.75 -10.695 1 97.75 290 ARG B CA 1
ATOM 7178 C C . ARG B 1 290 ? -15.742 10.633 -11.93 1 97.75 290 ARG B C 1
ATOM 7180 O O . ARG B 1 290 ? -15.211 10.297 -12.992 1 97.75 290 ARG B O 1
ATOM 7187 N N . GLU B 1 291 ? -16.469 11.68 -11.727 1 97.69 291 GLU B N 1
ATOM 7188 C CA . GLU B 1 291 ? -16.625 12.641 -12.812 1 97.69 291 GLU B CA 1
ATOM 7189 C C . GLU B 1 291 ? -15.273 13.195 -13.266 1 97.69 291 GLU B C 1
ATOM 7191 O O . GLU B 1 291 ? -15.008 13.289 -14.469 1 97.69 291 GLU B O 1
ATOM 7196 N N . MET B 1 292 ? -14.477 13.555 -12.305 1 98.06 292 MET B N 1
ATOM 7197 C CA . MET B 1 292 ? -13.164 14.117 -12.625 1 98.06 292 MET B CA 1
ATOM 7198 C C . MET B 1 292 ? -12.281 13.078 -13.305 1 98.06 292 MET B C 1
ATOM 7200 O O . MET B 1 292 ? -11.516 13.406 -14.211 1 98.06 292 MET B O 1
ATOM 7204 N N . ALA B 1 293 ? -12.312 11.82 -12.852 1 97.75 293 ALA B N 1
ATOM 7205 C CA . ALA B 1 293 ? -11.539 10.75 -13.477 1 97.75 293 ALA B CA 1
ATOM 7206 C C . ALA B 1 293 ? -11.93 10.578 -14.938 1 97.75 293 ALA B C 1
ATOM 7208 O O . ALA B 1 293 ? -11.062 10.438 -15.805 1 97.75 293 ALA B O 1
ATOM 7209 N N . GLU B 1 294 ? -13.227 10.617 -15.234 1 97.44 294 GLU B N 1
ATOM 7210 C CA . GLU B 1 294 ? -13.711 10.484 -16.609 1 97.44 294 GLU B CA 1
ATOM 7211 C C . GLU B 1 294 ? -13.25 11.656 -17.469 1 97.44 294 GLU B C 1
ATOM 7213 O O . GLU B 1 294 ? -12.82 11.461 -18.609 1 97.44 294 GLU B O 1
ATOM 7218 N N . ALA B 1 295 ? -13.305 12.805 -16.953 1 97.25 295 ALA B N 1
ATOM 7219 C CA . ALA B 1 295 ? -12.875 14 -17.688 1 97.25 295 ALA B CA 1
ATOM 7220 C C . ALA B 1 295 ? -11.383 13.953 -17.984 1 97.25 295 ALA B C 1
ATOM 7222 O O . ALA B 1 295 ? -10.953 14.281 -19.078 1 97.25 295 ALA B O 1
ATOM 7223 N N . LEU B 1 296 ? -10.602 13.555 -16.969 1 95.75 296 LEU B N 1
ATOM 7224 C CA . LEU B 1 296 ? -9.156 13.484 -17.141 1 95.75 296 LEU B CA 1
ATOM 7225 C C . LEU B 1 296 ? -8.789 12.398 -18.156 1 95.75 296 LEU B C 1
ATOM 7227 O O . LEU B 1 296 ? -7.859 12.578 -18.953 1 95.75 296 LEU B O 1
ATOM 7231 N N . GLU B 1 297 ? -9.5 11.289 -18.094 1 94.56 297 GLU B N 1
ATOM 7232 C CA . GLU B 1 297 ? -9.281 10.234 -19.078 1 94.56 297 GLU B CA 1
ATOM 7233 C C . GLU B 1 297 ? -9.555 10.727 -20.5 1 94.56 297 GLU B C 1
ATOM 7235 O O . GLU B 1 297 ? -8.789 10.445 -21.422 1 94.56 297 GLU B O 1
ATOM 7240 N N . ALA B 1 298 ? -10.594 11.445 -20.656 1 94.62 298 ALA B N 1
ATOM 7241 C CA . ALA B 1 298 ? -10.961 12.008 -21.953 1 94.62 298 ALA B CA 1
ATOM 7242 C C . ALA B 1 298 ? -9.906 13 -22.453 1 94.62 298 ALA B C 1
ATOM 7244 O O . ALA B 1 298 ? -9.711 13.156 -23.656 1 94.62 298 ALA B O 1
ATOM 7245 N N . GLN B 1 299 ? -9.195 13.641 -21.562 1 93.81 299 GLN B N 1
ATOM 7246 C CA . GLN B 1 299 ? -8.164 14.617 -21.906 1 93.81 299 GLN B CA 1
ATOM 7247 C C . GLN B 1 299 ? -6.816 13.93 -22.125 1 93.81 299 GLN B C 1
ATOM 7249 O O . GLN B 1 299 ? -5.805 14.602 -22.344 1 93.81 299 GLN B O 1
ATOM 7254 N N . GLY B 1 300 ? -6.766 12.633 -21.969 1 92 300 GLY B N 1
ATOM 7255 C CA . GLY B 1 300 ? -5.551 11.891 -22.234 1 92 300 GLY B CA 1
ATOM 7256 C C . GLY B 1 300 ? -4.707 11.656 -21 1 92 300 GLY B C 1
ATOM 7257 O O . GLY B 1 300 ? -3.607 11.102 -21.078 1 92 300 GLY B O 1
ATOM 7258 N N . GLU B 1 301 ? -5.168 12.148 -19.828 1 93.62 301 GLU B N 1
ATOM 7259 C CA . GLU B 1 301 ? -4.449 11.93 -18.578 1 93.62 301 GLU B CA 1
ATOM 7260 C C . GLU B 1 301 ? -4.867 10.617 -17.922 1 93.62 301 GLU B C 1
ATOM 7262 O O . GLU B 1 301 ? -5.406 10.609 -16.812 1 93.62 301 GLU B O 1
ATOM 7267 N N . VAL B 1 302 ? -4.457 9.523 -18.516 1 93.88 302 VAL B N 1
ATOM 7268 C CA . VAL B 1 302 ? -4.969 8.203 -18.172 1 93.88 302 VAL B CA 1
ATOM 7269 C C . VAL B 1 302 ? -4.379 7.758 -16.828 1 93.88 302 VAL B C 1
ATOM 7271 O O . VAL B 1 302 ? -5.059 7.105 -16.031 1 93.88 302 VAL B O 1
ATOM 7274 N N . ALA B 1 303 ? -3.166 8.094 -16.547 1 94.38 303 ALA B N 1
ATOM 7275 C CA . ALA B 1 303 ? -2.531 7.699 -15.289 1 94.38 303 ALA B CA 1
ATOM 7276 C C . ALA B 1 303 ? -3.193 8.391 -14.102 1 94.38 303 ALA B C 1
ATOM 7278 O O . ALA B 1 303 ? -3.457 7.758 -13.078 1 94.38 303 ALA B O 1
ATOM 7279 N N . THR B 1 304 ? -3.463 9.656 -14.281 1 95.38 304 THR B N 1
ATOM 7280 C CA . THR B 1 304 ? -4.105 10.406 -13.211 1 95.38 304 THR B CA 1
ATOM 7281 C C . THR B 1 304 ? -5.531 9.914 -12.977 1 95.38 304 THR B C 1
ATOM 7283 O O . THR B 1 304 ? -5.992 9.836 -11.836 1 95.38 304 THR B O 1
ATOM 7286 N N . ALA B 1 305 ? -6.195 9.609 -14.086 1 96.94 305 ALA B N 1
ATOM 7287 C CA . ALA B 1 305 ? -7.543 9.055 -13.984 1 96.94 305 ALA B CA 1
ATOM 7288 C C . ALA B 1 305 ? -7.539 7.738 -13.211 1 96.94 305 ALA B C 1
ATOM 7290 O O . ALA B 1 305 ? -8.391 7.516 -12.344 1 96.94 305 ALA B O 1
ATOM 7291 N N . LEU B 1 306 ? -6.539 6.926 -13.5 1 96.31 306 LEU B N 1
ATOM 7292 C CA . LEU B 1 306 ? -6.41 5.656 -12.789 1 96.31 306 LEU B CA 1
ATOM 7293 C C . LEU B 1 306 ? -6.141 5.891 -11.305 1 96.31 306 LEU B C 1
ATOM 7295 O O . LEU B 1 306 ? -6.691 5.191 -10.453 1 96.31 306 LEU B O 1
ATOM 7299 N N . ARG B 1 307 ? -5.348 6.844 -11.039 1 95.94 307 ARG B N 1
ATOM 7300 C CA . ARG B 1 307 ? -5.047 7.188 -9.648 1 95.94 307 ARG B CA 1
ATOM 7301 C C . ARG B 1 307 ? -6.316 7.57 -8.898 1 95.94 307 ARG B C 1
ATOM 7303 O O . ARG B 1 307 ? -6.523 7.141 -7.762 1 95.94 307 ARG B O 1
ATOM 7310 N N . LEU B 1 308 ? -7.148 8.367 -9.516 1 97.81 308 LEU B N 1
ATOM 7311 C CA . LEU B 1 308 ? -8.398 8.797 -8.891 1 97.81 308 LEU B CA 1
ATOM 7312 C C . LEU B 1 308 ? -9.32 7.602 -8.648 1 97.81 308 LEU B C 1
ATOM 7314 O O . LEU B 1 308 ? -9.875 7.449 -7.559 1 97.81 308 LEU B O 1
ATOM 7318 N N . ARG B 1 309 ? -9.43 6.727 -9.594 1 97.12 309 ARG B N 1
ATOM 7319 C CA . ARG B 1 309 ? -10.32 5.574 -9.484 1 97.12 309 ARG B CA 1
ATOM 7320 C C . ARG B 1 309 ? -9.844 4.613 -8.398 1 97.12 309 ARG B C 1
ATOM 7322 O O . ARG B 1 309 ? -10.641 4.125 -7.598 1 97.12 309 ARG B O 1
ATOM 7329 N N . GLU B 1 310 ? -8.531 4.395 -8.383 1 96.25 310 GLU B N 1
ATOM 7330 C CA . GLU B 1 310 ? -7.977 3.467 -7.398 1 96.25 310 GLU B CA 1
ATOM 7331 C C . GLU B 1 310 ? -8.047 4.051 -5.988 1 96.25 310 GLU B C 1
ATOM 7333 O O . GLU B 1 310 ? -8.289 3.324 -5.023 1 96.25 310 GLU B O 1
ATOM 7338 N N . ALA B 1 311 ? -7.809 5.316 -5.855 1 95.88 311 ALA B N 1
ATOM 7339 C CA . ALA B 1 311 ? -7.91 5.953 -4.543 1 95.88 311 ALA B CA 1
ATOM 7340 C C . ALA B 1 311 ? -9.344 5.891 -4.012 1 95.88 311 ALA B C 1
ATOM 7342 O O . ALA B 1 311 ? -9.555 5.691 -2.814 1 95.88 311 ALA B O 1
ATOM 7343 N N . LEU B 1 312 ? -10.258 6.078 -4.93 1 96 312 LEU B N 1
ATOM 7344 C CA . LEU B 1 312 ? -11.664 5.965 -4.551 1 96 312 LEU B CA 1
ATOM 7345 C C . LEU B 1 312 ? -11.984 4.559 -4.059 1 96 312 LEU B C 1
ATOM 7347 O O . LEU B 1 312 ? -12.68 4.391 -3.057 1 96 312 LEU B O 1
ATOM 7351 N N . ALA B 1 313 ? -11.477 3.613 -4.711 1 95 313 ALA B N 1
ATOM 7352 C CA . ALA B 1 313 ? -11.703 2.223 -4.324 1 95 313 ALA B CA 1
ATOM 7353 C C . ALA B 1 313 ? -11.07 1.916 -2.973 1 95 313 ALA B C 1
ATOM 7355 O O . ALA B 1 313 ? -11.656 1.218 -2.146 1 95 313 ALA B O 1
ATOM 7356 N N . LEU B 1 314 ? -9.945 2.48 -2.771 1 93.25 314 LEU B N 1
ATOM 7357 C CA . LEU B 1 314 ? -9.211 2.227 -1.534 1 93.25 314 LEU B CA 1
ATOM 7358 C C . LEU B 1 314 ? -9.883 2.928 -0.356 1 93.25 314 LEU B C 1
ATOM 7360 O O . LEU B 1 314 ? -9.734 2.498 0.79 1 93.25 314 LEU B O 1
ATOM 7364 N N . SER B 1 315 ? -10.633 3.98 -0.589 1 95.06 315 SER B N 1
ATOM 7365 C CA . SER B 1 315 ? -11.297 4.719 0.482 1 95.06 315 SER B CA 1
ATOM 7366 C C . SER B 1 315 ? -12.719 4.211 0.709 1 95.06 315 SER B C 1
ATOM 7368 O O . SER B 1 315 ? -13.422 4.703 1.593 1 95.06 315 SER B O 1
ATOM 7370 N N . ALA B 1 316 ? -13.141 3.221 -0.006 1 94.19 316 ALA B N 1
ATOM 7371 C CA . ALA B 1 316 ? -14.5 2.693 0.09 1 94.19 316 ALA B CA 1
ATOM 7372 C C . ALA B 1 316 ? -14.797 2.197 1.501 1 94.19 316 ALA B C 1
ATOM 7374 O O . ALA B 1 316 ? -15.875 2.441 2.037 1 94.19 316 ALA B O 1
ATOM 7375 N N . PRO B 1 317 ? -13.805 1.597 2.15 1 93.81 317 PRO B N 1
ATOM 7376 C CA . PRO B 1 317 ? -14.086 1.1 3.5 1 93.81 317 PRO B CA 1
ATOM 7377 C C . PRO B 1 317 ? -14.273 2.225 4.516 1 93.81 317 PRO B C 1
ATOM 7379 O O . PRO B 1 317 ? -14.727 1.979 5.637 1 93.81 317 PRO B O 1
ATOM 7382 N N . TRP B 1 318 ? -13.906 3.469 4.148 1 96.69 318 TRP B N 1
ATOM 7383 C CA . TRP B 1 318 ? -14.086 4.602 5.047 1 96.69 318 TRP B CA 1
ATOM 7384 C C . TRP B 1 318 ? -15.539 5.078 5.039 1 96.69 318 TRP B C 1
ATOM 7386 O O . TRP B 1 318 ? -15.969 5.793 5.949 1 96.69 318 TRP B O 1
ATOM 7396 N N . ARG B 1 319 ? -16.219 4.703 4.035 1 95.12 319 ARG B N 1
ATOM 7397 C CA . ARG B 1 319 ? -17.562 5.246 3.814 1 95.12 319 ARG B CA 1
ATOM 7398 C C . ARG B 1 319 ? -18.625 4.328 4.398 1 95.12 319 ARG B C 1
ATOM 7400 O O . ARG B 1 319 ? -18.438 3.111 4.457 1 95.12 319 ARG B O 1
ATOM 7407 N N . PRO B 1 320 ? -19.703 4.973 4.84 1 95.19 320 PRO B N 1
ATOM 7408 C CA . PRO B 1 320 ? -20.812 4.164 5.336 1 95.19 320 PRO B CA 1
ATOM 7409 C C . PRO B 1 320 ? -21.422 3.273 4.254 1 95.19 320 PRO B C 1
ATOM 7411 O O . PRO B 1 320 ? -21.328 3.588 3.066 1 95.19 320 PRO B O 1
ATOM 7414 N N . PRO B 1 321 ? -22.047 2.197 4.68 1 93.94 321 PRO B N 1
ATOM 7415 C CA . PRO B 1 321 ? -22.719 1.336 3.701 1 93.94 321 PRO B CA 1
ATOM 7416 C C . PRO B 1 321 ? -23.906 2.021 3.018 1 93.94 321 PRO B C 1
ATOM 7418 O O . PRO B 1 321 ? -24.531 2.898 3.609 1 93.94 321 PRO B O 1
ATOM 7421 N N . ASP B 1 322 ? -24.094 1.599 1.829 1 91.38 322 ASP B N 1
ATOM 7422 C CA . ASP B 1 322 ? -25.25 2.117 1.092 1 91.38 322 ASP B CA 1
ATOM 7423 C C . ASP B 1 322 ? -26.531 1.399 1.499 1 91.38 322 ASP B C 1
ATOM 7425 O O . ASP B 1 322 ? -26.688 0.203 1.247 1 91.38 322 ASP B O 1
ATOM 7429 N N . LEU B 1 323 ? -27.438 2.184 2.092 1 93.06 323 LEU B N 1
ATOM 7430 C CA . LEU B 1 323 ? -28.703 1.615 2.537 1 93.06 323 LEU B CA 1
ATOM 7431 C C . LEU B 1 323 ? -29.859 2.195 1.745 1 93.06 323 LEU B C 1
ATOM 7433 O O . LEU B 1 323 ? -30.984 2.309 2.264 1 93.06 323 LEU B O 1
ATOM 7437 N N . GLY B 1 324 ? -29.578 2.496 0.55 1 87.94 324 GLY B N 1
ATOM 7438 C CA . GLY B 1 324 ? -30.609 3.043 -0.324 1 87.94 324 GLY B CA 1
ATOM 7439 C C . GLY B 1 324 ? -31.734 2.064 -0.611 1 87.94 324 GLY B C 1
ATOM 7440 O O . GLY B 1 324 ? -32.844 2.469 -0.996 1 87.94 324 GLY B O 1
ATOM 7441 N N . PHE B 1 325 ? -31.578 0.863 -0.296 1 90.31 325 PHE B N 1
ATOM 7442 C CA . PHE B 1 325 ? -32.562 -0.174 -0.59 1 90.31 325 PHE B CA 1
ATOM 7443 C C . PHE B 1 325 ? -33.656 -0.201 0.47 1 90.31 325 PHE B C 1
ATOM 7445 O O . PHE B 1 325 ? -34.688 -0.837 0.282 1 90.31 325 PHE B O 1
ATOM 7452 N N . LEU B 1 326 ? -33.438 0.57 1.478 1 91.69 326 LEU B N 1
ATOM 7453 C CA . LEU B 1 326 ? -34.344 0.485 2.605 1 91.69 326 LEU B CA 1
ATOM 7454 C C . LEU B 1 326 ? -35.719 1.082 2.244 1 91.69 326 LEU B C 1
ATOM 7456 O O . LEU B 1 326 ? -36.75 0.581 2.676 1 91.69 326 LEU B O 1
ATOM 7460 N N . ALA B 1 327 ? -35.75 2.066 1.43 1 89.88 327 ALA B N 1
ATOM 7461 C CA . ALA B 1 327 ? -37.031 2.689 1.048 1 89.88 327 ALA B CA 1
ATOM 7462 C C . ALA B 1 327 ? -37.875 1.733 0.22 1 89.88 327 ALA B C 1
ATOM 7464 O O . ALA B 1 327 ? -39.031 1.464 0.564 1 89.88 327 ALA B O 1
ATOM 7465 N N . PRO B 1 328 ? -37.344 1.172 -0.786 1 90.81 328 PRO B N 1
ATOM 7466 C CA . PRO B 1 328 ? -38.156 0.171 -1.507 1 90.81 328 PRO B CA 1
ATOM 7467 C C . PRO B 1 328 ? -38.5 -1.042 -0.645 1 90.81 328 PRO B C 1
ATOM 7469 O O . PRO B 1 328 ? -39.562 -1.61 -0.778 1 90.81 328 PRO B O 1
ATOM 7472 N N . ALA B 1 329 ? -37.562 -1.353 0.212 1 93.06 329 ALA B N 1
ATOM 7473 C CA . ALA B 1 329 ? -37.812 -2.49 1.089 1 93.06 329 ALA B CA 1
ATOM 7474 C C . ALA B 1 329 ? -39 -2.215 2.008 1 93.06 329 ALA B C 1
ATOM 7476 O O . ALA B 1 329 ? -39.844 -3.094 2.236 1 93.06 329 ALA B O 1
ATOM 7477 N N . PHE B 1 330 ? -39.094 -1.054 2.574 1 92.62 330 PHE B N 1
ATOM 7478 C CA . PHE B 1 330 ? -40.219 -0.658 3.426 1 92.62 330 PHE B CA 1
ATOM 7479 C C . PHE B 1 330 ? -41.531 -0.724 2.658 1 92.62 330 PHE B C 1
ATOM 7481 O O . PHE B 1 330 ? -42.531 -1.235 3.172 1 92.62 330 PHE B O 1
ATOM 7488 N N . PHE B 1 331 ? -41.562 -0.25 1.467 1 93.38 331 PHE B N 1
ATOM 7489 C CA . PHE B 1 331 ? -42.781 -0.249 0.65 1 93.38 331 PHE B CA 1
ATOM 7490 C C . PHE B 1 331 ? -43.25 -1.673 0.351 1 93.38 331 PHE B C 1
ATOM 7492 O O . PHE B 1 331 ? -44.406 -1.998 0.492 1 93.38 331 PHE B O 1
ATOM 7499 N N . VAL B 1 332 ? -42.281 -2.5 -0.073 1 95.31 332 VAL B N 1
ATOM 7500 C CA . VAL B 1 332 ? -42.594 -3.861 -0.485 1 95.31 332 VAL B CA 1
ATOM 7501 C C . VAL B 1 332 ? -43.094 -4.66 0.716 1 95.31 332 VAL B C 1
ATOM 7503 O O . VAL B 1 332 ? -44.156 -5.305 0.646 1 95.31 332 VAL B O 1
ATOM 7506 N N . LEU B 1 333 ? -42.406 -4.516 1.756 1 96.06 333 LEU B N 1
ATOM 7507 C CA . LEU B 1 333 ? -42.781 -5.238 2.961 1 96.06 333 LEU B CA 1
ATOM 7508 C C . LEU B 1 333 ? -44.094 -4.703 3.512 1 96.06 333 LEU B C 1
ATOM 7510 O O . LEU B 1 333 ? -44.969 -5.48 3.918 1 96.06 333 LEU B O 1
ATOM 7514 N N . GLY B 1 334 ? -44.25 -3.424 3.498 1 94.81 334 GLY B N 1
ATOM 7515 C CA . GLY B 1 334 ? -45.5 -2.805 3.971 1 94.81 334 GLY B CA 1
ATOM 7516 C C . GLY B 1 334 ? -46.688 -3.176 3.143 1 94.81 334 GLY B C 1
ATOM 7517 O O . GLY B 1 334 ? -47.781 -3.465 3.689 1 94.81 334 GLY B O 1
ATOM 7518 N N . THR B 1 335 ? -46.469 -3.213 1.904 1 95.5 335 THR B N 1
ATOM 7519 C CA . THR B 1 335 ? -47.562 -3.58 1.005 1 95.5 335 THR B CA 1
ATOM 7520 C C . THR B 1 335 ? -47.938 -5.047 1.178 1 95.5 335 THR B C 1
ATOM 7522 O O . THR B 1 335 ? -49.125 -5.395 1.195 1 95.5 335 THR B O 1
ATOM 7525 N N . ALA B 1 336 ? -46.969 -5.836 1.259 1 95.69 336 ALA B N 1
ATOM 7526 C CA . ALA B 1 336 ? -47.219 -7.258 1.479 1 95.69 336 ALA B CA 1
ATOM 7527 C C . ALA B 1 336 ? -47.969 -7.488 2.793 1 95.69 336 ALA B C 1
ATOM 7529 O O . ALA B 1 336 ? -48.906 -8.281 2.854 1 95.69 336 ALA B O 1
ATOM 7530 N N . TYR B 1 337 ? -47.562 -6.777 3.832 1 95.94 337 TYR B N 1
ATOM 7531 C CA . TYR B 1 337 ? -48.219 -6.891 5.129 1 95.94 337 TYR B CA 1
ATOM 7532 C C . TYR B 1 337 ? -49.688 -6.438 5.047 1 95.94 337 TYR B C 1
ATOM 7534 O O . TYR B 1 337 ? -50.562 -7.141 5.508 1 95.94 337 TYR B O 1
ATOM 7542 N N . LEU B 1 338 ? -49.906 -5.301 4.414 1 95.5 338 LEU B N 1
ATOM 7543 C CA . LEU B 1 338 ? -51.25 -4.746 4.312 1 95.5 338 LEU B CA 1
ATOM 7544 C C . LEU B 1 338 ? -52.125 -5.652 3.477 1 95.5 338 LEU B C 1
ATOM 7546 O O . LEU B 1 338 ? -53.312 -5.848 3.807 1 95.5 338 LEU B O 1
ATOM 7550 N N . ALA B 1 339 ? -51.562 -6.18 2.473 1 95.19 339 ALA B N 1
ATOM 7551 C CA . ALA B 1 339 ? -52.312 -7.09 1.619 1 95.19 339 ALA B CA 1
ATOM 7552 C C . ALA B 1 339 ? -52.688 -8.359 2.373 1 95.19 339 ALA B C 1
ATOM 7554 O O . ALA B 1 339 ? -53.844 -8.828 2.287 1 95.19 339 ALA B O 1
ATOM 7555 N N . LEU B 1 340 ? -51.75 -8.844 3.035 1 94.19 340 LEU B N 1
ATOM 7556 C CA . LEU B 1 340 ? -52 -10.047 3.816 1 94.19 340 LEU B CA 1
ATOM 7557 C C . LEU B 1 340 ? -53.031 -9.766 4.906 1 94.19 340 LEU B C 1
ATOM 7559 O O . LEU B 1 340 ? -53.969 -10.562 5.113 1 94.19 340 LEU B O 1
ATOM 7563 N N . PHE B 1 341 ? -52.875 -8.688 5.586 1 94.56 341 PHE B N 1
ATOM 7564 C CA . PHE B 1 341 ? -53.781 -8.297 6.656 1 94.56 341 PHE B CA 1
ATOM 7565 C C . PHE B 1 341 ? -55.188 -8.125 6.125 1 94.56 341 PHE B C 1
ATOM 7567 O O . PHE B 1 341 ? -56.156 -8.609 6.73 1 94.56 341 PHE B O 1
ATOM 7574 N N . LEU B 1 342 ? -55.281 -7.52 5.008 1 94.19 342 LEU B N 1
ATOM 7575 C CA . LEU B 1 342 ? -56.594 -7.305 4.379 1 94.19 342 LEU B CA 1
ATOM 7576 C C . LEU B 1 342 ? -57.188 -8.625 3.902 1 94.19 342 LEU B C 1
ATOM 7578 O O . LEU B 1 342 ? -58.406 -8.844 4.043 1 94.19 342 LEU B O 1
ATOM 7582 N N . TYR B 1 343 ? -56.344 -9.445 3.414 1 93 343 TYR B N 1
ATOM 7583 C CA . TYR B 1 343 ? -56.781 -10.766 2.959 1 93 343 TYR B CA 1
ATOM 7584 C C . TYR B 1 343 ? -57.344 -11.578 4.117 1 93 343 TYR B C 1
ATOM 7586 O O . TYR B 1 343 ? -58.469 -12.133 4.012 1 93 343 TYR B O 1
ATOM 7594 N N . LEU B 1 344 ? -56.625 -11.57 5.113 1 91.81 344 LEU B N 1
ATOM 7595 C CA . LEU B 1 344 ? -57.094 -12.344 6.262 1 91.81 344 LEU B CA 1
ATOM 7596 C C . LEU B 1 344 ? -58.375 -11.727 6.863 1 91.81 344 LEU B C 1
ATOM 7598 O O . LEU B 1 344 ? -59.25 -12.445 7.336 1 91.81 344 LEU B O 1
ATOM 7602 N N . PHE B 1 345 ? -58.469 -10.445 6.828 1 92.88 345 PHE B N 1
ATOM 7603 C CA . PHE B 1 345 ? -59.656 -9.75 7.312 1 92.88 345 PHE B CA 1
ATOM 7604 C C . PHE B 1 345 ? -60.875 -10.133 6.488 1 92.88 345 PHE B C 1
ATOM 7606 O O . PHE B 1 345 ? -61.906 -10.508 7.039 1 92.88 345 PHE B O 1
ATOM 7613 N N . LEU B 1 346 ? -60.688 -10.172 5.234 1 93.5 346 LEU B N 1
ATOM 7614 C CA . LEU B 1 346 ? -61.781 -10.469 4.34 1 93.5 346 LEU B CA 1
ATOM 7615 C C . LEU B 1 346 ? -62.125 -11.961 4.348 1 93.5 346 LEU B C 1
ATOM 7617 O O . LEU B 1 346 ? -63.281 -12.352 4.262 1 93.5 346 LEU B O 1
ATOM 7621 N N . PHE B 1 347 ? -61.125 -12.734 4.445 1 91.19 347 PHE B N 1
ATOM 7622 C CA . PHE B 1 347 ? -61.281 -14.18 4.395 1 91.19 347 PHE B CA 1
ATOM 7623 C C . PHE B 1 347 ? -62.062 -14.68 5.598 1 91.19 347 PHE B C 1
ATOM 7625 O O . PHE B 1 347 ? -62.938 -15.547 5.457 1 91.19 347 PHE B O 1
ATOM 7632 N N . TYR B 1 348 ? -61.906 -14.094 6.734 1 91.69 348 TYR B N 1
ATOM 7633 C CA . TYR B 1 348 ? -62.531 -14.625 7.941 1 91.69 348 TYR B CA 1
ATOM 7634 C C . TYR B 1 348 ? -63.688 -13.719 8.398 1 91.69 348 TYR B C 1
ATOM 7636 O O . TYR B 1 348 ? -64.25 -13.945 9.461 1 91.69 348 TYR B O 1
ATOM 7644 N N . LEU B 1 349 ? -64 -12.695 7.664 1 91.06 349 LEU B N 1
ATOM 7645 C CA . LEU B 1 349 ? -65.062 -11.734 8.023 1 91.06 349 LEU B CA 1
ATOM 7646 C C . LEU B 1 349 ? -66.438 -12.414 8.18 1 91.06 349 LEU B C 1
ATOM 7648 O O . LEU B 1 349 ? -67.125 -12.164 9.148 1 91.06 349 LEU B O 1
ATOM 7652 N N . PRO B 1 350 ? -66.75 -13.383 7.293 1 89.56 350 PRO B N 1
ATOM 7653 C CA . PRO B 1 350 ? -68.062 -14.023 7.445 1 89.56 350 PRO B CA 1
ATOM 7654 C C . PRO B 1 350 ? -68.188 -14.844 8.734 1 89.56 350 PRO B C 1
ATOM 7656 O O . PRO B 1 350 ? -69.25 -14.789 9.422 1 89.56 350 PRO B O 1
ATOM 7659 N N . ALA B 1 351 ? -67.25 -15.5 8.977 1 89.19 351 ALA B N 1
ATOM 7660 C CA . ALA B 1 351 ? -67.25 -16.281 10.211 1 89.19 351 ALA B CA 1
ATOM 7661 C C . ALA B 1 351 ? -67.25 -15.383 11.438 1 89.19 351 ALA B C 1
ATOM 7663 O O . ALA B 1 351 ? -67.938 -15.68 12.422 1 89.19 351 ALA B O 1
ATOM 7664 N N . GLN B 1 352 ? -66.562 -14.32 11.422 1 90.75 352 GLN B N 1
ATOM 7665 C CA . GLN B 1 352 ? -66.5 -13.383 12.531 1 90.75 352 GLN B CA 1
ATOM 7666 C C . GLN B 1 352 ? -67.875 -12.719 12.75 1 90.75 352 GLN B C 1
ATOM 7668 O O . GLN B 1 352 ? -68.312 -12.594 13.891 1 90.75 352 GLN B O 1
ATOM 7673 N N . LEU B 1 353 ? -68.5 -12.375 11.664 1 89.19 353 LEU B N 1
ATOM 7674 C CA . LEU B 1 353 ? -69.75 -11.719 11.773 1 89.19 353 LEU B CA 1
ATOM 7675 C C . LEU B 1 353 ? -70.812 -12.656 12.375 1 89.19 353 LEU B C 1
ATOM 7677 O O . LEU B 1 353 ? -71.688 -12.234 13.156 1 89.19 353 LEU B O 1
ATOM 7681 N N . LYS B 1 354 ? -70.688 -13.859 12.008 1 88.31 354 LYS B N 1
ATOM 7682 C CA . LYS B 1 354 ? -71.625 -14.859 12.555 1 88.31 354 LYS B CA 1
ATOM 7683 C C . LYS B 1 354 ? -71.438 -15.008 14.062 1 88.31 354 LYS B C 1
ATOM 7685 O O . LYS B 1 354 ? -72.438 -15.086 14.805 1 88.31 354 LYS B O 1
ATOM 7690 N N . ASP B 1 355 ? -70.188 -14.93 14.414 1 88.62 355 ASP B N 1
ATOM 7691 C CA . ASP B 1 355 ? -69.938 -15.117 15.828 1 88.62 355 ASP B CA 1
ATOM 7692 C C . ASP B 1 355 ? -70.25 -13.867 16.641 1 88.62 355 ASP B C 1
ATOM 7694 O O . ASP B 1 355 ? -70.562 -13.953 17.828 1 88.62 355 ASP B O 1
ATOM 7698 N N . LEU B 1 356 ? -70.312 -12.711 15.984 1 89.31 356 LEU B N 1
ATOM 7699 C CA . LEU B 1 356 ? -70.5 -11.453 16.703 1 89.31 356 LEU B CA 1
ATOM 7700 C C . LEU B 1 356 ? -71.938 -11.055 16.766 1 89.31 356 LEU B C 1
ATOM 7702 O O . LEU B 1 356 ? -72.312 -10.156 17.516 1 89.31 356 LEU B O 1
ATOM 7706 N N . ARG B 1 357 ? -72.812 -11.703 16.156 1 88.19 357 ARG B N 1
ATOM 7707 C CA . ARG B 1 357 ? -74.188 -11.359 16.109 1 88.19 357 ARG B CA 1
ATOM 7708 C C . ARG B 1 357 ? -74.812 -11.414 17.516 1 88.19 357 ARG B C 1
ATOM 7710 O O . ARG B 1 357 ? -75.5 -10.477 17.938 1 88.19 357 ARG B O 1
ATOM 7717 N N . PRO B 1 358 ? -74.438 -12.461 18.141 1 86.06 358 PRO B N 1
ATOM 7718 C CA . PRO B 1 358 ? -75.062 -12.539 19.469 1 86.06 358 PRO B CA 1
ATOM 7719 C C . PRO B 1 358 ? -74.5 -11.5 20.438 1 86.06 358 PRO B C 1
ATOM 7721 O O . PRO B 1 358 ? -75.125 -11.203 21.453 1 86.06 358 PRO B O 1
ATOM 7724 N N . ILE B 1 359 ? -73.375 -10.922 20.172 1 86.19 359 ILE B N 1
ATOM 7725 C CA . ILE B 1 359 ? -72.75 -10.039 21.141 1 86.19 359 ILE B CA 1
ATOM 7726 C C . ILE B 1 359 ? -72.938 -8.586 20.734 1 86.19 359 ILE B C 1
ATOM 7728 O O . ILE B 1 359 ? -72.312 -7.68 21.328 1 86.19 359 ILE B O 1
ATOM 7732 N N . GLY B 1 360 ? -73.812 -8.211 19.797 1 84.75 360 GLY B N 1
ATOM 7733 C CA . GLY B 1 360 ? -74.188 -6.84 19.453 1 84.75 360 GLY B CA 1
ATOM 7734 C C . GLY B 1 360 ? -73.625 -6.43 18.078 1 84.75 360 GLY B C 1
ATOM 7735 O O . GLY B 1 360 ? -73.688 -5.25 17.719 1 84.75 360 GLY B O 1
ATOM 7736 N N . GLY B 1 361 ? -73.125 -7.395 17.266 1 84.69 361 GLY B N 1
ATOM 7737 C CA . GLY B 1 361 ? -72.688 -7.082 15.922 1 84.69 361 GLY B CA 1
ATOM 7738 C C . GLY B 1 361 ? -71.188 -6.672 15.875 1 84.69 361 GLY B C 1
ATOM 7739 O O . GLY B 1 361 ? -70.5 -6.797 16.875 1 84.69 361 GLY B O 1
ATOM 7740 N N . TYR B 1 362 ? -70.75 -6.242 14.75 1 85.25 362 TYR B N 1
ATOM 7741 C CA . TYR B 1 362 ? -69.312 -5.953 14.492 1 85.25 362 TYR B CA 1
ATOM 7742 C C . TYR B 1 362 ? -68.875 -4.77 15.328 1 85.25 362 TYR B C 1
ATOM 7744 O O . TYR B 1 362 ? -67.812 -4.844 15.992 1 85.25 362 TYR B O 1
ATOM 7752 N N . LEU B 1 363 ? -69.5 -3.6 15.422 1 84.56 363 LEU B N 1
ATOM 7753 C CA . LEU B 1 363 ? -69.125 -2.412 16.172 1 84.56 363 LEU B CA 1
ATOM 7754 C C . LEU B 1 363 ? -69.75 -2.418 17.562 1 84.56 363 LEU B C 1
ATOM 7756 O O . LEU B 1 363 ? -69.125 -2.023 18.531 1 84.56 363 LEU B O 1
ATOM 7760 N N . GLY B 1 364 ? -71 -2.871 17.719 1 84.44 364 GLY B N 1
ATOM 7761 C CA . GLY B 1 364 ? -71.688 -2.91 18.984 1 84.44 364 GLY B CA 1
ATOM 7762 C C . GLY B 1 364 ? -71.062 -3.822 20.016 1 84.44 364 GLY B C 1
ATOM 7763 O O . GLY B 1 364 ? -71.188 -3.572 21.219 1 84.44 364 GLY B O 1
ATOM 7764 N N . GLY B 1 365 ? -70.438 -4.785 19.547 1 80.25 365 GLY B N 1
ATOM 7765 C CA . GLY B 1 365 ? -69.75 -5.723 20.453 1 80.25 365 GLY B CA 1
ATOM 7766 C C . GLY B 1 365 ? -68.688 -5.082 21.281 1 80.25 365 GLY B C 1
ATOM 7767 O O . GLY B 1 365 ? -68.438 -5.5 22.422 1 80.25 365 GLY B O 1
ATOM 7768 N N . PHE B 1 366 ? -68 -4.004 20.719 1 84.75 366 PHE B N 1
ATOM 7769 C CA . PHE B 1 366 ? -66.938 -3.344 21.438 1 84.75 366 PHE B CA 1
ATOM 7770 C C . PHE B 1 366 ? -67.5 -2.553 22.625 1 84.75 366 PHE B C 1
ATOM 7772 O O . PHE B 1 366 ? -66.812 -2.375 23.625 1 84.75 366 PHE B O 1
ATOM 7779 N N . PHE B 1 367 ? -68.75 -2.109 22.547 1 86 367 PHE B N 1
ATOM 7780 C CA . PHE B 1 367 ? -69.375 -1.273 23.578 1 86 367 PHE B CA 1
ATOM 7781 C C . PHE B 1 367 ? -70.062 -2.127 24.625 1 86 367 PHE B C 1
ATOM 7783 O O . PHE B 1 367 ? -70 -1.832 25.812 1 86 367 PHE B O 1
ATOM 7790 N N . ARG B 1 368 ? -70.688 -3.135 24.328 1 87.62 368 ARG B N 1
ATOM 7791 C CA . ARG B 1 368 ? -71.5 -3.957 25.234 1 87.62 368 ARG B CA 1
ATOM 7792 C C . ARG B 1 368 ? -70.625 -4.977 25.953 1 87.62 368 ARG B C 1
ATOM 7794 O O . ARG B 1 368 ? -70.75 -5.172 27.156 1 87.62 368 ARG B O 1
ATOM 7801 N N . HIS B 1 369 ? -69.75 -5.605 25.203 1 88.19 369 HIS B N 1
ATOM 7802 C CA . HIS B 1 369 ? -68.875 -6.641 25.781 1 88.19 369 HIS B CA 1
ATOM 7803 C C . HIS B 1 369 ? -67.5 -6.559 25.234 1 88.19 369 HIS B C 1
ATOM 7805 O O . HIS B 1 369 ? -67.062 -7.426 24.469 1 88.19 369 HIS B O 1
ATOM 7811 N N . PRO B 1 370 ? -66.688 -5.59 25.719 1 85.44 370 PRO B N 1
ATOM 7812 C CA . PRO B 1 370 ? -65.375 -5.34 25.141 1 85.44 370 PRO B CA 1
ATOM 7813 C C . PRO B 1 370 ? -64.375 -6.516 25.312 1 85.44 370 PRO B C 1
ATOM 7815 O O . PRO B 1 370 ? -63.625 -6.844 24.406 1 85.44 370 PRO B O 1
ATOM 7818 N N . LEU B 1 371 ? -64.375 -7.188 26.406 1 85.06 371 LEU B N 1
ATOM 7819 C CA . LEU B 1 371 ? -63.469 -8.281 26.672 1 85.06 371 LEU B CA 1
ATOM 7820 C C . LEU B 1 371 ? -63.781 -9.492 25.812 1 85.06 371 LEU B C 1
ATOM 7822 O O . LEU B 1 371 ? -62.906 -10.164 25.297 1 85.06 371 LEU B O 1
ATOM 7826 N N . LEU B 1 372 ? -65.125 -9.695 25.625 1 85.19 372 LEU B N 1
ATOM 7827 C CA . LEU B 1 372 ? -65.5 -10.812 24.766 1 85.19 372 LEU B CA 1
ATOM 7828 C C . LEU B 1 372 ? -65.25 -10.516 23.312 1 85.19 372 LEU B C 1
ATOM 7830 O O . LEU B 1 372 ? -64.875 -11.422 22.547 1 85.19 372 LEU B O 1
ATOM 7834 N N . ARG B 1 373 ? -65.312 -9.242 22.984 1 88.06 373 ARG B N 1
ATOM 7835 C CA . ARG B 1 373 ? -65.062 -8.844 21.609 1 88.06 373 ARG B CA 1
ATOM 7836 C C . ARG B 1 373 ? -63.562 -9.016 21.266 1 88.06 373 ARG B C 1
ATOM 7838 O O . ARG B 1 373 ? -63.219 -9.328 20.125 1 88.06 373 ARG B O 1
ATOM 7845 N N . LEU B 1 374 ? -62.719 -8.875 22.234 1 86.81 374 LEU B N 1
ATOM 7846 C CA . LEU B 1 374 ? -61.281 -9 22.016 1 86.81 374 LEU B CA 1
ATOM 7847 C C . LEU B 1 374 ? -60.906 -10.438 21.656 1 86.81 374 LEU B C 1
ATOM 7849 O O . LEU B 1 374 ? -59.906 -10.672 20.969 1 86.81 374 LEU B O 1
ATOM 7853 N N . ARG B 1 375 ? -61.719 -11.328 21.938 1 85.88 375 ARG B N 1
ATOM 7854 C CA . ARG B 1 375 ? -61.5 -12.742 21.625 1 85.88 375 ARG B CA 1
ATOM 7855 C C . ARG B 1 375 ? -61.906 -13.062 20.203 1 85.88 375 ARG B C 1
ATOM 7857 O O . ARG B 1 375 ? -61.531 -14.109 19.656 1 85.88 375 ARG B O 1
ATOM 7864 N N . HIS B 1 376 ? -62.625 -12.109 19.641 1 87.69 376 HIS B N 1
ATOM 7865 C CA . HIS B 1 376 ? -63.125 -12.367 18.297 1 87.69 376 HIS B CA 1
ATOM 7866 C C . HIS B 1 376 ? -62.469 -11.43 17.281 1 87.69 376 HIS B C 1
ATOM 7868 O O . HIS B 1 376 ? -63.125 -11 16.328 1 87.69 376 HIS B O 1
ATOM 7874 N N . LEU B 1 377 ? -61.219 -11.086 17.5 1 89.56 377 LEU B N 1
ATOM 7875 C CA . LEU B 1 377 ? -60.469 -10.32 16.516 1 89.56 377 LEU B CA 1
ATOM 7876 C C . LEU B 1 377 ? -60.188 -11.164 15.273 1 89.56 377 LEU B C 1
ATOM 7878 O O . LEU B 1 377 ? -60.156 -12.398 15.352 1 89.56 377 LEU B O 1
ATOM 7882 N N . HIS B 1 378 ? -60.062 -10.508 14.172 1 87.38 378 HIS B N 1
ATOM 7883 C CA . HIS B 1 378 ? -60.062 -11.273 12.93 1 87.38 378 HIS B CA 1
ATOM 7884 C C . HIS B 1 378 ? -58.844 -12.211 12.867 1 87.38 378 HIS B C 1
ATOM 7886 O O . HIS B 1 378 ? -58.938 -13.328 12.359 1 87.38 378 HIS B O 1
ATOM 7892 N N . LEU B 1 379 ? -57.719 -11.812 13.469 1 90.62 379 LEU B N 1
ATOM 7893 C CA . LEU B 1 379 ? -56.531 -12.656 13.398 1 90.62 379 LEU B CA 1
ATOM 7894 C C . LEU B 1 379 ? -56.656 -13.867 14.312 1 90.62 379 LEU B C 1
ATOM 7896 O O . LEU B 1 379 ? -55.906 -14.836 14.203 1 90.62 379 LEU B O 1
ATOM 7900 N N . ALA B 1 380 ? -57.625 -13.828 15.086 1 89.69 380 ALA B N 1
ATOM 7901 C CA . ALA B 1 380 ? -57.906 -14.984 15.945 1 89.69 380 ALA B CA 1
ATOM 7902 C C . ALA B 1 380 ? -58.438 -16.156 15.125 1 89.69 380 ALA B C 1
ATOM 7904 O O . ALA B 1 380 ? -58.375 -17.312 15.562 1 89.69 380 ALA B O 1
ATOM 7905 N N . TYR B 1 381 ? -58.969 -15.82 13.992 1 91.19 381 TYR B N 1
ATOM 7906 C CA . TYR B 1 381 ? -59.562 -16.844 13.125 1 91.19 381 TYR B CA 1
ATOM 7907 C C . TYR B 1 381 ? -58.5 -17.422 12.195 1 91.19 381 TYR B C 1
ATOM 7909 O O . TYR B 1 381 ? -58.719 -18.453 11.555 1 91.19 381 TYR B O 1
ATOM 7917 N N . ALA B 1 382 ? -57.375 -16.75 12.141 1 89.31 382 ALA B N 1
ATOM 7918 C CA . ALA B 1 382 ? -56.281 -17.188 11.25 1 89.31 382 ALA B CA 1
ATOM 7919 C C . ALA B 1 382 ? -55.469 -18.281 11.891 1 89.31 382 ALA B C 1
ATOM 7921 O O . ALA B 1 382 ? -55.438 -18.438 13.117 1 89.31 382 ALA B O 1
ATOM 7922 N N . GLY B 1 383 ? -54.812 -19.172 11.047 1 87.62 383 GLY B N 1
ATOM 7923 C CA . GLY B 1 383 ? -53.938 -20.203 11.555 1 87.62 383 GLY B CA 1
ATOM 7924 C C . GLY B 1 383 ? -52.656 -19.656 12.156 1 87.62 383 GLY B C 1
ATOM 7925 O O . GLY B 1 383 ? -52.344 -18.469 12 1 87.62 383 GLY B O 1
ATOM 7926 N N . LEU B 1 384 ? -51.969 -20.516 12.891 1 88 384 LEU B N 1
ATOM 7927 C CA . LEU B 1 384 ? -50.719 -20.094 13.555 1 88 384 LEU B CA 1
ATOM 7928 C C . LEU B 1 384 ? -49.688 -19.641 12.539 1 88 384 LEU B C 1
ATOM 7930 O O . LEU B 1 384 ? -48.938 -18.688 12.781 1 88 384 LEU B O 1
ATOM 7934 N N . GLY B 1 385 ? -49.656 -20.344 11.383 1 87.44 385 GLY B N 1
ATOM 7935 C CA . GLY B 1 385 ? -48.719 -19.969 10.336 1 87.44 385 GLY B CA 1
ATOM 7936 C C . GLY B 1 385 ? -49.031 -18.609 9.727 1 87.44 385 GLY B C 1
ATOM 7937 O O . GLY B 1 385 ? -48.125 -17.828 9.453 1 87.44 385 GLY B O 1
ATOM 7938 N N . GLU B 1 386 ? -50.281 -18.375 9.617 1 89.81 386 GLU B N 1
ATOM 7939 C CA . GLU B 1 386 ? -50.688 -17.094 9.055 1 89.81 386 GLU B CA 1
ATOM 7940 C C . GLU B 1 386 ? -50.438 -15.945 10.031 1 89.81 386 GLU B C 1
ATOM 7942 O O . GLU B 1 386 ? -49.969 -14.875 9.617 1 89.81 386 GLU B O 1
ATOM 7947 N N . ARG B 1 387 ? -50.625 -16.203 11.281 1 92.31 387 ARG B N 1
ATOM 7948 C CA . ARG B 1 387 ? -50.375 -15.188 12.297 1 92.31 387 ARG B CA 1
ATOM 7949 C C . ARG B 1 387 ? -48.875 -14.867 12.391 1 92.31 387 ARG B C 1
ATOM 7951 O O . ARG B 1 387 ? -48.5 -13.703 12.492 1 92.31 387 ARG B O 1
ATOM 7958 N N . LEU B 1 388 ? -48.125 -15.938 12.336 1 91.69 388 LEU B N 1
ATOM 7959 C CA . LEU B 1 388 ? -46.688 -15.75 12.43 1 91.69 388 LEU B CA 1
ATOM 7960 C C . LEU B 1 388 ? -46.156 -14.969 11.227 1 91.69 388 LEU B C 1
ATOM 7962 O O . LEU B 1 388 ? -45.312 -14.086 11.383 1 91.69 388 LEU B O 1
ATOM 7966 N N . LEU B 1 389 ? -46.656 -15.305 10.07 1 92.06 389 LEU B N 1
ATOM 7967 C CA . LEU B 1 389 ? -46.25 -14.602 8.867 1 92.06 389 LEU B CA 1
ATOM 7968 C C . LEU B 1 389 ? -46.625 -13.125 8.938 1 92.06 389 LEU B C 1
ATOM 7970 O O . LEU B 1 389 ? -45.812 -12.258 8.578 1 92.06 389 LEU B O 1
ATOM 7974 N N . ALA B 1 390 ? -47.812 -12.836 9.391 1 92.81 390 ALA B N 1
ATOM 7975 C CA . ALA B 1 390 ? -48.25 -11.453 9.523 1 92.81 390 ALA B CA 1
ATOM 7976 C C . ALA B 1 390 ? -47.375 -10.695 10.539 1 92.81 390 ALA B C 1
ATOM 7978 O O . ALA B 1 390 ? -47 -9.547 10.297 1 92.81 390 ALA B O 1
ATOM 7979 N N . LEU B 1 391 ? -47.125 -11.422 11.562 1 93.56 391 LEU B N 1
ATOM 7980 C CA . LEU B 1 391 ? -46.281 -10.797 12.586 1 93.56 391 LEU B CA 1
ATOM 7981 C C . LEU B 1 391 ? -44.875 -10.523 12.039 1 93.56 391 LEU B C 1
ATOM 7983 O O . LEU B 1 391 ? -44.344 -9.438 12.242 1 93.56 391 LEU B O 1
ATOM 7987 N N . LEU B 1 392 ? -44.312 -11.492 11.344 1 94.06 392 LEU B N 1
ATOM 7988 C CA . LEU B 1 392 ? -42.969 -11.352 10.805 1 94.06 392 LEU B CA 1
ATOM 7989 C C . LEU B 1 392 ? -42.906 -10.234 9.773 1 94.06 392 LEU B C 1
ATOM 7991 O O . LEU B 1 392 ? -41.969 -9.445 9.758 1 94.06 392 LEU B O 1
ATOM 7995 N N . LEU B 1 393 ? -43.906 -10.164 8.938 1 94.38 393 LEU B N 1
ATOM 7996 C CA . LEU B 1 393 ? -43.938 -9.102 7.938 1 94.38 393 LEU B CA 1
ATOM 7997 C C . LEU B 1 393 ? -44.094 -7.738 8.602 1 94.38 393 LEU B C 1
ATOM 7999 O O . LEU B 1 393 ? -43.5 -6.754 8.156 1 94.38 393 LEU B O 1
ATOM 8003 N N . PHE B 1 394 ? -44.906 -7.711 9.617 1 94.94 394 PHE B N 1
ATOM 8004 C CA . PHE B 1 394 ? -45.094 -6.465 10.359 1 94.94 394 PHE B CA 1
ATOM 8005 C C . PHE B 1 394 ? -43.781 -6.008 10.984 1 94.94 394 PHE B C 1
ATOM 8007 O O . PHE B 1 394 ? -43.375 -4.855 10.82 1 94.94 394 PHE B O 1
ATOM 8014 N N . LEU B 1 395 ? -43.094 -6.98 11.609 1 95 395 LEU B N 1
ATOM 8015 C CA . LEU B 1 395 ? -41.844 -6.66 12.266 1 95 395 LEU B CA 1
ATOM 8016 C C . LEU B 1 395 ? -40.781 -6.246 11.242 1 95 395 LEU B C 1
ATOM 8018 O O . LEU B 1 395 ? -40 -5.332 11.492 1 95 395 LEU B O 1
ATOM 8022 N N . ALA B 1 396 ? -40.75 -6.887 10.148 1 95.5 396 ALA B N 1
ATOM 8023 C CA . ALA B 1 396 ? -39.812 -6.547 9.086 1 95.5 396 ALA B CA 1
ATOM 8024 C C . ALA B 1 396 ? -40.094 -5.148 8.539 1 95.5 396 ALA B C 1
ATOM 8026 O O . ALA B 1 396 ? -39.156 -4.395 8.266 1 95.5 396 ALA B O 1
ATOM 8027 N N . THR B 1 397 ? -41.312 -4.863 8.406 1 94.62 397 THR B N 1
ATOM 8028 C CA . THR B 1 397 ? -41.688 -3.533 7.945 1 94.62 397 THR B CA 1
ATOM 8029 C C . THR B 1 397 ? -41.281 -2.469 8.961 1 94.62 397 THR B C 1
ATOM 8031 O O . THR B 1 397 ? -40.75 -1.425 8.594 1 94.62 397 THR B O 1
ATOM 8034 N N . LEU B 1 398 ? -41.562 -2.779 10.133 1 92.56 398 LEU B N 1
ATOM 8035 C CA . LEU B 1 398 ? -41.219 -1.856 11.203 1 92.56 398 LEU B CA 1
ATOM 8036 C C . LEU B 1 398 ? -39.688 -1.664 11.273 1 92.56 398 LEU B C 1
ATOM 8038 O O . LEU B 1 398 ? -39.219 -0.542 11.445 1 92.56 398 LEU B O 1
ATOM 8042 N N . ALA B 1 399 ? -39 -2.719 11.125 1 93.75 399 ALA B N 1
ATOM 8043 C CA . ALA B 1 399 ? -37.531 -2.658 11.148 1 93.75 399 ALA B CA 1
ATOM 8044 C C . ALA B 1 399 ? -37 -1.812 9.992 1 93.75 399 ALA B C 1
ATOM 8046 O O . ALA B 1 399 ? -36.094 -1.003 10.18 1 93.75 399 ALA B O 1
ATOM 8047 N N . ALA B 1 400 ? -37.531 -1.974 8.891 1 94.12 400 ALA B N 1
ATOM 8048 C CA . ALA B 1 400 ? -37.125 -1.2 7.719 1 94.12 400 ALA B CA 1
ATOM 8049 C C . ALA B 1 400 ? -37.375 0.289 7.926 1 94.12 400 ALA B C 1
ATOM 8051 O O . ALA B 1 400 ? -36.562 1.128 7.57 1 94.12 400 ALA B O 1
ATOM 8052 N N . LEU B 1 401 ? -38.469 0.55 8.453 1 92.5 401 LEU B N 1
ATOM 8053 C CA . LEU B 1 401 ? -38.844 1.937 8.719 1 92.5 401 LEU B CA 1
ATOM 8054 C C . LEU B 1 401 ? -37.906 2.564 9.742 1 92.5 401 LEU B C 1
ATOM 8056 O O . LEU B 1 401 ? -37.406 3.678 9.547 1 92.5 401 LEU B O 1
ATOM 8060 N N . LEU B 1 402 ? -37.719 1.836 10.781 1 92.88 402 LEU B N 1
ATOM 8061 C CA . LEU B 1 402 ? -36.844 2.348 11.844 1 92.88 402 LEU B CA 1
ATOM 8062 C C . LEU B 1 402 ? -35.406 2.531 11.344 1 92.88 402 LEU B C 1
ATOM 8064 O O . LEU B 1 402 ? -34.781 3.555 11.625 1 92.88 402 LEU B O 1
ATOM 8068 N N . LEU B 1 403 ? -34.969 1.55 10.594 1 94.75 403 LEU B N 1
ATOM 8069 C CA . LEU B 1 403 ? -33.594 1.63 10.078 1 94.75 403 LEU B CA 1
ATOM 8070 C C . LEU B 1 403 ? -33.469 2.781 9.086 1 94.75 403 LEU B C 1
ATOM 8072 O O . LEU B 1 403 ? -32.406 3.438 9.031 1 94.75 403 LEU B O 1
ATOM 8076 N N . TYR B 1 404 ? -34.438 2.938 8.336 1 94.31 404 TYR B N 1
ATOM 8077 C CA . TYR B 1 404 ? -34.469 4.062 7.402 1 94.31 404 TYR B CA 1
ATOM 8078 C C . TYR B 1 404 ? -34.344 5.387 8.148 1 94.31 404 TYR B C 1
ATOM 8080 O O . TYR B 1 404 ? -33.531 6.238 7.785 1 94.31 404 TYR B O 1
ATOM 8088 N N . GLY B 1 405 ? -35.125 5.578 9.102 1 93.62 405 GLY B N 1
ATOM 8089 C CA . GLY B 1 405 ? -35.094 6.801 9.891 1 93.62 405 GLY B CA 1
ATOM 8090 C C . GLY B 1 405 ? -33.781 7.004 10.617 1 93.62 405 GLY B C 1
ATOM 8091 O O . GLY B 1 405 ? -33.219 8.109 10.625 1 93.62 405 GLY B O 1
ATOM 8092 N N . LEU B 1 406 ? -33.312 5.93 11.203 1 95.31 406 LEU B N 1
ATOM 8093 C CA . LEU B 1 406 ? -32.031 5.996 11.922 1 95.31 406 LEU B CA 1
ATOM 8094 C C . LEU B 1 406 ? -30.891 6.316 10.977 1 95.31 406 LEU B C 1
ATOM 8096 O O . LEU B 1 406 ? -30.016 7.109 11.312 1 95.31 406 LEU B O 1
ATOM 8100 N N . ASP B 1 407 ? -30.859 5.699 9.852 1 95.19 407 ASP B N 1
ATOM 8101 C CA . ASP B 1 407 ? -29.844 5.945 8.836 1 95.19 407 ASP B CA 1
ATOM 8102 C C . ASP B 1 407 ? -29.844 7.406 8.398 1 95.19 407 ASP B C 1
ATOM 8104 O O . ASP B 1 407 ? -28.781 8.039 8.328 1 95.19 407 ASP B O 1
ATOM 8108 N N . ALA B 1 408 ? -30.984 7.879 8.125 1 93.62 408 ALA B N 1
ATOM 8109 C CA . ALA B 1 408 ? -31.109 9.266 7.684 1 93.62 408 ALA B CA 1
ATOM 8110 C C . ALA B 1 408 ? -30.609 10.234 8.75 1 93.62 408 ALA B C 1
ATOM 8112 O O . ALA B 1 408 ? -29.906 11.203 8.43 1 93.62 408 ALA B O 1
ATOM 8113 N N . LYS B 1 409 ? -30.969 9.969 9.898 1 94.19 409 LYS B N 1
ATOM 8114 C CA . LYS B 1 409 ? -30.547 10.82 11.008 1 94.19 409 LYS B CA 1
ATOM 8115 C C . LYS B 1 409 ? -29.031 10.773 11.188 1 94.19 409 LYS B C 1
ATOM 8117 O O . LYS B 1 409 ? -28.391 11.805 11.375 1 94.19 409 LYS B O 1
ATOM 8122 N N . ALA B 1 410 ? -28.484 9.586 11.164 1 94.56 410 ALA B N 1
ATOM 8123 C CA . ALA B 1 410 ? -27.047 9.414 11.328 1 94.56 410 ALA B CA 1
ATOM 8124 C C . ALA B 1 410 ? -26.281 10.086 10.195 1 94.56 410 ALA B C 1
ATOM 8126 O O . ALA B 1 410 ? -25.266 10.766 10.43 1 94.56 410 ALA B O 1
ATOM 8127 N N . ARG B 1 411 ? -26.734 9.969 9.031 1 94.12 411 ARG B N 1
ATOM 8128 C CA . ARG B 1 411 ? -26.062 10.555 7.875 1 94.12 411 ARG B CA 1
ATOM 8129 C C . ARG B 1 411 ? -26.109 12.078 7.93 1 94.12 411 ARG B C 1
ATOM 8131 O O . ARG B 1 411 ? -25.141 12.742 7.57 1 94.12 411 ARG B O 1
ATOM 8138 N N . ALA B 1 412 ? -27.156 12.547 8.305 1 91.88 412 ALA B N 1
ATOM 8139 C CA . ALA B 1 412 ? -27.281 14 8.43 1 91.88 412 ALA B CA 1
ATOM 8140 C C . ALA B 1 412 ? -26.328 14.547 9.492 1 91.88 412 ALA B C 1
ATOM 8142 O O . ALA B 1 412 ? -25.719 15.609 9.312 1 91.88 412 ALA B O 1
ATOM 8143 N N . ALA B 1 413 ? -26.234 13.852 10.531 1 93.38 413 ALA B N 1
ATOM 8144 C CA . ALA B 1 413 ? -25.375 14.281 11.641 1 93.38 413 ALA B CA 1
ATOM 8145 C C . ALA B 1 413 ? -23.906 14.227 11.242 1 93.38 413 ALA B C 1
ATOM 8147 O O . ALA B 1 413 ? -23.094 15.008 11.742 1 93.38 413 ALA B O 1
ATOM 8148 N N . LEU B 1 414 ? -23.531 13.344 10.352 1 94.25 414 LEU B N 1
ATOM 8149 C CA . LEU B 1 414 ? -22.156 13.164 9.93 1 94.25 414 LEU B CA 1
ATOM 8150 C C . LEU B 1 414 ? -21.625 14.414 9.234 1 94.25 414 LEU B C 1
ATOM 8152 O O . LEU B 1 414 ? -20.438 14.711 9.289 1 94.25 414 LEU B O 1
ATOM 8156 N N . TRP B 1 415 ? -22.484 15.086 8.578 1 93.44 415 TRP B N 1
ATOM 8157 C CA . TRP B 1 415 ? -22.062 16.219 7.766 1 93.44 415 TRP B CA 1
ATOM 8158 C C . TRP B 1 415 ? -22.406 17.531 8.445 1 93.44 415 TRP B C 1
ATOM 8160 O O . TRP B 1 415 ? -22.375 18.594 7.812 1 93.44 415 TRP B O 1
ATOM 8170 N N . ALA B 1 416 ? -22.672 17.438 9.688 1 92.69 416 ALA B N 1
ATOM 8171 C CA . ALA B 1 416 ? -22.953 18.625 10.484 1 92.69 416 ALA B CA 1
ATOM 8172 C C . ALA B 1 416 ? -21.859 18.875 11.523 1 92.69 416 ALA B C 1
ATOM 8174 O O . ALA B 1 416 ? -21.203 17.922 11.977 1 92.69 416 ALA B O 1
ATOM 8175 N N . PRO B 1 417 ? -21.609 20.172 11.898 1 92.19 417 PRO B N 1
ATOM 8176 C CA . PRO B 1 417 ? -20.672 20.422 12.984 1 92.19 417 PRO B CA 1
ATOM 8177 C C . PRO B 1 417 ? -21.047 19.688 14.273 1 92.19 417 PRO B C 1
ATOM 8179 O O . PRO B 1 417 ? -22.234 19.5 14.562 1 92.19 417 PRO B O 1
ATOM 8182 N N . PRO B 1 418 ? -20.156 19.203 14.859 1 94 418 PRO B N 1
ATOM 8183 C CA . PRO B 1 418 ? -18.719 19.422 14.758 1 94 418 PRO B CA 1
ATOM 8184 C C . PRO B 1 418 ? -18 18.312 13.992 1 94 418 PRO B C 1
ATOM 8186 O O . PRO B 1 418 ? -16.766 18.328 13.875 1 94 418 PRO B O 1
ATOM 8189 N N . LEU B 1 419 ? -18.688 17.391 13.414 1 95.62 419 LEU B N 1
ATOM 8190 C CA . LEU B 1 419 ? -18.062 16.188 12.859 1 95.62 419 LEU B CA 1
ATOM 8191 C C . LEU B 1 419 ? -17.562 16.453 11.438 1 95.62 419 LEU B C 1
ATOM 8193 O O . LEU B 1 419 ? -16.75 15.695 10.914 1 95.62 419 LEU B O 1
ATOM 8197 N N . ASP B 1 420 ? -17.969 17.5 10.828 1 94.88 420 ASP B N 1
ATOM 8198 C CA . ASP B 1 420 ? -17.703 17.734 9.414 1 94.88 420 ASP B CA 1
ATOM 8199 C C . ASP B 1 420 ? -16.422 18.547 9.211 1 94.88 420 ASP B C 1
ATOM 8201 O O . ASP B 1 420 ? -16.188 19.094 8.141 1 94.88 420 ASP B O 1
ATOM 8205 N N . GLN B 1 421 ? -15.539 18.578 10.203 1 95.31 421 GLN B N 1
ATOM 8206 C CA . GLN B 1 421 ? -14.383 19.469 10.141 1 95.31 421 GLN B CA 1
ATOM 8207 C C . GLN B 1 421 ? -13.117 18.703 9.781 1 95.31 421 GLN B C 1
ATOM 8209 O O . GLN B 1 421 ? -12.016 19.266 9.781 1 95.31 421 GLN B O 1
ATOM 8214 N N . GLY B 1 422 ? -13.172 17.469 9.539 1 96.88 422 GLY B N 1
ATOM 8215 C CA . GLY B 1 422 ? -12.016 16.672 9.164 1 96.88 422 GLY B CA 1
ATOM 8216 C C . GLY B 1 422 ? -11.094 16.359 10.328 1 96.88 422 GLY B C 1
ATOM 8217 O O . GLY B 1 422 ? -10.008 15.812 10.141 1 96.88 422 GLY B O 1
ATOM 8218 N N . THR B 1 423 ? -11.477 16.766 11.5 1 97.19 423 THR B N 1
ATOM 8219 C CA . THR B 1 423 ? -10.727 16.516 12.727 1 97.19 423 THR B CA 1
ATOM 8220 C C . THR B 1 423 ? -11.672 16.406 13.922 1 97.19 423 THR B C 1
ATOM 8222 O O . THR B 1 423 ? -12.82 16.859 13.852 1 97.19 423 THR B O 1
ATOM 8225 N N . LEU B 1 424 ? -11.195 15.727 14.906 1 97 424 LEU B N 1
ATOM 8226 C CA . LEU B 1 424 ? -11.992 15.586 16.125 1 97 424 LEU B CA 1
ATOM 8227 C C . LEU B 1 424 ? -11.273 16.219 17.312 1 97 424 LEU B C 1
ATOM 8229 O O . LEU B 1 424 ? -11.617 15.938 18.469 1 97 424 LEU B O 1
ATOM 8233 N N . PHE B 1 425 ? -10.305 17.094 16.984 1 95.69 425 PHE B N 1
ATOM 8234 C CA . PHE B 1 425 ? -9.508 17.703 18.047 1 95.69 425 PHE B CA 1
ATOM 8235 C C . PHE B 1 425 ? -10 19.109 18.344 1 95.69 425 PHE B C 1
ATOM 8237 O O . PHE B 1 425 ? -9.203 20.016 18.609 1 95.69 425 PHE B O 1
ATOM 8244 N N . THR B 1 426 ? -11.258 19.359 18.266 1 93.12 426 THR B N 1
ATOM 8245 C CA . THR B 1 426 ? -11.883 20.609 18.641 1 93.12 426 THR B CA 1
ATOM 8246 C C . THR B 1 426 ? -12.672 20.469 19.938 1 93.12 426 THR B C 1
ATOM 8248 O O . THR B 1 426 ? -13.133 19.375 20.266 1 93.12 426 THR B O 1
ATOM 8251 N N . PRO B 1 427 ? -12.797 21.578 20.641 1 91.5 427 PRO B N 1
ATOM 8252 C CA . PRO B 1 427 ? -13.602 21.5 21.875 1 91.5 427 PRO B CA 1
ATOM 8253 C C . PRO B 1 427 ? -15.039 21.062 21.609 1 91.5 427 PRO B C 1
ATOM 8255 O O . PRO B 1 427 ? -15.617 20.312 22.406 1 91.5 427 PRO B O 1
ATOM 8258 N N . ALA B 1 428 ? -15.562 21.5 20.5 1 93.06 428 ALA B N 1
ATOM 8259 C CA . ALA B 1 428 ? -16.922 21.109 20.141 1 93.06 428 ALA B CA 1
ATOM 8260 C C . ALA B 1 428 ? -17.031 19.594 19.922 1 93.06 428 ALA B C 1
ATOM 8262 O O . ALA B 1 428 ? -18 18.969 20.312 1 93.06 428 ALA B O 1
ATOM 8263 N N . ALA B 1 429 ? -16.062 19.016 19.281 1 95.44 429 ALA B N 1
ATOM 8264 C CA . ALA B 1 429 ? -16.047 17.578 19.047 1 95.44 429 ALA B CA 1
ATOM 8265 C C . ALA B 1 429 ? -15.906 16.797 20.344 1 95.44 429 ALA B C 1
ATOM 8267 O O . ALA B 1 429 ? -16.516 15.742 20.516 1 95.44 429 ALA B O 1
ATOM 8268 N N . GLN B 1 430 ? -15.133 17.328 21.25 1 95.19 430 GLN B N 1
ATOM 8269 C CA . GLN B 1 430 ? -14.953 16.703 22.562 1 95.19 430 GLN B CA 1
ATOM 8270 C C . GLN B 1 430 ? -16.266 16.672 23.344 1 95.19 430 GLN B C 1
ATOM 8272 O O . GLN B 1 430 ? -16.625 15.656 23.938 1 95.19 430 GLN B O 1
ATOM 8277 N N . GLU B 1 431 ? -16.891 17.828 23.281 1 94.88 431 GLU B N 1
ATOM 8278 C CA . GLU B 1 431 ? -18.172 17.906 23.969 1 94.88 431 GLU B CA 1
ATOM 8279 C C . GLU B 1 431 ? -19.188 16.953 23.359 1 94.88 431 GLU B C 1
ATOM 8281 O O . GLU B 1 431 ? -19.953 16.312 24.078 1 94.88 431 GLU B O 1
ATOM 8286 N N . TRP B 1 432 ? -19.188 16.922 22.094 1 95.06 432 TRP B N 1
ATOM 8287 C CA . TRP B 1 432 ? -20.078 16.016 21.391 1 95.06 432 TRP B CA 1
ATOM 8288 C C . TRP B 1 432 ? -19.812 14.562 21.781 1 95.06 432 TRP B C 1
ATOM 8290 O O . TRP B 1 432 ? -20.75 13.812 22.062 1 95.06 432 TRP B O 1
ATOM 8300 N N . ALA B 1 433 ? -18.562 14.156 21.797 1 95.69 433 ALA B N 1
ATOM 8301 C CA . ALA B 1 433 ? -18.188 12.789 22.156 1 95.69 433 ALA B CA 1
ATOM 8302 C C . ALA B 1 433 ? -18.641 12.453 23.578 1 95.69 433 ALA B C 1
ATOM 8304 O O . ALA B 1 433 ? -19.047 11.328 23.859 1 95.69 433 ALA B O 1
ATOM 8305 N N . ARG B 1 434 ? -18.625 13.422 24.422 1 94.19 434 ARG B N 1
ATOM 8306 C CA . ARG B 1 434 ? -19.016 13.234 25.812 1 94.19 434 ARG B CA 1
ATOM 8307 C C . ARG B 1 434 ? -20.531 13.086 25.922 1 94.19 434 ARG B C 1
ATOM 8309 O O . ARG B 1 434 ? -21.031 12.461 26.875 1 94.19 434 ARG B O 1
ATOM 8316 N N . SER B 1 435 ? -21.203 13.656 24.969 1 92.81 435 SER B N 1
ATOM 8317 C CA . SER B 1 435 ? -22.672 13.648 25.016 1 92.81 435 SER B CA 1
ATOM 8318 C C . SER B 1 435 ? -23.234 12.312 24.562 1 92.81 435 SER B C 1
ATOM 8320 O O . SER B 1 435 ? -24.406 12.023 24.766 1 92.81 435 SER B O 1
ATOM 8322 N N . LEU B 1 436 ? -22.406 11.492 23.969 1 93.31 436 LEU B N 1
ATOM 8323 C CA . LEU B 1 436 ? -22.859 10.195 23.5 1 93.31 436 LEU B CA 1
ATOM 8324 C C . LEU B 1 436 ? -23.141 9.25 24.672 1 93.31 436 LEU B C 1
ATOM 8326 O O . LEU B 1 436 ? -22.531 9.383 25.734 1 93.31 436 LEU B O 1
ATOM 8330 N N . PRO B 1 437 ? -24.109 8.367 24.422 1 92.25 437 PRO B N 1
ATOM 8331 C CA . PRO B 1 437 ? -24.297 7.34 25.453 1 92.25 437 PRO B CA 1
ATOM 8332 C C . PRO B 1 437 ? -23.016 6.555 25.734 1 92.25 437 PRO B C 1
ATOM 8334 O O . PRO B 1 437 ? -22.219 6.316 24.828 1 92.25 437 PRO B O 1
ATOM 8337 N N . PRO B 1 438 ? -22.906 6.141 26.969 1 89.56 438 PRO B N 1
ATOM 8338 C CA . PRO B 1 438 ? -21.656 5.48 27.359 1 89.56 438 PRO B CA 1
ATOM 8339 C C . PRO B 1 438 ? -21.531 4.07 26.797 1 89.56 438 PRO B C 1
ATOM 8341 O O . PRO B 1 438 ? -21.984 3.107 27.422 1 89.56 438 PRO B O 1
ATOM 8344 N N . THR B 1 439 ? -21.094 3.875 25.734 1 91.25 439 THR B N 1
ATOM 8345 C CA . THR B 1 439 ? -20.766 2.605 25.094 1 91.25 439 THR B CA 1
ATOM 8346 C C . THR B 1 439 ? -19.25 2.48 24.891 1 91.25 439 THR B C 1
ATOM 8348 O O . THR B 1 439 ? -18.531 3.479 24.938 1 91.25 439 THR B O 1
ATOM 8351 N N . PRO B 1 440 ? -18.844 1.275 24.812 1 92.62 440 PRO B N 1
ATOM 8352 C CA . PRO B 1 440 ? -17.406 1.113 24.578 1 92.62 440 PRO B CA 1
ATOM 8353 C C . PRO B 1 440 ? -16.922 1.896 23.359 1 92.62 440 PRO B C 1
ATOM 8355 O O . PRO B 1 440 ? -15.828 2.471 23.391 1 92.62 440 PRO B O 1
ATOM 8358 N N . GLY B 1 441 ? -17.703 1.92 22.328 1 95 441 GLY B N 1
ATOM 8359 C CA . GLY B 1 441 ? -17.344 2.697 21.156 1 95 441 GLY B CA 1
ATOM 8360 C C . GLY B 1 441 ? -17.266 4.188 21.422 1 95 441 GLY B C 1
ATOM 8361 O O . GLY B 1 441 ? -16.359 4.863 20.922 1 95 441 GLY B O 1
ATOM 8362 N N . ALA B 1 442 ? -18.125 4.66 22.219 1 94.88 442 ALA B N 1
ATOM 8363 C CA . ALA B 1 442 ? -18.125 6.07 22.578 1 94.88 442 ALA B CA 1
ATOM 8364 C C . ALA B 1 442 ? -16.906 6.414 23.438 1 94.88 442 ALA B C 1
ATOM 8366 O O . ALA B 1 442 ? -16.344 7.5 23.297 1 94.88 442 ALA B O 1
ATOM 8367 N N . LYS B 1 443 ? -16.594 5.492 24.281 1 96 443 LYS B N 1
ATOM 8368 C CA . LYS B 1 443 ? -15.406 5.703 25.109 1 96 443 LYS B CA 1
ATOM 8369 C C . LYS B 1 443 ? -14.148 5.801 24.25 1 96 443 LYS B C 1
ATOM 8371 O O . LYS B 1 443 ? -13.289 6.648 24.5 1 96 443 LYS B O 1
ATOM 8376 N N . ALA B 1 444 ? -14.086 4.91 23.297 1 96.44 444 ALA B N 1
ATOM 8377 C CA . ALA B 1 444 ? -12.945 4.953 22.375 1 96.44 444 ALA B CA 1
ATOM 8378 C C . ALA B 1 444 ? -12.875 6.293 21.656 1 96.44 444 ALA B C 1
ATOM 8380 O O . ALA B 1 444 ? -11.797 6.859 21.484 1 96.44 444 ALA B O 1
ATOM 8381 N N . LEU B 1 445 ? -13.992 6.773 21.25 1 97.06 445 LEU B N 1
ATOM 8382 C CA . LEU B 1 445 ? -14.047 8.047 20.547 1 97.06 445 LEU B CA 1
ATOM 8383 C C . LEU B 1 445 ? -13.641 9.195 21.469 1 97.06 445 LEU B C 1
ATOM 8385 O O . LEU B 1 445 ? -12.914 10.102 21.062 1 97.06 445 LEU B O 1
ATOM 8389 N N . GLN B 1 446 ? -14.109 9.141 22.672 1 97.06 446 GLN B N 1
ATOM 8390 C CA . GLN B 1 446 ? -13.719 10.141 23.656 1 97.06 446 GLN B CA 1
ATOM 8391 C C . GLN B 1 446 ? -12.211 10.141 23.875 1 97.06 446 GLN B C 1
ATOM 8393 O O . GLN B 1 446 ? -11.586 11.195 23.969 1 97.06 446 GLN B O 1
ATOM 8398 N N . GLY B 1 447 ? -11.711 8.953 24.031 1 97 447 GLY B N 1
ATOM 8399 C CA . GLY B 1 447 ? -10.266 8.836 24.156 1 97 447 GLY B CA 1
ATOM 8400 C C . GLY B 1 447 ? -9.508 9.469 23 1 97 447 GLY B C 1
ATOM 8401 O O . GLY B 1 447 ? -8.516 10.164 23.219 1 97 447 GLY B O 1
ATOM 8402 N N . TYR B 1 448 ? -9.977 9.258 21.797 1 97.19 448 TYR B N 1
ATOM 8403 C CA . TYR B 1 448 ? -9.32 9.82 20.609 1 97.19 448 TYR B CA 1
ATOM 8404 C C . TYR B 1 448 ? -9.336 11.344 20.656 1 97.19 448 TYR B C 1
ATOM 8406 O O . TYR B 1 448 ? -8.336 11.992 20.344 1 97.19 448 TYR B O 1
ATOM 8414 N N . THR B 1 449 ? -10.422 11.922 21.016 1 97 449 THR B N 1
ATOM 8415 C CA . THR B 1 449 ? -10.57 13.375 21 1 97 449 THR B CA 1
ATOM 8416 C C . THR B 1 449 ? -9.664 14.016 22.047 1 97 449 THR B C 1
ATOM 8418 O O . THR B 1 449 ? -9.336 15.203 21.938 1 97 449 THR B O 1
ATOM 8421 N N . LEU B 1 450 ? -9.188 13.266 23.016 1 96.44 450 LEU B N 1
ATOM 8422 C CA . LEU B 1 450 ? -8.414 13.805 24.125 1 96.44 450 LEU B CA 1
ATOM 8423 C C . LEU B 1 450 ? -6.922 13.539 23.922 1 96.44 450 LEU B C 1
ATOM 8425 O O . LEU B 1 450 ? -6.098 13.93 24.75 1 96.44 450 LEU B O 1
ATOM 8429 N N . LEU B 1 451 ? -6.527 12.961 22.859 1 95.31 451 LEU B N 1
ATOM 8430 C CA . LEU B 1 451 ? -5.164 12.484 22.641 1 95.31 451 LEU B CA 1
ATOM 8431 C C . LEU B 1 451 ? -4.168 13.633 22.75 1 95.31 451 LEU B C 1
ATOM 8433 O O . LEU B 1 451 ? -3.066 13.453 23.281 1 95.31 451 LEU B O 1
ATOM 8437 N N . ARG B 1 452 ? -4.535 14.797 22.297 1 92.06 452 ARG B N 1
ATOM 8438 C CA . ARG B 1 452 ? -3.605 15.922 22.25 1 92.06 452 ARG B CA 1
ATOM 8439 C C . ARG B 1 452 ? -3.648 16.719 23.547 1 92.06 452 ARG B C 1
ATOM 8441 O O . ARG B 1 452 ? -2.633 17.281 23.984 1 92.06 452 ARG B O 1
ATOM 8448 N N . ASP B 1 453 ? -4.73 16.719 24.219 1 90.81 453 ASP B N 1
ATOM 8449 C CA . ASP B 1 453 ? -4.93 17.531 25.406 1 90.81 453 ASP B CA 1
ATOM 8450 C C . ASP B 1 453 ? -4.551 16.766 26.672 1 90.81 453 ASP B C 1
ATOM 8452 O O . ASP B 1 453 ? -3.922 17.312 27.578 1 90.81 453 ASP B O 1
ATOM 8456 N N . ASN B 1 454 ? -4.973 15.594 26.688 1 94.5 454 ASN B N 1
ATOM 8457 C CA . ASN B 1 454 ? -4.738 14.75 27.859 1 94.5 454 ASN B CA 1
ATOM 8458 C C . ASN B 1 454 ? -4.418 13.312 27.453 1 94.5 454 ASN B C 1
ATOM 8460 O O . ASN B 1 454 ? -5.27 12.43 27.562 1 94.5 454 ASN B O 1
ATOM 8464 N N . PRO B 1 455 ? -3.156 13.07 27.141 1 94.31 455 PRO B N 1
ATOM 8465 C CA . PRO B 1 455 ? -2.775 11.766 26.609 1 94.31 455 PRO B CA 1
ATOM 8466 C C . PRO B 1 455 ? -2.98 10.633 27.609 1 94.31 455 PRO B C 1
ATOM 8468 O O . PRO B 1 455 ? -3.312 9.508 27.219 1 94.31 455 PRO B O 1
ATOM 8471 N N . THR B 1 456 ? -2.809 10.898 28.859 1 94.94 456 THR B N 1
ATOM 8472 C CA . THR B 1 456 ? -2.947 9.852 29.875 1 94.94 456 THR B CA 1
ATOM 8473 C C . THR B 1 456 ? -4.398 9.391 29.969 1 94.94 456 THR B C 1
ATOM 8475 O O . THR B 1 456 ? -4.68 8.188 29.953 1 94.94 456 THR B O 1
ATOM 8478 N N . GLN B 1 457 ? -5.254 10.367 30.094 1 95.5 457 GLN B N 1
ATOM 8479 C CA . GLN B 1 457 ? -6.672 10.031 30.141 1 95.5 457 GLN B CA 1
ATOM 8480 C C . GLN B 1 457 ? -7.141 9.398 28.844 1 95.5 457 GLN B C 1
ATOM 8482 O O . GLN B 1 457 ? -7.973 8.492 28.844 1 95.5 457 GLN B O 1
ATOM 8487 N N . ALA B 1 458 ? -6.66 9.914 27.766 1 96.25 458 ALA B N 1
ATOM 8488 C CA . ALA B 1 458 ? -7 9.375 26.453 1 96.25 458 ALA B CA 1
ATOM 8489 C C . ALA B 1 458 ? -6.672 7.887 26.359 1 96.25 458 ALA B C 1
ATOM 8491 O O . ALA B 1 458 ? -7.496 7.086 25.906 1 96.25 458 ALA B O 1
ATOM 8492 N N . ARG B 1 459 ? -5.551 7.5 26.875 1 94.94 459 ARG B N 1
ATOM 8493 C CA . ARG B 1 459 ? -5.105 6.113 26.797 1 94.94 459 ARG B CA 1
ATOM 8494 C C . ARG B 1 459 ? -5.98 5.211 27.656 1 94.94 459 ARG B C 1
ATOM 8496 O O . ARG B 1 459 ? -6.273 4.074 27.281 1 94.94 459 ARG B O 1
ATOM 8503 N N . ALA B 1 460 ? -6.371 5.734 28.797 1 95.56 460 ALA B N 1
ATOM 8504 C CA . ALA B 1 460 ? -7.246 4.961 29.672 1 95.56 460 ALA B CA 1
ATOM 8505 C C . ALA B 1 460 ? -8.594 4.699 29 1 95.56 460 ALA B C 1
ATOM 8507 O O . ALA B 1 460 ? -9.109 3.582 29.062 1 95.56 460 ALA B O 1
ATOM 8508 N N . LEU B 1 461 ? -9.086 5.684 28.359 1 96.44 461 LEU B N 1
ATOM 8509 C CA . LEU B 1 461 ? -10.383 5.566 27.703 1 96.44 461 LEU B CA 1
ATOM 8510 C C . LEU B 1 461 ? -10.281 4.645 26.484 1 96.44 461 LEU B C 1
ATOM 8512 O O . LEU B 1 461 ? -11.195 3.859 26.219 1 96.44 461 LEU B O 1
ATOM 8516 N N . LEU B 1 462 ? -9.188 4.738 25.781 1 96.31 462 LEU B N 1
ATOM 8517 C CA . LEU B 1 462 ? -8.977 3.881 24.625 1 96.31 462 LEU B CA 1
ATOM 8518 C C . LEU B 1 462 ? -8.898 2.414 25.031 1 96.31 462 LEU B C 1
ATOM 8520 O O . LEU B 1 462 ? -9.391 1.537 24.328 1 96.31 462 LEU B O 1
ATOM 8524 N N . ARG B 1 463 ? -8.359 2.137 26.172 1 93.5 463 ARG B N 1
ATOM 8525 C CA . ARG B 1 463 ? -8.227 0.772 26.672 1 93.5 463 ARG B CA 1
ATOM 8526 C C . ARG B 1 463 ? -9.586 0.205 27.094 1 93.5 463 ARG B C 1
ATOM 8528 O O . ARG B 1 463 ? -9.844 -0.984 26.906 1 93.5 463 ARG B O 1
ATOM 8535 N N . GLU B 1 464 ? -10.367 1.088 27.578 1 89.88 464 GLU B N 1
ATOM 8536 C CA . GLU B 1 464 ? -11.688 0.672 28.016 1 89.88 464 GLU B CA 1
ATOM 8537 C C . GLU B 1 464 ? -12.656 0.548 26.844 1 89.88 464 GLU B C 1
ATOM 8539 O O . GLU B 1 464 ? -13.68 -0.125 26.953 1 89.88 464 GLU B O 1
ATOM 8544 N N . GLY B 1 465 ? -12.266 1.198 25.844 1 82.12 465 GLY B N 1
ATOM 8545 C CA . GLY B 1 465 ? -13.141 1.265 24.688 1 82.12 465 GLY B CA 1
ATOM 8546 C C . GLY B 1 465 ? -13.211 -0.038 23.922 1 82.12 465 GLY B C 1
ATOM 8547 O O . GLY B 1 465 ? -12.594 -1.032 24.312 1 82.12 465 GLY B O 1
ATOM 8548 N N . ALA B 1 466 ? -14.133 -0.006 22.891 1 75.56 466 ALA B N 1
ATOM 8549 C CA . ALA B 1 466 ? -14.281 -1.168 22.016 1 75.56 466 ALA B CA 1
ATOM 8550 C C . ALA B 1 466 ? -13 -1.443 21.234 1 75.56 466 ALA B C 1
ATOM 8552 O O . ALA B 1 466 ? -12.219 -0.526 20.969 1 75.56 466 ALA B O 1
ATOM 8553 N N . PRO B 1 467 ? -12.797 -2.768 21.016 1 89 467 PRO B N 1
ATOM 8554 C CA . PRO B 1 467 ? -11.609 -3.1 20.234 1 89 467 PRO B CA 1
ATOM 8555 C C . PRO B 1 467 ? -11.719 -2.664 18.766 1 89 467 PRO B C 1
ATOM 8557 O O . PRO B 1 467 ? -11.648 -3.502 17.875 1 89 467 PRO B O 1
ATOM 8560 N N . LEU B 1 468 ? -11.953 -1.354 18.656 1 94.75 468 LEU B N 1
ATOM 8561 C CA . LEU B 1 468 ? -11.945 -0.764 17.312 1 94.75 468 LEU B CA 1
ATOM 8562 C C . LEU B 1 468 ? -10.516 -0.653 16.781 1 94.75 468 LEU B C 1
ATOM 8564 O O . LEU B 1 468 ? -9.586 -0.359 17.547 1 94.75 468 LEU B O 1
ATOM 8568 N N . PRO B 1 469 ? -10.398 -0.894 15.539 1 95 469 PRO B N 1
ATOM 8569 C CA . PRO B 1 469 ? -9.055 -0.942 14.969 1 95 469 PRO B CA 1
ATOM 8570 C C . PRO B 1 469 ? -8.25 0.326 15.25 1 95 469 PRO B C 1
ATOM 8572 O O . PRO B 1 469 ? -7.074 0.248 15.609 1 95 469 PRO B O 1
ATOM 8575 N N . PHE B 1 470 ? -8.836 1.533 15.086 1 96.12 470 PHE B N 1
ATOM 8576 C CA . PHE B 1 470 ? -8.07 2.754 15.305 1 96.12 470 PHE B CA 1
ATOM 8577 C C . PHE B 1 470 ? -7.641 2.877 16.766 1 96.12 470 PHE B C 1
ATOM 8579 O O . PHE B 1 470 ? -6.527 3.316 17.047 1 96.12 470 PHE B O 1
ATOM 8586 N N . ALA B 1 471 ? -8.484 2.502 17.688 1 96.31 471 ALA B N 1
ATOM 8587 C CA . ALA B 1 471 ? -8.195 2.58 19.109 1 96.31 471 ALA B CA 1
ATOM 8588 C C . ALA B 1 471 ? -7.062 1.629 19.5 1 96.31 471 ALA B C 1
ATOM 8590 O O . ALA B 1 471 ? -6.137 2.014 20.219 1 96.31 471 ALA B O 1
ATOM 8591 N N . LEU B 1 472 ? -7.156 0.419 19 1 96.25 472 LEU B N 1
ATOM 8592 C CA . LEU B 1 472 ? -6.129 -0.581 19.25 1 96.25 472 LEU B CA 1
ATOM 8593 C C . LEU B 1 472 ? -4.773 -0.119 18.734 1 96.25 472 LEU B C 1
ATOM 8595 O O . LEU B 1 472 ? -3.752 -0.285 19.406 1 96.25 472 LEU B O 1
ATOM 8599 N N . ALA B 1 473 ? -4.781 0.5 17.547 1 95.94 473 ALA B N 1
ATOM 8600 C CA . ALA B 1 473 ? -3.549 0.926 16.891 1 95.94 473 ALA B CA 1
ATOM 8601 C C . ALA B 1 473 ? -2.869 2.047 17.672 1 95.94 473 ALA B C 1
ATOM 8603 O O . ALA B 1 473 ? -1.66 2.258 17.531 1 95.94 473 ALA B O 1
ATOM 8604 N N . LEU B 1 474 ? -3.57 2.777 18.516 1 95.81 474 LEU B N 1
ATOM 8605 C CA . LEU B 1 474 ? -3.041 3.924 19.25 1 95.81 474 LEU B CA 1
ATOM 8606 C C . LEU B 1 474 ? -2.5 3.5 20.609 1 95.81 474 LEU B C 1
ATOM 8608 O O . LEU B 1 474 ? -1.863 4.293 21.312 1 95.81 474 LEU B O 1
ATOM 8612 N N . LEU B 1 475 ? -2.656 2.328 21.109 1 93.56 475 LEU B N 1
ATOM 8613 C CA . LEU B 1 475 ? -2.32 1.896 22.453 1 93.56 475 LEU B CA 1
ATOM 8614 C C . LEU B 1 475 ? -0.887 1.379 22.516 1 93.56 475 LEU B C 1
ATOM 8616 O O . LEU B 1 475 ? -0.153 1.686 23.469 1 93.56 475 LEU B O 1
ATOM 8620 N N . GLY B 1 476 ? -0.452 0.475 21.547 1 85.62 476 GLY B N 1
ATOM 8621 C CA . GLY B 1 476 ? 0.903 -0.05 21.578 1 85.62 476 GLY B CA 1
ATOM 8622 C C . GLY B 1 476 ? 1.179 -1.06 20.469 1 85.62 476 GLY B C 1
ATOM 8623 O O . GLY B 1 476 ? 0.332 -1.287 19.609 1 85.62 476 GLY B O 1
ATOM 8624 N N . GLU B 1 477 ? 2.283 -1.643 20.672 1 85.75 477 GLU B N 1
ATOM 8625 C CA . GLU B 1 477 ? 2.756 -2.553 19.641 1 85.75 477 GLU B CA 1
ATOM 8626 C C . GLU B 1 477 ? 1.97 -3.861 19.656 1 85.75 477 GLU B C 1
ATOM 8628 O O . GLU B 1 477 ? 1.629 -4.398 18.594 1 85.75 477 GLU B O 1
ATOM 8633 N N . LYS B 1 478 ? 1.683 -4.375 20.844 1 87.69 478 LYS B N 1
ATOM 8634 C CA . LYS B 1 478 ? 0.928 -5.625 20.953 1 87.69 478 LYS B CA 1
ATOM 8635 C C . LYS B 1 478 ? -0.496 -5.445 20.422 1 87.69 478 LYS B C 1
ATOM 8637 O O . LYS B 1 478 ? -1.012 -6.305 19.703 1 87.69 478 LYS B O 1
ATOM 8642 N N . GLU B 1 479 ? -1.083 -4.348 20.766 1 93.38 479 GLU B N 1
ATOM 8643 C CA . GLU B 1 479 ? -2.443 -4.062 20.312 1 93.38 479 GLU B CA 1
ATOM 8644 C C . GLU B 1 479 ? -2.477 -3.736 18.828 1 93.38 479 GLU B C 1
ATOM 8646 O O . GLU B 1 479 ? -3.506 -3.912 18.172 1 93.38 479 GLU B O 1
ATOM 8651 N N . LEU B 1 480 ? -1.322 -3.328 18.344 1 94.81 480 LEU B N 1
ATOM 8652 C CA . LEU B 1 480 ? -1.227 -3.012 16.922 1 94.81 480 LEU B CA 1
ATOM 8653 C C . LEU B 1 480 ? -1.441 -4.258 16.078 1 94.81 480 LEU B C 1
ATOM 8655 O O . LEU B 1 480 ? -2.053 -4.188 15.008 1 94.81 480 LEU B O 1
ATOM 8659 N N . VAL B 1 481 ? -0.997 -5.398 16.547 1 95.5 481 VAL B N 1
ATOM 8660 C CA . VAL B 1 481 ? -1.181 -6.664 15.844 1 95.5 481 VAL B CA 1
ATOM 8661 C C . VAL B 1 481 ? -2.662 -7.035 15.828 1 95.5 481 VAL B C 1
ATOM 8663 O O . VAL B 1 481 ? -3.176 -7.512 14.812 1 95.5 481 VAL B O 1
ATOM 8666 N N . LEU B 1 482 ? -3.322 -6.766 16.906 1 95.12 482 LEU B N 1
ATOM 8667 C CA . LEU B 1 482 ? -4.758 -7.02 16.969 1 95.12 482 LEU B CA 1
ATOM 8668 C C . LEU B 1 482 ? -5.516 -6.098 16.016 1 95.12 482 LEU B C 1
ATOM 8670 O O . LEU B 1 482 ? -6.488 -6.512 15.383 1 95.12 482 LEU B O 1
ATOM 8674 N N . ALA B 1 483 ? -5.051 -4.855 15.938 1 96.44 483 ALA B N 1
ATOM 8675 C CA . ALA B 1 483 ? -5.656 -3.91 15.008 1 96.44 483 ALA B CA 1
ATOM 8676 C C . ALA B 1 483 ? -5.535 -4.41 13.57 1 96.44 483 ALA B C 1
ATOM 8678 O O . ALA B 1 483 ? -6.488 -4.305 12.789 1 96.44 483 ALA B O 1
ATOM 8679 N N . TYR B 1 484 ? -4.391 -4.961 13.25 1 96.56 484 TYR B N 1
ATOM 8680 C CA . TYR B 1 484 ? -4.148 -5.477 11.906 1 96.56 484 TYR B CA 1
ATOM 8681 C C . TYR B 1 484 ? -5.066 -6.652 11.602 1 96.56 484 TYR B C 1
ATOM 8683 O O . TYR B 1 484 ? -5.543 -6.797 10.469 1 96.56 484 TYR B O 1
ATOM 8691 N N . GLU B 1 485 ? -5.293 -7.48 12.508 1 95.62 485 GLU B N 1
ATOM 8692 C CA . GLU B 1 485 ? -6.184 -8.625 12.328 1 95.62 485 GLU B CA 1
ATOM 8693 C C . GLU B 1 485 ? -7.605 -8.172 12.023 1 95.62 485 GLU B C 1
ATOM 8695 O O . GLU B 1 485 ? -8.297 -8.781 11.203 1 95.62 485 GLU B O 1
ATOM 8700 N N . LYS B 1 486 ? -7.957 -7.094 12.633 1 94 486 LYS B N 1
ATOM 8701 C CA . LYS B 1 486 ? -9.32 -6.602 12.469 1 94 486 LYS B CA 1
ATOM 8702 C C . LYS B 1 486 ? -9.469 -5.781 11.195 1 94 486 LYS B C 1
ATOM 8704 O O . LYS B 1 486 ? -10.523 -5.777 10.562 1 94 486 LYS B O 1
ATOM 8709 N N . ALA B 1 487 ? -8.422 -5.059 10.914 1 94.94 487 ALA B N 1
ATOM 8710 C CA . ALA B 1 487 ? -8.445 -4.207 9.727 1 94.94 487 ALA B CA 1
ATOM 8711 C C . ALA B 1 487 ? -7.113 -4.273 8.984 1 94.94 487 ALA B C 1
ATOM 8713 O O . ALA B 1 487 ? -6.355 -3.305 8.961 1 94.94 487 ALA B O 1
ATOM 8714 N N . PRO B 1 488 ? -6.867 -5.312 8.258 1 93.31 488 PRO B N 1
ATOM 8715 C CA . PRO B 1 488 ? -5.566 -5.551 7.625 1 93.31 488 PRO B CA 1
ATOM 8716 C C . PRO B 1 488 ? -5.258 -4.547 6.52 1 93.31 488 PRO B C 1
ATOM 8718 O O . PRO B 1 488 ? -4.09 -4.355 6.16 1 93.31 488 PRO B O 1
ATOM 8721 N N . TRP B 1 489 ? -6.281 -3.824 6.031 1 91.06 489 TRP B N 1
ATOM 8722 C CA . TRP B 1 489 ? -6.047 -2.939 4.895 1 91.06 489 TRP B CA 1
ATOM 8723 C C . TRP B 1 489 ? -6.066 -1.479 5.332 1 91.06 489 TRP B C 1
ATOM 8725 O O . TRP B 1 489 ? -6.016 -0.575 4.492 1 91.06 489 TRP B O 1
ATOM 8735 N N . SER B 1 490 ? -6.098 -1.312 6.629 1 95 490 SER B N 1
ATOM 8736 C CA . SER B 1 490 ? -6.031 0.051 7.141 1 95 490 SER B CA 1
ATOM 8737 C C . SER B 1 490 ? -4.664 0.673 6.887 1 95 490 SER B C 1
ATOM 8739 O O . SER B 1 490 ? -3.641 0.14 7.324 1 95 490 SER B O 1
ATOM 8741 N N . GLY B 1 491 ? -4.637 1.791 6.219 1 95 491 GLY B N 1
ATOM 8742 C CA . GLY B 1 491 ? -3.4 2.469 5.867 1 95 491 GLY B CA 1
ATOM 8743 C C . GLY B 1 491 ? -2.531 2.789 7.066 1 95 491 GLY B C 1
ATOM 8744 O O . GLY B 1 491 ? -1.363 2.396 7.117 1 95 491 GLY B O 1
ATOM 8745 N N . PRO B 1 492 ? -3.094 3.445 8.047 1 96.06 492 PRO B N 1
ATOM 8746 C CA . PRO B 1 492 ? -2.299 3.818 9.219 1 96.06 492 PRO B CA 1
ATOM 8747 C C . PRO B 1 492 ? -1.767 2.607 9.984 1 96.06 492 PRO B C 1
ATOM 8749 O O . PRO B 1 492 ? -0.638 2.633 10.477 1 96.06 492 PRO B O 1
ATOM 8752 N N . VAL B 1 493 ? -2.527 1.552 10.094 1 96 493 VAL B N 1
ATOM 8753 C CA . VAL B 1 493 ? -2.086 0.344 10.781 1 96 493 VAL B CA 1
ATOM 8754 C C . VAL B 1 493 ? -0.922 -0.289 10.023 1 96 493 VAL B C 1
ATOM 8756 O O . VAL B 1 493 ? 0.095 -0.648 10.625 1 96 493 VAL B O 1
ATOM 8759 N N . ARG B 1 494 ? -1.042 -0.364 8.742 1 95.81 494 ARG B N 1
ATOM 8760 C CA . ARG B 1 494 ? 0.01 -0.945 7.918 1 95.81 494 ARG B CA 1
ATOM 8761 C C . ARG B 1 494 ? 1.286 -0.113 7.988 1 95.81 494 ARG B C 1
ATOM 8763 O O . ARG B 1 494 ? 2.387 -0.661 8.086 1 95.81 494 ARG B O 1
ATOM 8770 N N . SER B 1 495 ? 1.125 1.2 7.906 1 95.69 495 SER B N 1
ATOM 8771 C CA . SER B 1 495 ? 2.285 2.082 7.969 1 95.69 495 SER B CA 1
ATOM 8772 C C . SER B 1 495 ? 3.01 1.951 9.305 1 95.69 495 SER B C 1
ATOM 8774 O O . SER B 1 495 ? 4.242 1.933 9.344 1 95.69 495 SER B O 1
ATOM 8776 N N . LEU B 1 496 ? 2.291 1.858 10.391 1 95.56 496 LEU B N 1
ATOM 8777 C CA . LEU B 1 496 ? 2.885 1.729 11.711 1 95.56 496 LEU B CA 1
ATOM 8778 C C . LEU B 1 496 ? 3.639 0.409 11.844 1 95.56 496 LEU B C 1
ATOM 8780 O O . LEU B 1 496 ? 4.637 0.329 12.562 1 95.56 496 LEU B O 1
ATOM 8784 N N . LEU B 1 497 ? 3.15 -0.583 11.094 1 95.56 497 LEU B N 1
ATOM 8785 C CA . LEU B 1 497 ? 3.781 -1.897 11.125 1 95.56 497 LEU B CA 1
ATOM 8786 C C . LEU B 1 497 ? 4.918 -1.982 10.117 1 95.56 497 LEU B C 1
ATOM 8788 O O . LEU B 1 497 ? 5.594 -3.01 10.016 1 95.56 497 LEU B O 1
ATOM 8792 N N . GLY B 1 498 ? 5.113 -0.923 9.367 1 93.56 498 GLY B N 1
ATOM 8793 C CA . GLY B 1 498 ? 6.156 -0.931 8.352 1 93.56 498 GLY B CA 1
ATOM 8794 C C . GLY B 1 498 ? 5.809 -1.772 7.141 1 93.56 498 GLY B C 1
ATOM 8795 O O . GLY B 1 498 ? 6.699 -2.312 6.477 1 93.56 498 GLY B O 1
ATOM 8796 N N . LEU B 1 499 ? 4.551 -1.975 6.855 1 95.25 499 LEU B N 1
ATOM 8797 C CA . LEU B 1 499 ? 4.094 -2.828 5.766 1 95.25 499 LEU B CA 1
ATOM 8798 C C . LEU B 1 499 ? 3.744 -1.999 4.535 1 95.25 499 LEU B C 1
ATOM 8800 O O . LEU B 1 499 ? 3.018 -2.463 3.652 1 95.25 499 LEU B O 1
ATOM 8804 N N . GLY B 1 500 ? 4.258 -0.785 4.512 1 94 500 GLY B N 1
ATOM 8805 C CA . GLY B 1 500 ? 3.965 0.09 3.387 1 94 500 GLY B CA 1
ATOM 8806 C C . GLY B 1 500 ? 2.959 1.175 3.721 1 94 500 GLY B C 1
ATOM 8807 O O . GLY B 1 500 ? 2.561 1.323 4.879 1 94 500 GLY B O 1
ATOM 8808 N N . ALA B 1 501 ? 2.686 2.006 2.709 1 95.12 501 ALA B N 1
ATOM 8809 C CA . ALA B 1 501 ? 1.768 3.127 2.896 1 95.12 501 ALA B CA 1
ATOM 8810 C C . ALA B 1 501 ? 0.706 3.156 1.803 1 95.12 501 ALA B C 1
ATOM 8812 O O . ALA B 1 501 ? 0.935 2.67 0.693 1 95.12 501 ALA B O 1
ATOM 8813 N N . ASP B 1 502 ? -0.472 3.592 2.203 1 94.75 502 ASP B N 1
ATOM 8814 C CA . ASP B 1 502 ? -1.5 3.832 1.195 1 94.75 502 ASP B CA 1
ATOM 8815 C C . ASP B 1 502 ? -1.298 5.184 0.515 1 94.75 502 ASP B C 1
ATOM 8817 O O . ASP B 1 502 ? -0.289 5.855 0.743 1 94.75 502 ASP B O 1
ATOM 8821 N N . PRO B 1 503 ? -2.15 5.578 -0.405 1 94.44 503 PRO B N 1
ATOM 8822 C CA . PRO B 1 503 ? -1.918 6.801 -1.181 1 94.44 503 PRO B CA 1
ATOM 8823 C C . PRO B 1 503 ? -1.837 8.047 -0.305 1 94.44 503 PRO B C 1
ATOM 8825 O O . PRO B 1 503 ? -1.327 9.086 -0.743 1 94.44 503 PRO B O 1
ATOM 8828 N N . TRP B 1 504 ? -2.33 7.984 0.866 1 96.69 504 TRP B N 1
ATOM 8829 C CA . TRP B 1 504 ? -2.379 9.172 1.715 1 96.69 504 TRP B CA 1
ATOM 8830 C C . TRP B 1 504 ? -1.19 9.203 2.67 1 96.69 504 TRP B C 1
ATOM 8832 O O . TRP B 1 504 ? -1.093 10.102 3.518 1 96.69 504 TRP B O 1
ATOM 8842 N N . GLY B 1 505 ? -0.314 8.25 2.584 1 94.06 505 GLY B N 1
ATOM 8843 C CA . GLY B 1 505 ? 0.938 8.273 3.322 1 94.06 505 GLY B CA 1
ATOM 8844 C C . GLY B 1 505 ? 0.783 7.875 4.777 1 94.06 505 GLY B C 1
ATOM 8845 O O . GLY B 1 505 ? -0.309 7.5 5.211 1 94.06 505 GLY B O 1
ATOM 8846 N N . PRO B 1 506 ? 1.914 7.93 5.492 1 94.75 506 PRO B N 1
ATOM 8847 C CA . PRO B 1 506 ? 1.873 7.625 6.926 1 94.75 506 PRO B CA 1
ATOM 8848 C C . PRO B 1 506 ? 1.13 8.688 7.73 1 94.75 506 PRO B C 1
ATOM 8850 O O . PRO B 1 506 ? 1.261 9.883 7.453 1 94.75 506 PRO B O 1
ATOM 8853 N N . ARG B 1 507 ? 0.312 8.227 8.617 1 95.12 507 ARG B N 1
ATOM 8854 C CA . ARG B 1 507 ? -0.452 9.125 9.477 1 95.12 507 ARG B CA 1
ATOM 8855 C C . ARG B 1 507 ? -0.931 8.406 10.734 1 95.12 507 ARG B C 1
ATOM 8857 O O . ARG B 1 507 ? -0.89 7.172 10.797 1 95.12 507 ARG B O 1
ATOM 8864 N N . GLU B 1 508 ? -1.312 9.172 11.664 1 94.5 508 GLU B N 1
ATOM 8865 C CA . GLU B 1 508 ? -1.848 8.617 12.906 1 94.5 508 GLU B CA 1
ATOM 8866 C C . GLU B 1 508 ? -3.215 7.977 12.672 1 94.5 508 GLU B C 1
ATOM 8868 O O . GLU B 1 508 ? -4.043 8.523 11.945 1 94.5 508 GLU B O 1
ATOM 8873 N N . PRO B 1 509 ? -3.449 6.809 13.297 1 96 509 PRO B N 1
ATOM 8874 C CA . PRO B 1 509 ? -4.758 6.172 13.148 1 96 509 PRO B CA 1
ATOM 8875 C C . PRO B 1 509 ? -5.898 7.039 13.68 1 96 509 PRO B C 1
ATOM 8877 O O . PRO B 1 509 ? -5.742 7.715 14.703 1 96 509 PRO B O 1
ATOM 8880 N N . ALA B 1 510 ? -7.004 7.043 12.953 1 97 510 ALA B N 1
ATOM 8881 C CA . ALA B 1 510 ? -8.188 7.82 13.305 1 97 510 ALA B CA 1
ATOM 8882 C C . ALA B 1 510 ? -9.469 7.051 12.984 1 97 510 ALA B C 1
ATOM 8884 O O . ALA B 1 510 ? -9.438 6.074 12.227 1 97 510 ALA B O 1
ATOM 8885 N N . PRO B 1 511 ? -10.555 7.426 13.727 1 96.88 511 PRO B N 1
ATOM 8886 C CA . PRO B 1 511 ? -11.82 6.836 13.289 1 96.88 511 PRO B CA 1
ATOM 8887 C C . PRO B 1 511 ? -12.188 7.23 11.859 1 96.88 511 PRO B C 1
ATOM 8889 O O . PRO B 1 511 ? -11.938 8.359 11.445 1 96.88 511 PRO B O 1
ATOM 8892 N N . THR B 1 512 ? -12.727 6.316 11.117 1 97 512 THR B N 1
ATOM 8893 C CA . THR B 1 512 ? -13.164 6.59 9.75 1 97 512 THR B CA 1
ATOM 8894 C C . THR B 1 512 ? -14.586 7.133 9.742 1 97 512 THR B C 1
ATOM 8896 O O . THR B 1 512 ? -15.281 7.098 10.758 1 97 512 THR B O 1
ATOM 8899 N N . LEU B 1 513 ? -14.945 7.605 8.578 1 97.38 513 LEU B N 1
ATOM 8900 C CA . LEU B 1 513 ? -16.328 8.039 8.391 1 97.38 513 LEU B CA 1
ATOM 8901 C C . LEU B 1 513 ? -17.297 6.91 8.711 1 97.38 513 LEU B C 1
ATOM 8903 O O . LEU B 1 513 ? -18.359 7.145 9.305 1 97.38 513 LEU B O 1
ATOM 8907 N N . ARG B 1 514 ? -16.953 5.766 8.422 1 96.5 514 ARG B N 1
ATOM 8908 C CA . ARG B 1 514 ? -17.797 4.602 8.695 1 96.5 514 ARG B CA 1
ATOM 8909 C C . ARG B 1 514 ? -17.891 4.34 10.195 1 96.5 514 ARG B C 1
ATOM 8911 O O . ARG B 1 514 ? -18.953 4 10.703 1 96.5 514 ARG B O 1
ATOM 8918 N N . THR B 1 515 ? -16.797 4.477 10.867 1 96.12 515 THR B N 1
ATOM 8919 C CA . THR B 1 515 ? -16.797 4.293 12.32 1 96.12 515 THR B CA 1
ATOM 8920 C C . THR B 1 515 ? -17.719 5.305 12.992 1 96.12 515 THR B C 1
ATOM 8922 O O . THR B 1 515 ? -18.5 4.945 13.875 1 96.12 515 THR B O 1
ATOM 8925 N N . LEU B 1 516 ? -17.625 6.527 12.57 1 97.44 516 LEU B N 1
ATOM 8926 C CA . LEU B 1 516 ? -18.484 7.562 13.125 1 97.44 516 LEU B CA 1
ATOM 8927 C C . LEU B 1 516 ? -19.953 7.258 12.844 1 97.44 516 LEU B C 1
ATOM 8929 O O . LEU B 1 516 ? -20.812 7.406 13.719 1 97.44 516 LEU B O 1
ATOM 8933 N N . TYR B 1 517 ? -20.219 6.797 11.617 1 96.94 517 TYR B N 1
ATOM 8934 C CA . TYR B 1 517 ? -21.578 6.426 11.219 1 96.94 517 TYR B CA 1
ATOM 8935 C C . TYR B 1 517 ? -22.125 5.328 12.125 1 96.94 517 TYR B C 1
ATOM 8937 O O . TYR B 1 517 ? -23.25 5.418 12.609 1 96.94 517 TYR B O 1
ATOM 8945 N N . THR B 1 518 ? -21.344 4.305 12.367 1 95.81 518 THR B N 1
ATOM 8946 C CA . THR B 1 518 ? -21.766 3.166 13.172 1 95.81 518 THR B CA 1
ATOM 8947 C C . THR B 1 518 ? -22.016 3.588 14.617 1 95.81 518 THR B C 1
ATOM 8949 O O . THR B 1 518 ? -22.969 3.137 15.242 1 95.81 518 THR B O 1
ATOM 8952 N N . LEU B 1 519 ? -21.188 4.449 15.094 1 94.94 519 LEU B N 1
ATOM 8953 C CA . LEU B 1 519 ? -21.359 4.914 16.469 1 94.94 519 LEU B CA 1
ATOM 8954 C C . LEU B 1 519 ? -22.594 5.797 16.594 1 94.94 519 LEU B C 1
ATOM 8956 O O . LEU B 1 519 ? -23.297 5.742 17.609 1 94.94 519 LEU B O 1
ATOM 8960 N N . LEU B 1 520 ? -22.812 6.594 15.602 1 95.38 520 LEU B N 1
ATOM 8961 C CA . LEU B 1 520 ? -24 7.434 15.602 1 95.38 520 LEU B CA 1
ATOM 8962 C C . LEU B 1 520 ? -25.266 6.586 15.508 1 95.38 520 LEU B C 1
ATOM 8964 O O . LEU B 1 520 ? -26.25 6.871 16.188 1 95.38 520 LEU B O 1
ATOM 8968 N N . LEU B 1 521 ? -25.172 5.613 14.648 1 95.19 521 LEU B N 1
ATOM 8969 C CA . LEU B 1 521 ? -26.312 4.711 14.516 1 95.19 521 LEU B CA 1
ATOM 8970 C C . LEU B 1 521 ? -26.609 4.012 15.836 1 95.19 521 LEU B C 1
ATOM 8972 O O . LEU B 1 521 ? -27.766 3.904 16.234 1 95.19 521 LEU B O 1
ATOM 8976 N N . GLU B 1 522 ? -25.625 3.578 16.5 1 94.12 522 GLU B N 1
ATOM 8977 C CA . GLU B 1 522 ? -25.766 2.92 17.797 1 94.12 522 GLU B CA 1
ATOM 8978 C C . GLU B 1 522 ? -26.328 3.879 18.844 1 94.12 522 GLU B C 1
ATOM 8980 O O . GLU B 1 522 ? -27.203 3.504 19.625 1 94.12 522 GLU B O 1
ATOM 8985 N N . ALA B 1 523 ? -25.828 5.031 18.844 1 92.69 523 ALA B N 1
ATOM 8986 C CA . ALA B 1 523 ? -26.281 6.035 19.812 1 92.69 523 ALA B CA 1
ATOM 8987 C C . ALA B 1 523 ? -27.766 6.363 19.594 1 92.69 523 ALA B C 1
ATOM 8989 O O . ALA B 1 523 ? -28.531 6.438 20.547 1 92.69 523 ALA B O 1
ATOM 8990 N N . GLU B 1 524 ? -28.125 6.535 18.359 1 92.62 524 GLU B N 1
ATOM 8991 C CA . GLU B 1 524 ? -29.516 6.859 18.047 1 92.62 524 GLU B CA 1
ATOM 8992 C C . GLU B 1 524 ? -30.438 5.684 18.344 1 92.62 524 GLU B C 1
ATOM 8994 O O . GLU B 1 524 ? -31.562 5.875 18.781 1 92.62 524 GLU B O 1
ATOM 8999 N N . ALA B 1 525 ? -29.969 4.559 18.125 1 93.88 525 ALA B N 1
ATOM 9000 C CA . ALA B 1 525 ? -30.75 3.365 18.453 1 93.88 525 ALA B CA 1
ATOM 9001 C C . ALA B 1 525 ? -30.969 3.252 19.953 1 93.88 525 ALA B C 1
ATOM 9003 O O . ALA B 1 525 ? -32.062 2.883 20.406 1 93.88 525 ALA B O 1
ATOM 9004 N N . ARG B 1 526 ? -29.984 3.588 20.656 1 92.62 526 ARG B N 1
ATOM 9005 C CA . ARG B 1 526 ? -30.094 3.547 22.109 1 92.62 526 ARG B CA 1
ATOM 9006 C C . ARG B 1 526 ? -31.047 4.621 22.625 1 92.62 526 ARG B C 1
ATOM 9008 O O . ARG B 1 526 ? -31.828 4.375 23.547 1 92.62 526 ARG B O 1
ATOM 9015 N N . ARG B 1 527 ? -30.922 5.75 22.078 1 90.12 527 ARG B N 1
ATOM 9016 C CA . ARG B 1 527 ? -31.844 6.824 22.453 1 90.12 527 ARG B CA 1
ATOM 9017 C C . ARG B 1 527 ? -33.281 6.453 22.141 1 90.12 527 ARG B C 1
ATOM 9019 O O . ARG B 1 527 ? -34.188 6.754 22.922 1 90.12 527 ARG B O 1
ATOM 9026 N N . LEU B 1 528 ? -33.438 5.816 21.031 1 90.81 528 LEU B N 1
ATOM 9027 C CA . LEU B 1 528 ? -34.75 5.355 20.641 1 90.81 528 LEU B CA 1
ATOM 9028 C C . LEU B 1 528 ? -35.281 4.301 21.625 1 90.81 528 LEU B C 1
ATOM 9030 O O . LEU B 1 528 ? -36.438 4.301 21.969 1 90.81 528 LEU B O 1
ATOM 9034 N N . ALA B 1 529 ? -34.438 3.477 22.062 1 91.12 529 ALA B N 1
ATOM 9035 C CA . ALA B 1 529 ? -34.844 2.404 22.969 1 91.12 529 ALA B CA 1
ATOM 9036 C C . ALA B 1 529 ? -35.156 2.959 24.359 1 91.12 529 ALA B C 1
ATOM 9038 O O . ALA B 1 529 ? -36.031 2.418 25.047 1 91.12 529 ALA B O 1
ATOM 9039 N N . GLU B 1 530 ? -34.562 4 24.766 1 91.62 530 GLU B N 1
ATOM 9040 C CA . GLU B 1 530 ? -34.812 4.617 26.078 1 91.62 530 GLU B CA 1
ATOM 9041 C C . GLU B 1 530 ? -36.125 5.359 26.094 1 91.62 530 GLU B C 1
ATOM 9043 O O . GLU B 1 530 ? -36.875 5.301 27.078 1 91.62 530 GLU B O 1
ATOM 9048 N N . ASP B 1 531 ? -36.344 6.074 24.969 1 91.88 531 ASP B N 1
ATOM 9049 C CA . ASP B 1 531 ? -37.594 6.789 24.812 1 91.88 531 ASP B CA 1
ATOM 9050 C C . ASP B 1 531 ? -38.188 6.598 23.422 1 91.88 531 ASP B C 1
ATOM 9052 O O . ASP B 1 531 ? -38.062 7.477 22.562 1 91.88 531 ASP B O 1
ATOM 9056 N N . PRO B 1 532 ? -38.875 5.539 23.328 1 90.19 532 PRO B N 1
ATOM 9057 C CA . PRO B 1 532 ? -39.344 5.176 22 1 90.19 532 PRO B CA 1
ATOM 9058 C C . PRO B 1 532 ? -40.312 6.215 21.406 1 90.19 532 PRO B C 1
ATOM 9060 O O . PRO B 1 532 ? -40.281 6.461 20.203 1 90.19 532 PRO B O 1
ATOM 9063 N N . TRP B 1 533 ? -41.156 6.824 22.297 1 89.69 533 TRP B N 1
ATOM 9064 C CA . TRP B 1 533 ? -42.125 7.789 21.797 1 89.69 533 TRP B CA 1
ATOM 9065 C C . TRP B 1 533 ? -41.438 9.023 21.234 1 89.69 533 TRP B C 1
ATOM 9067 O O . TRP B 1 533 ? -41.688 9.422 20.094 1 89.69 533 TRP B O 1
ATOM 9077 N N . ARG B 1 534 ? -40.562 9.555 22 1 89 534 ARG B N 1
ATOM 9078 C CA . ARG B 1 534 ? -39.844 10.75 21.562 1 89 534 ARG B CA 1
ATOM 9079 C C . ARG B 1 534 ? -38.875 10.43 20.438 1 89 534 ARG B C 1
ATOM 9081 O O . ARG B 1 534 ? -38.719 11.211 19.5 1 89 534 ARG B O 1
ATOM 9088 N N . GLY B 1 535 ? -38.25 9.352 20.609 1 87.75 535 GLY B N 1
ATOM 9089 C CA . GLY B 1 535 ? -37.312 8.922 19.594 1 87.75 535 GLY B CA 1
ATOM 9090 C C . GLY B 1 535 ? -37.906 8.742 18.219 1 87.75 535 GLY B C 1
ATOM 9091 O O . GLY B 1 535 ? -37.344 9.195 17.219 1 87.75 535 GLY B O 1
ATOM 9092 N N . PHE B 1 536 ? -38.969 8.172 18.234 1 90 536 PHE B N 1
ATOM 9093 C CA . PHE B 1 536 ? -39.656 7.914 16.969 1 90 536 PHE B CA 1
ATOM 9094 C C . PHE B 1 536 ? -40.125 9.211 16.344 1 90 536 PHE B C 1
ATOM 9096 O O . PHE B 1 536 ? -40.062 9.391 15.125 1 90 536 PHE B O 1
ATOM 9103 N N . SER B 1 537 ? -40.562 10.094 17.125 1 88.31 537 SER B N 1
ATOM 9104 C CA . SER B 1 537 ? -41.094 11.359 16.641 1 88.31 537 SER B CA 1
ATOM 9105 C C . SER B 1 537 ? -39.969 12.219 16.031 1 88.31 537 SER B C 1
ATOM 9107 O O . SER B 1 537 ? -40.25 13.078 15.195 1 88.31 537 SER B O 1
ATOM 9109 N N . GLN B 1 538 ? -38.812 11.961 16.422 1 87.69 538 GLN B N 1
ATOM 9110 C CA . GLN B 1 538 ? -37.688 12.781 15.977 1 87.69 538 GLN B CA 1
ATOM 9111 C C . GLN B 1 538 ? -37.031 12.172 14.758 1 87.69 538 GLN B C 1
ATOM 9113 O O . GLN B 1 538 ? -36.156 12.789 14.148 1 87.69 538 GLN B O 1
ATOM 9118 N N . LEU B 1 539 ? -37.406 11.008 14.383 1 90.38 539 LEU B N 1
ATOM 9119 C CA . LEU B 1 539 ? -36.812 10.375 13.203 1 90.38 539 LEU B CA 1
ATOM 9120 C C . LEU B 1 539 ? -37.312 11.047 11.922 1 90.38 539 LEU B C 1
ATOM 9122 O O . LEU B 1 539 ? -38.469 11.414 11.82 1 90.38 539 LEU B O 1
ATOM 9126 N N . PRO B 1 540 ? -36.375 11.273 11.047 1 88.62 540 PRO B N 1
ATOM 9127 C CA . PRO B 1 540 ? -36.75 11.852 9.758 1 88.62 540 PRO B CA 1
ATOM 9128 C C . PRO B 1 540 ? -37.469 10.844 8.852 1 88.62 540 PRO B C 1
ATOM 9130 O O . PRO B 1 540 ? -36.875 10.375 7.875 1 88.62 540 PRO B O 1
ATOM 9133 N N . LEU B 1 541 ? -38.625 10.617 9.102 1 87.44 541 LEU B N 1
ATOM 9134 C CA . LEU B 1 541 ? -39.438 9.68 8.328 1 87.44 541 LEU B CA 1
ATOM 9135 C C . LEU B 1 541 ? -40.219 10.414 7.262 1 87.44 541 LEU B C 1
ATOM 9137 O O . LEU B 1 541 ? -40.438 11.625 7.352 1 87.44 541 LEU B O 1
ATOM 9141 N N . PRO B 1 542 ? -40.5 9.688 6.203 1 80.31 542 PRO B N 1
ATOM 9142 C CA . PRO B 1 542 ? -41.312 10.312 5.152 1 80.31 542 PRO B CA 1
ATOM 9143 C C . PRO B 1 542 ? -42.781 10.539 5.574 1 80.31 542 PRO B C 1
ATOM 9145 O O . PRO B 1 542 ? -43.688 10.031 4.93 1 80.31 542 PRO B O 1
ATOM 9148 N N . LEU B 1 543 ? -42.969 11.023 6.754 1 81.69 543 LEU B N 1
ATOM 9149 C CA . LEU B 1 543 ? -44.25 11.383 7.324 1 81.69 543 LEU B CA 1
ATOM 9150 C C . LEU B 1 543 ? -44.25 12.805 7.859 1 81.69 543 LEU B C 1
ATOM 9152 O O . LEU B 1 543 ? -43.219 13.281 8.344 1 81.69 543 LEU B O 1
ATOM 9156 N N . PRO B 1 544 ? -45.375 13.453 7.547 1 81.25 544 PRO B N 1
ATOM 9157 C CA . PRO B 1 544 ? -45.406 14.805 8.117 1 81.25 544 PRO B CA 1
ATOM 9158 C C . PRO B 1 544 ? -45.188 14.812 9.625 1 81.25 544 PRO B C 1
ATOM 9160 O O . PRO B 1 544 ? -45.594 13.875 10.32 1 81.25 544 PRO B O 1
ATOM 9163 N N . GLU B 1 545 ? -44.562 15.75 10.18 1 78.88 545 GLU B N 1
ATOM 9164 C CA . GLU B 1 545 ? -44.094 15.852 11.562 1 78.88 545 GLU B CA 1
ATOM 9165 C C . GLU B 1 545 ? -45.25 15.703 12.539 1 78.88 545 GLU B C 1
ATOM 9167 O O . GLU B 1 545 ? -45.125 15.016 13.562 1 78.88 545 GLU B O 1
ATOM 9172 N N . GLY B 1 546 ? -46.375 16.219 12.289 1 80 546 GLY B N 1
ATOM 9173 C CA . GLY B 1 546 ? -47.5 16.172 13.188 1 80 546 GLY B CA 1
ATOM 9174 C C . GLY B 1 546 ? -48.125 14.789 13.297 1 80 546 GLY B C 1
ATOM 9175 O O . GLY B 1 546 ? -48.781 14.484 14.281 1 80 546 GLY B O 1
ATOM 9176 N N . TYR B 1 547 ? -47.781 13.969 12.391 1 85.62 547 TYR B N 1
ATOM 9177 C CA . TYR B 1 547 ? -48.469 12.672 12.352 1 85.62 547 TYR B CA 1
ATOM 9178 C C . TYR B 1 547 ? -47.562 11.57 12.875 1 85.62 547 TYR B C 1
ATOM 9180 O O . TYR B 1 547 ? -47.969 10.422 13.008 1 85.62 547 TYR B O 1
ATOM 9188 N N . ARG B 1 548 ? -46.344 11.953 13.258 1 87.69 548 ARG B N 1
ATOM 9189 C CA . ARG B 1 548 ? -45.375 10.93 13.648 1 87.69 548 ARG B CA 1
ATOM 9190 C C . ARG B 1 548 ? -45.75 10.297 14.977 1 87.69 548 ARG B C 1
ATOM 9192 O O . ARG B 1 548 ? -45.656 9.078 15.141 1 87.69 548 ARG B O 1
ATOM 9199 N N . ALA B 1 549 ? -46.25 11.047 15.828 1 84.81 549 ALA B N 1
ATOM 9200 C CA . ALA B 1 549 ? -46.656 10.516 17.109 1 84.81 549 ALA B CA 1
ATOM 9201 C C . ALA B 1 549 ? -47.844 9.57 16.953 1 84.81 549 ALA B C 1
ATOM 9203 O O . ALA B 1 549 ? -47.938 8.531 17.594 1 84.81 549 ALA B O 1
ATOM 9204 N N . TRP B 1 550 ? -48.719 9.961 16.094 1 87.94 550 TRP B N 1
ATOM 9205 C CA . TRP B 1 550 ? -49.906 9.141 15.836 1 87.94 550 TRP B CA 1
ATOM 9206 C C . TRP B 1 550 ? -49.5 7.848 15.125 1 87.94 550 TRP B C 1
ATOM 9208 O O . TRP B 1 550 ? -50.094 6.793 15.391 1 87.94 550 TRP B O 1
ATOM 9218 N N . ALA B 1 551 ? -48.594 8.039 14.258 1 88.81 551 ALA B N 1
ATOM 9219 C CA . ALA B 1 551 ? -48.125 6.848 13.562 1 88.81 551 ALA B CA 1
ATOM 9220 C C . ALA B 1 551 ? -47.5 5.855 14.531 1 88.81 551 ALA B C 1
ATOM 9222 O O . ALA B 1 551 ? -47.719 4.645 14.414 1 88.81 551 ALA B O 1
ATOM 9223 N N . PHE B 1 552 ? -46.781 6.395 15.484 1 90.5 552 PHE B N 1
ATOM 9224 C CA . PHE B 1 552 ? -46.156 5.527 16.469 1 90.5 552 PHE B CA 1
ATOM 9225 C C . PHE B 1 552 ? -47.219 4.84 17.344 1 90.5 552 PHE B C 1
ATOM 9227 O O . PHE B 1 552 ? -47.094 3.646 17.625 1 90.5 552 PHE B O 1
ATOM 9234 N N . ALA B 1 553 ? -48.156 5.578 17.672 1 91.19 553 ALA B N 1
ATOM 9235 C CA . ALA B 1 553 ? -49.25 5.016 18.453 1 91.19 553 ALA B CA 1
ATOM 9236 C C . ALA B 1 553 ? -49.969 3.908 17.688 1 91.19 553 ALA B C 1
ATOM 9238 O O . ALA B 1 553 ? -50.281 2.863 18.25 1 91.19 553 ALA B O 1
ATOM 9239 N N . ALA B 1 554 ? -50.188 4.207 16.484 1 90.69 554 ALA B N 1
ATOM 9240 C CA . ALA B 1 554 ? -50.844 3.217 15.641 1 90.69 554 ALA B CA 1
ATOM 9241 C C . ALA B 1 554 ? -50 1.942 15.531 1 90.69 554 ALA B C 1
ATOM 9243 O O . ALA B 1 554 ? -50.562 0.835 15.586 1 90.69 554 ALA B O 1
ATOM 9244 N N . LEU B 1 555 ? -48.75 2.146 15.383 1 90.75 555 LEU B N 1
ATOM 9245 C CA . LEU B 1 555 ? -47.875 0.999 15.266 1 90.75 555 LEU B CA 1
ATOM 9246 C C . LEU B 1 555 ? -47.812 0.21 16.562 1 90.75 555 LEU B C 1
ATOM 9248 O O . LEU B 1 555 ? -47.781 -1.022 16.547 1 90.75 555 LEU B O 1
ATOM 9252 N N . LEU B 1 556 ? -47.844 0.906 17.625 1 90.56 556 LEU B N 1
ATOM 9253 C CA . LEU B 1 556 ? -47.875 0.246 18.922 1 90.56 556 LEU B CA 1
ATOM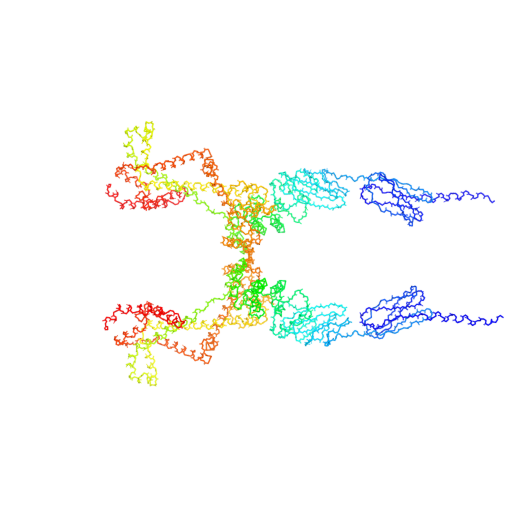 9254 C C . LEU B 1 556 ? -49.156 -0.537 19.125 1 90.56 556 LEU B C 1
ATOM 9256 O O . LEU B 1 556 ? -49.156 -1.655 19.641 1 90.56 556 LEU B O 1
ATOM 9260 N N . LEU B 1 557 ? -50.219 0.081 18.703 1 91.94 557 LEU B N 1
ATOM 9261 C CA . LEU B 1 557 ? -51.5 -0.584 18.812 1 91.94 557 LEU B CA 1
ATOM 9262 C C . LEU B 1 557 ? -51.562 -1.825 17.922 1 91.94 557 LEU B C 1
ATOM 9264 O O . LEU B 1 557 ? -52.125 -2.854 18.312 1 91.94 557 LEU B O 1
ATOM 9268 N N . LEU B 1 558 ? -50.969 -1.62 16.781 1 92.5 558 LEU B N 1
ATOM 9269 C CA . LEU B 1 558 ? -50.938 -2.76 15.875 1 92.5 558 LEU B CA 1
ATOM 9270 C C . LEU B 1 558 ? -50.062 -3.871 16.438 1 92.5 558 LEU B C 1
ATOM 9272 O O . LEU B 1 558 ? -50.375 -5.055 16.297 1 92.5 558 LEU B O 1
ATOM 9276 N N . ALA B 1 559 ? -48.938 -3.543 17.031 1 91.56 559 ALA B N 1
ATOM 9277 C CA . ALA B 1 559 ? -48.062 -4.527 17.672 1 91.56 559 ALA B CA 1
ATOM 9278 C C . ALA B 1 559 ? -48.781 -5.266 18.797 1 91.56 559 ALA B C 1
ATOM 9280 O O . ALA B 1 559 ? -48.688 -6.488 18.906 1 91.56 559 ALA B O 1
ATOM 9281 N N . LEU B 1 560 ? -49.531 -4.523 19.531 1 90.69 560 LEU B N 1
ATOM 9282 C CA . LEU B 1 560 ? -50.312 -5.117 20.609 1 90.69 560 LEU B CA 1
ATOM 9283 C C . LEU B 1 560 ? -51.375 -6.035 20.047 1 90.69 560 LEU B C 1
ATOM 9285 O O . LEU B 1 560 ? -51.656 -7.094 20.625 1 90.69 560 LEU B O 1
ATOM 9289 N N . TYR B 1 561 ? -51.938 -5.504 19 1 92.38 561 TYR B N 1
ATOM 9290 C CA . TYR B 1 561 ? -52.938 -6.305 18.328 1 92.38 561 TYR B CA 1
ATOM 9291 C C . TYR B 1 561 ? -52.375 -7.66 17.922 1 92.38 561 TYR B C 1
ATOM 9293 O O . TYR B 1 561 ? -53 -8.695 18.172 1 92.38 561 TYR B O 1
ATOM 9301 N N . HIS B 1 562 ? -51.25 -7.668 17.328 1 93.5 562 HIS B N 1
ATOM 9302 C CA . HIS B 1 562 ? -50.594 -8.906 16.906 1 93.5 562 HIS B CA 1
ATOM 9303 C C . HIS B 1 562 ? -50.219 -9.773 18.094 1 93.5 562 HIS B C 1
ATOM 9305 O O . HIS B 1 562 ? -50.375 -10.992 18.047 1 93.5 562 HIS B O 1
ATOM 9311 N N . LEU B 1 563 ? -49.719 -9.211 19.141 1 89.69 563 LEU B N 1
ATOM 9312 C CA . LEU B 1 563 ? -49.312 -9.953 20.328 1 89.69 563 LEU B CA 1
ATOM 9313 C C . LEU B 1 563 ? -50.5 -10.602 21.016 1 89.69 563 LEU B C 1
ATOM 9315 O O . LEU B 1 563 ? -50.438 -11.766 21.406 1 89.69 563 LEU B O 1
ATOM 9319 N N . LEU B 1 564 ? -51.594 -9.867 21.031 1 89 564 LEU B N 1
ATOM 9320 C CA . LEU B 1 564 ? -52.781 -10.375 21.672 1 89 564 LEU B CA 1
ATOM 9321 C C . LEU B 1 564 ? -53.375 -11.539 20.875 1 89 564 LEU B C 1
ATOM 9323 O O . LEU B 1 564 ? -53.75 -12.562 21.453 1 89 564 LEU B O 1
ATOM 9327 N N . THR B 1 565 ? -53.375 -11.32 19.641 1 90.5 565 THR B N 1
ATOM 9328 C CA . THR B 1 565 ? -54.031 -12.32 18.812 1 90.5 565 THR B CA 1
ATOM 9329 C C . THR B 1 565 ? -53.156 -13.555 18.656 1 90.5 565 THR B C 1
ATOM 9331 O O . THR B 1 565 ? -53.656 -14.648 18.391 1 90.5 565 THR B O 1
ATOM 9334 N N . PHE B 1 566 ? -51.875 -13.336 18.797 1 87.44 566 PHE B N 1
ATOM 9335 C CA . PHE B 1 566 ? -50.938 -14.453 18.625 1 87.44 566 PHE B CA 1
ATOM 9336 C C . PHE B 1 566 ? -51.188 -15.508 19.703 1 87.44 566 PHE B C 1
ATOM 9338 O O . PHE B 1 566 ? -51.031 -16.703 19.453 1 87.44 566 PHE B O 1
ATOM 9345 N N . PHE B 1 567 ? -51.719 -15.109 20.891 1 86.62 567 PHE B N 1
ATOM 9346 C CA . PHE B 1 567 ? -51.844 -16.031 22.016 1 86.62 567 PHE B CA 1
ATOM 9347 C C . PHE B 1 567 ? -53.312 -16.469 22.172 1 86.62 567 PHE B C 1
ATOM 9349 O O . PHE B 1 567 ? -53.625 -17.312 23.016 1 86.62 567 PHE B O 1
ATOM 9356 N N . LEU B 1 568 ? -54.156 -16 21.297 1 87.75 568 LEU B N 1
ATOM 9357 C CA . LEU B 1 568 ? -55.562 -16.406 21.359 1 87.75 568 LEU B CA 1
ATOM 9358 C C . LEU B 1 568 ? -55.781 -17.75 20.688 1 87.75 568 LEU B C 1
ATOM 9360 O O . LEU B 1 568 ? -55.125 -18.078 19.703 1 87.75 568 LEU B O 1
ATOM 9364 N N . PRO B 1 569 ? -56.656 -18.578 21.281 1 87.19 569 PRO B N 1
ATOM 9365 C CA . PRO B 1 569 ? -57 -19.844 20.609 1 87.19 569 PRO B CA 1
ATOM 9366 C C . PRO B 1 569 ? -57.75 -19.625 19.281 1 87.19 569 PRO B C 1
ATOM 9368 O O . PRO B 1 569 ? -58.531 -18.688 19.141 1 87.19 569 PRO B O 1
ATOM 9371 N N . ARG B 1 570 ? -57.375 -20.391 18.297 1 88.5 570 ARG B N 1
ATOM 9372 C CA . ARG B 1 570 ? -57.969 -20.266 16.969 1 88.5 570 ARG B CA 1
ATOM 9373 C C . ARG B 1 570 ? -59.469 -20.562 16.984 1 88.5 570 ARG B C 1
ATOM 9375 O O . ARG B 1 570 ? -59.875 -21.578 17.547 1 88.5 570 ARG B O 1
ATOM 9382 N N . ARG B 1 571 ? -60.188 -19.672 16.438 1 84.44 571 ARG B N 1
ATOM 9383 C CA . ARG B 1 571 ? -61.625 -19.859 16.312 1 84.44 571 ARG B CA 1
ATOM 9384 C C . ARG B 1 571 ? -61.969 -20.578 15.016 1 84.44 571 ARG B C 1
ATOM 9386 O O . ARG B 1 571 ? -61.25 -20.484 14.023 1 84.44 571 ARG B O 1
ATOM 9393 N N . GLN B 1 572 ? -63 -21.391 15.188 1 78.12 572 GLN B N 1
ATOM 9394 C CA . GLN B 1 572 ? -63.406 -22.203 14.055 1 78.12 572 GLN B CA 1
ATOM 9395 C C . GLN B 1 572 ? -64.375 -21.438 13.125 1 78.12 572 GLN B C 1
ATOM 9397 O O . GLN B 1 572 ? -65.062 -20.531 13.57 1 78.12 572 GLN B O 1
ATOM 9402 N N . GLY B 1 573 ? -64 -21.266 11.891 1 71.88 573 GLY B N 1
ATOM 9403 C CA . GLY B 1 573 ? -64.938 -20.688 10.906 1 71.88 573 GLY B CA 1
ATOM 9404 C C . GLY B 1 573 ? -64.312 -20.672 9.508 1 71.88 573 GLY B C 1
ATOM 9405 O O . GLY B 1 573 ? -63.188 -20.25 9.305 1 71.88 573 GLY B O 1
ATOM 9406 N N . GLN B 1 574 ? -64.938 -21.578 8.641 1 74.19 574 GLN B N 1
ATOM 9407 C CA . GLN B 1 574 ? -64.5 -21.594 7.258 1 74.19 574 GLN B CA 1
ATOM 9408 C C . GLN B 1 574 ? -65.5 -20.922 6.34 1 74.19 574 GLN B C 1
ATOM 9410 O O . GLN B 1 574 ? -66.75 -21.094 6.512 1 74.19 574 GLN B O 1
ATOM 9415 N N . PRO B 1 575 ? -65 -20.016 5.609 1 78 575 PRO B N 1
ATOM 9416 C CA . PRO B 1 575 ? -65.875 -19.391 4.648 1 78 575 PRO B CA 1
ATOM 9417 C C . PRO B 1 575 ? -66.375 -20.359 3.582 1 78 575 PRO B C 1
ATOM 9419 O O . PRO B 1 575 ? -65.875 -21.484 3.496 1 78 575 PRO B O 1
ATOM 9422 N N . SER B 1 576 ? -67.438 -19.922 2.85 1 85.31 576 SER B N 1
ATOM 9423 C CA . SER B 1 576 ? -67.875 -20.719 1.721 1 85.31 576 SER B CA 1
ATOM 9424 C C . SER B 1 576 ? -66.812 -20.922 0.688 1 85.31 576 SER B C 1
ATOM 9426 O O . SER B 1 576 ? -65.938 -20.062 0.513 1 85.31 576 SER B O 1
ATOM 9428 N N . PRO B 1 577 ? -66.75 -22.109 0.062 1 84.94 577 PRO B N 1
ATOM 9429 C CA . PRO B 1 577 ? -65.688 -22.422 -0.882 1 84.94 577 PRO B CA 1
ATOM 9430 C C . PRO B 1 577 ? -65.625 -21.406 -2.029 1 84.94 577 PRO B C 1
ATOM 9432 O O . PRO B 1 577 ? -64.5 -21.062 -2.463 1 84.94 577 PRO B O 1
ATOM 9435 N N . ALA B 1 578 ? -66.75 -20.969 -2.484 1 84.44 578 ALA B N 1
ATOM 9436 C CA . ALA B 1 578 ? -66.75 -20.016 -3.584 1 84.44 578 ALA B CA 1
ATOM 9437 C C . ALA B 1 578 ? -66.188 -18.672 -3.143 1 84.44 578 ALA B C 1
ATOM 9439 O O . ALA B 1 578 ? -65.375 -18.078 -3.867 1 84.44 578 ALA B O 1
ATOM 9440 N N . TYR B 1 579 ? -66.5 -18.266 -1.988 1 88.56 579 TYR B N 1
ATOM 9441 C CA . TYR B 1 579 ? -66 -17.031 -1.432 1 88.56 579 TYR B CA 1
ATOM 9442 C C . TYR B 1 579 ? -64.5 -17.141 -1.156 1 88.56 579 TYR B C 1
ATOM 9444 O O . TYR B 1 579 ? -63.719 -16.219 -1.473 1 88.56 579 TYR B O 1
ATOM 9452 N N . ALA B 1 580 ? -64.062 -18.25 -0.734 1 87.69 580 ALA B N 1
ATOM 9453 C CA . ALA B 1 580 ? -62.656 -18.5 -0.44 1 87.69 580 ALA B CA 1
ATOM 9454 C C . ALA B 1 580 ? -61.812 -18.5 -1.717 1 87.69 580 ALA B C 1
ATOM 9456 O O . ALA B 1 580 ? -60.719 -17.922 -1.75 1 87.69 580 ALA B O 1
ATOM 9457 N N . LEU B 1 581 ? -62.438 -19.109 -2.764 1 87.75 581 LEU B N 1
ATOM 9458 C CA . LEU B 1 581 ? -61.719 -19.156 -4.035 1 87.75 581 LEU B CA 1
ATOM 9459 C C . LEU B 1 581 ? -61.594 -17.766 -4.641 1 87.75 581 LEU B C 1
ATOM 9461 O O . LEU B 1 581 ? -60.531 -17.422 -5.211 1 87.75 581 LEU B O 1
ATOM 9465 N N . PHE B 1 582 ? -62.562 -16.984 -4.5 1 88.12 582 PHE B N 1
ATOM 9466 C CA . PHE B 1 582 ? -62.562 -15.617 -5.023 1 88.12 582 PHE B CA 1
ATOM 9467 C C . PHE B 1 582 ? -61.438 -14.805 -4.367 1 88.12 582 PHE B C 1
ATOM 9469 O O . PHE B 1 582 ? -60.656 -14.133 -5.055 1 88.12 582 PHE B O 1
ATOM 9476 N N . LEU B 1 583 ? -61.281 -14.898 -3.09 1 89.75 583 LEU B N 1
ATOM 9477 C CA . LEU B 1 583 ? -60.25 -14.133 -2.367 1 89.75 583 LEU B CA 1
ATOM 9478 C C . LEU B 1 583 ? -58.875 -14.688 -2.641 1 89.75 583 LEU B C 1
ATOM 9480 O O . LEU B 1 583 ? -57.906 -13.93 -2.719 1 89.75 583 LEU B O 1
ATOM 9484 N N . ARG B 1 584 ? -58.812 -15.953 -2.838 1 89.69 584 ARG B N 1
ATOM 9485 C CA . ARG B 1 584 ? -57.5 -16.578 -3.121 1 89.69 584 ARG B CA 1
ATOM 9486 C C . ARG B 1 584 ? -57 -16.172 -4.496 1 89.69 584 ARG B C 1
ATOM 9488 O O . ARG B 1 584 ? -55.781 -16.094 -4.707 1 89.69 584 ARG B O 1
ATOM 9495 N N . LEU B 1 585 ? -57.906 -15.883 -5.344 1 88.5 585 LEU B N 1
ATOM 9496 C CA . LEU B 1 585 ? -57.5 -15.445 -6.684 1 88.5 585 LEU B CA 1
ATOM 9497 C C . LEU B 1 585 ? -56.969 -14.016 -6.66 1 88.5 585 LEU B C 1
ATOM 9499 O O . LEU B 1 585 ? -56.188 -13.633 -7.523 1 88.5 585 LEU B O 1
ATOM 9503 N N . LEU B 1 586 ? -57.312 -13.242 -5.621 1 89.94 586 LEU B N 1
ATOM 9504 C CA . LEU B 1 586 ? -56.969 -11.828 -5.582 1 89.94 586 LEU B CA 1
ATOM 9505 C C . LEU B 1 586 ? -55.562 -11.625 -4.984 1 89.94 586 LEU B C 1
ATOM 9507 O O . LEU B 1 586 ? -54.875 -10.656 -5.316 1 89.94 586 LEU B O 1
ATOM 9511 N N . LEU B 1 587 ? -55.156 -12.5 -4.152 1 92.38 587 LEU B N 1
ATOM 9512 C CA . LEU B 1 587 ? -53.875 -12.312 -3.475 1 92.38 587 LEU B CA 1
ATOM 9513 C C . LEU B 1 587 ? -52.875 -13.375 -3.91 1 92.38 587 LEU B C 1
ATOM 9515 O O . LEU B 1 587 ? -52.969 -14.531 -3.496 1 92.38 587 LEU B O 1
ATOM 9519 N N . PRO B 1 588 ? -51.938 -12.906 -4.598 1 92 588 PRO B N 1
ATOM 9520 C CA . PRO B 1 588 ? -50.906 -13.875 -5.008 1 92 588 PRO B CA 1
ATOM 9521 C C . PRO B 1 588 ? -50.219 -14.531 -3.822 1 92 588 PRO B C 1
ATOM 9523 O O . PRO B 1 588 ? -49.781 -13.844 -2.898 1 92 588 PRO B O 1
ATOM 9526 N N . GLY B 1 589 ? -50.094 -15.844 -3.809 1 90 589 GLY B N 1
ATOM 9527 C CA . GLY B 1 589 ? -49.406 -16.609 -2.787 1 90 589 GLY B CA 1
ATOM 9528 C C . GLY B 1 589 ? -50.312 -17.094 -1.678 1 90 589 GLY B C 1
ATOM 9529 O O . GLY B 1 589 ? -49.875 -17.797 -0.771 1 90 589 GLY B O 1
ATOM 9530 N N . SER B 1 590 ? -51.625 -16.891 -1.729 1 88.31 590 SER B N 1
ATOM 9531 C CA . SER B 1 590 ? -52.562 -17.203 -0.67 1 88.31 590 SER B CA 1
ATOM 9532 C C . SER B 1 590 ? -52.688 -18.703 -0.445 1 88.31 590 SER B C 1
ATOM 9534 O O . SER B 1 590 ? -53 -19.156 0.655 1 88.31 590 SER B O 1
ATOM 9536 N N . LEU B 1 591 ? -52.375 -19.5 -1.498 1 81.38 591 LEU B N 1
ATOM 9537 C CA . LEU B 1 591 ? -52.562 -20.938 -1.396 1 81.38 591 LEU B CA 1
ATOM 9538 C C . LEU B 1 591 ? -51.438 -21.562 -0.572 1 81.38 591 LEU B C 1
ATOM 9540 O O . LEU B 1 591 ? -51.562 -22.672 -0.06 1 81.38 591 LEU B O 1
ATOM 9544 N N . GLY B 1 592 ? -50.406 -20.844 -0.414 1 77.62 592 GLY B N 1
ATOM 9545 C CA . GLY B 1 592 ? -49.281 -21.453 0.267 1 77.62 592 GLY B CA 1
ATOM 9546 C C . GLY B 1 592 ? -48.562 -20.5 1.208 1 77.62 592 GLY B C 1
ATOM 9547 O O . GLY B 1 592 ? -47.344 -20.453 1.232 1 77.62 592 GLY B O 1
ATOM 9548 N N . LEU B 1 593 ? -49.312 -19.734 1.981 1 76.88 593 LEU B N 1
ATOM 9549 C CA . LEU B 1 593 ? -48.656 -18.797 2.889 1 76.88 593 LEU B CA 1
ATOM 9550 C C . LEU B 1 593 ? -47.875 -19.531 3.977 1 76.88 593 LEU B C 1
ATOM 9552 O O . LEU B 1 593 ? -46.844 -19.047 4.449 1 76.88 593 LEU B O 1
ATOM 9556 N N . GLY B 1 594 ? -48.281 -20.812 4.254 1 69.25 594 GLY B N 1
ATOM 9557 C CA . GLY B 1 594 ? -47.594 -21.609 5.262 1 69.25 594 GLY B CA 1
ATOM 9558 C C . GLY B 1 594 ? -46.344 -22.281 4.734 1 69.25 594 GLY B C 1
ATOM 9559 O O . GLY B 1 594 ? -45.406 -22.594 5.5 1 69.25 594 GLY B O 1
ATOM 9560 N N . GLY B 1 595 ? -46.219 -22.453 3.457 1 68.38 595 GLY B N 1
ATOM 9561 C CA . GLY B 1 595 ? -45.125 -23.234 2.877 1 68.38 595 GLY B CA 1
ATOM 9562 C C . GLY B 1 595 ? -44 -22.359 2.324 1 68.38 595 GLY B C 1
ATOM 9563 O O . GLY B 1 595 ? -43.062 -22.875 1.695 1 68.38 595 GLY B O 1
ATOM 9564 N N . GLY B 1 596 ? -43.938 -21.141 2.549 1 77 596 GLY B N 1
ATOM 9565 C CA . GLY B 1 596 ? -42.844 -20.297 2.119 1 77 596 GLY B CA 1
ATOM 9566 C C . GLY B 1 596 ? -43 -19.766 0.708 1 77 596 GLY B C 1
ATOM 9567 O O . GLY B 1 596 ? -42.812 -18.578 0.458 1 77 596 GLY B O 1
ATOM 9568 N N . LEU B 1 597 ? -43.438 -20.688 -0.24 1 82.94 597 LEU B N 1
ATOM 9569 C CA . LEU B 1 597 ? -43.594 -20.297 -1.635 1 82.94 597 LEU B CA 1
ATOM 9570 C C . LEU B 1 597 ? -44.656 -19.203 -1.771 1 82.94 597 LEU B C 1
ATOM 9572 O O . LEU B 1 597 ? -44.5 -18.297 -2.6 1 82.94 597 LEU B O 1
ATOM 9576 N N . GLY B 1 598 ? -45.625 -19.234 -1.024 1 89.06 598 GLY B N 1
ATOM 9577 C CA . GLY B 1 598 ? -46.656 -18.203 -1.052 1 89.06 598 GLY B CA 1
ATOM 9578 C C . GLY B 1 598 ? -46.125 -16.828 -0.655 1 89.06 598 GLY B C 1
ATOM 9579 O O . GLY B 1 598 ? -46.531 -15.82 -1.245 1 89.06 598 GLY B O 1
ATOM 9580 N N . VAL B 1 599 ? -45.188 -16.875 0.242 1 90.81 599 VAL B N 1
ATOM 9581 C CA . VAL B 1 599 ? -44.625 -15.617 0.71 1 90.81 599 VAL B CA 1
ATOM 9582 C C . VAL B 1 599 ? -43.781 -14.977 -0.4 1 90.81 599 VAL B C 1
ATOM 9584 O O . VAL B 1 599 ? -43.844 -13.758 -0.598 1 90.81 599 VAL B O 1
ATOM 9587 N N . VAL B 1 600 ? -43.094 -15.82 -1.151 1 92.94 600 VAL B N 1
ATOM 9588 C CA . VAL B 1 600 ? -42.25 -15.336 -2.236 1 92.94 600 VAL B CA 1
ATOM 9589 C C . VAL B 1 600 ? -43.094 -14.688 -3.314 1 92.94 600 VAL B C 1
ATOM 9591 O O . VAL B 1 600 ? -42.75 -13.625 -3.838 1 92.94 600 VAL B O 1
ATOM 9594 N N . LEU B 1 601 ? -44.219 -15.32 -3.537 1 93.75 601 LEU B N 1
ATOM 9595 C CA . LEU B 1 601 ? -45.094 -14.781 -4.555 1 93.75 601 LEU B CA 1
ATOM 9596 C C . LEU B 1 601 ? -45.75 -13.477 -4.086 1 93.75 601 LEU B C 1
ATOM 9598 O O . LEU B 1 601 ? -45.938 -12.555 -4.879 1 93.75 601 LEU B O 1
ATOM 9602 N N . LEU B 1 602 ? -46.062 -13.445 -2.855 1 94.69 602 LEU B N 1
ATOM 9603 C CA . LEU B 1 602 ? -46.625 -12.227 -2.287 1 94.69 602 LEU B CA 1
ATOM 9604 C C . LEU B 1 602 ? -45.625 -11.078 -2.365 1 94.69 602 LEU B C 1
ATOM 9606 O O . LEU B 1 602 ? -46 -9.969 -2.775 1 94.69 602 LEU B O 1
ATOM 9610 N N . LEU B 1 603 ? -44.375 -11.398 -2.035 1 95.44 603 LEU B N 1
ATOM 9611 C CA . LEU B 1 603 ? -43.344 -10.383 -2.074 1 95.44 603 LEU B CA 1
ATOM 9612 C C . LEU B 1 603 ? -43.031 -9.961 -3.508 1 95.44 603 LEU B C 1
ATOM 9614 O O . LEU B 1 603 ? -42.812 -8.781 -3.771 1 95.44 603 LEU B O 1
ATOM 9618 N N . LEU B 1 604 ? -43.125 -10.906 -4.375 1 94.88 604 LEU B N 1
ATOM 9619 C CA . LEU B 1 604 ? -42.938 -10.594 -5.785 1 94.88 604 LEU B CA 1
ATOM 9620 C C . LEU B 1 604 ? -44.031 -9.672 -6.301 1 94.88 604 LEU B C 1
ATOM 9622 O O . LEU B 1 604 ? -43.781 -8.75 -7.074 1 94.88 604 LEU B O 1
ATOM 9626 N N . ALA B 1 605 ? -45.188 -9.938 -5.902 1 95.25 605 ALA B N 1
ATOM 9627 C CA . ALA B 1 605 ? -46.312 -9.094 -6.305 1 95.25 605 ALA B CA 1
ATOM 9628 C C . ALA B 1 605 ? -46.156 -7.691 -5.727 1 95.25 605 ALA B C 1
ATOM 9630 O O . ALA B 1 605 ? -46.438 -6.703 -6.422 1 95.25 605 ALA B O 1
ATOM 9631 N N . ALA B 1 606 ? -45.75 -7.676 -4.508 1 95.69 606 ALA B N 1
ATOM 9632 C CA . ALA B 1 606 ? -45.562 -6.375 -3.867 1 95.69 606 ALA B CA 1
ATOM 9633 C C . ALA B 1 606 ? -44.438 -5.594 -4.551 1 95.69 606 ALA B C 1
ATOM 9635 O O . ALA B 1 606 ? -44.562 -4.387 -4.77 1 95.69 606 ALA B O 1
ATOM 9636 N N . TYR B 1 607 ? -43.344 -6.223 -4.844 1 94.94 607 TYR B N 1
ATOM 9637 C CA . TYR B 1 607 ? -42.25 -5.594 -5.57 1 94.94 607 TYR B CA 1
ATOM 9638 C C . TYR B 1 607 ? -42.688 -5.141 -6.953 1 94.94 607 TYR B C 1
ATOM 9640 O O . TYR B 1 607 ? -42.312 -4.066 -7.418 1 94.94 607 TYR B O 1
ATOM 9648 N N . GLY B 1 608 ? -43.469 -6.012 -7.551 1 94.06 608 GLY B N 1
ATOM 9649 C CA . GLY B 1 608 ? -44.031 -5.645 -8.852 1 94.06 608 GLY B CA 1
ATOM 9650 C C . GLY B 1 608 ? -44.875 -4.387 -8.805 1 94.06 608 GLY B C 1
ATOM 9651 O O . GLY B 1 608 ? -44.781 -3.553 -9.711 1 94.06 608 GLY B O 1
ATOM 9652 N N . LEU B 1 609 ? -45.688 -4.281 -7.812 1 94.38 609 LEU B N 1
ATOM 9653 C CA . LEU B 1 609 ? -46.5 -3.076 -7.645 1 94.38 609 LEU B CA 1
ATOM 9654 C C . LEU B 1 609 ? -45.594 -1.85 -7.457 1 94.38 609 LEU B C 1
ATOM 9656 O O . LEU B 1 609 ? -45.875 -0.789 -8.023 1 94.38 609 LEU B O 1
ATOM 9660 N N . TRP B 1 610 ? -44.562 -1.985 -6.633 1 93.06 610 TRP B N 1
ATOM 9661 C CA . TRP B 1 610 ? -43.594 -0.903 -6.43 1 93.06 610 TRP B CA 1
ATOM 9662 C C . TRP B 1 610 ? -42.969 -0.498 -7.746 1 93.06 610 TRP B C 1
ATOM 9664 O O . TRP B 1 610 ? -42.875 0.691 -8.062 1 93.06 610 TRP B O 1
ATOM 9674 N N . ALA B 1 611 ? -42.5 -1.442 -8.43 1 93.25 611 ALA B N 1
ATOM 9675 C CA . ALA B 1 611 ? -41.844 -1.19 -9.719 1 93.25 611 ALA B CA 1
ATOM 9676 C C . ALA B 1 611 ? -42.781 -0.461 -10.672 1 93.25 611 ALA B C 1
ATOM 9678 O O . ALA B 1 611 ? -42.375 0.456 -11.383 1 93.25 611 ALA B O 1
ATOM 9679 N N . LEU B 1 612 ? -44 -0.856 -10.633 1 92.56 612 LEU B N 1
ATOM 9680 C CA . LEU B 1 612 ? -45.031 -0.232 -11.492 1 92.56 612 LEU B CA 1
ATOM 9681 C C . LEU B 1 612 ? -45.219 1.23 -11.109 1 92.56 612 LEU B C 1
ATOM 9683 O O . LEU B 1 612 ? -45.312 2.094 -11.984 1 92.56 612 LEU B O 1
ATOM 9687 N N . LEU B 1 613 ? -45.25 1.459 -9.906 1 92.12 613 LEU B N 1
ATOM 9688 C CA . LEU B 1 613 ? -45.469 2.82 -9.422 1 92.12 613 LEU B CA 1
ATOM 9689 C C . LEU B 1 613 ? -44.25 3.693 -9.734 1 92.12 613 LEU B C 1
ATOM 9691 O O . LEU B 1 613 ? -44.375 4.91 -9.883 1 92.12 613 LEU B O 1
ATOM 9695 N N . GLN B 1 614 ? -43.031 3.066 -9.828 1 91.31 614 GLN B N 1
ATOM 9696 C CA . GLN B 1 614 ? -41.812 3.787 -10.172 1 91.31 614 GLN B CA 1
ATOM 9697 C C . GLN B 1 614 ? -41.656 3.932 -11.68 1 91.31 614 GLN B C 1
ATOM 9699 O O . GLN B 1 614 ? -40.688 4.543 -12.164 1 91.31 614 GLN B O 1
ATOM 9704 N N . GLY B 1 615 ? -42.625 3.461 -12.359 1 88.19 615 GLY B N 1
ATOM 9705 C CA . GLY B 1 615 ? -42.625 3.596 -13.805 1 88.19 615 GLY B CA 1
ATOM 9706 C C . GLY B 1 615 ? -41.906 2.477 -14.523 1 88.19 615 GLY B C 1
ATOM 9707 O O . GLY B 1 615 ? -41.594 2.588 -15.711 1 88.19 615 GLY B O 1
ATOM 9708 N N . SER B 1 616 ? -41.531 1.574 -13.703 1 85 616 SER B N 1
ATOM 9709 C CA . SER B 1 616 ? -40.812 0.464 -14.312 1 85 616 SER B CA 1
ATOM 9710 C C . SER B 1 616 ? -41.781 -0.542 -14.938 1 85 616 SER B C 1
ATOM 9712 O O . SER B 1 616 ? -43 -0.343 -14.914 1 85 616 SER B O 1
ATOM 9714 N N . SER B 1 617 ? -41.312 -1.754 -15.305 1 84 617 SER B N 1
ATOM 9715 C CA . SER B 1 617 ? -42 -2.773 -16.078 1 84 617 SER B CA 1
ATOM 9716 C C . SER B 1 617 ? -43.062 -3.492 -15.234 1 84 617 SER B C 1
ATOM 9718 O O . SER B 1 617 ? -42.875 -3.658 -14.031 1 84 617 SER B O 1
ATOM 9720 N N . TYR B 1 618 ? -44.281 -3.729 -15.805 1 90.44 618 TYR B N 1
ATOM 9721 C CA . TYR B 1 618 ? -45.375 -4.461 -15.188 1 90.44 618 TYR B CA 1
ATOM 9722 C C . TYR B 1 618 ? -45.094 -5.957 -15.156 1 90.44 618 TYR B C 1
ATOM 9724 O O . TYR B 1 618 ? -45.875 -6.734 -14.602 1 90.44 618 TYR B O 1
ATOM 9732 N N . LEU B 1 619 ? -43.906 -6.332 -15.586 1 91.31 619 LEU B N 1
ATOM 9733 C CA . LEU B 1 619 ? -43.562 -7.738 -15.789 1 91.31 619 LEU B CA 1
ATOM 9734 C C . LEU B 1 619 ? -43.531 -8.484 -14.461 1 91.31 619 LEU B C 1
ATOM 9736 O O . LEU B 1 619 ? -43.938 -9.648 -14.383 1 91.31 619 LEU B O 1
ATOM 9740 N N . TYR B 1 620 ? -43.062 -7.848 -13.484 1 93.12 620 TYR B N 1
ATOM 9741 C CA . TYR B 1 620 ? -42.938 -8.523 -12.195 1 93.12 620 TYR B CA 1
ATOM 9742 C C . TYR B 1 620 ? -44.312 -8.828 -11.617 1 93.12 620 TYR B C 1
ATOM 9744 O O . TYR B 1 620 ? -44.562 -9.906 -11.078 1 93.12 620 TYR B O 1
ATOM 9752 N N . LEU B 1 621 ? -45.219 -7.879 -11.719 1 92.69 621 LEU B N 1
ATOM 9753 C CA . LEU B 1 621 ? -46.562 -8.062 -11.227 1 92.69 621 LEU B CA 1
ATOM 9754 C C . LEU B 1 621 ? -47.312 -9.133 -12.031 1 92.69 621 LEU B C 1
ATOM 9756 O O . LEU B 1 621 ? -48 -9.984 -11.469 1 92.69 621 LEU B O 1
ATOM 9760 N N . ALA B 1 622 ? -47.094 -9.164 -13.297 1 93.5 622 ALA B N 1
ATOM 9761 C CA . ALA B 1 622 ? -47.688 -10.164 -14.188 1 93.5 622 ALA B CA 1
ATOM 9762 C C . ALA B 1 622 ? -47.125 -11.555 -13.883 1 93.5 622 ALA B C 1
ATOM 9764 O O . ALA B 1 622 ? -47.875 -12.539 -13.891 1 93.5 622 ALA B O 1
ATOM 9765 N N . ALA B 1 623 ? -45.906 -11.578 -13.68 1 93.62 623 ALA B N 1
ATOM 9766 C CA . ALA B 1 623 ? -45.281 -12.859 -13.359 1 93.62 623 ALA B CA 1
ATOM 9767 C C . ALA B 1 623 ? -45.812 -13.422 -12.047 1 93.62 623 ALA B C 1
ATOM 9769 O O . ALA B 1 623 ? -46.062 -14.625 -11.93 1 93.62 623 ALA B O 1
ATOM 9770 N N . ALA B 1 624 ? -46 -12.57 -11.086 1 93.44 624 ALA B N 1
ATOM 9771 C CA . ALA B 1 624 ? -46.531 -13.016 -9.789 1 93.44 624 ALA B CA 1
ATOM 9772 C C . ALA B 1 624 ? -47.938 -13.562 -9.922 1 93.44 624 ALA B C 1
ATOM 9774 O O . ALA B 1 624 ? -48.219 -14.656 -9.43 1 93.44 624 ALA B O 1
ATOM 9775 N N . TYR B 1 625 ? -48.812 -12.914 -10.625 1 93.5 625 TYR B N 1
ATOM 9776 C CA . TYR B 1 625 ? -50.188 -13.344 -10.805 1 93.5 625 TYR B CA 1
ATOM 9777 C C . TYR B 1 625 ? -50.281 -14.555 -11.727 1 93.5 625 TYR B C 1
ATOM 9779 O O . TYR B 1 625 ? -51.094 -15.445 -11.531 1 93.5 625 TYR B O 1
ATOM 9787 N N . GLY B 1 626 ? -49.375 -14.555 -12.703 1 92.38 626 GLY B N 1
ATOM 9788 C CA . GLY B 1 626 ? -49.344 -15.711 -13.578 1 92.38 626 GLY B CA 1
ATOM 9789 C C . GLY B 1 626 ? -48.969 -17 -12.859 1 92.38 626 GLY B C 1
ATOM 9790 O O . GLY B 1 626 ? -49.656 -18.016 -13 1 92.38 626 GLY B O 1
ATOM 9791 N N . LEU B 1 627 ? -47.938 -16.906 -12.156 1 91.69 627 LEU B N 1
ATOM 9792 C CA . LEU B 1 627 ? -47.5 -18.062 -11.383 1 91.69 627 LEU B CA 1
ATOM 9793 C C . LEU B 1 627 ? -48.562 -18.469 -10.359 1 91.69 627 LEU B C 1
ATOM 9795 O O . LEU B 1 627 ? -48.781 -19.656 -10.125 1 91.69 627 LEU B O 1
ATOM 9799 N N . HIS B 1 628 ? -49.219 -17.469 -9.766 1 91.81 628 HIS B N 1
ATOM 9800 C CA . HIS B 1 628 ? -50.281 -17.719 -8.797 1 91.81 628 HIS B CA 1
ATOM 9801 C C . HIS B 1 628 ? -51.469 -18.406 -9.445 1 91.81 628 HIS B C 1
ATOM 9803 O O . HIS B 1 628 ? -52.031 -19.359 -8.883 1 91.81 628 HIS B O 1
ATOM 9809 N N . LEU B 1 629 ? -51.812 -18.016 -10.602 1 90.62 629 LEU B N 1
ATOM 9810 C CA . LEU B 1 629 ? -52.938 -18.625 -11.32 1 90.62 629 LEU B CA 1
ATOM 9811 C C . LEU B 1 629 ? -52.625 -20.062 -11.695 1 90.62 629 LEU B C 1
ATOM 9813 O O . LEU B 1 629 ? -53.5 -20.938 -11.633 1 90.62 629 LEU B O 1
ATOM 9817 N N . LEU B 1 630 ? -51.438 -20.266 -12.031 1 89 630 LEU B N 1
ATOM 9818 C CA . LEU B 1 630 ? -51 -21.641 -12.352 1 89 630 LEU B CA 1
ATOM 9819 C C . LEU B 1 630 ? -51.125 -22.531 -11.125 1 89 630 LEU B C 1
ATOM 9821 O O . LEU B 1 630 ? -51.562 -23.688 -11.227 1 89 630 LEU B O 1
ATOM 9825 N N . LEU B 1 631 ? -50.812 -21.984 -10.039 1 86.25 631 LEU B N 1
ATOM 9826 C CA . LEU B 1 631 ? -50.875 -22.75 -8.805 1 86.25 631 LEU B CA 1
ATOM 9827 C C . LEU B 1 631 ? -52.312 -23 -8.375 1 86.25 631 LEU B C 1
ATOM 9829 O O . LEU B 1 631 ? -52.656 -24.078 -7.879 1 86.25 631 LEU B O 1
ATOM 9833 N N . VAL B 1 632 ? -53.188 -22.016 -8.602 1 85.81 632 VAL B N 1
ATOM 9834 C CA . VAL B 1 632 ? -54.594 -22.141 -8.227 1 85.81 632 VAL B CA 1
ATOM 9835 C C . VAL B 1 632 ? -55.281 -23.188 -9.117 1 85.81 632 VAL B C 1
ATOM 9837 O O . VAL B 1 632 ? -56.062 -24.016 -8.633 1 85.81 632 VAL B O 1
ATOM 9840 N N . LEU B 1 633 ? -54.906 -23.156 -10.32 1 83.94 633 LEU B N 1
ATOM 9841 C CA . LEU B 1 633 ? -55.5 -24.094 -11.258 1 83.94 633 LEU B CA 1
ATOM 9842 C C . LEU B 1 633 ? -55.062 -25.531 -10.969 1 83.94 633 LEU B C 1
ATOM 9844 O O . LEU B 1 633 ? -55.812 -26.469 -11.227 1 83.94 633 LEU B O 1
ATOM 9848 N N . SER B 1 634 ? -53.969 -25.609 -10.383 1 78.81 634 SER B N 1
ATOM 9849 C CA . SER B 1 634 ? -53.438 -26.953 -10.102 1 78.81 634 SER B CA 1
ATOM 9850 C C . SER B 1 634 ? -53.844 -27.422 -8.719 1 78.81 634 SER B C 1
ATOM 9852 O O . SER B 1 634 ? -53.656 -28.594 -8.367 1 78.81 634 SER B O 1
ATOM 9854 N N . SER B 1 635 ? -54.469 -26.547 -7.996 1 77.56 635 SER B N 1
ATOM 9855 C CA . SER B 1 635 ? -54.781 -26.906 -6.613 1 77.56 635 SER B CA 1
ATOM 9856 C C . SER B 1 635 ? -56.125 -27.609 -6.516 1 77.56 635 SER B C 1
ATOM 9858 O O . SER B 1 635 ? -56.969 -27.5 -7.422 1 77.56 635 SER B O 1
ATOM 9860 N N . ARG B 1 636 ? -56.219 -28.266 -5.398 1 67.56 636 ARG B N 1
ATOM 9861 C CA . ARG B 1 636 ? -57.438 -29.031 -5.105 1 67.56 636 ARG B CA 1
ATOM 9862 C C . ARG B 1 636 ? -58.625 -28.094 -4.871 1 67.56 636 ARG B C 1
ATOM 9864 O O . ARG B 1 636 ? -59.781 -28.469 -5.094 1 67.56 636 ARG B O 1
ATOM 9871 N N . ALA B 1 637 ? -58.406 -26.891 -4.488 1 60.84 637 ALA B N 1
ATOM 9872 C CA . ALA B 1 637 ? -59.438 -25.906 -4.168 1 60.84 637 ALA B CA 1
ATOM 9873 C C . ALA B 1 637 ? -60.188 -25.484 -5.418 1 60.84 637 ALA B C 1
ATOM 9875 O O . ALA B 1 637 ? -61.406 -25.281 -5.363 1 60.84 637 ALA B O 1
ATOM 9876 N N . TRP B 1 638 ? -59.469 -25.453 -6.465 1 69.69 638 TRP B N 1
ATOM 9877 C CA . TRP B 1 638 ? -60.125 -25.156 -7.742 1 69.69 638 TRP B CA 1
ATOM 9878 C C . TRP B 1 638 ? -61.062 -26.266 -8.156 1 69.69 638 TRP B C 1
ATOM 9880 O O . TRP B 1 638 ? -62.156 -26.016 -8.633 1 69.69 638 TRP B O 1
ATOM 9890 N N . ARG B 1 639 ? -60.781 -27.547 -7.824 1 68.06 639 ARG B N 1
ATOM 9891 C CA . ARG B 1 639 ? -61.594 -28.688 -8.219 1 68.06 639 ARG B CA 1
ATOM 9892 C C . ARG B 1 639 ? -62.844 -28.781 -7.375 1 68.06 639 ARG B C 1
ATOM 9894 O O . ARG B 1 639 ? -63.875 -29.25 -7.844 1 68.06 639 ARG B O 1
ATOM 9901 N N . ARG B 1 640 ? -62.781 -28.297 -6.215 1 65.62 640 ARG B N 1
ATOM 9902 C CA . ARG B 1 640 ? -63.938 -28.422 -5.328 1 65.62 640 ARG B CA 1
ATOM 9903 C C . ARG B 1 640 ? -64.875 -27.234 -5.508 1 65.62 640 ARG B C 1
ATOM 9905 O O . ARG B 1 640 ? -66 -27.281 -5.066 1 65.62 640 ARG B O 1
ATOM 9912 N N . ALA B 1 641 ? -64.562 -26.188 -6.168 1 59.78 641 ALA B N 1
ATOM 9913 C CA . ALA B 1 641 ? -65.438 -25.047 -6.367 1 59.78 641 ALA B CA 1
ATOM 9914 C C . ALA B 1 641 ? -66.312 -25.25 -7.609 1 59.78 641 ALA B C 1
ATOM 9916 O O . ALA B 1 641 ? -65.812 -25.719 -8.641 1 59.78 641 ALA B O 1
#

Radius of gyration: 50.86 Å; Cα contacts (8 Å, |Δi|>4): 2079; chains: 2; bounding box: 175×173×80 Å

Nearest PDB structures (foldseek):
  3tp4-assembly3_A  TM=6.199E-01  e=5.761E-02  synthetic construct
  5f7s-assembly1_A  TM=4.687E-01  e=1.210E-02  Trueperella pyogenes
  3tcx-assembly11_U  TM=5.667E-01  e=1.469E-01  Homo sapiens
  1d3l-assembly1_A  TM=3.775E-01  e=5.761E-02  Homo sapiens
  7zv9-assembly1_B  TM=4.049E-01  e=7.870E-02  Homo sapiens

Secondary structure (DSSP, 8-state):
-----SHHHHHHTTGGGG-EEEPPSSEETTSEEEEEEESPPSEEEEEEEEETTEEEEEEEEEBTTEEEEEEE--S-EEEEEEEEETTEEEEEEEEEE-----EEETTEEEETTEEEE--SS--EEEEEETTEEEEEETTEEEEEESSS--EEEEE-SS-EEEEETTTEEEETTTEEEESSPP-------HHHHHHHHHHHHHH-PPSP--HHHHTTS-GGG--HHHHHHHHHHHHHTT--TTS-B--HHHHHHHHHHHHHHHH-HHHHHHHHHHHHHH---STTHHHHHHHHHHHHHHTT-HHHHHHHHHHHHHTGGGSPP--TTHHHHHHHHHHHHHHHHHHHHHHHHHHHHHHHGGGTHHHHHHHH-HHHHHTT-GGGGS-HHHHHHHHHHHHHHHHHHHHHHHHHHHHHHHTSTTTTBS-S-SHHHHHHHHHS---HHHHHHHHHHTTTT-HHHHHHHHHHS---HHHHHHH-HHHHHHHHHH-TT-HHHHHHTTS-B-TT-S------HHHHHHHHHHHHHHHHHH-HHHHHHHS--SS-GGGHHHHHHHHHHHHHHHHHHHTSPPPP----HHHHHHHHHHSTTGGGGGGSHHHHHHHHHHHHHHHHHTT--THHHHHHHHHHHHHHHHSHHHHH-/-----HHHHHHHTTGGGG-EEEPPSSEETTSEEEEEEESPPSEEEEEEEEETTEEEEEEEEEBTTEEEEEEE--S-EEEEEEEEETTEEEEEEEEEE-----EEETTEEEETTEEEE--SS--EEEEEETTEEEEEETTEEEEEESSS--EEEEE-SS-EEEEETTTEEEETTTEEEESSPP-------HHHHHHHHHHHHHH-PPSP--HHHHTTS-GGG--HHHHHHHHHHHHHTT--TTS-B--HHHHHHHHHHHHHHHH-HHHHHHHHHHHHHH---STTHHHHHHHHHHHHHHTT-HHHHHHHHHHHHHTGGGSPP--TTHHHHHHHHHHHHHHHHHHHHHHHHHHHHHHHGGGTHHHHHHHH-HHHHHTT-GGGGS-HHHHHHHHHHHHHHHHHHHHHHHHHHHHHHHTSTTTTBS-S-SHHHHHHHHHS---HHHHHHHHHHTTTT-HHHHHHHHHHS---HHHHHHH-HHHHHHHHHH-TT-HHHHHHTTS-B-TT-S------HHHHHHHHHHHHHHHHHH-HHHHHHHS--SS-GGGHHHHHHHHHHHHHHHHHHHTSPPPP----HHHHHHHHHHSTTGGGSTTSHHHHHHHHHHHHHHHHHTT--THHHHHHHHHHHHHHHHSHHHHH-

Sequence (1282 aa):
MRSFWPLLLLLALGVGLGQRLVLPEGAVAGGPLTLSGEGLPDGRYPLALEGPGGTRVEEVEVQGGRFALPLTLEAPGEYRVRLNLPSGALEGRFLLLAPTPPELTPEGLKLPWGLLPLPQGPWVGPLVEGERVYVAQGLLVVEAGLKEEAVRYHFAPAKVLALRPGPEALLEGERVLPIPFPPVPFQGKEEDLKALRPLLLALNPPRPWPYFAYWALPPETLSEEDLAAYGQDLRARGHRPELPFGQEGVLRMAEAARALLGEDPARAKALTLALLRYTPLFPGSEAFFREMAEALEAQGEVATALRLREALALSAPWRPPDLGFLAPAFFVLGTAYLALFLYLFLFYLPAQLKDLRPIGGYLGGFFRHPLLRLRHLHLAYAGLGERLLALLLFLATLAALLLYGLDAKARAALWAPPLDQGTLFTPAAQEWARSLPPTPGAKALQGYTLLRDNPTQARALLREGAPLPFALALLGEKELVLAYEKAPWSGPVRSLLGLGADPWGPREPAPTLRTLYTLLLEAEARRLAEDPWRGFSQLPLPLPEGYRAWAFAALLLLALYHLLTFFLPRRQGQPSPAYALFLRLLLPGSLGLGGGLGVVLLLLAAYGLWALLQGSSYLYLAAAYGLHLLLVLSSRAWRRAMRSFWPLLLLLALGVGLGQRLVLPEGAVAGGPLTLSGEGLPDGRYPLALEGPGGTRVEEVEVQGGRFALPLTLEAPGEYRVRLNLPSGALEGRFLLLAPTPPELTPEGLKLPWGLLPLPQGPWVGPLVEGERVYVAQGLLVVEAGLKEEAVRYHFAPAKVLALRPGPEALLEGERVLPIPFPPVPFQGKEEDLKALRPLLLALNPPRPWPYFAYWALPPETLSEEDLAAYGQDLRARGHRPELPFGQEGVLRMAEAARALLGEDPARAKALTLALLRYTPLFPGSEAFFREMAEALEAQGEVATALRLREALALSAPWRPPDLGFLAPAFFVLGTAYLALFLYLFLFYLPAQLKDLRPIGGYLGGFFRHPLLRLRHLHLAYAGLGERLLALLLFLATLAALLLYGLDAKARAALWAPPLDQGTLFTPAAQEWARSLPPTPGAKALQGYTLLRDNPTQARALLREGAPLPFALALLGEKELVLAYEKAPWSGPVRSLLGLGADPWGPREPAPTLRTLYTLLLEAEARRLAEDPWRGFSQLPLPLPEGYRAWAFAALLLLALYHLLTFFLPRRQGQPSPAYALFLRLLLPGSLGLGGGLGVVLLLLAAYGLWALLQGSSYLYLAAAYGLHLLLVLSSRAWRRA

pLDDT: mean 89.48, std 10.74, range [26.67, 98.44]

Foldseek 3Di:
DDDPPPPVVVVVVPLVPQWAKDFDAPAAAQDKDKIKIASADFDWWWKWKQWPVGIDIDIWGDDPRMTIDIDHHHDFAKIKIWTDDPVGIHIDIDGHHYQPPWDQDQQAIQASVGGDGAHGDDKADFDDDDQWTWIDAQQKIWIAGRVDRDIAIAGHLAGFDHFDPVTWTQGPVRDIAHPNGDLAHRDYDPVSLCVCLVRCVVVVHDDDDELSVCLSDQLLPADLVNLVSNQVSCQVNAFDQQFAAQDVSLVRLLVVLVVCLPPPVVSSLSSLVSCLQRHQHYVCSLVSLQVNLVSCVVVVNPVSSVVSVVSSVLSVVLAADDPVCLVLQLQLLVVLLVLLVVLLCQQCVVVLQVVCVVCCGDVGNCVRPVVVVLLSDSLLQPDLLSLVLSLVSLVSSVVSQVVVLLLVVLVVVSSDPPRNRSHCQDPRSLVVLVPFPDALLSLLSNLRNCCVPPVVSSQVSLVSHDLALLSLCPNDDVSLVVSCVVPVSDQQSCVVVVNDGDPNGHGRRDRGSNSSSVSSSVRLVVVCVVPVQVSQLPGPGPDDSVCRNVVVVVSVVVSVSSVSSSPRHHDDDGDDLVSNLVSLLVAQLSVPSNPPVSSVLSSQLSSLVVCVVVVHDNVSNVVSSVVSVVVSVVDPSVVVD/DDDPPPVVVVVVVVLVPQWDKDFDAPAAAQDKDKIKIASADFDWWWKWKQWPVGIDIDIWGDDPRMTIDIDHHHDFAKIKIWTDDPVGIHIDIYGHHYQPPWDQDQQAIQASVGGDGAHGDDKADFDDDDQWTWIDAQQKIWIAGRVDRDIAIAGHLAGFDHFDPVTWTQGPVRDIAHPNGDLAHRDYDPVSLCVCLVRCVVVVHDDDDELSVCLSDQLLPADLVNLVSNQVSCQVNAFDQQFAAQDVSLVRLLVVLVVCLPPPVVSSLSSLVSCLQRHQHYVCSLVSLLVNLVSCVVVVNPVSSVVSVVSSVLSVVLAADDPVCLVLQLQLLVVLLVLLVVLLCQQCVVVLQVVCVVCCGDVGNCVRPVVVVLLSDSLLQPDLLSLVLSLVSLVSSVVSQVVVLLLVVLVVVSSDPPRNRSHCQDPRSLVVLVPFPDALLSLLSNLRNCCVPPVVSSLVSLVSHDLALLSLCPNDDVSLVVSCVVPVSDQQSCVVVVNDGDPNGHGRRDRGSNSSSVSSSVRLVVVCVVPVQVSQLPGPGPDDSVCRNVVVVVSVVVSVSSVSSSPRHHDDDGDDLVSNLVSLLVAQLVVPSNPPVSSVLSSQLSSLVVCVVVVHDNVSNVVSSVVRVVVSVPDPSVVVD

Solvent-accessible surface area (backbone atoms only — not comparable to full-atom values): 67676 Å² total; per-residue (Å²): 143,74,82,74,71,64,66,68,60,58,63,66,61,58,71,63,72,55,56,43,76,45,69,60,82,81,43,44,27,65,41,85,44,53,46,31,37,37,59,40,75,69,42,76,30,53,32,36,40,38,37,84,88,46,76,47,76,45,79,45,62,28,57,95,21,33,35,78,47,78,47,72,49,70,68,45,36,63,32,39,39,38,37,54,47,98,93,45,71,50,73,52,74,38,55,29,39,59,62,66,71,72,43,80,48,84,68,16,40,39,44,78,84,42,74,45,77,43,80,84,71,82,65,41,72,69,44,78,54,92,63,32,36,34,37,33,43,51,33,40,32,40,38,34,41,53,87,43,101,48,76,49,77,39,71,47,43,27,38,54,73,44,76,43,87,92,44,27,34,34,23,64,89,79,42,76,46,49,68,76,59,73,77,59,62,77,67,57,52,71,67,49,33,60,62,39,32,63,51,45,69,72,65,56,69,80,80,76,59,59,40,68,63,59,50,33,44,64,60,87,72,58,47,72,68,49,50,51,34,30,42,52,38,36,50,71,43,54,40,39,49,48,26,31,34,49,44,65,56,58,53,48,38,52,52,43,22,61,66,22,51,83,80,37,47,69,57,16,49,51,44,49,51,47,34,57,61,49,50,43,32,32,89,64,31,69,62,48,47,50,52,48,21,53,53,32,39,74,72,66,39,49,44,62,18,48,36,44,53,50,51,50,59,69,46,47,80,31,45,64,82,86,64,76,61,32,61,62,46,26,52,25,34,41,46,34,33,50,50,49,52,50,45,49,43,62,57,38,40,64,42,44,47,64,65,24,49,85,50,52,30,85,70,43,12,55,73,75,37,46,73,66,39,65,66,59,41,60,62,13,49,41,53,72,52,55,45,49,49,49,48,51,32,45,50,50,21,50,48,30,47,51,49,43,15,44,49,50,48,28,55,53,51,47,57,28,87,51,47,10,66,15,37,48,74,42,72,63,30,40,52,51,38,66,68,44,64,94,38,40,61,35,34,23,50,39,12,59,36,26,47,86,82,37,49,69,62,12,51,55,28,26,68,65,14,39,91,40,42,37,40,26,48,71,73,39,59,72,39,30,48,54,15,33,73,73,37,69,81,38,40,33,55,29,30,76,53,55,59,17,28,35,61,72,44,76,53,80,64,60,70,30,38,23,52,53,40,54,51,39,39,50,41,52,51,49,49,25,69,76,36,50,70,63,34,56,46,67,38,67,47,103,55,63,74,87,47,34,56,56,50,51,50,49,50,49,50,50,51,48,49,48,58,55,33,67,73,44,72,67,45,90,58,78,58,56,63,62,61,48,50,56,55,44,70,72,37,43,21,59,92,27,57,74,70,52,62,10,48,53,27,26,44,36,30,24,42,12,50,52,32,39,76,73,69,46,64,58,56,44,30,50,49,22,48,49,56,33,50,54,52,46,69,70,33,69,66,51,71,72,87,141,75,83,71,66,67,64,63,60,58,60,63,60,59,66,63,76,53,53,44,75,45,68,59,82,79,42,44,25,65,40,86,44,56,45,31,36,39,56,40,74,70,45,77,30,52,33,36,40,37,38,83,89,45,77,47,78,45,78,43,61,27,57,95,18,32,35,76,45,78,48,71,49,72,71,46,37,62,32,40,38,37,36,54,45,99,91,44,70,49,74,50,74,38,55,29,38,59,60,65,70,72,41,78,49,84,69,18,41,39,44,78,83,42,72,46,77,42,81,83,73,82,65,41,72,71,44,77,56,92,63,33,37,36,36,33,43,52,33,41,33,42,36,34,41,53,87,44,101,47,77,49,75,41,71,47,44,27,38,54,72,41,75,43,88,92,46,26,34,34,25,65,88,78,42,74,45,50,68,76,58,74,80,59,63,78,67,56,52,73,67,47,32,60,62,39,33,63,52,47,72,71,66,56,71,78,80,78,60,60,39,67,61,58,50,32,44,64,59,87,74,59,48,72,68,50,50,50,34,29,41,52,38,36,50,73,45,56,40,38,50,48,26,31,35,50,46,64,54,59,53,47,37,54,52,46,22,62,65,22,52,83,80,36,48,70,57,17,48,51,44,47,51,46,34,58,60,48,52,45,32,32,89,64,31,70,62,51,47,50,51,49,21,53,52,33,38,73,72,66,39,50,42,60,18,48,35,43,53,51,51,52,60,70,46,47,80,32,45,62,81,86,65,76,60,33,62,61,46,25,52,25,34,42,45,35,32,52,50,49,53,50,46,48,43,60,57,39,40,64,42,44,49,63,65,24,49,85,50,53,30,85,70,42,11,55,74,76,36,46,74,66,38,64,65,59,40,58,61,14,49,42,52,72,52,55,46,49,50,49,48,50,32,45,51,52,22,49,49,29,48,51,49,45,15,45,49,50,48,29,54,54,52,47,58,28,87,52,49,10,67,15,38,47,77,42,73,62,30,41,52,52,37,66,68,44,62,93,39,41,60,34,34,23,50,38,10,58,34,25,46,86,81,36,50,69,62,13,52,55,28,27,68,64,15,38,92,40,42,37,41,27,48,72,73,39,60,73,37,30,48,55,14,34,73,73,37,68,82,38,39,32,54,29,30,76,51,55,59,18,28,35,61,70,44,75,52,80,64,59,68,28,37,22,52,53,41,53,51,40,40,51,43,52,50,49,49,25,70,77,36,51,68,64,36,54,47,68,38,68,49,104,54,64,74,85,46,33,55,54,50,50,50,50,50,50,50,50,52,48,49,50,58,53,33,67,73,44,73,67,46,89,58,78,57,56,63,63,61,49,50,56,54,44,72,72,37,43,21,58,90,29,56,76,70,51,64,10,47,54,28,28,44,37,31,23,42,12,51,51,34,38,74,73,69,45,64,58,59,46,32,49,50,22,47,49,56,35,49,54,49,44,69,69,33,70,68,51,72,73,87

Organism: Thermus thermophilus (str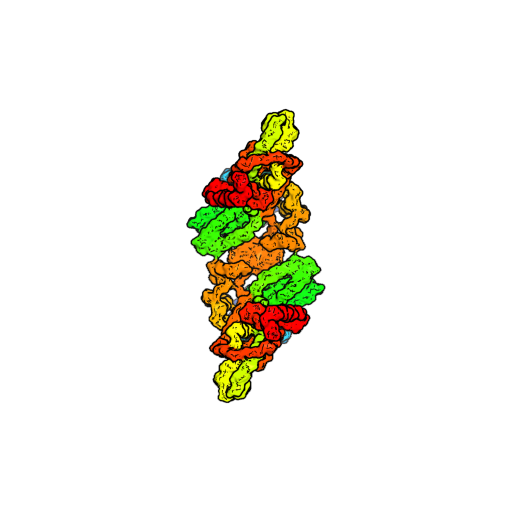ain ATCC 27634 / DSM 579 / HB8) (NCBI:txid300852)